Protein AF-A0AAD2Q453-F1 (afdb_monomer)

InterPro domains:
  IPR001382 Glycoside hydrolase family 47 [PF01532] (94-525)
  IPR001382 Glycoside hydrolase family 47 [PR00747] (94-114)
  IPR001382 Glycoside hydrolase family 47 [PR00747] (127-141)
  IPR001382 Glycoside hydrolase family 47 [PR00747] (162-180)
  IPR001382 Glycoside hydrolase family 47 [PR00747] (201-220)
  IPR001382 Glycoside hydrolase family 47 [PR00747] (297-314)
  IPR001382 Glycoside hydrolase family 47 [PR00747] (468-492)
  IPR008521 Magnesium transporter NIPA [PF05653] (539-823)
  IPR012341 Six-hairpin glycosidase-like superfamily [G3DSA:1.50.10.10] (77-528)
  IPR036026 Seven-hairpin glycosidases [SSF48225] (86-526)
  IPR037185 Multidrug transporter EmrE superfamily [SSF103481] (582-655)
  IPR050749 Glycosyl Hydrolase Family 47 [PTHR11742] (67-525)

Foldseek 3Di:
DDDDDDDDDDDDDDDDPVVVVVVVCVVCVVVVVVVVVVVVVVVVPDDDDDDDDDDDDDDDDDDDDDDDDDDDDPDPPDDPPDPVVVLLVVVVVQLVLQVVLCVVQEPPAQHAQFFVSHGDRPQPRQRLVLLQCQLVCLVSVVVVVNVVSLVSNLPTDPADQWGQLLCCQCGLLVSLLSNCVRPVPVSSLVSNVLSLQLLCQQQVAQQSFGARTGRSVVSHDDQLPDDFRKAFQSSRQQNQLRLVSNCVVVVPVSSNVSNCSSVVLCLDPVQQPQQQFHAGMAGRRPRHGPPFKGFCFPSNVVNLVSLLVVCVSVVNPPVSSLVNNLRHLVSQLQQFWKAQDQFLQIAGAMGGRSHGPQKGFLRSLLQLLSLLCCLFVSSVSPDDPVSSVSSPQNSQLHLLNNLLQLQQFQLSAHFGMKGFDDDIGRLVVQQVVCVVVVVPDDRRSNPHGDHHNDQVSSRIGHLRQKHQVDCNSVSSLVSCCVRVVDCVSVVSNSSNVVSQCVQQDGNSHGFMWGPRNDNTDGGRDHRDDPCPVPLLVVLAVLLVVLLLLLLLLLLVLVLLLVVLLVVQLVVVPPDLCSSVPGVSNVVSVVSNVSSVVSLLLSLQRHACLLRLLSNLSSVLNNVVVCCVPVVQDQDPLLVLLSVLLVQLNVLQSVLPFGDDDDSALVVLVVLCPPPLNVVLVVVLVVLLCCLVPPPCVPCVLPDLLSLLLNLQLLLLLLSSLSNSLSNQVVVVVVVNNSVVDPSNVVSVVSNVVSVVSSVVSLVSSQVRDWVLVSVLSNSCSNSVSNVVSSCSSRVHGPDPDVVSVVSSVVSSVSSSSSSNSNSVSVVVSVVVCVVVVVPPPPRDDSDDDPPPPPDDDADDDDDDDDDDDDDDDDDDDDDDDDDDDRDDPDDDGDDDDDDDDDDDHDDDDDDDDDDDDDDDDDDDDDYDDDDDDDDDDDDDDDDDDDDDDD

pLDDT: mean 74.9, std 24.07, range [22.73, 98.62]

Nearest PDB structures (foldseek):
  1x9d-assembly1_A  TM=8.978E-01  e=1.715E-23  Homo sapiens
  5kk7-assembly2_B  TM=9.137E-01  e=7.704E-23  Homo sapiens
  1fo3-assembly1_A  TM=9.080E-01  e=1.346E-22  Homo sapiens
  5kkb-assembly1_A  TM=9.176E-01  e=4.674E-22  Mus musculus
  1hcu-assembly3_C  TM=8.771E-01  e=1.120E-20  Trichoderma reesei

Secondary structure (DSSP, 8-state):
-------------PPPTHHHHHHHHHHHHHHHHHHHHHHHHHTT-------PPPP--S-S--PPPPPPPPPPPPPP---TT-HHHHHHHHHHHHHHHHHHHHHHHTTTSSEEETTTTEEE-SSTTS-HHHHTTHHHHHHTT-HHHHHHHHHHGGG-----S-EEHHHHIIIIIHHHHHHHHHH--HHHHHHHHHHHHHTGGGG-SSS-PPPSEEETTTTEEES--SSS-EEEHHHHHSSHHHHHHHHHHH--HHHHHHHHHHHHHHSSGGGSBGGGBPPSEEETTT--B-TTEE-SSTTTHHHHHHHHHHHHHTTS--HHHHHHHHHHHHHHHHHTEEEETTT--EEE--EETTEE--EEEGGGGGHHHHHHHHHSGGG-----HHHHHHHHHHHHHHHHHHHHHHHHSTTS---SEEEE-S-EEEHHHHHHHHTTTTT-SS-TT-SPPPP--SGGGSSEEEEE-EE----HHHHHHHHHHHHH--HHHHHHHHHHHHHHHHHTEETTEE--EE-TTSSPEE-S------THHHHHHHHHHHHHHHHHHHHHHHHHHHHHHHHHHHHHHTTT--STTGGGG-HHHHHHHHHHHHHHHHHHHHTTTS-HHHHHHHTHHHHHHHHHHHHHHT-----HHHHHHHHHHHHHHHHHHHHPPPPPP--SHHHHHHHHTSHHHHHHHHHHHHHHHHIIIIIHHHHTTT-THHHHHHHHHHHHHHHHHHHHHHHHHHHHHTT--GGGSHHHHHHHHHHHHHHHHHHHHHHHHHTTS-HHHHHHHHHHHHHHHHHHHHHHHTTS-S-S-HHHHHHHHHHHHHHHHHHHHHHHHHHHHHHHHHHHTTT---S------S-TTS---------------------------------SS-------------------------------------------------------------

Solvent-accessible surface area (backbone atoms only — not comparable to full-atom values): 53349 Å² total; per-residue (Å²): 134,87,84,91,79,90,80,89,89,86,82,92,74,86,85,58,73,70,57,58,54,53,56,54,51,71,69,47,49,64,59,56,51,51,54,52,52,50,55,54,52,64,72,64,75,81,78,92,81,90,84,82,88,81,88,80,84,96,76,86,89,79,80,82,81,80,76,85,73,83,74,80,77,78,79,77,82,71,58,94,83,43,72,66,49,57,53,51,49,56,52,47,56,49,50,51,48,32,51,51,26,26,63,76,42,16,66,66,34,14,38,38,16,15,68,79,49,39,57,42,62,88,65,74,53,74,16,49,57,58,31,69,35,37,40,57,28,56,78,65,73,34,56,71,60,34,62,48,51,60,54,76,54,70,79,68,76,85,58,39,82,64,40,50,38,41,65,45,40,60,34,53,36,30,22,24,48,50,27,22,76,74,65,70,45,66,69,34,50,51,51,31,53,52,51,60,57,53,50,50,37,19,36,78,42,84,54,22,31,47,30,64,15,20,17,40,72,82,59,34,61,29,74,60,88,59,96,76,31,64,45,35,34,17,60,54,44,44,48,43,65,52,28,39,48,51,17,66,77,69,65,44,60,66,38,33,52,52,41,50,43,35,52,67,65,54,63,48,69,92,57,30,41,78,86,23,29,56,44,27,35,31,29,37,69,75,71,48,64,40,93,43,40,35,48,58,28,87,49,24,35,56,21,61,50,40,22,47,52,44,18,57,72,56,73,70,69,44,67,62,35,44,51,46,27,55,35,27,54,53,19,42,48,66,72,29,27,28,27,32,64,86,73,38,41,20,44,59,26,32,30,52,75,87,38,75,68,40,39,37,43,42,67,34,28,37,53,20,21,52,29,34,52,54,50,32,78,90,50,71,68,80,66,53,71,76,52,36,53,49,25,46,48,48,15,51,9,34,44,43,36,51,45,38,51,21,62,22,29,71,48,31,46,39,44,46,24,29,34,46,58,94,66,54,48,50,40,55,59,48,45,63,44,38,64,70,56,75,51,68,70,70,61,83,23,46,63,83,73,84,68,38,72,53,64,92,73,52,42,41,46,70,72,40,54,29,36,52,79,76,56,32,50,47,51,16,22,50,42,43,22,74,64,70,66,45,62,69,30,51,52,49,39,53,48,41,51,52,25,43,62,70,66,27,54,46,94,29,20,50,30,26,33,27,48,41,69,57,83,54,50,72,51,62,34,56,69,72,72,87,47,72,77,49,50,63,52,50,38,41,50,52,11,47,51,29,27,53,52,11,14,45,29,39,8,46,14,55,45,36,29,51,53,15,44,55,57,29,58,77,62,70,53,93,49,98,65,43,42,81,75,33,68,49,24,52,51,8,55,50,33,32,54,54,9,55,51,29,40,55,50,13,42,45,38,30,41,63,75,49,48,57,66,41,50,58,46,12,60,49,43,22,55,56,48,31,30,76,76,70,68,46,80,80,46,75,51,26,54,52,10,44,52,28,33,52,53,10,44,51,38,28,68,77,37,52,62,74,68,79,89,70,92,45,65,65,56,50,46,54,34,54,67,32,69,63,29,45,50,47,54,50,49,40,53,54,49,39,51,44,38,62,72,69,41,30,84,75,40,37,89,79,37,59,65,52,31,33,48,40,17,11,49,35,37,18,53,18,53,55,26,43,29,51,30,32,39,30,51,53,39,29,77,72,69,51,64,37,84,79,42,68,63,43,55,50,26,47,52,50,20,52,54,24,44,57,52,20,45,54,30,43,52,58,30,57,77,73,40,55,29,81,57,50,50,56,52,34,54,52,39,26,48,54,34,30,42,54,44,51,30,46,44,64,76,43,76,81,57,96,50,68,62,41,58,51,45,30,53,48,13,51,53,36,26,48,54,7,52,48,34,32,50,51,31,57,49,53,55,54,50,52,54,58,68,74,40,78,86,73,83,83,83,86,79,92,75,84,77,87,76,87,81,81,86,90,84,86,46,83,81,87,82,90,84,88,90,85,85,91,86,88,87,84,83,89,80,92,85,88,91,85,90,87,90,88,79,89,85,84,82,81,69,85,84,87,92,86,88,89,84,90,79,85,74,71,84,84,91,83,86,84,87,81,91,84,90,85,91,87,90,89,87,84,88,84,91,85,91,88,90,87,90,86,92,83,88,83,90,87,88,90,87,83,85,90,81,87,88,132

Structure (mmCIF, N/CA/C/O backbone):
data_AF-A0AAD2Q453-F1
#
_entry.id   AF-A0AAD2Q453-F1
#
loop_
_atom_site.group_PDB
_atom_site.id
_atom_site.type_symbol
_atom_site.label_atom_id
_atom_site.label_alt_id
_atom_site.label_comp_id
_atom_site.label_asym_id
_atom_site.label_entity_id
_atom_site.label_seq_id
_atom_site.pdbx_PDB_ins_code
_atom_site.Cartn_x
_atom_site.Cartn_y
_atom_site.Cartn_z
_atom_site.occupancy
_atom_site.B_iso_or_equiv
_atom_site.auth_seq_id
_atom_site.auth_comp_id
_atom_site.auth_asym_id
_atom_site.auth_atom_id
_atom_site.pdbx_PDB_model_num
ATOM 1 N N . MET A 1 1 ? 21.152 68.827 14.568 1.00 34.28 1 MET A N 1
ATOM 2 C CA . MET A 1 1 ? 22.462 69.357 15.009 1.00 34.28 1 MET A CA 1
ATOM 3 C C . MET A 1 1 ? 23.438 68.195 15.128 1.00 34.28 1 MET A C 1
ATOM 5 O O . MET A 1 1 ? 23.003 67.101 15.461 1.00 34.28 1 MET A O 1
ATOM 9 N N . LEU A 1 2 ? 24.710 68.437 14.809 1.00 32.59 2 LEU A N 1
ATOM 10 C CA . LEU A 1 2 ? 25.875 67.582 15.112 1.00 32.59 2 LEU A CA 1
ATOM 11 C C . LEU A 1 2 ? 26.338 67.844 16.578 1.00 32.59 2 LEU A C 1
ATOM 13 O O . LEU A 1 2 ? 25.799 68.801 17.144 1.00 32.59 2 LEU A O 1
ATOM 17 N N . PRO A 1 3 ? 27.236 67.058 17.234 1.00 44.12 3 PRO A N 1
ATOM 18 C CA . PRO A 1 3 ? 28.446 66.387 16.705 1.00 44.12 3 PRO A CA 1
ATOM 19 C C . PRO A 1 3 ? 28.577 64.876 17.049 1.00 44.12 3 PRO A C 1
ATOM 21 O O . PRO A 1 3 ? 27.714 64.342 17.735 1.00 44.12 3 PRO A O 1
ATOM 24 N N . PHE A 1 4 ? 29.520 64.049 16.558 1.00 31.25 4 PHE A N 1
ATOM 25 C CA . PHE A 1 4 ? 30.877 64.153 15.952 1.00 31.25 4 PHE A CA 1
ATOM 26 C C . PHE A 1 4 ? 32.104 64.265 16.901 1.00 31.25 4 PHE A C 1
ATOM 28 O O . PHE A 1 4 ? 32.408 65.328 17.423 1.00 31.25 4 PHE A O 1
ATOM 35 N N . ASN A 1 5 ? 32.859 63.164 17.022 1.00 27.66 5 ASN A N 1
ATOM 36 C CA . ASN A 1 5 ? 34.310 63.055 17.296 1.00 27.66 5 ASN A CA 1
ATOM 37 C C . ASN A 1 5 ? 34.740 61.663 16.741 1.00 27.66 5 ASN A C 1
ATOM 39 O O . ASN A 1 5 ? 33.952 60.729 16.872 1.00 27.66 5 ASN A O 1
ATOM 43 N N . ILE A 1 6 ? 35.810 61.436 15.955 1.00 31.78 6 ILE A N 1
ATOM 44 C CA . ILE A 1 6 ? 37.245 61.813 16.061 1.00 31.78 6 ILE A CA 1
ATOM 45 C C . ILE A 1 6 ? 37.936 61.004 17.188 1.00 31.78 6 ILE A C 1
ATOM 47 O O . ILE A 1 6 ? 37.509 61.125 18.330 1.00 31.78 6 ILE A O 1
ATOM 51 N N . SER A 1 7 ? 38.979 60.176 16.976 1.00 28.38 7 SER A N 1
ATOM 52 C CA . SER A 1 7 ? 39.647 59.672 15.745 1.00 28.38 7 SER A CA 1
ATOM 53 C C . SER A 1 7 ? 40.528 58.415 16.014 1.00 28.38 7 SER A C 1
ATOM 55 O O . SER A 1 7 ? 40.740 58.047 17.162 1.00 28.38 7 SER A O 1
ATOM 57 N N . GLU A 1 8 ? 41.024 57.797 14.929 1.00 27.14 8 GLU A N 1
ATOM 58 C CA . GLU A 1 8 ? 42.140 56.827 14.718 1.00 27.14 8 GLU A CA 1
ATOM 59 C C . GLU A 1 8 ? 43.350 56.759 15.705 1.00 27.14 8 GLU A C 1
ATOM 61 O O . GLU A 1 8 ? 43.543 57.705 16.469 1.00 27.14 8 GLU A O 1
ATOM 66 N N . PRO A 1 9 ? 44.314 55.792 15.576 1.00 46.84 9 PRO A N 1
ATOM 67 C CA . PRO A 1 9 ? 44.301 54.417 15.000 1.00 46.84 9 PRO A CA 1
ATOM 68 C C . PRO A 1 9 ? 45.085 53.357 15.854 1.00 46.84 9 PRO A C 1
ATOM 70 O O . PRO A 1 9 ? 45.571 53.661 16.939 1.00 46.84 9 PRO A O 1
ATOM 73 N N . THR A 1 10 ? 45.285 52.119 15.343 1.00 28.44 10 THR A N 1
ATOM 74 C CA . THR A 1 10 ? 46.598 51.393 15.189 1.00 28.44 10 THR A CA 1
ATOM 75 C C . THR A 1 10 ? 46.580 49.845 15.339 1.00 28.44 10 THR A C 1
ATOM 77 O O . THR A 1 10 ? 45.714 49.250 15.965 1.00 28.44 10 THR A O 1
ATOM 80 N N . HIS A 1 11 ? 47.608 49.220 14.736 1.00 30.41 11 HIS A N 1
ATOM 81 C CA . HIS A 1 11 ? 48.199 47.880 14.947 1.00 30.41 11 HIS A CA 1
ATOM 82 C C . HIS A 1 11 ? 47.394 46.569 14.780 1.00 30.41 11 HIS A C 1
ATOM 84 O O . HIS A 1 11 ? 46.652 46.110 15.643 1.00 30.41 11 HIS A O 1
ATOM 90 N N . ARG A 1 12 ? 47.771 45.822 13.726 1.00 36.00 12 ARG A N 1
ATOM 91 C CA . ARG A 1 12 ? 47.667 44.350 13.665 1.00 36.00 12 ARG A CA 1
ATOM 92 C C . ARG A 1 12 ? 48.648 43.708 14.662 1.00 36.00 12 ARG A C 1
ATOM 94 O O . ARG A 1 12 ? 49.836 44.019 14.621 1.00 36.00 12 ARG A O 1
ATOM 101 N N . GLY A 1 13 ? 48.182 42.742 15.456 1.00 32.09 13 GLY A N 1
ATOM 102 C CA . GLY A 1 13 ? 49.001 41.894 16.335 1.00 32.09 13 GLY A CA 1
ATOM 103 C C . GLY A 1 13 ? 48.450 40.463 16.395 1.00 32.09 13 GLY A C 1
ATOM 104 O O . GLY A 1 13 ? 47.238 40.268 16.352 1.00 32.09 13 GLY A O 1
ATOM 105 N N . ARG A 1 14 ? 49.328 39.450 16.426 1.00 40.22 14 ARG A N 1
ATOM 106 C CA . ARG A 1 14 ? 48.953 38.022 16.309 1.00 40.22 14 ARG A CA 1
ATOM 107 C C . ARG A 1 14 ? 48.082 37.557 17.499 1.00 40.22 14 ARG A C 1
ATOM 109 O O . ARG A 1 14 ? 48.481 37.806 18.636 1.00 40.22 14 ARG A O 1
ATOM 116 N N . PRO A 1 15 ? 46.965 36.829 17.289 1.00 39.22 15 PRO A N 1
ATOM 117 C CA . PRO A 1 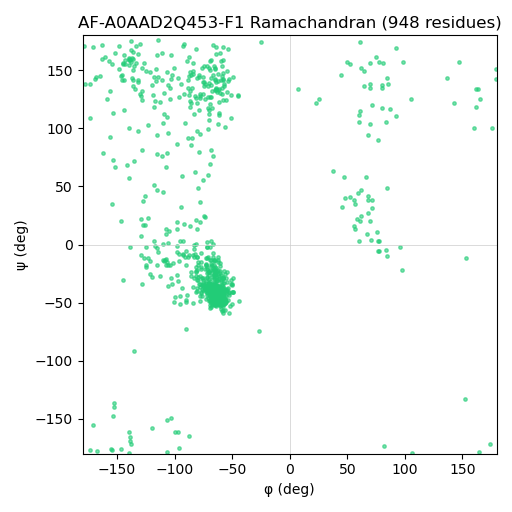15 ? 46.225 36.203 18.386 1.00 39.22 15 PRO A CA 1
ATOM 118 C C . PRO A 1 15 ? 47.038 35.058 19.012 1.00 39.22 15 PRO A C 1
ATOM 120 O O . PRO A 1 15 ? 47.742 34.326 18.315 1.00 39.22 15 PRO A O 1
ATOM 123 N N . SER A 1 16 ? 46.942 34.899 20.332 1.00 46.00 16 SER A N 1
ATOM 124 C CA . SER A 1 16 ? 47.723 33.922 21.100 1.00 46.00 16 SER A CA 1
ATOM 125 C C . SER A 1 16 ? 47.063 32.537 21.178 1.00 46.00 16 SER A C 1
ATOM 127 O O . SER A 1 16 ? 45.850 32.391 21.008 1.00 46.00 16 SER A O 1
ATOM 129 N N . LEU A 1 17 ? 47.864 31.512 21.509 1.00 46.22 17 LEU A N 1
ATOM 130 C CA . LEU A 1 17 ? 47.438 30.111 21.704 1.00 46.22 17 LEU A CA 1
ATOM 131 C C . LEU A 1 17 ? 46.216 29.947 22.633 1.00 46.22 17 LEU A C 1
ATOM 133 O O . LEU A 1 17 ? 45.404 29.040 22.441 1.00 46.22 17 LEU A O 1
ATOM 137 N N . ASN A 1 18 ? 46.030 30.870 23.581 1.00 49.16 18 ASN A N 1
ATOM 138 C CA . ASN A 1 18 ? 44.902 30.887 24.515 1.00 49.16 18 ASN A CA 1
ATOM 139 C C . ASN A 1 18 ? 43.528 31.002 23.820 1.00 49.16 18 ASN A C 1
ATOM 141 O O . ASN A 1 18 ? 42.520 30.589 24.397 1.00 49.16 18 ASN A O 1
ATOM 145 N N . LEU A 1 19 ? 43.460 31.526 22.588 1.00 48.47 19 LEU A N 1
ATOM 146 C CA . LEU A 1 19 ? 42.210 31.583 21.822 1.00 48.47 19 LEU A CA 1
ATOM 147 C C . LEU A 1 19 ? 41.793 30.201 21.291 1.00 48.47 19 LEU A C 1
ATOM 149 O O . LEU A 1 19 ? 40.611 29.857 21.324 1.00 48.47 19 LEU A O 1
ATOM 153 N N . LEU A 1 20 ? 42.762 29.388 20.851 1.00 49.31 20 LEU A N 1
ATOM 154 C CA . LEU A 1 20 ? 42.510 28.039 20.339 1.00 49.31 20 LEU A CA 1
ATOM 155 C C . LEU A 1 20 ? 42.016 27.120 21.467 1.00 49.31 20 LEU A C 1
ATOM 157 O O . LEU A 1 20 ? 40.997 26.447 21.318 1.00 49.31 20 LEU A O 1
ATOM 161 N N . ALA A 1 21 ? 42.676 27.181 22.629 1.00 48.47 21 ALA A N 1
ATOM 162 C CA . ALA A 1 21 ? 42.291 26.427 23.820 1.00 48.47 21 ALA A CA 1
ATOM 163 C C . ALA A 1 21 ? 40.861 26.760 24.293 1.00 48.47 21 ALA A C 1
ATOM 165 O O . ALA A 1 21 ? 40.067 25.847 24.524 1.00 48.47 21 ALA A O 1
ATOM 166 N N . ARG A 1 22 ? 40.481 28.050 24.366 1.00 46.78 22 ARG A N 1
ATOM 167 C CA . ARG A 1 22 ? 39.109 28.453 24.745 1.00 46.78 22 ARG A CA 1
ATOM 168 C C . ARG A 1 22 ? 38.054 27.957 23.752 1.00 46.78 22 ARG A C 1
ATOM 170 O O . ARG A 1 22 ? 36.975 27.557 24.184 1.00 46.78 22 ARG A O 1
ATOM 177 N N . ASN A 1 23 ? 38.356 27.941 22.452 1.00 49.81 23 ASN A N 1
ATOM 178 C CA . ASN A 1 23 ? 37.420 27.460 21.431 1.00 49.81 23 ASN A CA 1
ATOM 179 C C . ASN A 1 23 ? 37.261 25.931 21.436 1.00 49.81 23 ASN A C 1
ATOM 181 O O . ASN A 1 23 ? 36.150 25.447 21.233 1.00 49.81 23 ASN A O 1
ATOM 185 N N . ILE A 1 24 ? 38.324 25.174 21.728 1.00 53.62 24 ILE A N 1
ATOM 186 C CA . ILE A 1 24 ? 38.244 23.719 21.942 1.00 53.62 24 ILE A CA 1
ATOM 187 C C . ILE A 1 24 ? 37.412 23.422 23.197 1.00 53.62 24 ILE A C 1
ATOM 189 O O . ILE A 1 24 ? 36.424 22.692 23.120 1.00 53.62 24 ILE A O 1
ATOM 193 N N . PHE A 1 25 ? 37.740 24.048 24.332 1.00 48.69 25 PHE A N 1
ATOM 194 C CA . PHE A 1 25 ? 37.047 23.809 25.602 1.00 48.69 25 PHE A CA 1
ATOM 195 C C . PHE A 1 25 ? 35.544 24.123 25.499 1.00 48.69 25 PHE A C 1
ATOM 197 O O . PHE A 1 25 ? 34.708 23.299 25.863 1.00 48.69 25 PHE A O 1
ATOM 204 N N . ARG A 1 26 ? 35.180 25.263 24.890 1.00 50.12 26 ARG A N 1
ATOM 205 C CA . ARG A 1 26 ? 33.777 25.669 24.684 1.00 50.12 26 ARG A CA 1
ATOM 206 C C . ARG A 1 26 ? 32.998 24.752 23.727 1.00 50.12 26 ARG A C 1
ATOM 208 O O . ARG A 1 26 ? 31.773 24.736 23.800 1.00 50.12 26 ARG A O 1
ATOM 215 N N . ARG A 1 27 ? 33.673 23.991 22.853 1.00 51.47 27 ARG A N 1
ATOM 216 C CA . ARG A 1 27 ? 33.035 23.070 21.891 1.00 51.47 27 ARG A CA 1
ATOM 217 C C . ARG A 1 27 ? 32.744 21.683 22.476 1.00 51.47 27 ARG A C 1
ATOM 219 O O . ARG A 1 27 ? 31.789 21.054 22.037 1.00 51.47 27 ARG A O 1
ATOM 226 N N . TYR A 1 28 ? 33.513 21.234 23.472 1.00 54.97 28 TYR A N 1
ATOM 227 C CA . TYR A 1 28 ? 33.351 19.907 24.094 1.00 54.97 28 TYR A CA 1
ATOM 228 C C . TYR A 1 28 ? 32.758 19.929 25.514 1.00 54.97 28 TYR A C 1
ATOM 230 O O . TYR A 1 28 ? 32.294 18.896 25.992 1.00 54.97 28 TYR A O 1
ATOM 238 N N . TRP A 1 29 ? 32.681 21.097 26.163 1.00 49.44 29 TRP A N 1
ATOM 239 C CA . TRP A 1 29 ? 32.042 21.275 27.477 1.00 49.44 29 TRP A CA 1
ATOM 240 C C . TRP A 1 29 ? 30.626 20.663 27.605 1.00 49.44 29 TRP A C 1
ATOM 242 O O . TRP A 1 29 ? 30.375 20.014 28.623 1.00 49.44 29 TRP A O 1
ATOM 252 N N . PRO A 1 30 ? 29.716 20.759 26.605 1.00 54.22 30 PRO A N 1
ATOM 253 C CA . PRO A 1 30 ? 28.403 20.116 26.696 1.00 54.22 30 PRO A CA 1
ATOM 254 C C . PRO A 1 30 ? 28.496 18.589 26.790 1.00 54.22 30 PRO A C 1
ATOM 256 O O . PRO A 1 30 ? 27.785 17.988 27.584 1.00 54.22 30 PRO A O 1
ATOM 259 N N . VAL A 1 31 ? 29.414 17.967 26.040 1.00 53.19 31 VAL A N 1
ATOM 260 C CA . VAL A 1 31 ? 29.592 16.504 26.001 1.00 53.19 31 VAL A CA 1
ATOM 261 C C . VAL A 1 31 ? 30.081 15.979 27.353 1.00 53.19 31 VAL A C 1
ATOM 263 O O . VAL A 1 31 ? 29.576 14.972 27.843 1.00 53.19 31 VAL A O 1
ATOM 266 N N . ILE A 1 32 ? 31.011 16.694 27.994 1.00 55.12 32 ILE A N 1
ATOM 267 C CA . ILE A 1 32 ? 31.527 16.350 29.329 1.00 55.12 32 ILE A CA 1
ATOM 268 C C . ILE A 1 32 ? 30.408 16.433 30.379 1.00 55.12 32 ILE A C 1
ATOM 270 O O . ILE A 1 32 ? 30.264 15.526 31.201 1.00 55.12 32 ILE A O 1
ATOM 274 N N . ILE A 1 33 ? 29.566 17.473 30.323 1.00 57.72 33 ILE A N 1
ATOM 275 C CA . ILE A 1 33 ? 28.393 17.598 31.200 1.00 57.72 33 ILE A CA 1
ATOM 276 C C . ILE A 1 33 ? 27.388 16.469 30.938 1.00 57.72 33 ILE A C 1
ATOM 278 O O . ILE A 1 33 ? 26.947 15.835 31.893 1.00 57.72 33 ILE A O 1
ATOM 282 N N . THR A 1 34 ? 27.056 16.162 29.680 1.00 49.00 34 THR A N 1
ATOM 283 C CA . THR A 1 34 ? 26.108 15.087 29.346 1.00 49.00 34 THR A CA 1
ATOM 284 C C . THR A 1 34 ? 26.597 13.725 29.839 1.00 49.00 34 THR A C 1
ATOM 286 O O . THR A 1 34 ? 25.829 13.012 30.478 1.00 49.00 34 THR A O 1
ATOM 289 N N . LEU A 1 35 ? 27.874 13.380 29.638 1.00 43.38 35 LEU A N 1
ATOM 290 C CA . LEU A 1 35 ? 28.454 12.131 30.151 1.00 43.38 35 LEU A CA 1
ATOM 291 C C . LEU A 1 35 ? 28.428 12.066 31.689 1.00 43.38 35 LEU A C 1
ATOM 293 O O . LEU A 1 35 ? 28.108 11.022 32.256 1.00 43.38 35 LEU A O 1
ATOM 297 N N . THR A 1 36 ? 28.688 13.187 32.368 1.00 46.12 36 THR A N 1
ATOM 298 C CA . THR A 1 36 ? 28.642 13.262 33.841 1.00 46.12 36 THR A CA 1
ATOM 299 C C . THR A 1 36 ? 27.211 13.127 34.377 1.00 46.12 36 THR A C 1
ATOM 301 O O . THR A 1 36 ? 26.981 12.433 35.367 1.00 46.12 36 THR A O 1
ATOM 304 N N . LEU A 1 37 ? 26.225 13.735 33.708 1.00 48.03 37 LEU A N 1
ATOM 305 C CA . LEU A 1 37 ? 24.808 13.613 34.068 1.00 48.03 37 LEU A CA 1
ATOM 306 C C . LEU A 1 37 ? 24.253 12.210 33.789 1.00 48.03 37 LEU A C 1
ATOM 308 O O . LEU A 1 37 ? 23.476 11.708 34.594 1.00 48.03 37 LEU A O 1
ATOM 312 N N . VAL A 1 38 ? 24.681 11.546 32.710 1.00 45.97 38 VAL A N 1
ATOM 313 C CA . VAL A 1 38 ? 24.327 10.142 32.438 1.00 45.97 38 VAL A CA 1
ATOM 314 C C . VAL A 1 38 ? 24.907 9.216 33.515 1.00 45.97 38 VAL A C 1
ATOM 316 O O . VAL A 1 38 ? 24.187 8.356 34.021 1.00 45.97 38 VAL A O 1
ATOM 319 N N . ALA A 1 39 ? 26.158 9.423 33.940 1.00 42.75 39 ALA A N 1
ATOM 320 C CA . ALA A 1 39 ? 26.750 8.662 35.044 1.00 42.75 39 ALA A CA 1
ATOM 321 C C . ALA A 1 39 ? 25.976 8.843 36.368 1.00 42.75 39 ALA A C 1
ATOM 323 O O . ALA A 1 39 ? 25.712 7.868 37.072 1.00 42.75 39 ALA A O 1
ATOM 324 N N . LEU A 1 40 ? 25.547 10.073 36.681 1.00 41.12 40 LEU A N 1
ATOM 325 C CA . LEU A 1 40 ? 24.721 10.367 37.860 1.00 41.12 40 LEU A CA 1
ATOM 326 C C . LEU A 1 40 ? 23.291 9.807 37.752 1.00 41.12 40 LEU A C 1
ATOM 328 O O . LEU A 1 40 ? 22.736 9.365 38.756 1.00 41.12 40 LEU A O 1
ATOM 332 N N . TYR A 1 41 ? 22.708 9.771 36.551 1.00 43.59 41 TYR A N 1
ATOM 333 C CA . TYR A 1 41 ? 21.397 9.164 36.307 1.00 43.59 41 TYR A CA 1
ATOM 334 C C . TYR A 1 41 ? 21.416 7.659 36.613 1.00 43.59 41 TYR A C 1
ATOM 336 O O . TYR A 1 41 ? 20.605 7.188 37.412 1.00 43.59 41 TYR A O 1
ATOM 344 N N . TYR A 1 42 ? 22.396 6.916 36.086 1.00 38.62 42 TYR A N 1
ATOM 345 C CA . TYR A 1 42 ? 22.550 5.485 36.385 1.00 38.62 42 TYR A CA 1
ATOM 346 C C . TYR A 1 42 ? 22.850 5.201 37.867 1.00 38.62 42 TYR A C 1
ATOM 348 O O . TYR A 1 42 ? 22.381 4.196 38.399 1.00 38.62 42 TYR A O 1
ATOM 356 N N . ALA A 1 43 ? 23.538 6.108 38.569 1.00 39.31 43 ALA A N 1
ATOM 357 C CA . ALA A 1 43 ? 23.757 6.005 40.014 1.00 39.31 43 ALA A CA 1
ATOM 358 C C . ALA A 1 43 ? 22.480 6.194 40.868 1.00 39.31 43 ALA A C 1
ATOM 360 O O . ALA A 1 43 ? 22.492 5.877 42.056 1.00 39.31 43 ALA A O 1
ATOM 361 N N . SER A 1 44 ? 21.374 6.684 40.290 1.00 38.06 44 SER A N 1
ATOM 362 C CA . SER A 1 44 ? 20.103 6.905 41.005 1.00 38.06 44 SER A CA 1
ATOM 363 C C . SER A 1 44 ? 19.113 5.728 40.936 1.00 38.06 44 SER A C 1
ATOM 365 O O . SER A 1 44 ? 18.104 5.724 41.640 1.00 38.06 44 SER A O 1
ATOM 367 N N . ALA A 1 45 ? 19.393 4.706 40.119 1.00 40.22 45 ALA A N 1
ATOM 368 C CA . ALA A 1 45 ? 18.410 3.708 39.681 1.00 40.22 45 ALA A CA 1
ATOM 369 C C . ALA A 1 45 ? 18.196 2.489 40.616 1.00 40.22 45 ALA A C 1
ATOM 371 O O . ALA A 1 45 ? 17.608 1.495 40.192 1.00 40.22 45 ALA A O 1
ATOM 372 N N . TYR A 1 46 ? 18.641 2.536 41.880 1.00 38.84 46 TYR A N 1
ATOM 373 C CA . TYR A 1 46 ? 18.545 1.409 42.828 1.00 38.84 46 TYR A CA 1
ATOM 374 C C . TYR A 1 46 ? 17.896 1.785 44.175 1.00 38.84 46 TYR A C 1
ATOM 376 O O . TYR A 1 46 ? 18.570 1.978 45.185 1.00 38.84 46 TYR A O 1
ATOM 384 N N . ALA A 1 47 ? 16.558 1.818 44.212 1.00 30.34 47 ALA A N 1
ATOM 385 C CA . ALA A 1 47 ? 15.777 1.821 45.456 1.00 30.34 47 ALA A CA 1
ATOM 386 C C . ALA A 1 47 ? 14.364 1.224 45.239 1.00 30.34 47 ALA A C 1
ATOM 388 O O . ALA A 1 47 ? 13.549 1.836 44.547 1.00 30.34 47 ALA A O 1
ATOM 389 N N . PRO A 1 48 ? 14.018 0.057 45.820 1.00 32.44 48 PRO A N 1
ATOM 390 C CA . PRO A 1 48 ? 12.705 -0.555 45.622 1.00 32.44 48 PRO A CA 1
ATOM 391 C C . PRO A 1 48 ? 11.643 0.005 46.584 1.00 32.44 48 PRO A C 1
ATOM 393 O O . PRO A 1 48 ? 11.854 0.062 47.797 1.00 32.44 48 PRO A O 1
ATOM 396 N N . ARG A 1 49 ? 10.444 0.321 46.074 1.00 31.12 49 ARG A N 1
ATOM 397 C CA . ARG A 1 49 ? 9.230 0.514 46.892 1.00 31.12 49 ARG A CA 1
ATOM 398 C C . ARG A 1 49 ? 8.028 -0.203 46.278 1.00 31.12 49 ARG A C 1
ATOM 400 O O . ARG A 1 49 ? 7.777 -0.105 45.083 1.00 31.12 49 ARG A O 1
ATOM 407 N N . ARG A 1 50 ? 7.288 -0.927 47.122 1.00 35.44 50 ARG A N 1
ATOM 408 C CA . ARG A 1 50 ? 6.026 -1.607 46.784 1.00 35.44 50 ARG A CA 1
ATOM 409 C C . ARG A 1 50 ? 4.848 -0.644 46.942 1.00 35.44 50 ARG A C 1
ATOM 411 O O . ARG A 1 50 ? 4.844 0.126 47.895 1.00 35.44 50 ARG A O 1
ATOM 418 N N . TYR A 1 51 ? 3.809 -0.813 46.126 1.00 30.72 51 TYR A N 1
ATOM 419 C CA . TYR A 1 51 ? 2.438 -0.405 46.455 1.00 30.72 51 TYR A CA 1
ATOM 420 C C . TYR A 1 51 ? 1.446 -1.511 46.068 1.00 30.72 51 TYR A C 1
ATOM 422 O O . TYR A 1 51 ? 1.747 -2.359 45.230 1.00 30.72 51 TYR A O 1
ATOM 430 N N . GLN A 1 52 ? 0.299 -1.552 46.748 1.00 29.12 52 GLN A N 1
ATOM 431 C CA . GLN A 1 52 ? -0.707 -2.612 46.623 1.00 29.12 52 GLN A CA 1
ATOM 432 C C . GLN A 1 52 ? -1.827 -2.200 45.659 1.00 29.12 52 GLN A C 1
ATOM 434 O O . GLN A 1 52 ? -2.270 -1.054 45.690 1.00 29.12 52 GLN A O 1
ATOM 439 N N . LEU A 1 53 ? -2.344 -3.146 44.868 1.00 30.52 53 LEU A N 1
ATOM 440 C CA . LEU A 1 53 ? -3.618 -2.970 44.164 1.00 30.52 53 LEU A CA 1
ATOM 441 C C . LEU A 1 53 ? -4.792 -3.176 45.132 1.00 30.52 53 LEU A C 1
ATOM 443 O O . LEU A 1 53 ? -4.908 -4.230 45.760 1.00 30.52 53 LEU A O 1
ATOM 447 N N . SER A 1 54 ? -5.704 -2.209 45.184 1.00 33.03 54 SER A N 1
ATOM 448 C CA . SER A 1 54 ? -7.059 -2.388 45.709 1.00 33.03 54 SER A CA 1
ATOM 449 C C . SER A 1 54 ? -8.001 -2.871 44.596 1.00 33.03 54 SER A C 1
ATOM 451 O O . SER A 1 54 ? -7.854 -2.512 43.429 1.00 33.03 54 SER A O 1
ATOM 453 N N . ARG A 1 55 ? -8.972 -3.726 44.944 1.00 35.31 55 ARG A N 1
ATOM 454 C CA . ARG A 1 55 ? -9.997 -4.226 44.008 1.00 35.31 55 ARG A CA 1
ATOM 455 C C . ARG A 1 55 ? -11.176 -3.251 43.927 1.00 35.31 55 ARG A C 1
ATOM 457 O O . ARG A 1 55 ? -11.576 -2.705 44.951 1.00 35.31 55 ARG A O 1
ATOM 464 N N . ILE A 1 56 ? -11.788 -3.131 42.748 1.00 35.03 56 ILE A N 1
ATOM 465 C CA . ILE A 1 56 ? -13.087 -2.465 42.540 1.00 35.03 56 ILE A CA 1
ATOM 466 C C . ILE A 1 56 ? -14.140 -3.540 42.169 1.00 35.03 56 ILE A C 1
ATOM 468 O O . ILE A 1 56 ? -13.775 -4.494 41.477 1.00 35.03 56 ILE A O 1
ATOM 472 N N . PRO A 1 57 ? -15.408 -3.471 42.637 1.00 32.69 57 PRO A N 1
ATOM 473 C CA . PRO A 1 57 ? -16.354 -4.589 42.505 1.00 32.69 57 PRO A CA 1
ATOM 474 C C . PRO A 1 57 ? -17.004 -4.743 41.118 1.00 32.69 57 PRO A C 1
ATOM 476 O O . PRO A 1 57 ? -17.401 -3.774 40.473 1.00 32.69 57 PRO A O 1
ATOM 479 N N . SER A 1 58 ? -17.225 -5.992 40.709 1.00 33.62 58 SER A N 1
ATOM 480 C CA . SER A 1 58 ? -17.763 -6.404 39.404 1.00 33.62 58 SER A CA 1
ATOM 481 C C . SER A 1 58 ? -19.300 -6.333 39.310 1.00 33.62 58 SER A C 1
ATOM 483 O O . SER A 1 58 ? -19.960 -7.359 39.154 1.00 33.62 58 SER A O 1
ATOM 485 N N . SER A 1 59 ? -19.887 -5.138 39.442 1.00 34.75 59 SER A N 1
ATOM 486 C CA . SER A 1 59 ? -21.356 -4.956 39.536 1.00 34.75 59 SER A CA 1
ATOM 487 C C . SER A 1 59 ? -22.012 -4.141 38.408 1.00 34.75 59 SER A C 1
ATOM 489 O O . SER A 1 59 ? -23.230 -4.000 38.401 1.00 34.75 59 SER A O 1
ATOM 491 N N . PHE A 1 60 ? -21.242 -3.636 37.436 1.00 38.09 60 PHE A N 1
ATOM 492 C CA . PHE A 1 60 ? -21.733 -2.649 36.456 1.00 38.09 60 PHE A CA 1
ATOM 493 C C . PHE A 1 60 ? -22.178 -3.201 35.086 1.00 38.09 60 PHE A C 1
ATOM 495 O O . PHE A 1 60 ? -22.720 -2.452 34.277 1.00 38.09 60 PHE A O 1
ATOM 502 N N . PHE A 1 61 ? -21.989 -4.496 34.809 1.00 40.25 61 PHE A N 1
ATOM 503 C CA . PHE A 1 61 ? -22.274 -5.097 33.497 1.00 40.25 61 PHE A CA 1
ATOM 504 C C . PHE A 1 61 ? -23.472 -6.054 33.531 1.00 40.25 61 PHE A C 1
ATOM 506 O O . PHE A 1 61 ? -23.311 -7.275 33.506 1.00 40.25 61 PHE A O 1
ATOM 513 N N . ARG A 1 62 ? -24.693 -5.499 33.576 1.00 31.56 62 ARG A N 1
ATOM 514 C CA . ARG A 1 62 ? -25.921 -6.268 33.302 1.00 31.56 62 ARG A CA 1
ATOM 515 C C . ARG A 1 62 ? -27.083 -5.410 32.779 1.00 31.56 62 ARG A C 1
ATOM 517 O O . ARG A 1 62 ? -28.064 -5.181 33.480 1.00 31.56 62 ARG A O 1
ATOM 524 N N . SER A 1 63 ? -26.985 -4.967 31.529 1.00 32.53 63 SER A N 1
ATOM 525 C CA . SER A 1 63 ? -28.127 -4.466 30.750 1.00 32.53 63 SER A CA 1
ATOM 526 C C . SER A 1 63 ? -28.902 -5.626 30.082 1.00 32.53 63 SER A C 1
ATOM 528 O O . SER A 1 63 ? -28.340 -6.713 29.910 1.00 32.53 63 SER A O 1
ATOM 530 N N . PRO A 1 64 ? -30.198 -5.461 29.740 1.00 30.84 64 PRO A N 1
ATOM 531 C CA . PRO A 1 64 ? -30.998 -6.534 29.142 1.00 30.84 64 PRO A CA 1
ATOM 532 C C . PRO A 1 64 ? -30.599 -6.848 27.693 1.00 30.84 64 PRO A C 1
ATOM 534 O O . PRO A 1 64 ? -30.152 -5.968 26.960 1.00 30.84 64 PRO A O 1
ATOM 537 N N . ARG A 1 65 ? -30.844 -8.090 27.252 1.00 27.81 65 ARG A N 1
ATOM 538 C CA . ARG A 1 65 ? -30.794 -8.449 25.824 1.00 27.81 65 ARG A CA 1
ATOM 539 C C . ARG A 1 65 ? -31.859 -7.650 25.054 1.00 27.81 65 ARG A C 1
ATOM 541 O O . ARG A 1 65 ? -33.014 -7.672 25.488 1.00 27.81 65 ARG A O 1
ATOM 548 N N . PRO A 1 66 ? -31.534 -7.028 23.907 1.00 33.12 66 PRO A N 1
ATOM 549 C CA . PRO A 1 66 ? -32.547 -6.602 22.950 1.00 33.12 66 PRO A CA 1
ATOM 550 C C . PRO A 1 66 ? -33.388 -7.804 22.501 1.00 33.12 66 PRO A C 1
ATOM 552 O O . PRO A 1 66 ? -32.862 -8.905 22.322 1.00 33.12 66 PRO A O 1
ATOM 555 N N . GLN A 1 67 ? -34.691 -7.601 22.310 1.00 36.03 67 GLN A N 1
ATOM 556 C CA . GLN A 1 67 ? -35.495 -8.533 21.516 1.00 36.03 67 GLN A CA 1
ATOM 557 C C . GLN A 1 67 ? -35.173 -8.320 20.030 1.00 36.03 67 GLN A C 1
ATOM 559 O O . GLN A 1 67 ? -34.708 -7.245 19.650 1.00 36.03 67 GLN A O 1
ATOM 564 N N . GLY A 1 68 ? -35.352 -9.363 19.214 1.00 38.62 68 GLY A N 1
ATOM 565 C CA . GLY A 1 68 ? -34.830 -9.407 17.846 1.00 38.62 68 GLY A CA 1
ATOM 566 C C . GLY A 1 68 ? -35.257 -8.214 16.988 1.00 38.62 68 GLY A C 1
ATOM 567 O O . GLY A 1 68 ? -36.439 -7.877 16.927 1.00 38.62 68 GLY A O 1
ATOM 568 N N . GLY A 1 69 ? -34.285 -7.601 16.309 1.00 32.38 69 GLY A N 1
ATOM 569 C CA . GLY A 1 69 ? -34.560 -6.629 15.254 1.00 32.38 69 GLY A CA 1
ATOM 570 C C . GLY A 1 69 ? -35.296 -7.276 14.071 1.00 32.38 69 GLY A C 1
ATOM 571 O O . GLY A 1 69 ? -35.325 -8.506 13.956 1.00 32.38 69 GLY A O 1
ATOM 572 N N . PRO A 1 70 ? -35.901 -6.474 13.178 1.00 30.88 70 PRO A N 1
ATOM 573 C CA . PRO A 1 70 ? -36.518 -7.007 11.972 1.00 30.88 70 PRO A CA 1
ATOM 574 C C . PRO A 1 70 ? -35.471 -7.748 11.132 1.00 30.88 70 PRO A C 1
ATOM 576 O O . PRO A 1 70 ? -34.368 -7.242 10.918 1.00 30.88 70 PRO A O 1
ATOM 579 N N . ARG A 1 71 ? -35.833 -8.938 10.637 1.00 34.84 71 ARG A N 1
ATOM 580 C CA . ARG A 1 71 ? -35.039 -9.654 9.628 1.00 34.84 71 ARG A CA 1
ATOM 581 C C . ARG A 1 71 ? -34.794 -8.742 8.415 1.00 34.84 71 ARG A C 1
ATOM 583 O O . ARG A 1 71 ? -35.669 -7.922 8.114 1.00 34.84 71 ARG A O 1
ATOM 590 N N . PRO A 1 72 ? -33.664 -8.892 7.697 1.00 33.34 72 PRO A N 1
ATOM 591 C CA . PRO A 1 72 ? -33.486 -8.207 6.423 1.00 33.34 72 PRO A CA 1
ATOM 592 C C . PRO A 1 72 ? -34.682 -8.514 5.503 1.00 33.34 72 PRO A C 1
ATOM 594 O O . PRO A 1 72 ? -35.181 -9.646 5.514 1.00 33.34 72 PRO A O 1
ATOM 597 N N . PRO A 1 73 ? -35.184 -7.528 4.736 1.00 31.08 73 PRO A N 1
ATOM 598 C CA . PRO A 1 73 ? -36.258 -7.783 3.787 1.00 31.08 73 PRO A CA 1
ATOM 599 C C . PRO A 1 73 ? -35.793 -8.837 2.771 1.00 31.08 73 PRO A C 1
ATOM 601 O O . PRO A 1 73 ? -34.626 -8.801 2.369 1.00 31.08 73 PRO A O 1
ATOM 604 N N . PRO A 1 74 ? -36.667 -9.771 2.350 1.00 30.42 74 PRO A N 1
ATOM 605 C CA . PRO A 1 74 ? -36.300 -10.761 1.347 1.00 30.42 74 PRO A CA 1
ATOM 606 C C . PRO A 1 74 ? -35.824 -10.052 0.077 1.00 30.42 74 PRO A C 1
ATOM 608 O O . PRO A 1 74 ? -36.429 -9.064 -0.350 1.00 30.42 74 PRO A O 1
ATOM 611 N N . ILE A 1 75 ? -34.733 -10.554 -0.506 1.00 40.09 75 ILE A N 1
ATOM 612 C CA . ILE A 1 75 ? -34.163 -10.014 -1.743 1.00 40.09 75 ILE A CA 1
ATOM 613 C C . ILE A 1 75 ? -35.273 -10.013 -2.807 1.00 40.09 75 ILE A C 1
ATOM 615 O O . ILE A 1 75 ? -35.872 -11.067 -3.040 1.00 40.09 75 ILE A O 1
ATOM 619 N N . PRO A 1 76 ? -35.589 -8.866 -3.441 1.00 32.91 76 PRO A N 1
ATOM 620 C CA . PRO A 1 76 ? -36.586 -8.833 -4.501 1.00 32.91 76 PRO A CA 1
ATOM 621 C C . PRO A 1 76 ? -36.177 -9.783 -5.625 1.00 32.91 76 PRO A C 1
ATOM 623 O O . PRO A 1 76 ? -35.083 -9.653 -6.175 1.00 32.91 76 PRO A O 1
ATOM 626 N N . VAL A 1 77 ? -37.055 -10.728 -5.968 1.00 38.03 77 VAL A N 1
ATOM 627 C CA . VAL A 1 77 ? -36.869 -11.584 -7.144 1.00 38.03 77 VAL A CA 1
ATOM 628 C C . VAL A 1 77 ? -36.839 -10.666 -8.363 1.00 38.03 77 VAL A C 1
ATOM 630 O O . VAL A 1 77 ? -37.834 -10.010 -8.669 1.00 38.03 77 VAL A O 1
ATOM 633 N N . VAL A 1 78 ? -35.672 -10.561 -9.000 1.00 42.19 78 VAL A N 1
ATOM 634 C CA . VAL A 1 78 ? -35.452 -9.635 -10.115 1.00 42.19 78 VAL A CA 1
ATOM 635 C C . VAL A 1 78 ? -36.251 -10.115 -11.322 1.00 42.19 78 VAL A C 1
ATOM 637 O O . VAL A 1 78 ? -36.139 -11.271 -11.726 1.00 42.19 78 VAL A O 1
ATOM 640 N N . ASP A 1 79 ? -37.060 -9.219 -11.886 1.00 37.91 79 ASP A N 1
ATOM 641 C CA . ASP A 1 79 ? -37.849 -9.501 -13.081 1.00 37.91 79 ASP A CA 1
ATOM 642 C C . ASP A 1 79 ? -36.922 -9.782 -14.277 1.00 37.91 79 ASP A C 1
ATOM 644 O O . ASP A 1 79 ? -35.952 -9.059 -14.521 1.00 37.91 79 ASP A O 1
ATOM 648 N N . ALA A 1 80 ? -37.227 -10.833 -15.039 1.00 40.19 80 ALA A N 1
ATOM 649 C CA . ALA A 1 80 ? -36.373 -11.360 -16.104 1.00 40.19 80 ALA A CA 1
ATOM 650 C C . ALA A 1 80 ? -36.260 -10.431 -17.334 1.00 40.19 80 ALA A C 1
ATOM 652 O O . ALA A 1 80 ? -35.544 -10.751 -18.282 1.00 40.19 80 ALA A O 1
ATOM 653 N N . GLY A 1 81 ? -36.960 -9.291 -17.324 1.00 47.19 81 GLY A N 1
ATOM 654 C CA . GLY A 1 81 ? -36.836 -8.218 -18.312 1.00 47.19 81 GLY A CA 1
ATOM 655 C C . GLY A 1 81 ? -35.811 -7.123 -17.978 1.00 47.19 81 GLY A C 1
ATOM 656 O O . GLY A 1 81 ? -35.530 -6.301 -18.850 1.00 47.19 81 GLY A O 1
ATOM 657 N N . ASP A 1 82 ? -35.251 -7.067 -16.760 1.00 73.12 82 ASP A N 1
ATOM 658 C CA . ASP A 1 82 ? -34.271 -6.029 -16.404 1.00 73.12 82 ASP A CA 1
ATOM 659 C C . ASP A 1 82 ? -32.854 -6.382 -16.898 1.00 73.12 82 ASP A C 1
ATOM 661 O O . ASP A 1 82 ? -32.277 -7.414 -16.545 1.00 73.12 82 ASP A O 1
ATOM 665 N N . VAL A 1 83 ? -32.245 -5.458 -17.650 1.00 85.31 83 VAL A N 1
ATOM 666 C CA . VAL A 1 83 ? -30.835 -5.489 -18.073 1.00 85.31 83 VAL A CA 1
ATOM 667 C C . VAL A 1 83 ? -29.898 -5.729 -16.882 1.00 85.31 83 VAL A C 1
ATOM 669 O O . VAL A 1 83 ? -28.877 -6.405 -17.022 1.00 85.31 83 VAL A O 1
ATOM 672 N N . TRP A 1 84 ? -30.234 -5.222 -15.693 1.00 87.88 84 TRP A N 1
ATOM 673 C CA . TRP A 1 84 ? -29.428 -5.442 -14.493 1.00 87.88 84 TRP A CA 1
ATOM 674 C C . TRP A 1 84 ? -29.457 -6.880 -13.966 1.00 87.88 84 TRP A C 1
ATOM 676 O O . TRP A 1 84 ? -28.491 -7.279 -13.317 1.00 87.88 84 TRP A O 1
ATOM 686 N N . GLY A 1 85 ? -30.497 -7.667 -14.264 1.00 88.88 85 GLY A N 1
ATOM 687 C CA . GLY A 1 85 ? -30.546 -9.095 -13.935 1.00 88.88 85 GLY A CA 1
ATOM 688 C C . GLY A 1 85 ? -29.512 -9.892 -14.732 1.00 88.88 85 GLY A C 1
ATOM 689 O O . GLY A 1 85 ? -28.720 -10.634 -14.153 1.00 88.88 85 GLY A O 1
ATOM 690 N N . ALA A 1 86 ? -29.436 -9.652 -16.046 1.00 90.25 86 ALA A N 1
ATOM 691 C CA . ALA A 1 86 ? -28.412 -10.247 -16.909 1.00 90.25 86 ALA A CA 1
ATOM 692 C C . ALA A 1 86 ? -26.990 -9.839 -16.477 1.00 90.25 86 ALA A C 1
ATOM 694 O O . ALA A 1 86 ? -26.121 -10.691 -16.313 1.00 90.25 86 ALA A O 1
ATOM 695 N N . ARG A 1 87 ? -26.773 -8.549 -16.184 1.00 93.12 87 ARG A N 1
ATOM 696 C CA . ARG A 1 87 ? -25.480 -8.041 -15.691 1.00 93.12 87 ARG A CA 1
ATOM 697 C C . ARG A 1 87 ? -25.069 -8.661 -14.350 1.00 93.12 87 ARG A C 1
ATOM 699 O O . ARG A 1 87 ? -23.899 -8.975 -14.160 1.00 93.12 87 ARG A O 1
ATOM 706 N N . ALA A 1 88 ? -26.012 -8.867 -13.427 1.00 90.88 88 ALA A N 1
ATOM 707 C CA . ALA A 1 88 ? -25.746 -9.553 -12.161 1.00 90.88 88 ALA A CA 1
ATOM 708 C C . ALA A 1 88 ? -25.374 -11.032 -12.377 1.00 90.88 88 ALA A C 1
ATOM 710 O O . ALA A 1 88 ? -24.461 -11.533 -11.722 1.00 90.88 88 ALA A O 1
ATOM 711 N N . HIS A 1 89 ? -26.014 -11.706 -13.339 1.00 92.06 89 HIS A N 1
ATOM 712 C CA . HIS A 1 89 ? -25.631 -13.056 -13.751 1.00 92.06 89 HIS A CA 1
ATOM 713 C C . HIS A 1 89 ? -24.207 -13.084 -14.334 1.00 92.06 89 HIS A C 1
ATOM 715 O O . HIS A 1 89 ? -23.419 -13.943 -13.955 1.00 92.06 89 HIS A O 1
ATOM 721 N N . GLU A 1 90 ? -23.817 -12.134 -15.191 1.00 94.81 90 GLU A N 1
ATOM 722 C CA . GLU A 1 90 ? -22.441 -12.060 -15.715 1.00 94.81 90 GLU A CA 1
ATOM 723 C C . GLU A 1 90 ? -21.385 -11.880 -14.604 1.00 94.81 90 GLU A C 1
ATOM 725 O O . GLU A 1 90 ? -20.311 -12.479 -14.680 1.00 94.81 90 GLU A O 1
ATOM 730 N N . VAL A 1 91 ? -21.689 -11.106 -13.553 1.00 95.94 91 VAL A N 1
ATOM 731 C CA . VAL A 1 91 ? -20.822 -10.957 -12.364 1.00 95.94 91 VAL A CA 1
ATOM 732 C C . VAL A 1 91 ? -20.737 -12.260 -11.561 1.00 95.94 91 VAL A C 1
ATOM 734 O O . VAL A 1 91 ? -19.649 -12.643 -11.130 1.00 95.94 91 VAL A O 1
ATOM 737 N N . ARG A 1 92 ? -21.848 -12.987 -11.412 1.00 95.69 92 ARG A N 1
ATOM 738 C CA . ARG A 1 92 ? -21.875 -14.302 -10.754 1.00 95.69 92 ARG A CA 1
ATOM 739 C C . ARG A 1 92 ? -21.032 -15.340 -11.503 1.00 95.69 92 ARG A C 1
ATOM 741 O O . ARG A 1 92 ? -20.239 -16.036 -10.881 1.00 95.69 92 ARG A O 1
ATOM 748 N N . GLU A 1 93 ? -21.113 -15.386 -12.831 1.00 96.31 93 GLU A N 1
ATOM 749 C CA . GLU A 1 93 ? -20.298 -16.297 -13.656 1.00 96.31 93 GLU A CA 1
ATOM 750 C C . GLU A 1 93 ? -18.812 -15.886 -13.723 1.00 96.31 93 GLU A C 1
ATOM 752 O O . GLU A 1 93 ? -17.940 -16.712 -14.004 1.00 96.31 93 GLU A O 1
ATOM 757 N N . ALA A 1 94 ? -18.484 -14.618 -13.449 1.00 96.31 94 ALA A N 1
ATOM 758 C CA . ALA A 1 94 ? -17.105 -14.203 -13.189 1.00 96.31 94 ALA A CA 1
ATOM 759 C C . ALA A 1 94 ? -16.596 -14.778 -11.859 1.00 96.31 94 ALA A C 1
ATOM 761 O O . ALA A 1 94 ? -15.530 -15.390 -11.834 1.00 96.31 94 ALA A O 1
ATOM 762 N N . PHE A 1 95 ? -17.373 -14.636 -10.782 1.00 97.38 95 PHE A N 1
ATOM 763 C CA . PHE A 1 95 ? -17.026 -15.182 -9.471 1.00 97.38 95 PHE A CA 1
ATOM 764 C C . PHE A 1 95 ? -16.879 -16.713 -9.499 1.00 97.38 95 PHE A C 1
ATOM 766 O O . PHE A 1 95 ? -15.858 -17.227 -9.049 1.00 97.38 95 PHE A O 1
ATOM 773 N N . VAL A 1 96 ? -17.834 -17.437 -10.098 1.00 97.38 96 VAL A N 1
ATOM 774 C CA . VAL A 1 96 ? -17.775 -18.906 -10.235 1.00 97.38 96 VAL A CA 1
ATOM 775 C C . VAL A 1 96 ? -16.509 -19.336 -10.983 1.00 97.38 96 VAL A C 1
ATOM 777 O O . VAL A 1 96 ? -15.775 -20.179 -10.481 1.00 97.38 96 VAL A O 1
ATOM 780 N N . HIS A 1 97 ? -16.173 -18.700 -12.112 1.00 96.88 97 HIS A N 1
ATOM 781 C CA . HIS A 1 97 ? -14.924 -18.974 -12.845 1.00 96.88 97 HIS A CA 1
ATOM 782 C C . HIS A 1 97 ? -13.663 -18.758 -11.997 1.00 96.88 97 HIS A C 1
ATOM 784 O O . HIS A 1 97 ? -12.731 -19.559 -12.066 1.00 96.88 97 HIS A O 1
ATOM 790 N N . ALA A 1 98 ? -13.617 -17.688 -11.198 1.00 96.44 98 ALA A N 1
ATOM 791 C CA . ALA A 1 98 ? -12.483 -17.420 -10.317 1.00 96.44 98 ALA A CA 1
ATOM 792 C C . ALA A 1 98 ? -12.374 -18.463 -9.196 1.00 96.44 98 ALA A C 1
ATOM 794 O O . ALA A 1 98 ? -11.295 -19.014 -8.971 1.00 96.44 98 ALA A O 1
ATOM 795 N N . TYR A 1 99 ? -13.488 -18.771 -8.526 1.00 96.81 99 TYR A N 1
ATOM 796 C CA . TYR A 1 99 ? -13.490 -19.699 -7.402 1.00 96.81 99 TYR A CA 1
ATOM 797 C C . TYR A 1 99 ? -13.296 -21.158 -7.837 1.00 96.81 99 TYR A C 1
ATOM 799 O O . TYR A 1 99 ? -12.579 -21.895 -7.169 1.00 96.81 99 TYR A O 1
ATOM 807 N N . GLU A 1 100 ? -13.846 -21.589 -8.974 1.00 96.38 100 GLU A N 1
ATOM 808 C CA . GLU A 1 100 ? -13.565 -22.917 -9.537 1.00 96.38 100 GLU A CA 1
ATOM 809 C C . GLU A 1 100 ? -12.111 -23.038 -10.012 1.00 96.38 100 GLU A C 1
ATOM 811 O O . GLU A 1 100 ? -11.479 -24.071 -9.785 1.00 96.38 100 GLU A O 1
ATOM 816 N N . GLY A 1 101 ? -11.539 -21.969 -10.582 1.00 95.56 101 GLY A N 1
ATOM 817 C CA . GLY A 1 101 ? -10.108 -21.879 -10.878 1.00 95.56 101 GLY A CA 1
ATOM 818 C C . GLY A 1 101 ? -9.244 -22.053 -9.624 1.00 95.56 101 GLY A C 1
ATOM 819 O O . GLY A 1 101 ? -8.337 -22.885 -9.604 1.00 95.56 101 GLY A O 1
ATOM 820 N N . TYR A 1 102 ? -9.580 -21.356 -8.538 1.00 96.38 102 TYR A N 1
ATOM 821 C CA . TYR A 1 102 ? -8.944 -21.544 -7.234 1.00 96.38 102 TYR A CA 1
ATOM 822 C C . TYR A 1 102 ? -9.125 -22.974 -6.683 1.00 96.38 102 TYR A C 1
ATOM 824 O O . TYR A 1 102 ? -8.145 -23.629 -6.314 1.00 96.38 102 TYR A O 1
ATOM 832 N N . ARG A 1 103 ? -10.359 -23.498 -6.685 1.00 95.94 103 ARG A N 1
ATOM 833 C CA . ARG A 1 103 ? -10.717 -24.824 -6.154 1.00 95.94 103 ARG A CA 1
ATOM 834 C C . ARG A 1 103 ? -10.000 -25.961 -6.887 1.00 95.94 103 ARG A C 1
ATOM 836 O O . ARG A 1 103 ? -9.639 -26.949 -6.257 1.00 95.94 103 ARG A O 1
ATOM 843 N N . ALA A 1 104 ? -9.786 -25.826 -8.196 1.00 95.75 104 ALA A N 1
ATOM 844 C CA . ALA A 1 104 ? -9.164 -26.853 -9.030 1.00 95.75 104 ALA A CA 1
ATOM 845 C C . ALA A 1 104 ? -7.623 -26.819 -9.051 1.00 95.75 104 ALA A C 1
ATOM 847 O O . ALA A 1 104 ? -7.012 -27.842 -9.363 1.00 95.75 104 ALA A O 1
ATOM 848 N N . TYR A 1 105 ? -6.996 -25.671 -8.760 1.00 95.44 105 TYR A N 1
ATOM 849 C CA . TYR A 1 105 ? -5.550 -25.473 -8.959 1.00 95.44 105 TYR A CA 1
ATOM 850 C C . TYR A 1 105 ? -4.765 -25.026 -7.718 1.00 95.44 105 TYR A C 1
ATOM 852 O O . TYR A 1 105 ? -3.543 -25.169 -7.708 1.00 95.44 105 TYR A O 1
ATOM 860 N N . ALA A 1 106 ? -5.427 -24.509 -6.677 1.00 95.38 106 ALA A N 1
ATOM 861 C CA . ALA A 1 106 ? -4.743 -23.930 -5.520 1.00 95.38 106 ALA A CA 1
ATOM 862 C C . ALA A 1 106 ? -5.189 -24.451 -4.152 1.00 95.38 106 ALA A C 1
ATOM 864 O O . ALA A 1 106 ? -4.333 -24.569 -3.278 1.00 95.38 106 ALA A O 1
ATOM 865 N N . LEU A 1 107 ? -6.468 -24.784 -3.954 1.00 93.00 107 LEU A N 1
ATOM 866 C CA . LEU A 1 107 ? -6.999 -25.287 -2.677 1.00 93.00 107 LEU A CA 1
ATOM 867 C C . LEU A 1 107 ? -6.082 -26.369 -2.044 1.00 93.00 107 LEU A C 1
ATOM 869 O O . LEU A 1 107 ? -5.760 -27.345 -2.727 1.00 93.00 107 LEU A O 1
ATOM 873 N N . PRO A 1 108 ? -5.664 -26.256 -0.762 1.00 92.25 108 PRO A N 1
ATOM 874 C CA . PRO A 1 108 ? -6.049 -25.267 0.255 1.00 92.25 108 PRO A CA 1
ATOM 875 C C . PRO A 1 108 ? -5.062 -24.087 0.421 1.00 92.25 108 PRO A C 1
ATOM 877 O O . PRO A 1 108 ? -5.056 -23.442 1.466 1.00 92.25 108 PRO A O 1
ATOM 880 N N . ALA A 1 109 ? -4.196 -23.816 -0.563 1.00 94.06 109 ALA A N 1
ATOM 881 C CA . ALA A 1 109 ? -3.287 -22.664 -0.545 1.00 94.06 109 ALA A CA 1
ATOM 882 C C . ALA A 1 109 ? -4.046 -21.327 -0.489 1.00 94.06 109 ALA A C 1
ATOM 884 O O . ALA A 1 109 ? -5.242 -21.279 -0.772 1.00 94.06 109 ALA A O 1
ATOM 885 N N . ASP A 1 110 ? -3.362 -20.231 -0.158 1.00 93.12 110 ASP A N 1
ATOM 886 C CA . ASP A 1 110 ? -4.010 -18.920 -0.013 1.00 93.12 110 ASP A CA 1
ATOM 887 C C . ASP A 1 110 ? -4.626 -18.425 -1.324 1.00 93.12 110 ASP A C 1
ATOM 889 O O . ASP A 1 110 ? -5.803 -18.059 -1.348 1.00 93.12 110 ASP A O 1
ATOM 893 N N . GLU A 1 111 ? -3.854 -18.466 -2.412 1.00 93.06 111 GLU A N 1
ATOM 894 C CA . GLU A 1 111 ? -4.231 -17.936 -3.724 1.00 93.06 111 GLU A CA 1
ATOM 895 C C . GLU A 1 111 ? -3.785 -18.849 -4.882 1.00 93.06 111 GLU A C 1
ATOM 897 O O . GLU A 1 111 ? -2.794 -19.586 -4.800 1.00 93.06 111 GLU A O 1
ATOM 902 N N . VAL A 1 112 ? -4.507 -18.759 -6.004 1.00 92.56 112 VAL A N 1
ATOM 903 C CA . VAL A 1 112 ? -4.111 -19.339 -7.295 1.00 92.56 112 VAL A CA 1
ATOM 904 C C . VAL A 1 112 ? -3.166 -18.402 -8.042 1.00 92.56 112 VAL A C 1
ATOM 906 O O . VAL A 1 112 ? -3.294 -17.184 -7.968 1.00 92.56 112 VAL A O 1
ATOM 909 N N . ARG A 1 113 ? -2.224 -18.970 -8.797 1.00 91.38 113 ARG A N 1
ATOM 910 C CA . ARG A 1 113 ? -1.434 -18.243 -9.794 1.00 91.38 113 ARG A CA 1
ATOM 911 C C . ARG A 1 113 ? -2.144 -18.330 -11.150 1.00 91.38 113 ARG A C 1
ATOM 913 O O . ARG A 1 113 ? -2.178 -19.409 -11.751 1.00 91.38 113 ARG A O 1
ATOM 920 N N . PRO A 1 114 ? -2.801 -17.250 -11.603 1.00 87.38 114 PRO A N 1
ATOM 921 C CA . PRO A 1 114 ? -3.896 -17.335 -12.568 1.00 87.38 114 PRO A CA 1
ATOM 922 C C . PRO A 1 114 ? -3.451 -17.569 -14.028 1.00 87.38 114 PRO A C 1
ATOM 924 O O . PRO A 1 114 ? -4.279 -17.967 -14.856 1.00 87.38 114 PRO A O 1
ATOM 927 N N . MET A 1 115 ? -2.164 -17.380 -14.352 1.00 89.00 115 MET A N 1
ATOM 928 C CA . MET A 1 115 ? -1.586 -17.692 -15.668 1.00 89.00 115 MET A CA 1
ATOM 929 C C . MET A 1 115 ? -0.944 -19.080 -15.701 1.00 89.00 115 MET A C 1
ATOM 931 O O . MET A 1 115 ? -1.147 -19.823 -16.662 1.00 89.00 115 MET A O 1
ATOM 935 N N . SER A 1 116 ? -0.179 -19.446 -14.668 1.00 89.25 116 SER A N 1
ATOM 936 C CA . SER A 1 116 ? 0.516 -20.740 -14.608 1.00 89.25 116 SER A CA 1
ATOM 937 C C . SER A 1 116 ? -0.375 -21.901 -14.161 1.00 89.25 116 SER A C 1
ATOM 939 O O . SER A 1 116 ? -0.056 -23.055 -14.452 1.00 89.25 116 SER A O 1
ATOM 941 N N . GLY A 1 117 ? -1.477 -21.622 -13.457 1.00 88.12 117 GLY A N 1
ATOM 942 C CA . GLY A 1 117 ? -2.277 -22.646 -12.783 1.00 88.12 117 GLY A CA 1
ATOM 943 C C . GLY A 1 117 ? -1.563 -23.267 -11.578 1.00 88.12 117 GLY A C 1
ATOM 944 O O . GLY A 1 117 ? -1.889 -24.387 -11.193 1.00 88.12 117 GLY A O 1
ATOM 945 N N . GLY A 1 118 ? -0.560 -22.576 -11.024 1.00 89.25 118 GLY A N 1
ATOM 946 C CA . GLY A 1 118 ? 0.064 -22.919 -9.747 1.00 89.25 118 GLY A CA 1
ATOM 947 C C . GLY A 1 118 ? -0.660 -22.282 -8.557 1.00 89.25 118 GLY A C 1
ATOM 948 O O . GLY A 1 118 ? -1.763 -21.752 -8.687 1.00 89.25 118 GLY A O 1
ATOM 949 N N . SER A 1 119 ? -0.005 -22.270 -7.399 1.00 92.50 119 SER A N 1
ATOM 950 C CA . SER A 1 119 ? -0.528 -21.668 -6.168 1.00 92.50 119 SER A CA 1
ATOM 951 C C . SER A 1 119 ? 0.533 -20.872 -5.407 1.00 92.50 119 SER A C 1
ATOM 953 O O . SER A 1 119 ? 1.729 -20.928 -5.719 1.00 92.50 119 SER A O 1
ATOM 955 N N . ILE A 1 120 ? 0.097 -20.075 -4.432 1.00 90.44 120 ILE A N 1
ATOM 956 C CA . ILE A 1 120 ? 0.966 -19.280 -3.561 1.00 90.44 120 ILE A CA 1
ATOM 957 C C . ILE A 1 120 ? 0.375 -19.174 -2.149 1.00 90.44 120 ILE A C 1
ATOM 959 O O . ILE A 1 120 ? -0.839 -19.133 -1.977 1.00 90.44 120 ILE A O 1
ATOM 963 N N . ASN A 1 121 ? 1.263 -19.138 -1.148 1.00 88.94 121 ASN A N 1
ATOM 964 C CA . ASN A 1 121 ? 0.929 -18.922 0.261 1.00 88.94 121 ASN A CA 1
ATOM 965 C C . ASN A 1 121 ? 1.535 -17.599 0.753 1.00 88.94 121 ASN A C 1
ATOM 967 O O . ASN A 1 121 ? 2.594 -17.575 1.382 1.00 88.94 121 ASN A O 1
ATOM 971 N N . ASN A 1 122 ? 0.893 -16.492 0.393 1.00 82.50 122 ASN A N 1
ATOM 972 C CA . ASN A 1 122 ? 1.226 -15.117 0.780 1.00 82.50 122 ASN A CA 1
ATOM 973 C C . ASN A 1 122 ? 0.469 -14.630 2.034 1.00 82.50 122 ASN A C 1
ATOM 975 O O . ASN A 1 122 ? 0.830 -13.600 2.597 1.00 82.50 122 ASN A O 1
ATOM 979 N N . PHE A 1 123 ? -0.513 -15.395 2.514 1.00 88.56 123 PHE A N 1
ATOM 980 C CA . PHE A 1 123 ? -1.368 -15.112 3.669 1.00 88.56 123 PHE A CA 1
ATOM 981 C C . PHE A 1 123 ? -1.354 -16.264 4.694 1.00 88.56 123 PHE A C 1
ATOM 983 O O . PHE A 1 123 ? -2.374 -16.580 5.311 1.00 88.56 123 PHE A O 1
ATOM 990 N N . HIS A 1 124 ? -0.157 -16.814 4.937 1.00 89.75 124 HIS A N 1
ATOM 991 C CA . HIS A 1 124 ? 0.189 -17.853 5.928 1.00 89.75 124 HIS A CA 1
ATOM 992 C C . HIS A 1 124 ? -0.192 -19.307 5.585 1.00 89.75 124 HIS A C 1
ATOM 994 O O . HIS A 1 124 ? 0.087 -20.196 6.388 1.00 89.75 124 HIS A O 1
ATOM 1000 N N . GLY A 1 125 ? -0.746 -19.585 4.402 1.00 90.19 125 GLY A N 1
ATOM 1001 C CA . GLY A 1 125 ? -1.168 -20.928 3.993 1.00 90.19 125 GLY A CA 1
ATOM 1002 C C . GLY A 1 125 ? -2.415 -21.408 4.730 1.00 90.19 125 GLY A C 1
ATOM 1003 O O . GLY A 1 125 ? -2.496 -22.572 5.122 1.00 90.19 125 GLY A O 1
ATOM 1004 N N . TRP A 1 126 ? -3.356 -20.496 4.966 1.00 94.44 126 TRP A N 1
ATOM 1005 C CA . TRP A 1 126 ? -4.631 -20.756 5.635 1.00 94.44 126 TRP A CA 1
ATOM 1006 C C . TRP A 1 126 ? -5.831 -20.677 4.680 1.00 94.44 126 TRP A C 1
ATOM 1008 O O . TRP A 1 126 ? -6.961 -20.895 5.113 1.00 94.44 126 TRP A O 1
ATOM 1018 N N . GLY A 1 127 ? -5.596 -20.401 3.394 1.00 94.00 127 GLY A N 1
ATOM 1019 C CA . GLY A 1 127 ? -6.622 -20.455 2.360 1.00 94.00 127 GLY A CA 1
ATOM 1020 C C . GLY A 1 127 ? -7.444 -19.175 2.270 1.00 94.00 127 GLY A C 1
ATOM 1021 O O . GLY A 1 127 ? -8.670 -19.249 2.256 1.00 94.00 127 GLY A O 1
ATOM 1022 N N . VAL A 1 128 ? -6.791 -18.005 2.232 1.00 95.06 128 VAL A N 1
ATOM 1023 C CA . VAL A 1 128 ? -7.465 -16.689 2.259 1.00 95.06 128 VAL A CA 1
ATOM 1024 C C . VAL A 1 128 ? -8.610 -16.568 1.250 1.00 95.06 128 VAL A C 1
ATOM 1026 O O . VAL A 1 128 ? -9.684 -16.099 1.616 1.00 95.06 128 VAL A O 1
ATOM 1029 N N . THR A 1 129 ? -8.437 -17.095 0.029 1.00 95.81 129 THR A N 1
ATOM 1030 C CA . THR A 1 129 ? -9.473 -17.069 -1.019 1.00 95.81 129 THR A CA 1
ATOM 1031 C C . THR A 1 129 ? -10.757 -17.788 -0.590 1.00 95.81 129 THR A C 1
ATOM 1033 O O . THR A 1 129 ? -11.830 -17.434 -1.066 1.00 95.81 129 THR A O 1
ATOM 1036 N N . MET A 1 130 ? -10.703 -18.768 0.322 1.00 97.00 130 MET A N 1
ATOM 1037 C CA . MET A 1 130 ? -11.913 -19.357 0.904 1.00 97.00 130 MET A CA 1
ATOM 1038 C C . MET A 1 130 ? -12.654 -18.351 1.786 1.00 97.00 130 MET A C 1
ATOM 1040 O O . MET A 1 130 ? -13.843 -18.136 1.573 1.00 97.00 130 MET A O 1
ATOM 1044 N N . PHE A 1 131 ? -11.964 -17.723 2.743 1.00 97.31 131 PHE A N 1
ATOM 1045 C CA . PHE A 1 131 ? -12.572 -16.800 3.708 1.00 97.31 131 PHE A CA 1
ATOM 1046 C C . PHE A 1 131 ? -13.100 -15.525 3.044 1.00 97.31 131 PHE A C 1
ATOM 1048 O O . PHE A 1 131 ? -14.264 -15.191 3.253 1.00 97.31 131 PHE A O 1
ATOM 1055 N N . ASP A 1 132 ? -12.298 -14.899 2.175 1.00 96.38 132 ASP A N 1
ATOM 1056 C CA . ASP A 1 132 ? -12.661 -13.690 1.413 1.00 96.38 132 ASP A CA 1
ATOM 1057 C C . ASP A 1 132 ? -13.785 -13.949 0.376 1.00 96.38 132 ASP A C 1
ATOM 1059 O O . ASP A 1 132 ? -14.293 -13.013 -0.236 1.00 96.38 132 ASP A O 1
ATOM 1063 N N . SER A 1 133 ? -14.197 -15.211 0.168 1.00 97.62 133 SER A N 1
ATOM 1064 C CA . SER A 1 133 ? -15.272 -15.591 -0.765 1.00 97.62 133 SER A CA 1
ATOM 1065 C C . SER A 1 133 ? -16.599 -15.987 -0.103 1.00 97.62 133 SER A C 1
ATOM 1067 O O . SER A 1 133 ? -17.617 -16.036 -0.796 1.00 97.62 133 SER A O 1
ATOM 1069 N N . LEU A 1 134 ? -16.626 -16.316 1.196 1.00 97.88 134 LEU A N 1
ATOM 1070 C CA . LEU A 1 134 ? -17.791 -16.956 1.832 1.00 97.88 134 LEU A CA 1
ATOM 1071 C C . LEU A 1 134 ? -19.058 -16.084 1.815 1.00 97.88 134 LEU A C 1
ATOM 1073 O O . LEU A 1 134 ? -20.132 -16.555 1.441 1.00 97.88 134 LEU A O 1
ATOM 1077 N N . ASP A 1 135 ? -18.959 -14.816 2.214 1.00 95.75 135 ASP A N 1
ATOM 1078 C CA . ASP A 1 135 ? -20.112 -13.908 2.197 1.00 95.75 135 ASP A CA 1
ATOM 1079 C C . ASP A 1 135 ? -20.589 -13.609 0.768 1.00 95.75 135 ASP A C 1
ATOM 1081 O O . ASP A 1 135 ? -21.791 -13.555 0.507 1.00 95.75 135 ASP A O 1
ATOM 1085 N N . THR A 1 136 ? -19.659 -13.520 -0.180 1.00 96.19 136 THR A N 1
ATOM 1086 C CA . THR A 1 136 ? -19.930 -13.308 -1.601 1.00 96.19 136 THR A CA 1
ATOM 1087 C C . THR A 1 136 ? -20.674 -14.495 -2.218 1.00 96.19 136 THR A C 1
ATOM 1089 O O . THR A 1 136 ? -21.650 -14.279 -2.938 1.00 96.19 136 THR A O 1
ATOM 1092 N N . MET A 1 137 ? -20.321 -15.743 -1.877 1.00 97.12 137 MET A N 1
ATOM 1093 C CA . MET A 1 137 ? -21.109 -16.927 -2.265 1.00 97.12 137 MET A CA 1
ATOM 1094 C C . MET A 1 137 ? -22.556 -16.823 -1.774 1.00 97.12 137 MET A C 1
ATOM 1096 O O . MET A 1 137 ? -23.493 -17.046 -2.543 1.00 97.12 137 MET A O 1
ATOM 1100 N N . TRP A 1 138 ? -22.745 -16.455 -0.504 1.00 96.88 138 TRP A N 1
ATOM 1101 C CA . TRP A 1 138 ? -24.072 -16.328 0.095 1.00 96.88 138 TRP A CA 1
ATOM 1102 C C . TRP A 1 138 ? -24.898 -15.225 -0.586 1.00 96.88 138 TRP A C 1
ATOM 1104 O O . TRP A 1 138 ? -26.036 -15.453 -0.995 1.00 96.88 138 TRP A O 1
ATOM 1114 N N . LEU A 1 139 ? -24.302 -14.049 -0.803 1.00 94.00 139 LEU A N 1
ATOM 1115 C CA . LEU A 1 139 ? -24.930 -12.916 -1.495 1.00 94.00 139 LEU A CA 1
ATOM 1116 C C . LEU A 1 139 ? -25.257 -13.204 -2.974 1.00 94.00 139 LEU A C 1
ATOM 1118 O O . LEU A 1 139 ? -26.156 -12.570 -3.529 1.00 94.00 139 LEU A O 1
ATOM 1122 N N . MET A 1 140 ? -24.565 -14.155 -3.611 1.00 94.75 140 MET A N 1
ATOM 1123 C CA . MET A 1 140 ? -24.798 -14.588 -4.997 1.00 94.75 140 MET A CA 1
ATOM 1124 C C . MET A 1 140 ? -25.713 -15.819 -5.142 1.00 94.75 140 MET A C 1
ATOM 1126 O O . MET A 1 140 ? -25.911 -16.299 -6.266 1.00 94.75 140 MET A O 1
ATOM 1130 N N . GLY A 1 141 ? -26.264 -16.358 -4.048 1.00 94.00 141 GLY A N 1
ATOM 1131 C CA . GLY A 1 141 ? -27.068 -17.585 -4.094 1.00 94.00 141 GLY A CA 1
ATOM 1132 C C . GLY A 1 141 ? -26.256 -18.791 -4.586 1.00 94.00 141 GLY A C 1
ATOM 1133 O O . GLY A 1 141 ? -26.672 -19.510 -5.497 1.00 94.00 141 GLY A O 1
ATOM 1134 N N . LEU A 1 142 ? -25.053 -18.963 -4.036 1.00 97.12 142 LEU A N 1
ATOM 1135 C CA . LEU A 1 142 ? -24.145 -20.092 -4.265 1.00 97.12 142 LEU A CA 1
ATOM 1136 C C . LEU A 1 142 ? -24.051 -20.962 -2.996 1.00 97.12 142 LEU A C 1
ATOM 1138 O O . LEU A 1 142 ? -22.965 -21.341 -2.565 1.00 97.12 142 LEU A O 1
ATOM 1142 N N . GLU A 1 143 ? -25.199 -21.263 -2.379 1.00 97.38 143 GLU A N 1
ATOM 1143 C CA . GLU A 1 143 ? -25.297 -21.955 -1.081 1.00 97.38 143 GLU A CA 1
ATOM 1144 C C . GLU A 1 143 ? -24.599 -23.329 -1.066 1.00 97.38 143 GLU A C 1
ATOM 1146 O O . GLU A 1 143 ? -23.902 -23.646 -0.106 1.00 97.38 143 GLU A O 1
ATOM 1151 N N . ASP A 1 144 ? -24.692 -24.119 -2.143 1.00 97.19 144 ASP A N 1
ATOM 1152 C CA . ASP A 1 144 ? -23.975 -25.403 -2.249 1.00 97.19 144 ASP A CA 1
ATOM 1153 C C . ASP A 1 144 ? -22.448 -25.219 -2.201 1.00 97.19 144 ASP A C 1
ATOM 1155 O O . ASP A 1 144 ? -21.744 -25.950 -1.503 1.00 97.19 144 ASP A O 1
ATOM 1159 N N . MET A 1 145 ? -21.933 -24.208 -2.912 1.00 97.62 145 MET A N 1
ATOM 1160 C CA . MET A 1 145 ? -20.507 -23.864 -2.934 1.00 97.62 145 MET A CA 1
ATOM 1161 C C . MET A 1 145 ? -20.056 -23.372 -1.554 1.00 97.62 145 MET A C 1
ATOM 1163 O O . MET A 1 145 ? -19.034 -23.826 -1.050 1.00 97.62 145 MET A O 1
ATOM 1167 N N . PHE A 1 146 ? -20.872 -22.541 -0.901 1.00 98.31 146 PHE A N 1
ATOM 1168 C CA . PHE A 1 146 ? -20.665 -22.088 0.472 1.00 98.31 146 PHE A CA 1
ATOM 1169 C C . PHE A 1 146 ? -20.575 -23.261 1.460 1.00 98.31 146 PHE A C 1
ATOM 1171 O O . PHE A 1 146 ? -19.595 -23.380 2.194 1.00 98.31 146 PHE A O 1
ATOM 1178 N N . PHE A 1 147 ? -21.552 -24.175 1.471 1.00 97.94 147 PHE A N 1
ATOM 1179 C CA . PHE A 1 147 ? -21.564 -25.307 2.406 1.00 97.94 147 PHE A CA 1
ATOM 1180 C C . PHE A 1 147 ? -20.513 -26.387 2.096 1.00 97.94 147 PHE A C 1
ATOM 1182 O O . PHE A 1 147 ? -20.178 -27.177 2.988 1.00 97.94 147 PHE A O 1
ATOM 1189 N N . ASP A 1 148 ? -19.977 -26.430 0.874 1.00 97.06 148 ASP A N 1
ATOM 1190 C CA . ASP A 1 148 ? -18.722 -27.116 0.552 1.00 97.06 148 ASP A CA 1
ATOM 1191 C C . ASP A 1 148 ? -17.524 -26.384 1.189 1.00 97.06 148 ASP A C 1
ATOM 1193 O O . ASP A 1 148 ? -16.800 -26.988 1.975 1.00 97.06 148 ASP A O 1
ATOM 1197 N N . THR A 1 149 ? -17.339 -25.081 0.955 1.00 97.56 149 THR A N 1
ATOM 1198 C CA . THR A 1 149 ? -16.194 -24.315 1.487 1.00 97.56 149 THR A CA 1
ATOM 1199 C C . THR A 1 149 ? -16.142 -24.301 3.022 1.00 97.56 149 THR A C 1
ATOM 1201 O O . THR A 1 149 ? -15.086 -24.547 3.601 1.00 97.56 149 THR A O 1
ATOM 1204 N N . VAL A 1 150 ? -17.273 -24.128 3.721 1.00 97.62 150 VAL A N 1
ATOM 1205 C CA . VAL A 1 150 ? -17.328 -24.210 5.201 1.00 97.62 150 VAL A CA 1
ATOM 1206 C C . VAL A 1 150 ? -16.990 -25.626 5.719 1.00 97.62 150 VAL A C 1
ATOM 1208 O O . VAL A 1 150 ? -16.628 -25.793 6.885 1.00 97.62 150 VAL A O 1
ATOM 1211 N N . ARG A 1 151 ? -17.086 -26.665 4.877 1.00 95.88 151 ARG A N 1
ATOM 1212 C CA . ARG A 1 151 ? -16.674 -28.042 5.208 1.00 95.88 151 ARG A CA 1
ATOM 1213 C C . ARG A 1 151 ? -15.158 -28.208 5.134 1.00 95.88 151 ARG A C 1
ATOM 1215 O O . ARG A 1 151 ? -14.591 -28.758 6.069 1.00 95.88 151 ARG A O 1
ATOM 1222 N N . GLU A 1 152 ? -14.515 -27.684 4.090 1.00 95.38 152 GLU A N 1
ATOM 1223 C CA . GLU A 1 152 ? -13.045 -27.687 3.967 1.00 95.38 152 GLU A CA 1
ATOM 1224 C C . GLU A 1 152 ? -12.388 -26.925 5.139 1.00 95.38 152 GLU A C 1
ATOM 1226 O O . GLU A 1 152 ? -11.377 -27.353 5.692 1.00 95.38 152 GLU A O 1
ATOM 1231 N N . LEU A 1 153 ? -13.015 -25.830 5.588 1.00 95.38 153 LEU A N 1
ATOM 1232 C CA . LEU A 1 153 ? -12.532 -24.989 6.691 1.00 95.38 153 LEU A CA 1
ATOM 1233 C C . LEU A 1 153 ? -12.757 -25.559 8.106 1.00 95.38 153 LEU A C 1
ATOM 1235 O O . LEU A 1 153 ? -12.283 -24.974 9.081 1.00 95.38 153 LEU A O 1
ATOM 1239 N N . GLN A 1 154 ? -13.482 -26.671 8.271 1.00 88.19 154 GLN A N 1
ATOM 1240 C CA . GLN A 1 154 ? -13.955 -27.118 9.594 1.00 88.19 154 GLN A CA 1
ATOM 1241 C C . GLN A 1 154 ? -12.821 -27.489 10.582 1.00 88.19 154 GLN A C 1
ATOM 1243 O O . GLN A 1 154 ? -13.005 -27.384 11.799 1.00 88.19 154 GLN A O 1
ATOM 1248 N N . ASP A 1 155 ? -11.670 -27.919 10.051 1.00 87.38 155 ASP A N 1
ATOM 1249 C CA . ASP A 1 155 ? -10.508 -28.452 10.781 1.00 87.38 155 ASP A CA 1
ATOM 1250 C C . ASP A 1 155 ? -9.311 -27.469 10.807 1.00 87.38 155 ASP A C 1
ATOM 1252 O O . ASP A 1 155 ? -8.190 -27.843 11.176 1.00 87.38 155 ASP A O 1
ATOM 1256 N N . GLN A 1 156 ? -9.545 -26.204 10.429 1.00 93.88 156 GLN A N 1
ATOM 1257 C CA . GLN A 1 156 ? -8.519 -25.184 10.197 1.00 93.88 156 GLN A CA 1
ATOM 1258 C C . GLN A 1 156 ? -7.516 -25.027 11.356 1.00 93.88 156 GLN A C 1
ATOM 1260 O O . GLN A 1 156 ? -7.877 -24.827 12.517 1.00 93.88 156 GLN A O 1
ATOM 1265 N N . GLN A 1 157 ? -6.221 -25.076 11.026 1.00 90.81 157 GLN A N 1
ATOM 1266 C CA . GLN A 1 157 ? -5.116 -24.975 11.983 1.00 90.81 157 GLN A CA 1
ATOM 1267 C C . GLN A 1 157 ? -4.436 -23.605 11.890 1.00 90.81 157 GLN A C 1
ATOM 1269 O O . GLN A 1 157 ? -3.504 -23.415 11.112 1.00 90.81 157 GLN A O 1
ATOM 1274 N N . TRP A 1 158 ? -4.837 -22.670 12.750 1.00 94.38 158 TRP A N 1
ATOM 1275 C CA . TRP A 1 158 ? -4.170 -21.373 12.913 1.00 94.38 158 TRP A CA 1
ATOM 1276 C C . TRP A 1 158 ? -2.776 -21.537 13.552 1.00 94.38 158 TRP A C 1
ATOM 1278 O O . TRP A 1 158 ? -2.616 -21.412 14.776 1.00 94.38 158 TRP A O 1
ATOM 1288 N N . ARG A 1 159 ? -1.790 -21.890 12.720 1.00 91.50 159 ARG A N 1
ATOM 1289 C CA . ARG A 1 159 ? -0.367 -22.038 13.054 1.00 91.50 159 ARG A CA 1
ATOM 1290 C C . ARG A 1 159 ? 0.476 -21.236 12.068 1.00 91.50 159 ARG A C 1
ATOM 1292 O O . ARG A 1 159 ? 0.339 -21.401 10.859 1.00 91.50 159 ARG A O 1
ATOM 1299 N N . THR A 1 160 ? 1.302 -20.351 12.606 1.00 90.00 160 THR A N 1
ATOM 1300 C CA . THR A 1 160 ? 2.370 -19.622 11.916 1.00 90.00 160 THR A CA 1
ATOM 1301 C C . THR A 1 160 ? 3.257 -18.928 12.959 1.00 90.00 160 THR A C 1
ATOM 1303 O O . THR A 1 160 ? 2.724 -18.394 13.946 1.00 90.00 160 THR A O 1
ATOM 1306 N N . PRO A 1 161 ? 4.583 -18.835 12.736 1.00 85.69 161 PRO A N 1
ATOM 1307 C CA . PRO A 1 161 ? 5.490 -18.045 13.570 1.00 85.69 161 PRO A CA 1
ATOM 1308 C C . PRO A 1 161 ? 5.317 -16.521 13.406 1.00 85.69 161 PRO A C 1
ATOM 1310 O O . PRO A 1 161 ? 5.899 -15.758 14.182 1.00 85.69 161 PRO A O 1
ATOM 1313 N N . ARG A 1 162 ? 4.556 -16.056 12.399 1.00 86.88 162 ARG A N 1
ATOM 1314 C CA . ARG A 1 162 ? 4.235 -14.634 12.177 1.00 86.88 162 ARG A CA 1
ATOM 1315 C C . ARG A 1 162 ? 2.941 -14.471 11.365 1.00 86.88 162 ARG A C 1
ATOM 1317 O O . ARG A 1 162 ? 2.986 -14.420 10.143 1.00 86.88 162 ARG A O 1
ATOM 1324 N N . ALA A 1 163 ? 1.809 -14.340 12.048 1.00 89.56 163 ALA A N 1
ATOM 1325 C CA . ALA A 1 163 ? 0.534 -13.906 11.482 1.00 89.56 163 ALA A CA 1
ATOM 1326 C C . ALA A 1 163 ? 0.534 -12.378 11.358 1.00 89.56 163 ALA A C 1
ATOM 1328 O O . ALA A 1 163 ? 0.717 -11.696 12.366 1.00 89.56 163 ALA A O 1
ATOM 1329 N N . HIS A 1 164 ? 0.347 -11.838 10.156 1.00 90.31 164 HIS A N 1
ATOM 1330 C CA . HIS A 1 164 ? 0.223 -10.398 9.910 1.00 90.31 164 HIS A CA 1
ATOM 1331 C C . HIS A 1 164 ? -1.116 -9.892 10.467 1.00 90.31 164 HIS A C 1
ATOM 1333 O O . HIS A 1 164 ? -2.165 -10.201 9.912 1.00 90.31 164 HIS A O 1
ATOM 1339 N N . PHE A 1 165 ? -1.094 -9.157 11.584 1.00 93.00 165 PHE A N 1
ATOM 1340 C CA . PHE A 1 165 ? -2.292 -8.931 12.405 1.00 93.00 165 PHE A CA 1
ATOM 1341 C C . PHE A 1 165 ? -3.436 -8.243 11.643 1.00 93.00 165 PHE A C 1
ATOM 1343 O O . PHE A 1 165 ? -4.545 -8.765 11.635 1.00 93.00 165 PHE A O 1
ATOM 1350 N N . PHE A 1 166 ? -3.159 -7.121 10.973 1.00 93.25 166 PHE A N 1
ATOM 1351 C CA . PHE A 1 166 ? -4.149 -6.351 10.209 1.00 93.25 166 PHE A CA 1
ATOM 1352 C C . PHE A 1 166 ? -4.808 -7.183 9.095 1.00 93.25 166 PHE A C 1
ATOM 1354 O O . PHE A 1 166 ? -6.019 -7.391 9.134 1.00 93.25 166 PHE A O 1
ATOM 1361 N N . GLU A 1 167 ? -4.014 -7.747 8.176 1.00 92.19 167 GLU A N 1
ATOM 1362 C CA . GLU A 1 167 ? -4.514 -8.602 7.083 1.00 92.19 167 GLU A CA 1
ATOM 1363 C C . GLU A 1 167 ? -5.325 -9.796 7.607 1.00 92.19 167 GLU A C 1
ATOM 1365 O O . GLU A 1 167 ? -6.359 -10.144 7.043 1.00 92.19 167 GLU A O 1
ATOM 1370 N N . VAL A 1 168 ? -4.889 -10.428 8.704 1.00 95.88 168 VAL A N 1
ATOM 1371 C CA . VAL A 1 168 ? -5.603 -11.584 9.261 1.00 95.88 168 VAL A CA 1
ATOM 1372 C C . VAL A 1 168 ? -6.927 -11.185 9.913 1.00 95.88 168 VAL A C 1
ATOM 1374 O O . VAL A 1 168 ? -7.892 -11.948 9.843 1.00 95.88 168 VAL A O 1
ATOM 1377 N N . VAL A 1 169 ? -7.002 -9.998 10.519 1.00 98.00 169 VAL A N 1
ATOM 1378 C CA . 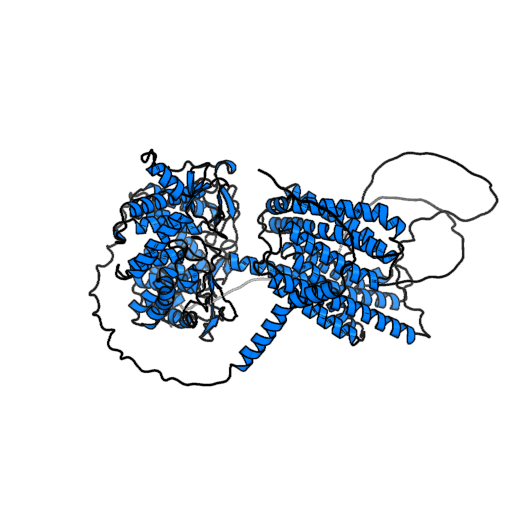VAL A 1 169 ? -8.251 -9.483 11.084 1.00 98.00 169 VAL A CA 1
ATOM 1379 C C . VAL A 1 169 ? -9.252 -9.151 9.978 1.00 98.00 169 VAL A C 1
ATOM 1381 O O . VAL A 1 169 ? -10.352 -9.694 10.006 1.00 98.00 169 VAL A O 1
ATOM 1384 N N . ILE A 1 170 ? -8.888 -8.340 8.982 1.00 96.62 170 ILE A N 1
ATOM 1385 C CA . ILE A 1 170 ? -9.862 -7.885 7.972 1.00 96.62 170 ILE A CA 1
ATOM 1386 C C . ILE A 1 170 ? -10.325 -9.015 7.031 1.00 96.62 170 ILE A C 1
ATOM 1388 O O . ILE A 1 170 ? -11.482 -9.016 6.621 1.00 96.62 170 ILE A O 1
ATOM 1392 N N . ARG A 1 171 ? -9.463 -10.005 6.745 1.00 96.00 171 ARG A N 1
ATOM 1393 C CA . ARG A 1 171 ? -9.757 -11.135 5.840 1.00 96.00 171 ARG A CA 1
ATOM 1394 C C . ARG A 1 171 ? -10.354 -12.338 6.556 1.00 96.00 171 ARG A C 1
ATOM 1396 O O . ARG A 1 171 ? -11.546 -12.608 6.477 1.00 96.00 171 ARG A O 1
ATOM 1403 N N . TYR A 1 172 ? -9.532 -13.056 7.321 1.00 97.81 172 TYR A N 1
ATOM 1404 C CA . TYR A 1 172 ? -9.931 -14.327 7.931 1.00 97.81 172 TYR A CA 1
ATOM 1405 C C . TYR A 1 172 ? -10.972 -14.143 9.039 1.00 97.81 172 TYR A C 1
ATOM 1407 O O . TYR A 1 172 ? -11.956 -14.882 9.086 1.00 97.81 172 TYR A O 1
ATOM 1415 N N . LEU A 1 173 ? -10.773 -13.169 9.936 1.00 98.44 173 LEU A N 1
ATOM 1416 C CA . LEU A 1 173 ? -11.737 -12.898 11.005 1.00 98.44 173 LEU A CA 1
ATOM 1417 C C . LEU A 1 173 ? -12.961 -12.133 10.472 1.00 98.44 173 LEU A C 1
ATOM 1419 O O . LEU A 1 173 ? -14.084 -12.491 10.823 1.00 98.44 173 LEU A O 1
ATOM 1423 N N . GLY A 1 174 ? -12.755 -11.146 9.595 1.00 98.06 174 GLY A N 1
ATOM 1424 C CA . GLY A 1 174 ? -13.810 -10.401 8.905 1.00 98.06 174 GLY A CA 1
ATOM 1425 C C . GLY A 1 174 ? -14.736 -11.309 8.096 1.00 98.06 174 GLY A C 1
ATOM 1426 O O . GLY A 1 174 ? -15.921 -11.388 8.413 1.00 98.06 174 GLY A O 1
ATOM 1427 N N . GLY A 1 175 ? -14.194 -12.065 7.137 1.00 97.56 175 GLY A N 1
ATOM 1428 C CA . GLY A 1 175 ? -14.931 -12.998 6.278 1.00 97.56 175 GLY A CA 1
ATOM 1429 C C . GLY A 1 175 ? -15.648 -14.114 7.044 1.00 97.56 175 GLY A C 1
ATOM 1430 O O . GLY A 1 175 ? -16.790 -14.449 6.734 1.00 97.56 175 GLY A O 1
ATOM 1431 N N . ALA A 1 176 ? -15.049 -14.654 8.115 1.00 98.38 176 ALA A N 1
ATOM 1432 C CA . ALA A 1 176 ? -15.744 -15.612 8.983 1.00 98.38 176 ALA A CA 1
ATOM 1433 C C . ALA A 1 176 ? -16.928 -14.972 9.738 1.00 98.38 176 ALA A C 1
ATOM 1435 O O . ALA A 1 176 ? -17.968 -15.610 9.918 1.00 98.38 176 ALA A O 1
ATOM 1436 N N . LEU A 1 177 ? -16.796 -13.713 10.173 1.00 98.62 177 LEU A N 1
ATOM 1437 C CA . LEU A 1 177 ? -17.847 -12.979 10.882 1.00 98.62 177 LEU A CA 1
ATOM 1438 C C . LEU A 1 177 ? -18.962 -12.472 9.955 1.00 98.62 177 LEU A C 1
ATOM 1440 O O . LEU A 1 177 ? -20.126 -12.521 10.358 1.00 98.62 177 LEU A O 1
ATOM 1444 N N . SER A 1 178 ? -18.648 -12.013 8.740 1.00 97.94 178 SER A N 1
ATOM 1445 C CA . SER A 1 178 ? -19.638 -11.584 7.743 1.00 97.94 178 SER A CA 1
ATOM 1446 C C . SER A 1 178 ? -20.440 -12.778 7.226 1.00 97.94 178 SER A C 1
ATOM 1448 O O . SER A 1 178 ? -21.671 -12.753 7.247 1.00 97.94 178 SER A O 1
ATOM 1450 N N . ALA A 1 179 ? -19.762 -13.876 6.885 1.00 97.94 179 ALA A N 1
ATOM 1451 C CA . ALA A 1 179 ? -20.397 -15.127 6.497 1.00 97.94 179 ALA A CA 1
ATOM 1452 C C . ALA A 1 179 ? -21.281 -15.701 7.618 1.00 97.94 179 ALA A C 1
ATOM 1454 O O . ALA A 1 179 ? -22.398 -16.147 7.349 1.00 97.94 179 ALA A O 1
ATOM 1455 N N . TYR A 1 180 ? -20.849 -15.632 8.885 1.00 98.44 180 TYR A N 1
ATOM 1456 C CA . TYR A 1 180 ? -21.706 -15.985 10.023 1.00 98.44 180 TYR A CA 1
ATOM 1457 C C . TYR A 1 180 ? -22.927 -15.057 10.150 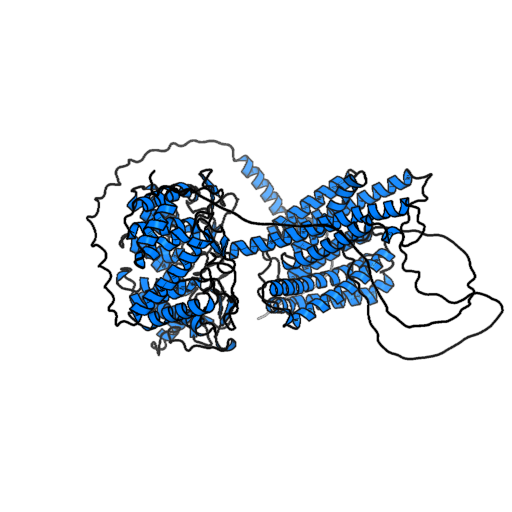1.00 98.44 180 TYR A C 1
ATOM 1459 O O . TYR A 1 180 ? -24.038 -15.537 10.360 1.00 98.44 180 TYR A O 1
ATOM 1467 N N . ALA A 1 181 ? -22.749 -13.741 9.989 1.00 97.31 181 ALA A N 1
ATOM 1468 C CA . ALA A 1 181 ? -23.836 -12.761 10.075 1.00 97.31 181 ALA A CA 1
ATOM 1469 C C . ALA A 1 181 ? -24.920 -12.941 8.994 1.00 97.31 181 ALA A C 1
ATOM 1471 O O . ALA A 1 181 ? -26.048 -12.488 9.182 1.00 97.31 181 ALA A O 1
ATOM 1472 N N . LEU A 1 182 ? -24.575 -13.583 7.874 1.00 97.12 182 LEU A N 1
ATOM 1473 C CA . LEU A 1 182 ? -25.482 -13.882 6.766 1.00 97.12 182 LEU A CA 1
ATOM 1474 C C . LEU A 1 182 ? -26.129 -15.276 6.855 1.00 97.12 182 LEU A C 1
ATOM 1476 O O . LEU A 1 182 ? -27.295 -15.418 6.490 1.00 97.12 182 LEU A O 1
ATOM 1480 N N . SER A 1 183 ? -25.384 -16.285 7.324 1.00 97.06 183 SER A N 1
ATOM 1481 C CA . SER A 1 183 ? -25.787 -17.706 7.294 1.00 97.06 183 SER A CA 1
ATOM 1482 C C . SER A 1 183 ? -26.251 -18.293 8.631 1.00 97.06 183 SER A C 1
ATOM 1484 O O . SER A 1 183 ? -26.851 -19.365 8.648 1.00 97.06 183 SER A O 1
ATOM 1486 N N . GLU A 1 184 ? -25.932 -17.636 9.749 1.00 96.56 184 GLU A N 1
ATOM 1487 C CA . GLU A 1 184 ? -26.065 -18.151 11.122 1.00 96.56 184 GLU A CA 1
ATOM 1488 C C . GLU A 1 184 ? -25.302 -19.482 11.398 1.00 96.56 184 GLU A C 1
ATOM 1490 O O . GLU A 1 184 ? -25.502 -20.090 12.452 1.00 96.56 184 GLU A O 1
ATOM 1495 N N . ASP A 1 185 ? -24.386 -19.941 10.521 1.00 96.62 185 ASP A N 1
ATOM 1496 C CA . ASP A 1 185 ? -23.681 -21.230 10.691 1.00 96.62 185 ASP A CA 1
ATOM 1497 C C . ASP A 1 185 ? -22.674 -21.202 11.868 1.00 96.62 185 ASP A C 1
ATOM 1499 O O . ASP A 1 185 ? -21.619 -20.560 11.781 1.00 96.62 185 ASP A O 1
ATOM 1503 N N . PRO A 1 186 ? -22.912 -21.948 12.966 1.00 96.75 186 PRO A N 1
ATOM 1504 C CA . PRO A 1 186 ? -22.101 -21.859 14.179 1.00 96.75 186 PRO A CA 1
ATOM 1505 C C . PRO A 1 186 ? -20.650 -22.339 14.002 1.00 96.75 186 PRO A C 1
ATOM 1507 O O . PRO A 1 186 ? -19.813 -22.059 14.866 1.00 96.75 186 PRO A O 1
ATOM 1510 N N . ARG A 1 187 ? -20.314 -23.034 12.904 1.00 97.06 187 ARG A N 1
ATOM 1511 C CA . ARG A 1 187 ? -18.926 -23.407 12.577 1.00 97.06 187 ARG A CA 1
ATOM 1512 C C . ARG A 1 187 ? -18.070 -22.169 12.314 1.00 97.06 187 ARG A C 1
ATOM 1514 O O . ARG A 1 187 ? -16.932 -22.112 12.775 1.00 97.06 187 ARG A O 1
ATOM 1521 N N . LEU A 1 188 ? -18.633 -21.160 11.650 1.00 98.12 188 LEU A N 1
ATOM 1522 C CA . LEU A 1 188 ? -17.937 -19.918 11.312 1.00 98.12 188 LEU A CA 1
ATOM 1523 C C . LEU A 1 188 ? -17.671 -19.057 12.549 1.00 98.12 188 LEU A C 1
ATOM 1525 O O . LEU A 1 188 ? -16.542 -18.613 12.753 1.00 98.12 188 LEU A O 1
ATOM 1529 N N . LEU A 1 189 ? -18.655 -18.921 13.447 1.00 98.00 189 LEU A N 1
ATOM 1530 C CA . LEU A 1 189 ? -18.443 -18.244 14.731 1.00 98.00 189 LEU A CA 1
ATOM 1531 C C . LEU A 1 189 ? -17.392 -18.964 15.594 1.00 98.00 189 LEU A C 1
ATOM 1533 O O . LEU A 1 189 ? -16.584 -18.304 16.240 1.00 98.00 189 LEU A O 1
ATOM 1537 N N . LYS A 1 190 ? -17.343 -20.304 15.578 1.00 97.50 190 LYS A N 1
ATOM 1538 C CA . LYS A 1 190 ? -16.293 -21.077 16.268 1.00 97.50 190 LYS A CA 1
ATOM 1539 C C . LYS A 1 190 ? -14.895 -20.797 15.690 1.00 97.50 190 LYS A C 1
ATOM 1541 O O . LYS A 1 190 ? -13.949 -20.648 16.462 1.00 97.50 190 LYS A O 1
ATOM 1546 N N . LEU A 1 191 ? -14.757 -20.721 14.363 1.00 97.62 191 LEU A N 1
ATOM 1547 C CA . LEU A 1 191 ? -13.490 -20.383 13.698 1.00 97.62 191 LEU A CA 1
ATOM 1548 C C . LEU A 1 191 ? -13.034 -18.957 14.043 1.00 97.62 191 LEU A C 1
ATOM 1550 O O . LEU A 1 191 ? -11.879 -18.762 14.427 1.00 97.62 191 LEU A O 1
ATOM 1554 N N . ALA A 1 192 ? -13.956 -17.992 13.986 1.00 98.25 192 ALA A N 1
ATOM 1555 C CA . ALA A 1 192 ? -13.725 -16.603 14.376 1.00 98.25 192 ALA A CA 1
ATOM 1556 C C . ALA A 1 192 ? -13.318 -16.463 15.859 1.00 98.25 192 ALA A C 1
ATOM 1558 O O . ALA A 1 192 ? -12.420 -15.690 16.189 1.00 98.25 192 ALA A O 1
ATOM 1559 N N . ASP A 1 193 ? -13.934 -17.238 16.757 1.00 98.31 193 ASP A N 1
ATOM 1560 C CA . ASP A 1 193 ? -13.646 -17.216 18.194 1.00 98.31 193 ASP A CA 1
ATOM 1561 C C . ASP A 1 193 ? -12.255 -17.786 18.544 1.00 98.31 193 ASP A C 1
ATOM 1563 O O . ASP A 1 193 ? -11.553 -17.219 19.388 1.00 98.31 193 ASP A O 1
ATOM 1567 N N . ASP A 1 194 ? -11.806 -18.859 17.880 1.00 97.44 194 ASP A N 1
ATOM 1568 C CA . ASP A 1 194 ? -10.445 -19.393 18.066 1.00 97.44 194 ASP A CA 1
ATOM 1569 C C . ASP A 1 194 ? -9.385 -18.448 17.475 1.00 97.44 194 ASP A C 1
ATOM 1571 O O . ASP A 1 194 ? -8.441 -18.058 18.169 1.00 97.44 194 ASP A O 1
ATOM 1575 N N . LEU A 1 195 ? -9.575 -17.981 16.234 1.00 97.88 195 LEU A N 1
ATOM 1576 C CA . LEU A 1 195 ? -8.660 -17.033 15.590 1.00 97.88 195 LEU A CA 1
ATOM 1577 C C . LEU A 1 195 ? -8.549 -15.722 16.384 1.00 97.88 195 LEU A C 1
ATOM 1579 O O . LEU A 1 195 ? -7.450 -15.298 16.750 1.00 97.88 195 LEU A O 1
ATOM 1583 N N . GLY A 1 196 ? -9.690 -15.118 16.727 1.00 97.81 196 GLY A N 1
ATOM 1584 C CA . GLY A 1 196 ? -9.756 -13.893 17.520 1.00 97.81 196 GLY A CA 1
ATOM 1585 C C . GLY A 1 196 ? -9.116 -14.045 18.902 1.00 97.81 196 GLY A C 1
ATOM 1586 O O . GLY A 1 196 ? -8.527 -13.085 19.401 1.00 97.81 196 GLY A O 1
ATOM 1587 N N . THR A 1 197 ? -9.154 -15.249 19.498 1.00 97.25 197 THR A N 1
ATOM 1588 C CA . THR A 1 197 ? -8.418 -15.588 20.732 1.00 97.25 197 THR A CA 1
ATOM 1589 C C . THR A 1 197 ? -6.907 -15.647 20.506 1.00 97.25 197 THR A C 1
ATOM 1591 O O . THR A 1 197 ? -6.154 -15.053 21.279 1.00 97.25 197 THR A O 1
ATOM 1594 N N . LYS A 1 198 ? -6.449 -16.337 19.458 1.00 96.75 198 LYS A N 1
ATOM 1595 C CA . LYS A 1 198 ? -5.020 -16.532 19.150 1.00 96.75 198 LYS A CA 1
ATOM 1596 C C . LYS A 1 198 ? -4.288 -15.241 18.798 1.00 96.75 198 LYS A C 1
ATOM 1598 O O . LYS A 1 198 ? -3.095 -15.139 19.064 1.00 96.75 198 LYS A O 1
ATOM 1603 N N . LEU A 1 199 ? -4.995 -14.262 18.238 1.00 97.25 199 LEU A N 1
ATOM 1604 C CA . LEU A 1 199 ? -4.454 -12.951 17.867 1.00 97.25 199 LEU A CA 1
ATOM 1605 C C . LEU A 1 199 ? -4.415 -11.935 19.026 1.00 97.25 199 LEU A C 1
ATOM 1607 O O . LEU A 1 199 ? -3.776 -10.894 18.894 1.00 97.25 199 LEU A O 1
ATOM 1611 N N . LEU A 1 200 ? -5.019 -12.237 20.187 1.00 96.44 200 LEU A N 1
ATOM 1612 C CA . LEU A 1 200 ? -5.000 -11.355 21.368 1.00 96.44 200 LEU A CA 1
ATOM 1613 C C . LEU A 1 200 ? -3.607 -10.837 21.796 1.00 96.44 200 LEU A C 1
ATOM 1615 O O . LEU A 1 200 ? -3.557 -9.687 22.238 1.00 96.44 200 LEU A O 1
ATOM 1619 N N . PRO A 1 201 ? -2.491 -11.591 21.666 1.00 95.06 201 PRO A N 1
ATOM 1620 C CA . PRO A 1 201 ? -1.158 -11.089 22.005 1.00 95.06 201 PRO A CA 1
ATOM 1621 C C . PRO A 1 201 ? -0.692 -9.886 21.173 1.00 95.06 201 PRO A C 1
ATOM 1623 O O . PRO A 1 201 ? 0.274 -9.233 21.557 1.00 95.06 201 PRO A O 1
ATOM 1626 N N . ALA A 1 202 ? -1.367 -9.547 20.065 1.00 93.50 202 ALA A N 1
ATOM 1627 C CA . ALA A 1 202 ? -1.087 -8.320 19.316 1.00 93.50 202 ALA A CA 1
ATOM 1628 C C . ALA A 1 202 ? -1.237 -7.054 20.179 1.00 93.50 202 ALA A C 1
ATOM 1630 O O . ALA A 1 202 ? -0.506 -6.087 19.979 1.00 93.50 202 ALA A O 1
ATOM 1631 N N . PHE A 1 203 ? -2.163 -7.069 21.144 1.00 94.25 203 PHE A N 1
ATOM 1632 C CA . PHE A 1 203 ? -2.521 -5.925 21.990 1.00 94.25 203 PHE A CA 1
ATOM 1633 C C . PHE A 1 203 ? -1.733 -5.856 23.316 1.00 94.25 203 PHE A C 1
ATOM 1635 O O . PHE A 1 203 ? -1.983 -4.966 24.140 1.00 94.25 203 PHE A O 1
ATOM 1642 N N . ASP A 1 204 ? -0.782 -6.771 23.551 1.00 90.94 204 ASP A N 1
ATOM 1643 C CA . ASP A 1 204 ? 0.025 -6.849 24.782 1.00 90.94 204 ASP A CA 1
ATOM 1644 C C . ASP A 1 204 ? 1.185 -5.823 24.788 1.00 90.94 204 ASP A C 1
ATOM 1646 O O . ASP A 1 204 ? 2.341 -6.120 25.088 1.00 90.94 204 ASP A O 1
ATOM 1650 N N . THR A 1 205 ? 0.856 -4.571 24.462 1.00 90.50 205 THR A N 1
ATOM 1651 C CA . THR A 1 205 ? 1.757 -3.407 24.438 1.00 90.50 205 THR A CA 1
ATOM 1652 C C . THR A 1 205 ? 1.408 -2.415 25.564 1.00 90.50 205 THR A C 1
ATOM 1654 O O . THR A 1 205 ? 0.321 -2.505 26.151 1.00 90.50 205 THR A O 1
ATOM 1657 N N . PRO A 1 206 ? 2.279 -1.442 25.913 1.00 90.50 206 PRO A N 1
ATOM 1658 C CA . PRO A 1 206 ? 2.003 -0.470 26.982 1.00 90.50 206 PRO A CA 1
ATOM 1659 C C . PRO A 1 206 ? 0.786 0.425 26.702 1.00 90.50 206 PRO A C 1
ATOM 1661 O O . PRO A 1 206 ? -0.022 0.694 27.594 1.00 90.50 206 PRO A O 1
ATOM 1664 N N . THR A 1 207 ? 0.608 0.836 25.448 1.00 91.19 207 THR A N 1
ATOM 1665 C CA . THR A 1 207 ? -0.539 1.622 24.965 1.00 91.19 207 THR A CA 1
ATOM 1666 C C . 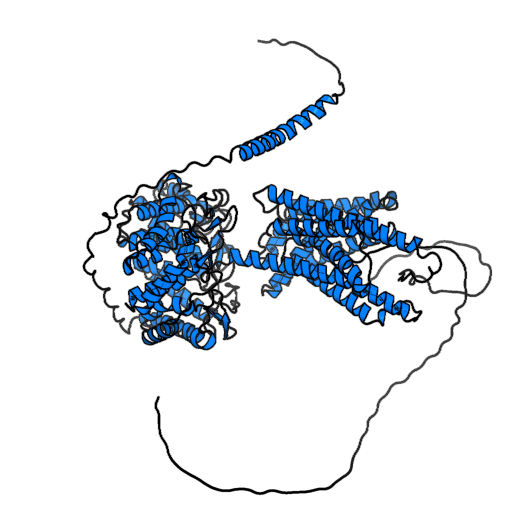THR A 1 207 ? -1.781 0.746 24.770 1.00 91.19 207 THR A C 1
ATOM 1668 O O . THR A 1 207 ? -2.892 1.162 25.095 1.00 91.19 207 THR A O 1
ATOM 1671 N N . GLY A 1 208 ? -1.585 -0.491 24.307 1.00 92.38 208 GLY A N 1
ATOM 1672 C CA . GLY A 1 208 ? -2.620 -1.374 23.775 1.00 92.38 208 GLY A CA 1
ATOM 1673 C C . GLY A 1 208 ? -2.733 -1.328 22.255 1.00 92.38 208 GLY A C 1
ATOM 1674 O O . GLY A 1 208 ? -3.540 -2.069 21.713 1.00 92.38 208 GLY A O 1
ATOM 1675 N N . PHE A 1 209 ? -1.945 -0.487 21.577 1.00 93.38 209 PHE A N 1
ATOM 1676 C CA . PHE A 1 209 ? -1.801 -0.500 20.121 1.00 93.38 209 PHE A CA 1
ATOM 1677 C C . PHE A 1 209 ? -1.334 -1.883 19.652 1.00 93.38 209 PHE A C 1
ATOM 1679 O O . PHE A 1 209 ? -0.468 -2.487 20.292 1.00 93.38 209 PHE A O 1
ATOM 1686 N N . SER A 1 210 ? -1.911 -2.367 18.554 1.00 91.50 210 SER A N 1
ATOM 1687 C CA . SER A 1 210 ? -1.545 -3.630 17.921 1.00 91.50 210 SER A CA 1
ATOM 1688 C C . SER A 1 210 ? -0.091 -3.607 17.441 1.00 91.50 210 SER A C 1
ATOM 1690 O O . SER A 1 210 ? 0.392 -2.611 16.905 1.00 91.50 210 SER A O 1
ATOM 1692 N N . VAL A 1 211 ? 0.613 -4.727 17.602 1.00 88.38 211 VAL A N 1
ATOM 1693 C CA . VAL A 1 211 ? 1.818 -5.006 16.811 1.00 88.38 211 VAL A CA 1
ATOM 1694 C C . VAL A 1 211 ? 1.441 -5.627 15.464 1.00 88.38 211 VAL A C 1
ATOM 1696 O O . VAL A 1 211 ? 0.482 -6.388 15.362 1.00 88.38 211 VAL A O 1
ATOM 1699 N N . HIS A 1 212 ? 2.261 -5.366 14.447 1.00 84.50 212 HIS A N 1
ATOM 1700 C CA . HIS A 1 212 ? 2.134 -5.900 13.085 1.00 84.50 212 HIS A CA 1
ATOM 1701 C C . HIS A 1 212 ? 2.063 -7.447 13.022 1.00 84.50 212 HIS A C 1
ATOM 1703 O O . HIS A 1 212 ? 1.576 -8.004 12.035 1.00 84.50 212 HIS A O 1
ATOM 1709 N N . GLY A 1 213 ? 2.578 -8.185 14.017 1.00 86.81 213 GLY A N 1
ATOM 1710 C CA . GLY A 1 213 ? 2.672 -9.648 13.964 1.00 86.81 213 GLY A CA 1
ATOM 1711 C C . GLY A 1 213 ? 2.258 -10.389 15.238 1.00 86.81 213 GLY A C 1
ATOM 1712 O O . GLY A 1 213 ? 2.496 -9.917 16.348 1.00 86.81 213 GLY A O 1
ATOM 1713 N N . VAL A 1 214 ? 1.751 -11.615 15.085 1.00 89.50 214 VAL A N 1
ATOM 1714 C CA . VAL A 1 214 ? 1.551 -12.575 16.187 1.00 89.50 214 VAL A CA 1
ATOM 1715 C C . VAL A 1 214 ? 2.174 -13.929 15.846 1.00 89.50 214 VAL A C 1
ATOM 1717 O O . VAL A 1 214 ? 1.897 -14.515 14.807 1.00 89.50 214 VAL A O 1
ATOM 1720 N N . ASP A 1 215 ? 3.005 -14.449 16.738 1.00 91.06 215 ASP A N 1
ATOM 1721 C CA . ASP A 1 215 ? 3.489 -15.830 16.730 1.00 91.06 215 ASP A CA 1
ATOM 1722 C C . ASP A 1 215 ? 2.378 -16.699 17.341 1.00 91.06 215 ASP A C 1
ATOM 1724 O O . ASP A 1 215 ? 2.189 -16.725 18.558 1.00 91.06 215 ASP A O 1
ATOM 1728 N N . THR A 1 216 ? 1.561 -17.320 16.483 1.00 92.38 216 THR A N 1
ATOM 1729 C CA . THR A 1 216 ? 0.321 -18.026 16.885 1.00 92.38 216 THR A CA 1
ATOM 1730 C C . THR A 1 216 ? 0.569 -19.429 17.439 1.00 92.38 216 THR A C 1
ATOM 1732 O O . THR A 1 216 ? -0.337 -20.038 18.011 1.00 92.38 216 THR A O 1
ATOM 1735 N N . GLU A 1 217 ? 1.800 -19.926 17.299 1.00 90.88 217 GLU A N 1
ATOM 1736 C CA . GLU A 1 217 ? 2.259 -21.196 17.861 1.00 90.88 217 GLU A CA 1
ATOM 1737 C C . GLU A 1 217 ? 2.819 -21.007 19.275 1.00 90.88 217 GLU A C 1
ATOM 1739 O O . GLU A 1 217 ? 2.473 -21.776 20.171 1.00 90.88 217 GLU A O 1
ATOM 1744 N N . LEU A 1 218 ? 3.622 -19.958 19.507 1.00 89.44 218 LEU A N 1
ATOM 1745 C CA . LEU A 1 218 ? 4.132 -19.616 20.843 1.00 89.44 218 LEU A CA 1
ATOM 1746 C C . LEU A 1 218 ? 3.222 -18.654 21.629 1.00 89.44 218 LEU A C 1
ATOM 1748 O O . LEU A 1 218 ? 3.494 -18.380 22.796 1.00 89.44 218 LEU A O 1
ATOM 1752 N N . GLY A 1 219 ? 2.154 -18.139 21.012 1.00 88.88 219 GLY A N 1
ATOM 1753 C CA . GLY A 1 219 ? 1.146 -17.289 21.654 1.00 88.88 219 GLY A CA 1
ATOM 1754 C C . GLY A 1 219 ? 1.663 -15.911 22.077 1.00 88.88 219 GLY A C 1
ATOM 1755 O O . GLY A 1 219 ? 1.344 -15.457 23.175 1.00 88.88 219 GLY A O 1
ATOM 1756 N N . ARG A 1 220 ? 2.479 -15.247 21.243 1.00 87.69 220 ARG A N 1
ATOM 1757 C CA . ARG A 1 220 ? 3.159 -13.982 21.599 1.00 87.69 220 ARG A CA 1
ATOM 1758 C C . ARG A 1 220 ? 3.169 -12.934 20.482 1.00 87.69 220 ARG A C 1
ATOM 1760 O O . ARG A 1 220 ? 3.093 -13.257 19.300 1.00 87.69 220 ARG A O 1
ATOM 1767 N N . ALA A 1 221 ? 3.350 -11.674 20.868 1.00 85.00 221 ALA A N 1
ATOM 1768 C CA . ALA A 1 221 ? 3.599 -10.555 19.963 1.00 85.00 221 ALA A CA 1
ATOM 1769 C C . ALA A 1 221 ? 4.852 -10.757 19.079 1.00 85.00 221 ALA A C 1
ATOM 1771 O O . ALA A 1 221 ? 5.855 -11.331 19.513 1.00 85.00 221 ALA A O 1
ATOM 1772 N N . LYS A 1 222 ? 4.817 -10.216 17.855 1.00 78.31 222 LYS A N 1
ATOM 1773 C CA . LYS A 1 222 ? 5.939 -10.112 16.908 1.00 78.31 222 LYS A CA 1
ATOM 1774 C C . LYS A 1 222 ? 5.971 -8.736 16.245 1.00 78.31 222 LYS A C 1
ATOM 1776 O O . LYS A 1 222 ? 4.938 -8.152 15.949 1.00 78.31 222 LYS A O 1
ATOM 1781 N N . GLY A 1 223 ? 7.171 -8.208 16.002 1.00 62.56 223 GLY A N 1
ATOM 1782 C CA . GLY A 1 223 ? 7.360 -6.877 15.400 1.00 62.56 223 GLY A CA 1
ATOM 1783 C C . GLY A 1 223 ? 7.310 -5.697 16.383 1.00 62.56 223 GLY A C 1
ATOM 1784 O O . GLY A 1 223 ? 7.721 -4.604 16.019 1.00 62.56 223 GLY A O 1
ATOM 1785 N N . GLY A 1 224 ? 6.908 -5.911 17.642 1.00 55.69 224 GLY A N 1
ATOM 1786 C CA . GLY A 1 224 ? 7.107 -4.940 18.734 1.00 55.69 224 GLY A CA 1
ATOM 1787 C C . GLY A 1 224 ? 8.495 -5.003 19.399 1.00 55.69 224 GLY A C 1
ATOM 1788 O O . GLY A 1 224 ? 8.789 -4.210 20.291 1.00 55.69 224 GLY A O 1
ATOM 1789 N N . GLU A 1 225 ? 9.340 -5.958 18.994 1.00 43.44 225 GLU A N 1
ATOM 1790 C CA . GLU A 1 225 ? 10.667 -6.234 19.564 1.00 43.44 225 GLU A CA 1
ATOM 1791 C C . GLU A 1 225 ? 11.713 -5.217 19.039 1.00 43.44 225 GLU A C 1
ATOM 1793 O O . GLU A 1 225 ? 12.481 -5.508 18.126 1.00 43.44 225 GLU A O 1
ATOM 1798 N N . GLY A 1 226 ? 11.741 -4.002 19.604 1.00 45.34 226 GLY A N 1
ATOM 1799 C CA . GLY A 1 226 ? 12.714 -2.950 19.267 1.00 45.34 226 GLY A CA 1
ATOM 1800 C C . GLY A 1 226 ? 12.540 -1.666 20.098 1.00 45.34 226 GLY A C 1
ATOM 1801 O O . GLY A 1 226 ? 11.547 -1.539 20.816 1.00 45.34 226 GLY A O 1
ATOM 1802 N N . PRO A 1 227 ? 13.476 -0.694 20.031 1.00 40.88 227 PRO A N 1
ATOM 1803 C CA . PRO A 1 227 ? 13.384 0.538 20.822 1.00 40.88 227 PRO A CA 1
ATOM 1804 C C . PRO A 1 227 ? 12.262 1.479 20.351 1.00 40.88 227 PRO A C 1
ATOM 1806 O O . PRO A 1 227 ? 11.648 2.149 21.178 1.00 40.88 227 PRO A O 1
ATOM 1809 N N . PHE A 1 228 ? 11.968 1.511 19.044 1.00 49.97 228 PHE A N 1
ATOM 1810 C CA . PHE A 1 228 ? 10.972 2.406 18.439 1.00 49.97 228 PHE A CA 1
ATOM 1811 C C . PHE A 1 228 ? 10.166 1.712 17.317 1.00 49.97 228 PHE A C 1
ATOM 1813 O O . PHE A 1 228 ? 10.336 2.055 16.149 1.00 49.97 228 PHE A O 1
ATOM 1820 N N . PRO A 1 229 ? 9.306 0.720 17.622 1.00 70.75 229 PRO A N 1
ATOM 1821 C CA . PRO A 1 229 ? 8.367 0.192 16.634 1.00 70.75 229 PRO A CA 1
ATOM 1822 C C . PRO A 1 229 ? 7.318 1.260 16.283 1.00 70.75 229 PRO A C 1
ATOM 1824 O O . PRO A 1 229 ? 6.553 1.687 17.152 1.00 70.75 229 PRO A O 1
ATOM 1827 N N . GLU A 1 230 ? 7.278 1.680 15.020 1.00 81.81 230 GLU A N 1
ATOM 1828 C CA . GLU A 1 230 ? 6.176 2.456 14.435 1.00 81.81 230 GLU A CA 1
ATOM 1829 C C . GLU A 1 230 ? 5.251 1.542 13.618 1.00 81.81 230 GLU A C 1
ATOM 1831 O O . GLU A 1 230 ? 5.687 0.512 13.106 1.00 81.81 230 GLU A O 1
ATOM 1836 N N . SER A 1 231 ? 3.974 1.911 13.513 1.00 87.88 231 SER A N 1
ATOM 1837 C CA . SER A 1 231 ? 2.965 1.214 12.702 1.00 87.88 231 SER A CA 1
ATOM 1838 C C . SER A 1 231 ? 2.000 2.218 12.062 1.00 87.88 231 SER A C 1
ATOM 1840 O O . SER A 1 231 ? 1.900 3.370 12.510 1.00 87.88 231 SER A O 1
ATOM 1842 N N . CYS A 1 232 ? 1.336 1.787 10.989 1.00 90.88 232 CYS A N 1
ATOM 1843 C CA . CYS A 1 232 ? 0.357 2.564 10.240 1.00 90.88 232 CYS A CA 1
ATOM 1844 C C . CYS A 1 232 ? -0.912 2.861 11.045 1.00 90.88 232 CYS A C 1
ATOM 1846 O O . CYS A 1 232 ? -1.408 2.016 11.788 1.00 90.88 232 CYS A O 1
ATOM 1848 N N . LEU A 1 233 ? -1.504 4.037 10.824 1.00 93.31 233 LEU A N 1
ATOM 1849 C CA . LEU A 1 233 ? -2.808 4.393 11.385 1.00 93.31 233 LEU A CA 1
ATOM 1850 C C . LEU A 1 233 ? -3.881 3.341 11.029 1.00 93.31 233 LEU A C 1
ATOM 1852 O O . LEU A 1 233 ? -4.663 2.956 11.898 1.00 93.31 233 LEU A O 1
ATOM 1856 N N . ALA A 1 234 ? -3.862 2.825 9.794 1.00 94.25 234 ALA A N 1
ATOM 1857 C CA . ALA A 1 234 ? -4.727 1.733 9.345 1.00 94.25 234 ALA A CA 1
ATOM 1858 C C . ALA A 1 234 ? -4.585 0.466 10.219 1.00 94.25 234 ALA A C 1
ATOM 1860 O O . ALA A 1 234 ? -5.567 0.042 10.830 1.00 94.25 234 ALA A O 1
ATOM 1861 N N . GLU A 1 235 ? -3.378 -0.095 10.371 1.00 92.38 235 GLU A N 1
ATOM 1862 C CA . GLU A 1 235 ? -3.124 -1.311 11.176 1.00 92.38 235 GLU A CA 1
ATOM 1863 C C . GLU A 1 235 ? -3.579 -1.186 12.645 1.00 92.38 235 GLU A C 1
ATOM 1865 O O . GLU A 1 235 ? -4.003 -2.163 13.274 1.00 92.38 235 GLU A O 1
ATOM 1870 N N . LEU A 1 236 ? -3.483 0.025 13.202 1.00 93.88 236 LEU A N 1
ATOM 1871 C CA . LEU A 1 236 ? -3.814 0.324 14.595 1.00 93.88 236 LEU A CA 1
ATOM 1872 C C . LEU A 1 236 ? -5.324 0.439 14.855 1.00 93.88 236 LEU A C 1
ATOM 1874 O O . LEU A 1 236 ? -5.797 0.052 15.930 1.00 93.88 236 LEU A O 1
ATOM 1878 N N . PHE A 1 237 ? -6.079 0.954 13.880 1.00 96.31 237 PHE A N 1
ATOM 1879 C CA . PHE A 1 237 ? -7.481 1.361 14.051 1.00 96.31 237 PHE A CA 1
ATOM 1880 C C . PHE A 1 237 ? -8.462 0.714 13.056 1.00 96.31 237 PHE A C 1
ATOM 1882 O O . PHE A 1 237 ? -9.602 1.162 12.934 1.00 96.31 237 PHE A O 1
ATOM 1889 N N . SER A 1 238 ? -8.036 -0.372 12.402 1.00 97.06 238 SER A N 1
ATOM 1890 C CA . SER A 1 238 ? -8.859 -1.211 11.512 1.00 97.06 238 SER A CA 1
ATOM 1891 C C . SER A 1 238 ? -8.974 -2.644 12.044 1.00 97.06 238 SER A C 1
ATOM 1893 O O . SER A 1 238 ? -8.636 -3.617 11.379 1.00 97.06 238 SER A O 1
ATOM 1895 N N . ASN A 1 239 ? -9.358 -2.763 13.315 1.00 97.25 239 ASN A N 1
ATOM 1896 C CA . ASN A 1 239 ? -9.638 -4.042 13.989 1.00 97.25 239 ASN A CA 1
ATOM 1897 C C . ASN A 1 239 ? -10.886 -3.978 14.896 1.00 97.25 239 ASN A C 1
ATOM 1899 O O . ASN A 1 239 ? -11.279 -4.952 15.542 1.00 97.25 239 ASN A O 1
ATOM 1903 N N . GLN A 1 240 ? -11.501 -2.798 14.990 1.00 97.38 240 GLN A N 1
ATOM 1904 C CA . GLN A 1 240 ? -12.570 -2.498 15.930 1.00 97.38 240 GLN A CA 1
ATOM 1905 C C . GLN A 1 240 ? -13.921 -3.061 15.490 1.00 97.38 240 GLN A C 1
ATOM 1907 O O . GLN A 1 240 ? -14.752 -3.328 16.355 1.00 97.38 240 GLN A O 1
ATOM 1912 N N . MET A 1 241 ? -14.157 -3.243 14.190 1.00 97.06 241 MET A N 1
ATOM 1913 C CA . MET A 1 241 ? -15.418 -3.791 13.683 1.00 97.06 241 MET A CA 1
ATOM 1914 C C . MET A 1 241 ? -15.535 -5.270 14.066 1.00 97.06 241 MET A C 1
ATOM 1916 O O . MET A 1 241 ? -16.477 -5.684 14.739 1.00 97.06 241 MET A O 1
ATOM 1920 N N . GLU A 1 242 ? -14.501 -6.034 13.738 1.00 98.50 242 GLU A N 1
ATOM 1921 C CA . GLU A 1 242 ? -14.373 -7.471 13.941 1.00 98.50 242 GLU A CA 1
ATOM 1922 C C . GLU A 1 242 ? -14.375 -7.803 15.431 1.00 98.50 242 GLU A C 1
ATOM 1924 O O . GLU A 1 242 ? -15.196 -8.593 15.893 1.00 98.50 242 GLU A O 1
ATOM 1929 N N . TYR A 1 243 ? -13.507 -7.159 16.220 1.00 98.50 243 TYR A N 1
ATOM 1930 C CA . TYR A 1 243 ? -13.397 -7.465 17.645 1.00 98.50 243 TYR A CA 1
ATOM 1931 C C . TYR A 1 243 ? -14.594 -6.969 18.469 1.00 98.50 243 TYR A C 1
ATOM 1933 O O . TYR A 1 243 ? -15.008 -7.679 19.390 1.00 98.50 243 TYR A O 1
ATOM 1941 N N . LYS A 1 244 ? -15.211 -5.812 18.163 1.00 97.75 244 LYS A N 1
ATOM 1942 C CA . LYS A 1 244 ? -16.447 -5.398 18.863 1.00 97.75 244 LYS A CA 1
ATOM 1943 C C . LYS A 1 244 ? -17.636 -6.286 18.468 1.00 97.75 244 LYS A C 1
ATOM 1945 O O . LYS A 1 244 ? -18.443 -6.613 19.340 1.00 97.75 244 LYS A O 1
ATOM 1950 N N . TYR A 1 245 ? -17.732 -6.738 17.214 1.00 97.88 245 TYR A N 1
ATOM 1951 C CA . TYR A 1 245 ? -18.789 -7.663 16.788 1.00 97.88 245 TYR A CA 1
ATOM 1952 C C . TYR A 1 245 ? -18.591 -9.080 17.355 1.00 97.88 245 TYR A C 1
ATOM 1954 O O . TYR A 1 245 ? -19.523 -9.646 17.928 1.00 97.88 245 TYR A O 1
ATOM 1962 N N . LEU A 1 246 ? -17.365 -9.614 17.346 1.00 98.44 246 LEU A N 1
ATOM 1963 C CA . LEU A 1 246 ? -17.028 -10.872 18.020 1.00 98.44 246 LEU A CA 1
ATOM 1964 C C . LEU A 1 246 ? -17.321 -10.793 19.530 1.00 98.44 246 LEU A C 1
ATOM 1966 O O . LEU A 1 246 ? -17.855 -11.744 20.100 1.00 98.44 246 LEU A O 1
ATOM 1970 N N . ALA A 1 247 ? -17.055 -9.655 20.187 1.00 98.25 247 ALA A N 1
ATOM 1971 C CA . ALA A 1 247 ? -17.441 -9.432 21.584 1.00 98.25 247 ALA A CA 1
ATOM 1972 C C . ALA A 1 247 ? -18.963 -9.498 21.797 1.00 98.25 247 ALA A C 1
ATOM 1974 O O . ALA A 1 247 ? -19.415 -10.082 22.784 1.00 98.25 247 ALA A O 1
ATOM 1975 N N . HIS A 1 248 ? -19.746 -8.922 20.879 1.00 96.44 248 HIS A N 1
ATOM 1976 C CA . HIS A 1 248 ? -21.209 -8.948 20.921 1.00 96.44 248 HIS A CA 1
ATOM 1977 C C . HIS A 1 248 ? -21.761 -10.375 20.780 1.00 96.44 248 HIS A C 1
ATOM 1979 O O . HIS A 1 248 ? -22.599 -10.786 21.583 1.00 96.44 248 HIS A O 1
ATOM 1985 N N . LEU A 1 249 ? -21.257 -11.143 19.809 1.00 97.81 249 LEU A N 1
ATOM 1986 C CA . LEU A 1 249 ? -21.708 -12.512 19.537 1.00 97.81 249 LEU A CA 1
ATOM 1987 C C . LEU A 1 249 ? -21.308 -13.511 20.633 1.00 97.81 249 LEU A C 1
ATOM 1989 O O . LEU A 1 249 ? -22.106 -14.358 21.029 1.00 97.81 249 LEU A O 1
ATOM 1993 N N . THR A 1 250 ? -20.076 -13.416 21.136 1.00 98.00 250 THR A N 1
ATOM 1994 C CA . THR A 1 250 ? -19.509 -14.382 22.100 1.00 98.00 250 THR A CA 1
ATOM 1995 C C . THR A 1 250 ? -19.767 -14.008 23.562 1.00 98.00 250 THR A C 1
ATOM 1997 O O . THR A 1 250 ? -19.597 -14.835 24.457 1.00 98.00 250 THR A O 1
ATOM 2000 N N . GLY A 1 251 ? -20.120 -12.747 23.836 1.00 97.50 251 GLY A N 1
ATOM 2001 C CA . GLY A 1 251 ? -20.187 -12.182 25.186 1.00 97.50 251 GLY A CA 1
ATOM 2002 C C . GLY A 1 251 ? -18.822 -11.979 25.864 1.00 97.50 251 GLY A C 1
ATOM 2003 O O . GLY A 1 251 ? -18.774 -11.573 27.029 1.00 97.50 251 GLY A O 1
ATOM 2004 N N . LYS A 1 252 ? -17.699 -12.250 25.181 1.00 98.00 252 LYS A N 1
ATOM 2005 C CA . LYS A 1 252 ? -16.345 -12.109 25.739 1.00 98.00 252 LYS A CA 1
ATOM 2006 C C . LYS A 1 252 ? -15.915 -10.639 25.765 1.00 98.00 252 LYS A C 1
ATOM 2008 O O . LYS A 1 252 ? -15.335 -10.126 24.810 1.00 98.00 252 LYS A O 1
ATOM 2013 N N . ALA A 1 253 ? -16.119 -9.984 26.909 1.00 97.12 253 ALA A N 1
ATOM 2014 C CA . ALA A 1 253 ? -15.752 -8.579 27.133 1.00 97.12 253 ALA A CA 1
ATOM 2015 C C . ALA A 1 253 ? -14.302 -8.226 26.732 1.00 97.12 253 ALA A C 1
ATOM 2017 O O . ALA A 1 253 ? -14.079 -7.137 26.206 1.00 97.12 253 ALA A O 1
ATOM 2018 N N . LYS A 1 254 ? -13.337 -9.155 26.886 1.00 97.25 254 LYS A N 1
ATOM 2019 C CA . LYS A 1 254 ? -11.926 -8.935 26.510 1.00 97.25 254 LYS A CA 1
ATOM 2020 C C . LYS A 1 254 ? -11.761 -8.470 25.055 1.00 97.25 254 LYS A C 1
ATOM 2022 O O . LYS A 1 254 ? -10.909 -7.626 24.806 1.00 97.25 254 LYS A O 1
ATOM 2027 N N . TYR A 1 255 ? -12.562 -8.970 24.110 1.00 98.25 255 TYR A N 1
ATOM 2028 C CA . TYR A 1 255 ? -12.485 -8.553 22.703 1.00 98.25 255 TYR A CA 1
ATOM 2029 C C . TYR A 1 255 ? -12.856 -7.074 22.516 1.00 98.25 255 TYR A C 1
ATOM 2031 O O . TYR A 1 255 ? -12.137 -6.335 21.848 1.00 98.25 255 TYR A O 1
ATOM 2039 N N . PHE A 1 256 ? -13.919 -6.612 23.181 1.00 97.19 256 PHE A N 1
ATOM 2040 C CA . PHE A 1 256 ? -14.288 -5.196 23.180 1.00 97.19 256 PHE A CA 1
ATOM 2041 C C . PHE A 1 256 ? -13.213 -4.348 23.876 1.00 97.19 256 PHE A C 1
ATOM 2043 O O . PHE A 1 256 ? -12.846 -3.285 23.386 1.00 97.19 256 PHE A O 1
ATOM 2050 N N . GLU A 1 257 ? -12.678 -4.823 25.005 1.00 96.81 257 GLU A N 1
ATOM 2051 C CA . GLU A 1 257 ? -11.653 -4.112 25.775 1.00 96.81 257 GLU A CA 1
ATOM 2052 C C . GLU A 1 257 ? -10.344 -3.909 25.001 1.00 96.81 257 GLU A C 1
ATOM 2054 O O . GLU A 1 257 ? -9.786 -2.812 25.071 1.00 96.81 257 GLU A O 1
ATOM 2059 N N . VAL A 1 258 ? -9.862 -4.912 24.252 1.00 96.31 258 VAL A N 1
ATOM 2060 C CA . VAL A 1 258 ? -8.632 -4.762 23.453 1.00 96.31 258 VAL A CA 1
ATOM 2061 C C . VAL A 1 258 ? -8.827 -3.843 22.248 1.00 96.31 258 VAL A C 1
ATOM 2063 O O . VAL A 1 258 ? -7.956 -3.021 21.996 1.00 96.31 258 VAL A O 1
ATOM 2066 N N . ALA A 1 259 ? -9.982 -3.888 21.579 1.00 96.12 259 ALA A N 1
ATOM 2067 C CA . ALA A 1 259 ? -10.297 -3.014 20.447 1.00 96.12 259 ALA A CA 1
ATOM 2068 C C . ALA A 1 259 ? -10.525 -1.544 20.856 1.00 96.12 259 ALA A C 1
ATOM 2070 O O . ALA A 1 259 ? -10.094 -0.612 20.175 1.00 96.12 259 ALA A O 1
ATOM 2071 N N . GLU A 1 260 ? -11.195 -1.321 21.989 1.00 96.00 260 GLU A N 1
ATOM 2072 C CA . GLU A 1 260 ? -11.545 0.010 22.500 1.00 96.00 260 GLU A CA 1
ATOM 2073 C C . GLU A 1 260 ? -10.374 0.692 23.239 1.00 96.00 260 GLU A C 1
ATOM 2075 O O . GLU A 1 260 ? -10.346 1.919 23.361 1.00 96.00 260 GLU A O 1
ATOM 2080 N N . ARG A 1 261 ? -9.383 -0.066 23.734 1.00 95.62 261 ARG A N 1
ATOM 2081 C CA . ARG A 1 261 ? -8.206 0.487 24.432 1.00 95.62 261 ARG A CA 1
ATOM 2082 C C . ARG A 1 261 ? -7.361 1.423 23.542 1.00 95.62 261 ARG A C 1
ATOM 2084 O O . ARG A 1 261 ? -7.116 2.537 24.008 1.00 95.62 261 ARG A O 1
ATOM 2091 N N . PRO A 1 262 ? -6.981 1.071 22.294 1.00 94.12 262 PRO A N 1
ATOM 2092 C CA . PRO A 1 262 ? -6.383 1.998 21.331 1.00 94.12 262 PRO A CA 1
ATOM 2093 C C . PRO A 1 262 ? -7.217 3.257 21.097 1.00 94.12 262 PRO A C 1
ATOM 2095 O O . PRO A 1 262 ? -6.686 4.363 21.160 1.00 94.12 262 PRO A O 1
ATOM 2098 N N . MET A 1 263 ? -8.528 3.116 20.872 1.00 94.81 263 MET A N 1
ATOM 2099 C CA . MET A 1 263 ? -9.409 4.238 20.514 1.00 94.81 263 MET A CA 1
ATOM 2100 C C . MET A 1 263 ? -9.407 5.351 21.576 1.00 94.81 263 MET A C 1
ATOM 2102 O O . MET A 1 263 ? -9.412 6.541 21.252 1.00 94.81 263 MET A O 1
ATOM 2106 N N . ARG A 1 264 ? -9.290 4.979 22.860 1.00 94.06 264 ARG A N 1
ATOM 2107 C CA . ARG A 1 264 ? -9.171 5.920 23.993 1.00 94.06 264 ARG A CA 1
ATOM 2108 C C . ARG A 1 264 ? -7.945 6.834 23.926 1.00 94.06 264 ARG A C 1
ATOM 2110 O O . ARG A 1 264 ? -7.944 7.860 24.600 1.00 94.06 264 ARG A O 1
ATOM 2117 N N . VAL A 1 265 ? -6.937 6.490 23.127 1.00 91.94 265 VAL A N 1
ATOM 2118 C CA . VAL A 1 265 ? -5.738 7.308 22.900 1.00 91.94 265 VAL A CA 1
ATOM 2119 C C . VAL A 1 265 ? -5.991 8.432 21.888 1.00 91.94 265 VAL A C 1
ATOM 2121 O O . VAL A 1 265 ? -5.346 9.471 21.994 1.00 91.94 265 VAL A O 1
ATOM 2124 N N . ILE A 1 266 ? -6.931 8.262 20.946 1.00 92.00 266 ILE A N 1
ATOM 2125 C CA . ILE A 1 266 ? -7.179 9.212 19.839 1.00 92.00 266 ILE A CA 1
ATOM 2126 C C . ILE A 1 266 ? -8.506 9.984 19.930 1.00 92.00 266 ILE A C 1
ATOM 2128 O O . ILE A 1 266 ? -8.658 11.001 19.257 1.00 92.00 266 ILE A O 1
ATOM 2132 N N . TYR A 1 267 ? -9.452 9.582 20.791 1.00 92.00 267 TYR A N 1
ATOM 2133 C CA . TYR A 1 267 ? -10.622 10.423 21.097 1.00 92.00 267 TYR A CA 1
ATOM 2134 C C . TYR A 1 267 ? -10.276 11.846 21.612 1.00 92.00 267 TYR A C 1
ATOM 2136 O O . TYR A 1 267 ? -10.969 12.787 21.194 1.00 92.00 267 TYR A O 1
ATOM 2144 N N . PRO A 1 268 ? -9.266 12.048 22.497 1.00 88.56 268 PRO A N 1
ATOM 2145 C CA . PRO A 1 268 ? -8.935 13.371 23.036 1.00 88.56 268 PRO A CA 1
ATOM 2146 C C . PRO A 1 268 ? -8.566 14.373 21.924 1.00 88.56 268 PRO A C 1
ATOM 2148 O O . PRO A 1 268 ? -7.734 14.041 21.074 1.00 88.56 268 PRO A O 1
ATOM 2151 N N . PRO A 1 269 ? -9.155 15.587 21.884 1.00 78.62 269 PRO A N 1
ATOM 2152 C CA . PRO A 1 269 ? -8.888 16.572 20.830 1.00 78.62 269 PRO A CA 1
ATOM 2153 C C . PRO A 1 269 ? -7.412 16.937 20.654 1.00 78.62 269 PRO A C 1
ATOM 2155 O O . PRO A 1 269 ? -6.983 17.221 19.543 1.00 78.62 269 PRO A O 1
ATOM 2158 N N . GLU A 1 270 ? -6.624 16.861 21.724 1.00 73.69 270 GLU A N 1
ATOM 2159 C CA . GLU A 1 270 ? -5.195 17.183 21.766 1.00 73.69 270 GLU A CA 1
ATOM 2160 C C . GLU A 1 270 ? -4.320 16.140 21.044 1.00 73.69 270 GLU A C 1
ATOM 2162 O O . GLU A 1 270 ? -3.126 16.361 20.839 1.00 73.69 270 GLU A O 1
ATOM 2167 N N . LYS A 1 271 ? -4.899 14.986 20.685 1.00 72.69 271 LYS A N 1
ATOM 2168 C CA . LYS A 1 271 ? -4.246 13.900 19.938 1.00 72.69 271 LYS A CA 1
ATOM 2169 C C . LYS A 1 271 ? -4.614 13.882 18.451 1.00 72.69 271 LYS A C 1
ATOM 2171 O O . LYS A 1 271 ? -3.884 13.277 17.670 1.00 72.69 271 LYS A O 1
ATOM 2176 N N . THR A 1 272 ? -5.674 14.583 18.050 1.00 67.62 272 THR A N 1
ATOM 2177 C CA . THR A 1 272 ? -5.925 14.935 16.643 1.00 67.62 272 THR A CA 1
ATOM 2178 C C . THR A 1 272 ? -5.176 16.220 16.294 1.00 67.62 272 THR A C 1
ATOM 2180 O O . THR A 1 272 ? -5.369 17.250 16.932 1.00 67.62 272 THR A O 1
ATOM 2183 N N . LEU A 1 273 ? -4.301 16.151 15.296 1.00 67.81 273 LEU A N 1
ATOM 2184 C CA . LEU A 1 273 ? -3.435 17.241 14.838 1.00 67.81 273 LEU A CA 1
ATOM 2185 C C . LEU A 1 273 ? -4.139 18.012 13.707 1.00 67.81 273 LEU A C 1
ATOM 2187 O O . LEU A 1 273 ? -5.186 17.566 13.257 1.00 67.81 273 LEU A O 1
ATOM 2191 N N . PHE A 1 274 ? -3.591 19.144 13.239 1.00 67.56 274 PHE A N 1
ATOM 2192 C CA . PHE A 1 274 ? -4.096 19.889 12.061 1.00 67.56 274 PHE A CA 1
ATOM 2193 C C . PHE A 1 274 ? -5.638 19.901 11.960 1.00 67.56 274 PHE A C 1
ATOM 2195 O O . PHE A 1 274 ? -6.226 19.267 11.086 1.00 67.56 274 PHE A O 1
ATOM 2202 N N . ASP A 1 275 ? -6.275 20.515 12.963 1.00 74.12 275 ASP A N 1
ATOM 2203 C CA . ASP A 1 275 ? -7.728 20.700 13.107 1.00 74.12 275 ASP A CA 1
ATOM 2204 C C . ASP A 1 275 ? -8.604 19.420 13.161 1.00 74.12 275 ASP A C 1
ATOM 2206 O O . ASP A 1 275 ? -9.826 19.504 13.297 1.00 74.12 275 ASP A O 1
ATOM 2210 N N . GLY A 1 276 ? -8.006 18.222 13.146 1.00 80.06 276 GLY A N 1
ATOM 2211 C CA . GLY A 1 276 ? -8.718 16.939 13.221 1.00 80.06 276 GLY A CA 1
ATOM 2212 C C . GLY A 1 276 ? -8.014 15.740 12.579 1.00 80.06 276 GLY A C 1
ATOM 2213 O O . GLY A 1 276 ? -8.449 14.605 12.778 1.00 80.06 276 GLY A O 1
ATOM 2214 N N . LEU A 1 277 ? -6.949 15.977 11.816 1.00 88.69 277 LEU A N 1
ATOM 2215 C CA . LEU A 1 277 ? -6.202 14.980 11.059 1.00 88.69 277 LEU A CA 1
ATOM 2216 C C . LEU A 1 277 ? -5.298 14.124 11.966 1.00 88.69 277 LEU A C 1
ATOM 2218 O O . LEU A 1 277 ? -4.703 14.609 12.931 1.00 88.69 277 LEU A O 1
ATOM 2222 N N . LEU A 1 278 ? -5.157 12.838 11.651 1.00 91.94 278 LEU A N 1
ATOM 2223 C CA . LEU A 1 278 ? -4.268 11.928 12.375 1.00 91.94 278 LEU A CA 1
ATOM 2224 C C . LEU A 1 278 ? -2.987 11.694 11.566 1.00 91.94 278 LEU A C 1
ATOM 2226 O O . LEU A 1 278 ? -3.020 11.619 10.339 1.00 91.94 278 LEU A O 1
ATOM 2230 N N . ALA A 1 279 ? -1.854 11.593 12.263 1.00 91.75 279 ALA A N 1
ATOM 2231 C CA . ALA A 1 279 ? -0.571 11.260 11.647 1.00 91.75 279 ALA A CA 1
ATOM 2232 C C . ALA A 1 279 ? -0.602 9.863 11.013 1.00 91.75 279 ALA A C 1
ATOM 2234 O O . ALA A 1 279 ? -1.246 8.959 11.551 1.00 91.75 279 ALA A O 1
ATOM 2235 N N . THR A 1 280 ? 0.134 9.684 9.914 1.00 90.75 280 THR A N 1
ATOM 2236 C CA . THR A 1 280 ? 0.169 8.420 9.162 1.00 90.75 280 THR A CA 1
ATOM 2237 C C . THR A 1 280 ? 0.825 7.279 9.949 1.00 90.75 280 THR A C 1
ATOM 2239 O O . THR A 1 280 ? 0.334 6.154 9.900 1.00 90.75 280 THR A O 1
ATOM 2242 N N . THR A 1 281 ? 1.897 7.553 10.706 1.00 90.62 281 THR A N 1
ATOM 2243 C CA . THR A 1 281 ? 2.573 6.557 11.562 1.00 90.62 281 THR A CA 1
ATOM 2244 C C . THR A 1 281 ? 2.607 6.978 13.029 1.00 90.62 281 THR A C 1
ATOM 2246 O O . THR A 1 281 ? 2.661 8.167 13.362 1.00 90.62 281 THR A O 1
ATOM 2249 N N . TRP A 1 282 ? 2.560 5.986 13.922 1.00 89.94 282 TRP A N 1
ATOM 2250 C CA . TRP A 1 282 ? 2.596 6.171 15.375 1.00 89.94 282 TRP A CA 1
ATOM 2251 C C . TRP A 1 282 ? 3.527 5.153 16.032 1.00 89.94 282 TRP A C 1
ATOM 2253 O O . TRP A 1 282 ? 3.518 3.975 15.674 1.00 89.94 282 TRP A O 1
ATOM 2263 N N . LYS A 1 283 ? 4.272 5.574 17.060 1.00 88.25 283 LYS A N 1
ATOM 2264 C CA . LYS A 1 283 ? 5.077 4.661 17.887 1.00 88.25 283 LYS A CA 1
ATOM 2265 C C . LYS A 1 283 ? 4.171 3.784 18.745 1.00 88.25 283 LYS A C 1
ATOM 2267 O O . LYS A 1 283 ? 3.521 4.281 19.667 1.00 88.25 283 LYS A O 1
ATOM 2272 N N . VAL A 1 284 ? 4.193 2.474 18.506 1.00 88.56 284 VAL A N 1
ATOM 2273 C CA . VAL A 1 284 ? 3.340 1.477 19.176 1.00 88.56 284 VAL A CA 1
ATOM 2274 C C . VAL A 1 284 ? 3.489 1.549 20.700 1.00 88.56 284 VAL A C 1
ATOM 2276 O O . VAL A 1 284 ? 2.496 1.577 21.423 1.00 88.56 284 VAL A O 1
ATOM 2279 N N . ASN A 1 285 ? 4.721 1.663 21.206 1.00 87.75 285 ASN A N 1
ATOM 2280 C CA . ASN A 1 285 ? 4.999 1.605 22.646 1.00 87.75 285 ASN A CA 1
ATOM 2281 C C . ASN A 1 285 ? 4.727 2.908 23.426 1.00 87.75 285 ASN A C 1
ATOM 2283 O O . ASN A 1 285 ? 4.605 2.839 24.649 1.00 87.75 285 ASN A O 1
ATOM 2287 N N . THR A 1 286 ? 4.618 4.074 22.770 1.00 88.94 286 THR A N 1
ATOM 2288 C CA . THR A 1 286 ? 4.439 5.379 23.455 1.00 88.94 286 THR A CA 1
ATOM 2289 C C . THR A 1 286 ? 3.244 6.210 22.976 1.00 88.94 286 THR A C 1
ATOM 2291 O O . THR A 1 286 ? 2.880 7.180 23.640 1.00 88.94 286 THR A O 1
ATOM 2294 N N . ALA A 1 287 ? 2.604 5.841 21.860 1.00 90.38 287 ALA A N 1
ATOM 2295 C CA . ALA A 1 287 ? 1.567 6.630 21.188 1.00 90.38 287 ALA A CA 1
ATOM 2296 C C . ALA A 1 287 ? 1.992 8.085 20.894 1.00 90.38 287 ALA A C 1
ATOM 2298 O O . ALA A 1 287 ? 1.219 9.044 21.048 1.00 90.38 287 ALA A O 1
ATOM 2299 N N . GLU A 1 288 ? 3.244 8.232 20.462 1.00 89.31 288 GLU A N 1
ATOM 2300 C CA . GLU A 1 288 ? 3.773 9.430 19.813 1.00 89.31 288 GLU A CA 1
ATOM 2301 C C . GLU A 1 288 ? 3.496 9.365 18.297 1.00 89.31 288 GLU A C 1
ATOM 2303 O O . GLU A 1 288 ? 3.914 8.393 17.662 1.00 89.31 288 GLU A O 1
ATOM 2308 N N . PRO A 1 289 ? 2.814 10.365 17.711 1.00 89.88 289 PRO A N 1
ATOM 2309 C CA . PRO A 1 289 ? 2.601 10.461 16.267 1.00 89.88 289 PRO A CA 1
ATOM 2310 C C . PRO A 1 289 ? 3.828 11.002 15.515 1.00 89.88 289 PRO A C 1
ATOM 2312 O O . PRO A 1 289 ? 4.501 11.923 15.987 1.00 89.88 289 PRO A O 1
ATOM 2315 N N . ASN A 1 290 ? 4.053 10.523 14.289 1.00 86.50 290 ASN A N 1
ATOM 2316 C CA . ASN A 1 290 ? 4.940 11.169 13.320 1.00 86.50 290 ASN A CA 1
ATOM 2317 C C . ASN A 1 290 ? 4.289 12.465 12.803 1.00 86.50 290 ASN A C 1
ATOM 2319 O O . ASN A 1 290 ? 3.460 12.455 11.899 1.00 86.50 290 ASN A O 1
ATOM 2323 N N . LEU A 1 291 ? 4.701 13.610 13.353 1.00 85.81 291 LEU A N 1
ATOM 2324 C CA . LEU A 1 291 ? 4.171 14.934 12.992 1.00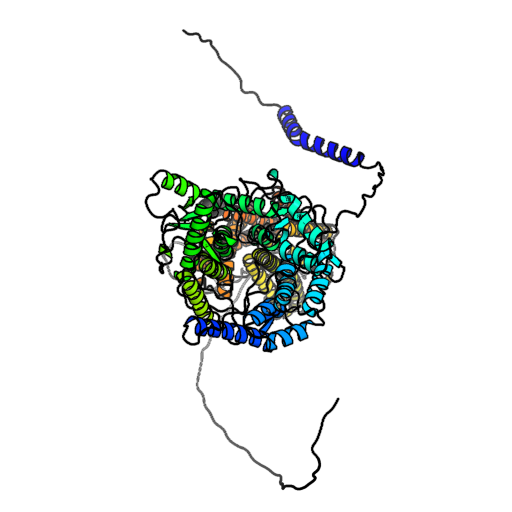 85.81 291 LEU A CA 1
ATOM 2325 C C . LEU A 1 291 ? 4.526 15.408 11.566 1.00 85.81 291 LEU A C 1
ATOM 2327 O O . LEU A 1 291 ? 4.229 16.555 11.228 1.00 85.81 291 LEU A O 1
ATOM 2331 N N . SER A 1 292 ? 5.212 14.597 10.753 1.00 84.25 292 SER A N 1
ATOM 2332 C CA . SER A 1 292 ? 5.714 15.014 9.441 1.00 84.25 292 SER A CA 1
ATOM 2333 C C . SER A 1 292 ? 4.974 14.431 8.237 1.00 84.25 292 SER A C 1
ATOM 2335 O O . SER A 1 292 ? 5.070 15.038 7.173 1.00 84.25 292 SER A O 1
ATOM 2337 N N . ASP A 1 293 ? 4.192 13.359 8.382 1.00 88.06 293 ASP A N 1
ATOM 2338 C CA . ASP A 1 293 ? 3.476 12.720 7.269 1.00 88.06 293 ASP A CA 1
ATOM 2339 C C . ASP A 1 293 ? 1.988 12.502 7.610 1.00 88.06 293 ASP A C 1
ATOM 2341 O O . ASP A 1 293 ? 1.653 11.942 8.657 1.00 88.06 293 ASP A O 1
ATOM 2345 N N . PHE A 1 294 ? 1.100 12.935 6.708 1.00 92.56 294 PHE A N 1
ATOM 2346 C CA . PHE A 1 294 ? -0.358 12.782 6.810 1.00 92.56 294 PHE A CA 1
ATOM 2347 C C . PHE A 1 294 ? -0.930 12.342 5.461 1.00 92.56 294 PHE A C 1
ATOM 2349 O O . PHE A 1 294 ? -0.561 12.904 4.431 1.00 92.56 294 PHE A O 1
ATOM 2356 N N . THR A 1 295 ? -1.850 11.380 5.444 1.00 93.12 295 THR A N 1
ATOM 2357 C CA . THR A 1 295 ? -2.552 10.943 4.226 1.00 93.12 295 THR A CA 1
ATOM 2358 C C . THR A 1 295 ? -3.978 10.480 4.539 1.00 93.12 295 THR A C 1
ATOM 2360 O O . THR A 1 295 ? -4.353 10.343 5.703 1.00 93.12 295 THR A O 1
ATOM 2363 N N . ALA A 1 296 ? -4.757 10.254 3.483 1.00 92.31 296 ALA A N 1
ATOM 2364 C CA . ALA A 1 296 ? -6.019 9.514 3.484 1.00 92.31 296 ALA A CA 1
ATOM 2365 C C . ALA A 1 296 ? -6.032 8.432 2.375 1.00 92.31 296 ALA A C 1
ATOM 2367 O O . ALA A 1 296 ? -7.091 8.040 1.895 1.00 92.31 296 ALA A O 1
ATOM 2368 N N . GLY A 1 297 ? -4.853 7.998 1.916 1.00 90.12 297 GLY A N 1
ATOM 2369 C CA . GLY A 1 297 ? -4.656 6.753 1.168 1.00 90.12 297 GLY A CA 1
ATOM 2370 C C . GLY A 1 297 ? -4.061 5.662 2.059 1.00 90.12 297 GLY A C 1
ATOM 2371 O O . GLY A 1 297 ? -4.271 5.674 3.278 1.00 90.12 297 GLY A O 1
ATOM 2372 N N . GLY A 1 298 ? -3.272 4.776 1.446 1.00 85.94 298 GLY A N 1
ATOM 2373 C CA . GLY A 1 298 ? -2.640 3.635 2.113 1.00 85.94 298 GLY A CA 1
ATOM 2374 C C . GLY A 1 298 ? -1.917 4.034 3.398 1.00 85.94 298 GLY A C 1
ATOM 2375 O O . GLY A 1 298 ? -1.313 5.107 3.466 1.00 85.94 298 GLY A O 1
ATOM 2376 N N . CYS A 1 299 ? -1.961 3.157 4.407 1.00 88.88 299 CYS A N 1
ATOM 2377 C CA . CYS A 1 299 ? -1.468 3.380 5.777 1.00 88.88 299 CYS A CA 1
ATOM 2378 C C . CYS A 1 299 ? -2.392 4.243 6.673 1.00 88.88 299 CYS A C 1
ATOM 2380 O O . CYS A 1 299 ? -2.130 4.327 7.876 1.00 88.88 299 CYS A O 1
ATOM 2382 N N . ALA A 1 300 ? -3.489 4.831 6.164 1.00 93.31 300 ALA A N 1
ATOM 2383 C CA . ALA A 1 300 ? -4.423 5.637 6.974 1.00 93.31 300 ALA A CA 1
ATOM 2384 C C . ALA A 1 300 ? -5.920 5.545 6.604 1.00 93.31 300 ALA A C 1
ATOM 2386 O O . ALA A 1 300 ? -6.762 5.688 7.490 1.00 93.31 300 ALA A O 1
ATOM 2387 N N . ASP A 1 301 ? -6.241 5.321 5.331 1.00 94.19 301 ASP A N 1
ATOM 2388 C CA . ASP A 1 301 ? -7.564 5.007 4.767 1.00 94.19 301 ASP A CA 1
ATOM 2389 C C . ASP A 1 301 ? -8.575 4.315 5.708 1.00 94.19 301 ASP A C 1
ATOM 2391 O O . ASP A 1 301 ? -9.516 4.961 6.189 1.00 94.19 301 ASP A O 1
ATOM 2395 N N . SER A 1 302 ? -8.395 3.023 5.997 1.00 96.38 302 SER A N 1
ATOM 2396 C CA . SER A 1 302 ? -9.410 2.197 6.668 1.00 96.38 302 SER A CA 1
ATOM 2397 C C . SER A 1 302 ? -9.642 2.586 8.136 1.00 96.38 302 SER A C 1
ATOM 2399 O O . SER A 1 302 ? -10.705 2.319 8.694 1.00 96.38 302 SER A O 1
ATOM 2401 N N . ALA A 1 303 ? -8.714 3.320 8.761 1.00 96.12 303 ALA A N 1
ATOM 2402 C CA . ALA A 1 303 ? -8.942 3.901 10.084 1.00 96.12 303 ALA A CA 1
ATOM 2403 C C . ALA A 1 303 ? -10.036 4.983 10.044 1.00 96.12 303 ALA A C 1
ATOM 2405 O O . ALA A 1 303 ? -10.964 4.966 10.856 1.00 96.12 303 ALA A O 1
ATOM 2406 N N . TYR A 1 304 ? -9.972 5.899 9.068 1.00 96.44 304 TYR A N 1
ATOM 2407 C CA . TYR A 1 304 ? -10.995 6.935 8.886 1.00 96.44 304 TYR A CA 1
ATOM 2408 C C . TYR A 1 304 ? -12.357 6.334 8.517 1.00 96.44 304 TYR A C 1
ATOM 2410 O O . TYR A 1 304 ? -13.398 6.807 8.982 1.00 96.44 304 TYR A O 1
ATOM 2418 N N . GLU A 1 305 ? -12.344 5.248 7.745 1.00 98.12 305 GLU A N 1
ATOM 2419 C CA . GLU A 1 305 ? -13.517 4.430 7.444 1.00 98.12 305 GLU A CA 1
ATOM 2420 C C . GLU A 1 305 ? -14.155 3.839 8.715 1.00 98.12 305 GLU A C 1
ATOM 2422 O O . GLU A 1 305 ? -15.359 3.993 8.957 1.00 98.12 305 GLU A O 1
ATOM 2427 N N . TYR A 1 306 ? -13.340 3.212 9.570 1.00 98.12 306 TYR A N 1
ATOM 2428 C CA . TYR A 1 306 ? -13.786 2.524 10.782 1.00 98.12 306 TYR A CA 1
ATOM 2429 C C . TYR A 1 306 ? -14.306 3.493 11.846 1.00 98.12 306 TYR A C 1
ATOM 2431 O O . TYR A 1 306 ? -15.115 3.087 12.683 1.00 98.12 306 TYR A O 1
ATOM 2439 N N . PHE A 1 307 ? -13.933 4.777 11.818 1.00 96.12 307 PHE A N 1
ATOM 2440 C CA . PHE A 1 307 ? -14.552 5.784 12.689 1.00 96.12 307 PHE A CA 1
ATOM 2441 C C . PHE A 1 307 ? -16.042 5.984 12.359 1.00 96.12 307 PHE A C 1
ATOM 2443 O O . PHE A 1 307 ? -16.856 6.095 13.279 1.00 96.12 307 PHE A O 1
ATOM 2450 N N . LEU A 1 308 ? -16.428 5.953 11.074 1.00 97.56 308 LEU A N 1
ATOM 2451 C CA . LEU A 1 308 ? -17.841 5.973 10.680 1.00 97.56 308 LEU A CA 1
ATOM 2452 C C . LEU A 1 308 ? -18.500 4.602 10.851 1.00 97.56 308 LEU A C 1
ATOM 2454 O O . LEU A 1 308 ? -19.587 4.515 11.428 1.00 97.56 308 LEU A O 1
ATOM 2458 N N . LYS A 1 309 ? -17.868 3.526 10.362 1.00 97.81 309 LYS A N 1
ATOM 2459 C CA . LYS A 1 309 ? -18.483 2.190 10.382 1.00 97.81 309 LYS A CA 1
ATOM 2460 C C . LYS A 1 309 ? -18.735 1.702 11.827 1.00 97.81 309 LYS A C 1
ATOM 2462 O O . LYS A 1 309 ? -19.785 1.107 12.062 1.00 97.81 309 LYS A O 1
ATOM 2467 N N . GLN A 1 310 ? -17.927 2.092 12.828 1.00 97.06 310 GLN A N 1
ATOM 2468 C CA . GLN A 1 310 ? -18.225 1.857 14.259 1.00 97.06 310 GLN A CA 1
ATOM 2469 C C . GLN A 1 310 ? -19.474 2.602 14.768 1.00 97.06 310 GLN A C 1
ATOM 2471 O O . GLN A 1 310 ? -20.287 2.026 15.498 1.00 97.06 310 GLN A O 1
ATOM 2476 N N . TRP A 1 311 ? -19.670 3.868 14.380 1.00 96.81 311 TRP A N 1
ATOM 2477 C CA . TRP A 1 311 ? -20.885 4.617 14.730 1.00 96.81 311 TRP A CA 1
ATOM 2478 C C . TRP A 1 311 ? -22.141 3.925 14.179 1.00 96.81 311 TRP A C 1
ATOM 2480 O O . TRP A 1 311 ? -23.137 3.791 14.891 1.00 96.81 311 TRP A O 1
ATOM 2490 N N . LEU A 1 312 ? -22.076 3.409 12.948 1.00 96.56 312 LEU A N 1
ATOM 2491 C CA . LEU A 1 312 ? -23.174 2.657 12.335 1.00 96.56 312 LEU A CA 1
ATOM 2492 C C . LEU A 1 312 ? -23.390 1.292 13.017 1.00 96.56 312 LEU A C 1
ATOM 2494 O O . LEU A 1 312 ? -24.514 0.983 13.411 1.00 96.56 312 LEU A O 1
ATOM 2498 N N . MET A 1 313 ? -22.322 0.512 13.221 1.00 95.44 313 MET A N 1
ATOM 2499 C CA . MET A 1 313 ? -22.355 -0.820 13.847 1.00 95.44 313 MET A CA 1
ATOM 2500 C C . MET A 1 313 ? -22.860 -0.792 15.294 1.00 95.44 313 MET A C 1
ATOM 2502 O O . MET A 1 313 ? -23.602 -1.682 15.700 1.00 95.44 313 MET A O 1
ATOM 2506 N N . SER A 1 314 ? -22.519 0.243 16.069 1.00 93.19 314 SER A N 1
ATOM 2507 C CA . SER A 1 314 ? -23.037 0.423 17.436 1.00 93.19 314 SER A CA 1
ATOM 2508 C C . SER A 1 314 ? -24.544 0.716 17.496 1.00 93.19 314 SER A C 1
ATOM 2510 O O . SER A 1 314 ? -25.082 0.926 18.577 1.00 93.19 314 SER A O 1
ATOM 2512 N N . GLY A 1 315 ? -25.245 0.781 16.358 1.00 94.19 315 GLY A N 1
ATOM 2513 C CA . GLY A 1 315 ? -26.635 1.223 16.314 1.00 94.19 315 GLY A CA 1
ATOM 2514 C C . GLY A 1 315 ? -26.779 2.710 16.642 1.00 94.19 315 GLY A C 1
ATOM 2515 O O . GLY A 1 315 ? -27.833 3.121 17.124 1.00 94.19 315 GLY A O 1
ATOM 2516 N N . LYS A 1 316 ? -25.735 3.512 16.370 1.00 95.06 316 LYS A N 1
ATOM 2517 C CA . LYS A 1 316 ? -25.661 4.961 16.628 1.00 95.06 316 LYS A CA 1
ATOM 2518 C C . LYS A 1 316 ? -25.624 5.324 18.119 1.00 95.06 316 LYS A C 1
ATOM 2520 O O . LYS A 1 316 ? -26.222 6.315 18.536 1.00 95.06 316 LYS A O 1
ATOM 2525 N N . THR A 1 317 ? -24.917 4.530 18.931 1.00 92.44 317 THR A N 1
ATOM 2526 C CA . THR A 1 317 ? -24.809 4.753 20.389 1.00 92.44 317 THR A CA 1
ATOM 2527 C C . THR A 1 317 ? -23.407 5.113 20.890 1.00 92.44 317 THR A C 1
ATOM 2529 O O . THR A 1 317 ? -23.268 5.435 22.067 1.00 92.44 317 THR A O 1
ATOM 2532 N N . GLU A 1 318 ? -22.366 5.083 20.050 1.00 91.94 318 GLU A N 1
ATOM 2533 C CA . GLU A 1 318 ? -21.005 5.520 20.416 1.00 91.94 318 GLU A CA 1
ATOM 2534 C C . GLU A 1 318 ? -20.725 6.968 19.938 1.00 91.94 318 GLU A C 1
ATOM 2536 O O . GLU A 1 318 ? -20.156 7.164 18.865 1.00 91.94 318 GLU A O 1
ATOM 2541 N N . PRO A 1 319 ? -21.071 8.030 20.698 1.00 92.69 319 PRO A N 1
ATOM 2542 C CA . PRO A 1 319 ? -20.897 9.412 20.229 1.00 92.69 319 PRO A CA 1
ATOM 2543 C C . PRO A 1 319 ? -19.435 9.782 19.939 1.00 92.69 319 PRO A C 1
ATOM 2545 O O . PRO A 1 319 ? -19.179 10.609 19.070 1.00 92.69 319 PRO A O 1
ATOM 2548 N N . ARG A 1 320 ? -18.469 9.134 20.606 1.00 93.56 320 ARG A N 1
ATOM 2549 C CA . ARG A 1 320 ? -17.032 9.402 20.430 1.00 93.56 320 ARG A CA 1
ATOM 2550 C C . ARG A 1 320 ? -16.497 9.002 19.055 1.00 93.56 320 ARG A C 1
ATOM 2552 O O . ARG A 1 320 ? -15.648 9.711 18.525 1.00 93.56 320 ARG A O 1
ATOM 2559 N N . THR A 1 321 ? -16.978 7.902 18.470 1.00 93.56 321 THR A N 1
ATOM 2560 C CA . THR A 1 321 ? -16.567 7.479 17.118 1.00 93.56 321 THR A CA 1
ATOM 2561 C C . THR A 1 321 ? -17.198 8.383 16.058 1.00 93.56 321 THR A C 1
ATOM 2563 O O . THR A 1 321 ? -16.495 8.837 15.158 1.00 93.56 321 THR A O 1
ATOM 2566 N N . ARG A 1 322 ? -18.458 8.804 16.255 1.00 94.69 322 ARG A N 1
ATOM 2567 C CA . ARG A 1 322 ? -19.097 9.892 15.485 1.00 94.69 322 ARG A CA 1
ATOM 2568 C C . ARG A 1 322 ? -18.312 11.207 15.545 1.00 94.69 322 ARG A C 1
ATOM 2570 O O . ARG A 1 322 ? -18.060 11.807 14.506 1.00 94.69 322 ARG A O 1
ATOM 2577 N N . GLU A 1 323 ? -17.939 11.673 16.734 1.00 93.38 323 GLU A N 1
ATOM 2578 C CA . GLU A 1 323 ? -17.180 12.920 16.912 1.00 93.38 323 GLU A CA 1
ATOM 2579 C C . GLU A 1 323 ? -15.792 12.843 16.264 1.00 93.38 323 GLU A C 1
ATOM 2581 O O . GLU A 1 323 ? -15.371 13.796 15.607 1.00 93.38 323 GLU A O 1
ATOM 2586 N N . LEU A 1 324 ? -15.104 11.705 16.400 1.00 94.50 324 LEU A N 1
ATOM 2587 C CA . LEU A 1 324 ? -13.810 11.441 15.770 1.00 94.50 324 LEU A CA 1
ATOM 2588 C C . LEU A 1 324 ? -13.913 11.427 14.236 1.00 94.50 324 LEU A C 1
ATOM 2590 O O . LEU A 1 324 ? -13.114 12.090 13.570 1.00 94.50 324 LEU A O 1
ATOM 2594 N N . TYR A 1 325 ? -14.919 10.746 13.674 1.00 96.06 325 TYR A N 1
ATOM 2595 C CA . TYR A 1 325 ? -15.191 10.765 12.234 1.00 96.06 325 TYR A CA 1
ATOM 2596 C C . TYR A 1 325 ? -15.463 12.190 11.733 1.00 96.06 325 TYR A C 1
ATOM 2598 O O . TYR A 1 325 ? -14.807 12.648 10.804 1.00 96.06 325 TYR A O 1
ATOM 2606 N N . ILE A 1 326 ? -16.379 12.930 12.371 1.00 95.31 326 ILE A N 1
ATOM 2607 C CA . ILE A 1 326 ? -16.724 14.293 11.938 1.00 95.31 326 ILE A CA 1
ATOM 2608 C C . ILE A 1 326 ? -15.486 15.203 11.989 1.00 95.31 326 ILE A C 1
ATOM 2610 O O . ILE A 1 326 ? -15.269 15.989 11.069 1.00 95.31 326 ILE A O 1
ATOM 2614 N N . ARG A 1 327 ? -14.644 15.095 13.026 1.00 94.25 327 ARG A N 1
ATOM 2615 C CA . ARG A 1 327 ? -13.414 15.897 13.144 1.00 94.25 327 ARG A CA 1
ATOM 2616 C C . ARG A 1 327 ? -12.407 15.562 12.035 1.00 94.25 327 ARG A C 1
ATOM 2618 O O . ARG A 1 327 ? -11.927 16.466 11.357 1.00 94.25 327 ARG A O 1
ATOM 2625 N N . SER A 1 328 ? -12.141 14.275 11.811 1.00 95.44 328 SER A N 1
ATOM 2626 C CA . SER A 1 328 ? -11.188 13.822 10.789 1.00 95.44 328 SER A CA 1
ATOM 2627 C C . SER A 1 328 ? -11.664 14.092 9.358 1.00 95.44 328 SER A C 1
ATOM 2629 O O . SER A 1 328 ? -10.887 14.611 8.563 1.00 95.44 328 SER A O 1
ATOM 2631 N N . ALA A 1 329 ? -12.940 13.860 9.038 1.00 96.75 329 ALA A N 1
ATOM 2632 C CA . ALA A 1 329 ? -13.512 14.158 7.724 1.00 96.75 329 ALA A CA 1
ATOM 2633 C C . ALA A 1 329 ? -13.396 15.651 7.363 1.00 96.75 329 ALA A C 1
ATOM 2635 O O . ALA A 1 329 ? -12.948 15.989 6.267 1.00 96.75 329 ALA A O 1
ATOM 2636 N N . ASN A 1 330 ? -13.716 16.554 8.301 1.00 95.25 330 ASN A N 1
ATOM 2637 C CA . ASN A 1 330 ? -13.539 17.996 8.094 1.00 95.25 330 ASN A CA 1
ATOM 2638 C C . ASN A 1 330 ? -12.059 18.377 7.885 1.00 95.25 330 ASN A C 1
ATOM 2640 O O . ASN A 1 330 ? -11.764 19.212 7.032 1.00 95.25 330 ASN A O 1
ATOM 2644 N N . ALA A 1 331 ? -11.126 17.757 8.614 1.00 95.12 331 ALA A N 1
ATOM 2645 C CA . ALA A 1 331 ? -9.695 18.032 8.472 1.00 95.12 331 ALA A CA 1
ATOM 2646 C C . ALA A 1 331 ? -9.095 17.482 7.163 1.00 95.12 331 ALA A C 1
ATOM 2648 O O . ALA A 1 331 ? -8.267 18.147 6.540 1.00 95.12 331 ALA A O 1
ATOM 2649 N N . ILE A 1 332 ? -9.557 16.318 6.687 1.00 96.94 332 ILE A N 1
ATOM 2650 C CA . ILE A 1 332 ? -9.230 15.799 5.347 1.00 96.94 332 ILE A CA 1
ATOM 2651 C C . ILE A 1 332 ? -9.706 16.799 4.281 1.00 96.94 332 ILE A C 1
ATOM 2653 O O . ILE A 1 332 ? -8.924 17.179 3.409 1.00 96.94 332 ILE A O 1
ATOM 2657 N N . MET A 1 333 ? -10.943 17.302 4.393 1.00 96.62 333 MET A N 1
ATOM 2658 C CA . MET A 1 333 ? -11.482 18.320 3.480 1.00 96.62 333 MET A CA 1
ATOM 2659 C C . MET A 1 333 ? -10.703 19.645 3.506 1.00 96.62 333 MET A C 1
ATOM 2661 O O . MET A 1 333 ? -10.511 20.247 2.453 1.00 96.62 333 MET A O 1
ATOM 2665 N N . GLU A 1 334 ? -10.238 20.102 4.674 1.00 94.50 334 GLU A N 1
ATOM 2666 C CA . GLU A 1 334 ? -9.523 21.380 4.830 1.00 94.50 334 GLU A CA 1
ATOM 2667 C C . GLU A 1 334 ? -8.030 21.320 4.465 1.00 94.50 334 GLU A C 1
ATOM 2669 O O . GLU A 1 334 ? -7.456 22.343 4.080 1.00 94.50 334 GLU A O 1
ATOM 2674 N N . HIS A 1 335 ? -7.381 20.158 4.580 1.00 93.81 335 HIS A N 1
ATOM 2675 C CA . HIS A 1 335 ? -5.923 20.051 4.435 1.00 93.81 335 HIS A CA 1
ATOM 2676 C C . HIS A 1 335 ? -5.444 19.142 3.302 1.00 93.81 335 HIS A C 1
ATOM 2678 O O . HIS A 1 335 ? -4.357 19.399 2.774 1.00 93.81 335 HIS A O 1
ATOM 2684 N N . LEU A 1 336 ? -6.220 18.119 2.923 1.00 96.31 336 LEU A N 1
ATOM 2685 C CA . LEU A 1 336 ? -5.818 17.102 1.942 1.00 96.31 336 LEU A CA 1
ATOM 2686 C C . LEU A 1 336 ? -6.553 17.199 0.595 1.00 96.31 336 LEU A C 1
ATOM 2688 O O . LEU A 1 336 ? -6.094 16.574 -0.358 1.00 96.31 336 LEU A O 1
ATOM 2692 N N . LEU A 1 337 ? -7.652 17.957 0.479 1.00 97.81 337 LEU A N 1
ATOM 2693 C CA . LEU A 1 337 ? -8.377 18.124 -0.790 1.00 97.81 337 LEU A CA 1
ATOM 2694 C C . LEU A 1 337 ? -7.892 19.333 -1.603 1.00 97.81 337 LEU A C 1
ATOM 2696 O O . LEU A 1 337 ? -7.821 20.461 -1.106 1.00 97.81 337 LEU A O 1
ATOM 2700 N N . TYR A 1 338 ? -7.603 19.092 -2.881 1.00 97.56 338 TYR A N 1
ATOM 2701 C CA . TYR A 1 338 ? -7.094 20.063 -3.853 1.00 97.56 338 TYR A CA 1
ATOM 2702 C C . TYR A 1 338 ? -7.822 19.905 -5.194 1.00 97.56 338 TYR A C 1
ATOM 2704 O O . TYR A 1 338 ? -8.408 18.861 -5.479 1.00 97.56 338 TYR A O 1
ATOM 2712 N N . VAL A 1 339 ? -7.785 20.943 -6.030 1.00 96.81 339 VAL A N 1
ATOM 2713 C CA . VAL A 1 339 ? -8.360 20.932 -7.382 1.00 96.81 339 VAL A CA 1
ATOM 2714 C C . VAL A 1 339 ? -7.259 21.181 -8.410 1.00 96.81 339 VAL A C 1
ATOM 2716 O O . VAL A 1 339 ? -6.495 22.141 -8.293 1.00 96.81 339 VAL A O 1
ATOM 2719 N N . GLY A 1 340 ? -7.169 20.309 -9.417 1.00 92.69 340 GLY A N 1
ATOM 2720 C CA . GLY A 1 340 ? -6.157 20.406 -10.472 1.00 92.69 340 GLY A CA 1
ATOM 2721 C C . GLY A 1 340 ? -6.495 21.457 -11.531 1.00 92.69 340 GLY A C 1
ATOM 2722 O O . GLY A 1 340 ? -7.567 21.384 -12.133 1.00 92.69 340 GLY A O 1
ATOM 2723 N N . SER A 1 341 ? -5.589 22.402 -11.810 1.00 86.19 341 SER A N 1
ATOM 2724 C CA . SER A 1 341 ? -5.855 23.566 -12.684 1.00 86.19 341 SER A CA 1
ATOM 2725 C C . SER A 1 341 ? -6.448 23.219 -14.054 1.00 86.19 341 SER A C 1
ATOM 2727 O O . SER A 1 341 ? -7.496 23.759 -14.411 1.00 86.19 341 SER A O 1
ATOM 2729 N N . LYS A 1 342 ? -5.817 22.309 -14.812 1.00 85.81 342 LYS A N 1
ATOM 2730 C CA . LYS A 1 342 ? -6.164 22.040 -16.225 1.00 85.81 342 LYS A CA 1
ATOM 2731 C C . LYS A 1 342 ? -7.593 21.527 -16.452 1.00 85.81 342 LYS A C 1
ATOM 2733 O O . LYS A 1 342 ? -8.249 21.969 -17.389 1.00 85.81 342 LYS A O 1
ATOM 2738 N N . ARG A 1 343 ? -8.063 20.574 -15.635 1.00 89.38 343 ARG A N 1
ATOM 2739 C CA . ARG A 1 343 ? -9.379 19.901 -15.790 1.00 89.38 343 ARG A CA 1
ATOM 2740 C C . ARG A 1 343 ? -10.360 20.161 -14.646 1.00 89.38 343 ARG A C 1
ATOM 2742 O O . ARG A 1 343 ? -11.487 19.691 -14.719 1.00 89.38 343 ARG A O 1
ATOM 2749 N N . GLN A 1 344 ? -9.953 20.895 -13.609 1.00 92.00 344 GLN A N 1
ATOM 2750 C CA . GLN A 1 344 ? -10.748 21.140 -12.399 1.00 92.00 344 GLN A CA 1
ATOM 2751 C C . GLN A 1 344 ? -11.188 19.847 -11.681 1.00 92.00 344 GLN A C 1
ATOM 2753 O O . GLN A 1 344 ? -12.265 19.791 -11.097 1.00 92.00 344 GLN A O 1
ATOM 2758 N N . LEU A 1 345 ? -10.338 18.813 -11.704 1.00 95.31 345 LEU A N 1
ATOM 2759 C CA . LEU A 1 345 ? -10.558 17.551 -10.987 1.00 95.31 345 LEU A CA 1
ATOM 2760 C C . LEU A 1 345 ? -10.333 17.749 -9.483 1.00 95.31 345 LEU A C 1
ATOM 2762 O O . LEU A 1 345 ? -9.251 18.196 -9.093 1.00 95.31 345 LEU A O 1
ATOM 2766 N N . LEU A 1 346 ? -11.318 17.395 -8.650 1.00 97.44 346 LEU A N 1
ATOM 2767 C CA . LEU A 1 346 ? -11.153 17.314 -7.194 1.00 97.44 346 LEU A CA 1
ATOM 2768 C C . LEU A 1 346 ? -10.372 16.050 -6.838 1.00 97.44 346 LEU A C 1
ATOM 2770 O O . LEU A 1 346 ? -10.732 14.964 -7.288 1.00 97.44 346 LEU A O 1
ATOM 2774 N N . TYR A 1 347 ? -9.326 16.167 -6.027 1.00 97.12 347 TYR A N 1
ATOM 2775 C CA . TYR A 1 347 ? -8.472 15.040 -5.660 1.00 97.12 347 TYR A CA 1
ATOM 2776 C C . TYR A 1 347 ? -7.975 15.160 -4.208 1.00 97.12 347 TYR A C 1
ATOM 2778 O O . TYR A 1 347 ? -7.913 16.258 -3.652 1.00 97.12 347 TYR A O 1
ATOM 2786 N N . VAL A 1 348 ? -7.632 14.025 -3.589 1.00 97.19 348 VAL A N 1
ATOM 2787 C CA . VAL A 1 348 ? -6.993 13.953 -2.263 1.00 97.19 348 VAL A CA 1
ATOM 2788 C C . VAL A 1 348 ? -5.494 13.663 -2.406 1.00 97.19 348 VAL A C 1
ATOM 2790 O O . VAL A 1 348 ? -5.087 12.967 -3.334 1.00 97.19 348 VAL A O 1
ATOM 2793 N N . THR A 1 349 ? -4.664 14.210 -1.518 1.00 95.12 349 THR A N 1
ATOM 2794 C CA . THR A 1 349 ? -3.197 14.052 -1.547 1.00 95.12 349 THR A CA 1
ATOM 2795 C C . THR A 1 349 ? -2.614 13.823 -0.160 1.00 95.12 349 THR A C 1
ATOM 2797 O O . THR A 1 349 ? -3.184 14.272 0.833 1.00 95.12 349 THR A O 1
ATOM 2800 N N . ASP A 1 350 ? -1.427 13.215 -0.082 1.00 93.44 350 ASP A N 1
ATOM 2801 C CA . ASP A 1 350 ? -0.630 13.249 1.150 1.00 93.44 350 ASP A CA 1
ATOM 2802 C C . ASP A 1 350 ? -0.074 14.659 1.411 1.00 93.44 350 ASP A C 1
ATOM 2804 O O . ASP A 1 350 ? 0.259 15.392 0.474 1.00 93.44 350 ASP A O 1
ATOM 2808 N N . LEU A 1 351 ? 0.144 14.989 2.686 1.00 90.50 351 LEU A N 1
ATOM 2809 C CA . LEU A 1 351 ? 1.044 16.052 3.125 1.00 90.50 351 LEU A CA 1
ATOM 2810 C C . LEU A 1 351 ? 2.334 15.440 3.680 1.00 90.50 351 LEU A C 1
ATOM 2812 O O . LEU A 1 351 ? 2.296 14.675 4.642 1.00 90.50 351 LEU A O 1
ATOM 2816 N N . ARG A 1 352 ? 3.487 15.860 3.149 1.00 88.81 352 ARG A N 1
ATOM 2817 C CA . ARG A 1 352 ? 4.812 15.572 3.721 1.00 88.81 352 ARG A CA 1
ATOM 2818 C C . ARG A 1 352 ? 5.492 16.870 4.139 1.00 88.81 352 ARG A C 1
ATOM 2820 O O . ARG A 1 352 ? 5.638 17.800 3.347 1.00 88.81 352 ARG A O 1
ATOM 2827 N N . ARG A 1 353 ? 5.878 16.958 5.413 1.00 85.00 353 ARG A N 1
ATOM 2828 C CA . ARG A 1 353 ? 6.401 18.159 6.097 1.00 85.00 353 ARG A CA 1
ATOM 2829 C C . ARG A 1 353 ? 5.538 19.406 5.838 1.00 85.00 353 ARG A C 1
ATOM 2831 O O . ARG A 1 353 ? 6.057 20.497 5.608 1.00 85.00 353 ARG A O 1
ATOM 2838 N N . GLY A 1 354 ? 4.214 19.221 5.839 1.00 83.75 354 GLY A N 1
ATOM 2839 C CA . GLY A 1 354 ? 3.222 20.276 5.604 1.00 83.75 354 GLY A CA 1
ATOM 2840 C C . GLY A 1 354 ? 3.050 20.723 4.144 1.00 83.75 354 GLY A C 1
ATOM 2841 O O . GLY A 1 354 ? 2.398 21.738 3.913 1.00 83.75 354 GLY A O 1
ATOM 2842 N N . LYS A 1 355 ? 3.616 20.008 3.160 1.00 90.06 355 LYS A N 1
ATOM 2843 C CA . LYS A 1 355 ? 3.448 20.290 1.722 1.00 90.06 355 LYS A CA 1
ATOM 2844 C C . LYS A 1 355 ? 2.727 19.142 1.007 1.00 90.06 355 LYS A C 1
ATOM 2846 O O . LYS A 1 355 ? 3.041 17.993 1.317 1.00 90.06 355 LYS A O 1
ATOM 2851 N N . PRO A 1 356 ? 1.822 19.415 0.049 1.00 92.50 356 PRO A N 1
ATOM 2852 C CA . PRO A 1 356 ? 1.165 18.366 -0.725 1.00 92.50 356 PRO A CA 1
ATOM 2853 C C . PRO A 1 356 ? 2.164 17.600 -1.603 1.00 92.50 356 PRO A C 1
ATOM 2855 O O . PRO A 1 356 ? 3.091 18.188 -2.163 1.00 92.50 356 PRO A O 1
ATOM 2858 N N . THR A 1 357 ? 1.978 16.284 -1.721 1.00 92.00 357 THR A N 1
ATOM 2859 C CA . THR A 1 357 ? 2.743 15.413 -2.636 1.00 92.00 357 THR A CA 1
ATOM 2860 C C . THR A 1 357 ? 2.217 15.442 -4.071 1.00 92.00 357 THR A C 1
ATOM 2862 O O . THR A 1 357 ? 2.931 15.051 -4.995 1.00 92.00 357 THR A O 1
ATOM 2865 N N . ASN A 1 358 ? 0.967 15.879 -4.249 1.00 93.81 358 ASN A N 1
ATOM 2866 C CA . ASN A 1 358 ? 0.143 15.727 -5.448 1.00 93.81 358 ASN A CA 1
ATOM 2867 C C . ASN A 1 358 ? -0.034 14.268 -5.914 1.00 93.81 358 ASN A C 1
ATOM 2869 O O . ASN A 1 358 ? -0.469 14.052 -7.044 1.00 93.81 358 ASN A O 1
ATOM 2873 N N . ARG A 1 359 ? 0.265 13.272 -5.064 1.00 93.88 359 ARG A N 1
ATOM 2874 C CA . ARG A 1 359 ? -0.000 11.848 -5.323 1.00 93.88 359 ARG A CA 1
ATOM 2875 C C . ARG A 1 359 ? -1.419 11.505 -4.879 1.00 93.88 359 ARG A C 1
ATOM 2877 O O . ARG A 1 359 ? -1.797 11.813 -3.755 1.00 93.88 359 ARG A O 1
ATOM 2884 N N . PHE A 1 360 ? -2.150 10.817 -5.744 1.00 93.62 360 PHE A N 1
ATOM 2885 C CA . PHE A 1 360 ? -3.422 10.162 -5.460 1.00 93.62 360 PHE A CA 1
ATOM 2886 C C . PHE A 1 360 ? -3.235 8.652 -5.682 1.00 93.62 360 PHE A C 1
ATOM 2888 O O . PHE A 1 360 ? -2.487 8.242 -6.575 1.00 93.62 360 PHE A O 1
ATOM 2895 N N . GLN A 1 361 ? -3.885 7.818 -4.872 1.00 92.69 361 GLN A N 1
ATOM 2896 C CA . GLN A 1 361 ? -3.848 6.355 -4.996 1.00 92.69 361 GLN A CA 1
ATOM 2897 C C . GLN A 1 361 ? -5.238 5.806 -5.314 1.00 92.69 361 GLN A C 1
ATOM 2899 O O . GLN A 1 361 ? -6.232 6.367 -4.862 1.00 92.69 361 GLN A O 1
ATOM 2904 N N . HIS A 1 362 ? -5.319 4.673 -6.011 1.00 95.31 362 HIS A N 1
ATOM 2905 C CA . HIS A 1 362 ? -6.583 3.973 -6.244 1.00 95.31 362 HIS A CA 1
ATOM 2906 C C . HIS A 1 362 ? -7.294 3.626 -4.925 1.00 95.31 362 HIS A C 1
ATOM 2908 O O . HIS A 1 362 ? -8.499 3.829 -4.814 1.00 95.31 362 HIS A O 1
ATOM 2914 N N . LEU A 1 363 ? -6.526 3.237 -3.899 1.00 93.25 363 LEU A N 1
ATOM 2915 C CA . LEU A 1 363 ? -6.968 3.078 -2.506 1.00 93.25 363 LEU A CA 1
ATOM 2916 C C . LEU A 1 363 ? -7.854 4.239 -2.033 1.00 93.25 363 LEU A C 1
ATOM 2918 O O . LEU A 1 363 ? -8.953 4.027 -1.533 1.00 93.25 363 LEU A O 1
ATOM 2922 N N . SER A 1 364 ? -7.428 5.486 -2.272 1.00 96.31 364 SER A N 1
ATOM 2923 C CA . SER A 1 364 ? -8.148 6.698 -1.862 1.00 96.31 364 SER A CA 1
ATOM 2924 C C . SER A 1 364 ? -9.534 6.854 -2.505 1.00 96.31 364 SER A C 1
ATOM 2926 O O . SER A 1 364 ? -10.319 7.683 -2.046 1.00 96.31 364 SER A O 1
ATOM 2928 N N . CYS A 1 365 ? -9.883 6.050 -3.516 1.00 97.81 365 CYS A N 1
ATOM 2929 C CA . CYS A 1 365 ? -11.230 6.006 -4.080 1.00 97.81 365 CYS A CA 1
ATOM 2930 C C . CYS A 1 365 ? -12.284 5.343 -3.174 1.00 97.81 365 CYS A C 1
ATOM 2932 O O . CYS A 1 365 ? -13.440 5.318 -3.580 1.00 97.81 365 CYS A O 1
ATOM 2934 N N . PHE A 1 366 ? -11.965 4.890 -1.953 1.00 98.00 366 PHE A N 1
ATOM 2935 C CA . PHE A 1 366 ? -12.975 4.550 -0.925 1.00 98.00 366 PHE A CA 1
ATOM 2936 C C . PHE A 1 366 ? -13.643 5.809 -0.317 1.00 98.00 366 PHE A C 1
ATOM 2938 O O . PHE A 1 366 ? -14.830 5.827 0.021 1.00 98.00 366 PHE A O 1
ATOM 2945 N N . LEU A 1 367 ? -12.875 6.901 -0.215 1.00 98.12 367 LEU A N 1
ATOM 2946 C CA . LEU A 1 367 ? -13.225 8.138 0.485 1.00 98.12 367 LEU A CA 1
ATOM 2947 C C . LEU A 1 367 ? -14.494 8.858 -0.036 1.00 98.12 367 LEU A C 1
ATOM 2949 O O . LEU A 1 367 ? -15.245 9.379 0.793 1.00 98.12 367 LEU A O 1
ATOM 2953 N N . PRO A 1 368 ? -14.798 8.893 -1.353 1.00 98.38 368 PRO A N 1
ATOM 2954 C CA . PRO A 1 368 ? -16.032 9.495 -1.855 1.00 98.38 368 PRO A CA 1
ATOM 2955 C C . PRO A 1 368 ? -17.275 8.745 -1.358 1.00 98.38 368 PRO A C 1
ATOM 2957 O O . PRO A 1 368 ? -18.220 9.367 -0.872 1.00 98.38 368 PRO A O 1
ATOM 2960 N N . GLY A 1 369 ? -17.251 7.408 -1.408 1.00 98.31 369 GLY A N 1
ATOM 2961 C CA . GLY A 1 369 ? -18.285 6.545 -0.845 1.00 98.31 369 GLY A CA 1
ATOM 2962 C C . GLY A 1 369 ? -18.447 6.751 0.661 1.00 98.31 369 GLY A C 1
ATOM 2963 O O . GLY A 1 369 ? -19.576 6.863 1.142 1.00 98.31 369 GLY A O 1
ATOM 2964 N N . LEU A 1 370 ? -17.345 6.906 1.403 1.00 98.44 370 LEU A N 1
ATOM 2965 C CA . LEU A 1 370 ? -17.387 7.224 2.834 1.00 98.44 370 LEU A CA 1
ATOM 2966 C C . LEU A 1 370 ? -18.094 8.564 3.112 1.00 98.44 370 LEU A C 1
ATOM 2968 O O . LEU A 1 370 ? -18.984 8.627 3.966 1.00 98.44 370 LEU A O 1
ATOM 2972 N N . PHE A 1 371 ? -17.759 9.622 2.365 1.00 98.62 371 PHE A N 1
ATOM 2973 C CA . PHE A 1 371 ? -18.418 10.925 2.493 1.00 98.62 371 PHE A CA 1
ATOM 2974 C C . PHE A 1 371 ? -19.903 10.873 2.095 1.00 98.62 371 PHE A C 1
ATOM 2976 O O . PHE A 1 371 ? -20.736 11.461 2.789 1.00 98.62 371 PHE A O 1
ATOM 2983 N N . ALA A 1 372 ? -20.260 10.123 1.049 1.00 98.31 372 ALA A N 1
ATOM 2984 C CA . ALA A 1 372 ? -21.649 9.920 0.637 1.00 98.31 372 ALA A CA 1
ATOM 2985 C C . ALA A 1 372 ? -22.467 9.157 1.693 1.00 98.31 372 ALA A C 1
ATOM 2987 O O . ALA A 1 372 ? -23.598 9.537 2.004 1.00 98.31 372 ALA A O 1
ATOM 2988 N N . LEU A 1 373 ? -21.889 8.107 2.285 1.00 97.88 373 LEU A N 1
ATOM 2989 C CA . LEU A 1 373 ? -22.499 7.326 3.363 1.00 97.88 373 LEU A CA 1
ATOM 2990 C C . LEU A 1 373 ? -22.709 8.169 4.629 1.00 97.88 373 LEU A C 1
ATOM 2992 O O . LEU A 1 373 ? -23.727 8.017 5.302 1.00 97.88 373 LEU A O 1
ATOM 2996 N N . ALA A 1 374 ? -21.777 9.072 4.940 1.00 97.56 374 ALA A N 1
ATOM 2997 C CA . ALA A 1 374 ? -21.899 10.027 6.038 1.00 97.56 374 ALA A CA 1
ATOM 2998 C C . ALA A 1 374 ? -22.992 11.084 5.791 1.00 97.56 374 ALA A C 1
ATOM 3000 O O . ALA A 1 374 ? -23.787 11.362 6.694 1.00 97.56 374 ALA A O 1
ATOM 3001 N N . ALA A 1 375 ? -23.051 11.646 4.580 1.00 97.38 375 ALA A N 1
ATOM 3002 C CA . ALA A 1 375 ? -24.055 12.632 4.177 1.00 97.38 375 ALA A CA 1
ATOM 3003 C C . ALA A 1 375 ? -25.482 12.060 4.138 1.00 97.38 375 ALA A C 1
ATOM 3005 O O . ALA A 1 375 ? -26.444 12.768 4.435 1.00 97.38 375 ALA A O 1
ATOM 3006 N N . HIS A 1 376 ? -25.635 10.784 3.775 1.00 96.06 376 HIS A N 1
ATOM 3007 C CA . HIS A 1 376 ? -26.946 10.161 3.636 1.00 96.06 376 HIS A CA 1
ATOM 3008 C C . HIS A 1 376 ? -27.720 10.148 4.977 1.00 96.06 376 HIS A C 1
ATOM 3010 O O . HIS A 1 376 ? -27.161 9.724 5.992 1.00 96.06 376 HIS A O 1
ATOM 3016 N N . PRO A 1 377 ? -29.019 10.524 5.023 1.00 93.06 377 PRO A N 1
ATOM 3017 C CA . PRO A 1 377 ? -29.772 10.655 6.279 1.00 93.06 377 PRO A CA 1
ATOM 3018 C C . PRO A 1 377 ? -29.799 9.399 7.164 1.00 93.06 377 PRO A C 1
ATOM 3020 O O . PRO A 1 377 ? -29.919 9.497 8.388 1.00 93.06 377 PRO A O 1
ATOM 3023 N N . SER A 1 378 ? -29.634 8.203 6.582 1.00 91.81 378 SER A N 1
ATOM 3024 C CA . SER A 1 378 ? -29.536 6.961 7.359 1.00 91.81 378 SER A CA 1
ATOM 3025 C C . SER A 1 378 ? -28.275 6.866 8.224 1.00 91.81 378 SER A C 1
ATOM 3027 O O . SER A 1 378 ? -28.235 5.986 9.083 1.00 91.81 378 SER A O 1
ATOM 3029 N N . SER A 1 379 ? -27.280 7.747 8.069 1.00 93.12 379 SER A N 1
ATOM 3030 C CA . SER A 1 379 ? -26.102 7.815 8.944 1.00 93.12 379 SER A CA 1
ATOM 3031 C C . SER A 1 379 ? -26.462 8.273 10.361 1.00 93.12 379 SER A C 1
ATOM 3033 O O . SER A 1 379 ? -25.883 7.804 11.341 1.00 93.12 379 SER A O 1
ATOM 3035 N N . GLY A 1 380 ? -27.456 9.159 10.497 1.00 93.25 380 GLY A N 1
ATOM 3036 C CA . GLY A 1 380 ? -27.787 9.820 11.763 1.00 93.25 380 GLY A CA 1
ATOM 3037 C C . GLY A 1 380 ? -26.650 10.674 12.341 1.00 93.25 380 GLY A C 1
ATOM 3038 O O . GLY A 1 380 ? -26.647 10.930 13.542 1.00 93.25 380 GLY A O 1
ATOM 3039 N N . LEU A 1 381 ? -25.668 11.094 11.530 1.00 91.25 381 LEU A N 1
ATOM 3040 C CA . LEU A 1 381 ? -24.553 11.922 12.006 1.00 91.25 381 LEU A CA 1
ATOM 3041 C C . LEU A 1 381 ? -24.980 13.327 12.448 1.00 91.25 381 LEU A C 1
ATOM 3043 O O . LEU A 1 381 ? -24.241 13.944 13.213 1.00 91.25 381 LEU A O 1
ATOM 3047 N N . ASN A 1 382 ? -26.140 13.829 12.008 1.00 87.62 382 ASN A N 1
ATOM 3048 C CA . ASN A 1 382 ? -26.632 15.185 12.285 1.00 87.62 382 ASN A CA 1
ATOM 3049 C C . ASN A 1 382 ? -25.537 16.243 12.040 1.00 87.62 382 ASN A C 1
ATOM 3051 O O . ASN A 1 382 ? -25.116 16.946 12.961 1.00 87.62 382 ASN A O 1
ATOM 3055 N N . LEU A 1 383 ? -25.033 16.269 10.803 1.00 94.25 383 LEU A N 1
ATOM 3056 C CA . LEU A 1 383 ? -24.110 17.286 10.292 1.00 94.25 383 LEU A CA 1
ATOM 3057 C C . LEU A 1 383 ? -24.813 18.655 10.233 1.00 94.25 383 LEU A C 1
ATOM 3059 O O . LEU A 1 383 ? -26.032 18.705 10.069 1.00 94.25 383 LEU A O 1
ATOM 3063 N N . SER A 1 384 ? -24.066 19.760 10.322 1.00 95.69 384 SER A N 1
ATOM 3064 C CA . SER A 1 384 ? -24.611 21.076 9.946 1.00 95.69 384 SER A CA 1
ATOM 3065 C C . SER A 1 384 ? -24.840 21.154 8.434 1.00 95.69 384 SER A C 1
ATOM 3067 O O . SER A 1 384 ? -24.166 20.452 7.681 1.00 95.69 384 SER A O 1
ATOM 3069 N N . ASP A 1 385 ? -25.711 22.051 7.968 1.00 94.50 385 ASP A N 1
ATOM 3070 C CA . ASP A 1 385 ? -25.997 22.219 6.531 1.00 94.50 385 ASP A CA 1
ATOM 3071 C C . ASP A 1 385 ? -24.706 22.428 5.716 1.00 94.50 385 ASP A C 1
ATOM 3073 O O . ASP A 1 385 ? -24.459 21.754 4.722 1.00 94.50 385 ASP A O 1
ATOM 3077 N N . THR A 1 386 ? -23.801 23.266 6.228 1.00 93.06 386 THR A N 1
ATOM 3078 C CA . THR A 1 386 ? -22.470 23.534 5.655 1.00 93.06 386 THR A CA 1
ATOM 3079 C C . THR A 1 386 ? -21.509 22.340 5.672 1.00 93.06 386 THR A C 1
ATOM 3081 O O . THR A 1 386 ? -20.594 22.280 4.852 1.00 93.06 386 THR A O 1
ATOM 3084 N N . GLN A 1 387 ? -21.674 21.390 6.597 1.00 95.31 387 GLN A N 1
ATOM 3085 C CA . GLN A 1 387 ? -20.926 20.130 6.599 1.00 95.31 387 GLN A CA 1
ATOM 3086 C C . GLN A 1 387 ? -21.547 19.134 5.619 1.00 95.31 387 GLN A C 1
ATOM 3088 O O . GLN A 1 387 ? -20.807 18.443 4.923 1.00 95.31 387 GLN A O 1
ATOM 3093 N N . LEU A 1 388 ? -22.879 19.074 5.547 1.00 97.00 388 LEU A N 1
ATOM 3094 C CA . LEU A 1 388 ? -23.630 18.219 4.632 1.00 97.00 388 LEU A CA 1
ATOM 3095 C C . LEU A 1 388 ? -23.352 18.593 3.169 1.00 97.00 388 LEU A C 1
ATOM 3097 O O . LEU A 1 388 ? -22.973 17.719 2.393 1.00 97.00 388 LEU A O 1
ATOM 3101 N N . GLU A 1 389 ? -23.435 19.883 2.823 1.00 95.38 389 GLU A N 1
ATOM 3102 C CA . GLU A 1 389 ? -23.031 20.424 1.516 1.00 95.38 389 GLU A CA 1
ATOM 3103 C C . GLU A 1 389 ? -21.621 19.954 1.129 1.00 95.38 389 GLU A C 1
ATOM 3105 O O . GLU A 1 389 ? -21.422 19.376 0.062 1.00 95.38 389 GLU A O 1
ATOM 3110 N N . ARG A 1 390 ? -20.643 20.125 2.030 1.00 96.50 390 ARG A N 1
ATOM 3111 C CA . ARG A 1 390 ? -19.248 19.732 1.778 1.00 96.50 390 ARG A CA 1
ATOM 3112 C C . ARG A 1 390 ? -19.061 18.225 1.636 1.00 96.50 390 ARG A C 1
ATOM 3114 O O . ARG A 1 390 ? -18.295 17.817 0.773 1.00 96.50 390 ARG A O 1
ATOM 3121 N N . HIS A 1 391 ? -19.750 17.397 2.422 1.00 98.00 391 HIS A N 1
ATOM 3122 C CA . HIS A 1 391 ? -19.680 15.942 2.248 1.00 98.00 391 HIS A CA 1
ATOM 3123 C C . HIS A 1 391 ? -20.247 15.514 0.889 1.00 98.00 391 HIS A C 1
ATOM 3125 O O . HIS A 1 391 ? -19.636 14.686 0.220 1.00 98.00 391 HIS A O 1
ATOM 3131 N N . LEU A 1 392 ? -21.360 16.110 0.448 1.00 97.69 392 LEU A N 1
ATOM 3132 C CA . LEU A 1 392 ? -21.959 15.824 -0.859 1.00 97.69 392 LEU A CA 1
ATOM 3133 C C . LEU A 1 392 ? -21.062 16.288 -2.018 1.00 97.69 392 LEU A C 1
ATOM 3135 O O . LEU A 1 392 ? -20.822 15.518 -2.943 1.00 97.69 392 LEU A O 1
ATOM 3139 N N . TRP A 1 393 ? -20.509 17.503 -1.958 1.00 97.88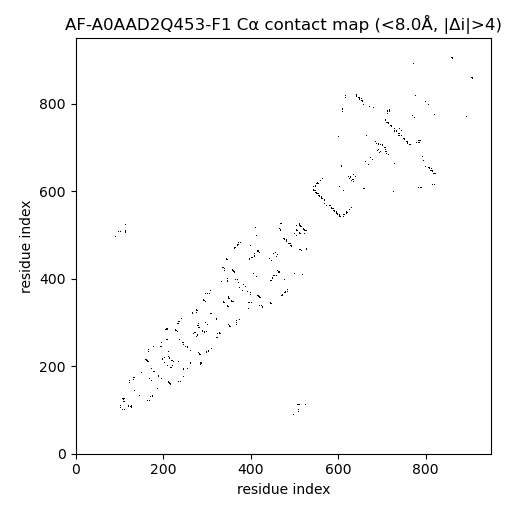 393 TRP A N 1
ATOM 3140 C CA . TRP A 1 393 ? -19.597 18.008 -2.993 1.00 97.88 393 TRP A CA 1
ATOM 3141 C C . TRP A 1 393 ? -18.264 17.252 -3.036 1.00 97.88 393 TRP A C 1
ATOM 3143 O O . TRP A 1 393 ? -17.760 16.974 -4.122 1.00 97.88 393 TRP A O 1
ATOM 3153 N N . ALA A 1 394 ? -17.703 16.884 -1.879 1.00 98.31 394 ALA A N 1
ATOM 3154 C CA . ALA A 1 394 ? -16.490 16.075 -1.820 1.00 98.31 394 ALA A CA 1
ATOM 3155 C C . ALA A 1 394 ? -16.731 14.664 -2.375 1.00 98.31 394 ALA A C 1
ATOM 3157 O O . ALA A 1 394 ? -15.908 14.170 -3.143 1.00 98.31 394 ALA A O 1
ATOM 3158 N N . ALA A 1 395 ? -17.865 14.040 -2.038 1.00 98.44 395 ALA A N 1
ATOM 3159 C CA . ALA A 1 395 ? -18.258 12.745 -2.583 1.00 98.44 395 ALA A CA 1
ATOM 3160 C C . ALA A 1 395 ? -18.427 12.789 -4.110 1.00 98.44 395 ALA A C 1
ATOM 3162 O O . ALA A 1 395 ? -17.799 12.004 -4.813 1.00 98.44 395 ALA A O 1
ATOM 3163 N N . GLU A 1 396 ? -19.212 13.736 -4.629 1.00 97.69 396 GLU A N 1
ATOM 3164 C CA . GLU A 1 396 ? -19.456 13.879 -6.069 1.00 97.69 396 GLU A CA 1
ATOM 3165 C C . GLU A 1 396 ? -18.152 14.148 -6.837 1.00 97.69 396 GLU A C 1
ATOM 3167 O O . GLU A 1 396 ? -17.810 13.404 -7.754 1.00 97.69 396 GLU A O 1
ATOM 3172 N N . GLY A 1 397 ? -17.379 15.162 -6.430 1.00 97.62 397 GLY A N 1
ATOM 3173 C CA . GLY A 1 397 ? -16.163 15.565 -7.139 1.00 97.62 397 GLY A CA 1
ATOM 3174 C C . GLY A 1 397 ? -15.050 14.514 -7.105 1.00 97.62 397 GLY A C 1
ATOM 3175 O O . GLY A 1 397 ? -14.413 14.260 -8.128 1.00 97.62 397 GLY A O 1
ATOM 3176 N N . LEU A 1 398 ? -14.824 13.854 -5.961 1.00 98.06 398 LEU A N 1
ATOM 3177 C CA . LEU A 1 398 ? -13.820 12.788 -5.878 1.00 98.06 398 LEU A CA 1
ATOM 3178 C C . LEU A 1 398 ? -14.274 11.524 -6.628 1.00 98.06 398 LEU A C 1
ATOM 3180 O O . LEU A 1 398 ? -13.445 10.873 -7.262 1.00 98.06 398 LEU A O 1
ATOM 3184 N N . ALA A 1 399 ? -15.569 11.183 -6.614 1.00 98.06 399 ALA A N 1
ATOM 3185 C CA . ALA A 1 399 ? -16.092 10.045 -7.371 1.00 98.06 399 ALA A CA 1
ATOM 3186 C C . ALA A 1 399 ? -16.063 10.293 -8.893 1.00 98.06 399 ALA A C 1
ATOM 3188 O O . ALA A 1 399 ? -15.765 9.371 -9.654 1.00 98.06 399 ALA A O 1
ATOM 3189 N N . GLU A 1 400 ? -16.311 11.528 -9.347 1.00 96.75 400 GLU A N 1
ATOM 3190 C CA . GLU A 1 400 ? -16.116 11.943 -10.743 1.00 96.75 400 GLU A CA 1
ATOM 3191 C C . GLU A 1 400 ? -14.638 11.830 -11.158 1.00 96.75 400 GLU A C 1
ATOM 3193 O O . GLU A 1 400 ? -14.357 11.289 -12.226 1.00 96.75 400 GLU A O 1
ATOM 3198 N N . THR A 1 401 ? -13.684 12.238 -10.309 1.00 96.81 401 THR A N 1
ATOM 3199 C CA . THR A 1 401 ? -12.242 12.048 -10.569 1.00 96.81 401 THR A CA 1
ATOM 3200 C C . THR A 1 401 ? -11.850 10.569 -10.607 1.00 96.81 401 THR A C 1
ATOM 3202 O O . THR A 1 401 ? -11.188 10.146 -11.554 1.00 96.81 401 THR A O 1
ATOM 3205 N N . CYS A 1 402 ? -12.295 9.752 -9.646 1.00 97.19 402 CYS A N 1
ATOM 3206 C CA . CYS A 1 402 ? -12.062 8.303 -9.663 1.00 97.19 402 CYS A CA 1
ATOM 3207 C C . CYS A 1 402 ? -12.631 7.652 -10.935 1.00 97.19 402 CYS A C 1
ATOM 3209 O O . CYS A 1 402 ? -11.981 6.801 -11.537 1.00 97.19 402 CYS A O 1
ATOM 3211 N N . TRP A 1 403 ? -13.805 8.086 -11.406 1.00 96.56 403 TRP A N 1
ATOM 3212 C CA . TRP A 1 403 ? -14.331 7.658 -12.703 1.00 96.56 403 TRP A CA 1
ATOM 3213 C C . TRP A 1 403 ? -13.484 8.143 -13.885 1.00 96.56 403 TRP A C 1
ATOM 3215 O O . TRP A 1 403 ? -13.226 7.364 -14.802 1.00 96.56 403 TRP A O 1
ATOM 3225 N N . ALA A 1 404 ? -13.047 9.403 -13.881 1.00 94.75 404 ALA A N 1
ATOM 3226 C CA . ALA A 1 404 ? -12.258 9.979 -14.963 1.00 94.75 404 ALA A CA 1
ATOM 3227 C C . ALA A 1 404 ? -10.984 9.169 -15.222 1.00 94.75 404 ALA A C 1
ATOM 3229 O O . ALA A 1 404 ? -10.694 8.847 -16.369 1.00 94.75 404 ALA A O 1
ATOM 3230 N N . VAL A 1 405 ? -10.283 8.752 -14.166 1.00 93.81 405 VAL A N 1
ATOM 3231 C CA . VAL A 1 405 ? -9.044 7.972 -14.292 1.00 93.81 405 VAL A CA 1
ATOM 3232 C C . VAL A 1 405 ? -9.276 6.587 -14.916 1.00 93.81 405 VAL A C 1
ATOM 3234 O O . VAL A 1 405 ? -8.466 6.146 -15.728 1.00 93.81 405 VAL A O 1
ATOM 3237 N N . TYR A 1 406 ? -10.416 5.939 -14.651 1.00 95.06 406 TYR A N 1
ATOM 3238 C CA . TYR A 1 406 ? -10.841 4.740 -15.393 1.00 95.06 406 TYR A CA 1
ATOM 3239 C C . TYR A 1 406 ? -11.257 5.042 -16.839 1.00 95.06 406 TYR A C 1
ATOM 3241 O O . TYR A 1 406 ? -10.987 4.256 -17.742 1.00 95.06 406 TYR A O 1
ATOM 3249 N N . GLY A 1 407 ? -11.971 6.144 -17.070 1.00 92.19 407 GLY A N 1
ATOM 3250 C CA . GLY A 1 407 ? -12.517 6.493 -18.382 1.00 92.19 407 GLY A CA 1
ATOM 3251 C C . GLY A 1 407 ? -11.488 7.064 -19.364 1.00 92.19 407 GLY A C 1
ATOM 3252 O O . GLY A 1 407 ? -11.709 7.010 -20.574 1.00 92.19 407 GLY A O 1
ATOM 3253 N N . ASP A 1 408 ? -10.371 7.591 -18.865 1.00 93.31 408 ASP A N 1
ATOM 3254 C CA . ASP A 1 408 ? -9.282 8.162 -19.655 1.00 93.31 408 ASP A CA 1
ATOM 3255 C C . ASP A 1 408 ? -8.390 7.077 -20.296 1.00 93.31 408 ASP A C 1
ATOM 3257 O O . ASP A 1 408 ? -8.036 7.203 -21.474 1.00 93.31 408 ASP A O 1
ATOM 3261 N N . THR A 1 409 ? -8.060 5.991 -19.579 1.00 91.31 409 THR A N 1
ATOM 3262 C CA . THR A 1 409 ? -7.097 4.959 -20.030 1.00 91.31 409 THR A CA 1
ATOM 3263 C C . THR A 1 409 ? -7.655 4.034 -21.113 1.00 91.31 409 THR A C 1
ATOM 3265 O O . THR A 1 409 ? -8.817 3.620 -21.051 1.00 91.31 409 THR A O 1
ATOM 3268 N N . THR A 1 410 ? -6.855 3.676 -22.125 1.00 88.75 410 THR A N 1
ATOM 3269 C CA . THR A 1 410 ? -7.318 2.869 -23.282 1.00 88.75 410 THR A CA 1
ATOM 3270 C C . THR A 1 410 ? -7.982 1.547 -22.876 1.00 88.75 410 THR A C 1
ATOM 3272 O O . THR A 1 410 ? -8.983 1.146 -23.475 1.00 88.75 410 THR A O 1
ATOM 3275 N N . SER A 1 411 ? -7.460 0.881 -21.843 1.00 90.69 411 SER A N 1
ATOM 3276 C CA . SER A 1 411 ? -8.018 -0.362 -21.290 1.00 90.69 411 SER A CA 1
ATOM 3277 C C . SER A 1 411 ? -9.320 -0.180 -20.502 1.00 90.69 411 SER A C 1
ATOM 3279 O O . SER A 1 411 ? -10.044 -1.152 -20.295 1.00 90.69 411 SER A O 1
ATOM 3281 N N . GLY A 1 412 ? -9.649 1.041 -20.072 1.00 92.12 412 GLY A N 1
ATOM 3282 C CA . GLY A 1 412 ? -10.788 1.296 -19.195 1.00 92.12 412 GLY A CA 1
ATOM 3283 C C . GLY A 1 412 ? -10.567 0.799 -17.762 1.00 92.12 412 GLY A C 1
ATOM 3284 O O . GLY A 1 412 ? -11.529 0.349 -17.138 1.00 92.12 412 GLY A O 1
ATOM 3285 N N . LEU A 1 413 ? -9.314 0.812 -17.288 1.00 93.19 413 LEU A N 1
ATOM 3286 C CA . LEU A 1 413 ? -8.848 0.394 -15.957 1.00 93.19 413 LEU A CA 1
ATOM 3287 C C . LEU A 1 413 ? -7.925 1.474 -15.366 1.00 93.19 413 LEU A C 1
ATOM 3289 O O . LEU A 1 413 ? -7.124 2.060 -16.094 1.00 93.19 413 LEU A O 1
ATOM 3293 N N . SER A 1 414 ? -8.012 1.743 -14.062 1.00 93.75 414 SER A N 1
ATOM 3294 C CA . SER A 1 414 ? -7.180 2.769 -13.411 1.00 93.75 414 SER A CA 1
ATOM 3295 C C . SER A 1 414 ? -5.766 2.266 -13.078 1.00 93.75 414 SER A C 1
ATOM 3297 O O . SER A 1 414 ? -5.642 1.127 -12.624 1.00 93.75 414 SER A O 1
ATOM 3299 N N . PRO A 1 415 ? -4.717 3.110 -13.193 1.00 92.38 415 PRO A N 1
ATOM 3300 C CA . PRO A 1 415 ? -3.452 2.912 -12.484 1.00 92.38 415 PRO A CA 1
ATOM 3301 C C . PRO A 1 415 ? -3.643 2.891 -10.957 1.00 92.38 415 PRO A C 1
ATOM 3303 O O . PRO A 1 415 ? -4.609 3.456 -10.434 1.00 92.38 415 PRO A O 1
ATOM 3306 N N . ASP A 1 416 ? -2.687 2.290 -10.249 1.00 92.44 416 ASP A N 1
ATOM 3307 C CA . ASP A 1 416 ? -2.684 2.126 -8.791 1.00 92.44 416 ASP A CA 1
ATOM 3308 C C . ASP A 1 416 ? -2.335 3.430 -8.062 1.00 92.44 416 ASP A C 1
ATOM 3310 O O . ASP A 1 416 ? -2.865 3.732 -6.991 1.00 92.44 416 ASP A O 1
ATOM 3314 N N . SER A 1 417 ? -1.478 4.251 -8.674 1.00 91.88 417 SER A N 1
ATOM 3315 C CA . SER A 1 417 ? -1.234 5.625 -8.243 1.00 91.88 417 SER A CA 1
ATOM 3316 C C . SER A 1 417 ? -0.895 6.547 -9.411 1.00 91.88 417 SER A C 1
ATOM 3318 O O . SER A 1 417 ? -0.334 6.140 -10.435 1.00 91.88 417 SER A O 1
ATOM 3320 N N . PHE A 1 418 ? -1.242 7.817 -9.244 1.00 91.31 418 PHE A N 1
ATOM 3321 C CA . PHE A 1 418 ? -0.979 8.877 -10.205 1.00 91.31 418 PHE A CA 1
ATOM 3322 C C . PHE A 1 418 ? -0.634 10.181 -9.488 1.00 91.31 418 PHE A C 1
ATOM 3324 O O . PHE A 1 418 ? -1.012 10.412 -8.338 1.00 91.31 418 PHE A O 1
ATOM 3331 N N . ARG A 1 419 ? 0.102 11.052 -10.179 1.00 93.06 419 ARG A N 1
ATOM 3332 C CA . ARG A 1 419 ? 0.487 12.375 -9.694 1.00 93.06 419 ARG A CA 1
ATOM 3333 C C . ARG A 1 419 ? -0.202 13.453 -10.520 1.00 93.06 419 ARG A C 1
ATOM 3335 O O . ARG A 1 419 ? -0.028 13.506 -11.738 1.00 93.06 419 ARG A O 1
ATOM 3342 N N . MET A 1 420 ? -0.952 14.321 -9.852 1.00 93.50 420 MET A N 1
ATOM 3343 C CA . MET A 1 420 ? -1.574 15.502 -10.454 1.00 93.50 420 MET A CA 1
ATOM 3344 C C . MET A 1 420 ? -0.507 16.532 -10.859 1.00 93.50 420 MET A C 1
ATOM 3346 O O . MET A 1 420 ? 0.600 16.535 -10.314 1.00 93.50 420 MET A O 1
ATOM 3350 N N . ASP A 1 421 ? -0.840 17.431 -11.789 1.00 88.88 421 ASP A N 1
ATOM 3351 C CA . ASP A 1 421 ? 0.055 18.519 -12.217 1.00 88.88 421 ASP A CA 1
ATOM 3352 C C . ASP A 1 421 ? 0.501 19.445 -11.056 1.00 88.88 421 ASP A C 1
ATOM 3354 O O . ASP A 1 421 ? 0.023 19.351 -9.927 1.00 88.88 421 ASP A O 1
ATOM 3358 N N . ALA A 1 422 ? 1.474 20.329 -11.301 1.00 72.12 422 ALA A N 1
ATOM 3359 C CA . ALA A 1 422 ? 2.120 21.123 -10.244 1.00 72.12 422 ALA A CA 1
ATOM 3360 C C . ALA A 1 422 ? 1.328 22.363 -9.768 1.00 72.12 422 ALA A C 1
ATOM 3362 O O . ALA A 1 422 ? 1.650 22.924 -8.722 1.00 72.12 422 ALA A O 1
ATOM 3363 N N . GLU A 1 423 ? 0.316 22.802 -10.519 1.00 78.00 423 GLU A N 1
ATOM 3364 C CA . GLU A 1 423 ? -0.398 24.073 -10.319 1.00 78.00 423 GLU A CA 1
ATOM 3365 C C . GLU A 1 423 ? -1.808 23.833 -9.759 1.00 78.00 423 GLU A C 1
ATOM 3367 O O . GLU A 1 423 ? -2.803 24.051 -10.449 1.00 78.00 423 GLU A O 1
ATOM 3372 N N . ASN A 1 424 ? -1.901 23.329 -8.526 1.00 88.81 424 ASN A N 1
ATOM 3373 C CA . ASN A 1 424 ? -3.174 22.918 -7.924 1.00 88.81 424 ASN A CA 1
ATOM 3374 C C . ASN A 1 424 ? -3.458 23.720 -6.651 1.00 88.81 424 ASN A C 1
ATOM 3376 O O . ASN A 1 424 ? -2.568 23.909 -5.822 1.00 88.81 424 ASN A O 1
ATOM 3380 N N . GLU A 1 425 ? -4.705 24.160 -6.483 1.00 94.81 425 GLU A N 1
ATOM 3381 C CA . GLU A 1 425 ? -5.133 24.990 -5.350 1.00 94.81 425 GLU A CA 1
ATOM 3382 C C . GLU A 1 425 ? -5.969 24.170 -4.359 1.00 94.81 425 GLU A C 1
ATOM 3384 O O . GLU A 1 425 ? -6.675 23.229 -4.733 1.00 94.81 425 GLU A O 1
ATOM 3389 N N . ARG A 1 426 ? -5.879 24.510 -3.072 1.00 95.69 426 ARG A N 1
ATOM 3390 C CA . ARG A 1 426 ? -6.607 23.843 -1.992 1.00 95.69 426 ARG A CA 1
ATOM 3391 C C . ARG A 1 426 ? -8.109 24.056 -2.155 1.00 95.69 426 ARG A C 1
ATOM 3393 O O . ARG A 1 426 ? -8.584 25.184 -2.292 1.00 95.69 426 ARG A O 1
ATOM 3400 N N . TRP A 1 427 ? -8.880 22.980 -2.030 1.00 97.00 427 TRP A N 1
ATOM 3401 C CA . TRP A 1 427 ? -10.322 23.002 -2.271 1.00 97.00 427 TRP A CA 1
ATOM 3402 C C . TRP A 1 427 ? -11.067 24.023 -1.398 1.00 97.00 427 TRP A C 1
ATOM 3404 O O . TRP A 1 427 ? -11.904 24.771 -1.896 1.00 97.00 427 TRP A O 1
ATOM 3414 N N . THR A 1 428 ? -10.707 24.156 -0.117 1.00 94.81 428 THR A N 1
ATOM 3415 C CA . THR A 1 428 ? -11.326 25.142 0.787 1.00 94.81 428 THR A CA 1
ATOM 3416 C C . THR A 1 428 ? -10.924 26.591 0.520 1.00 94.81 428 THR A C 1
ATOM 3418 O O . THR A 1 428 ? -11.624 27.494 0.974 1.00 94.81 428 THR A O 1
ATOM 3421 N N . VAL A 1 429 ? -9.842 26.859 -0.219 1.00 95.56 429 VAL A N 1
ATOM 3422 C CA . VAL A 1 429 ? -9.541 28.212 -0.721 1.00 95.56 429 VAL A CA 1
ATOM 3423 C C . VAL A 1 429 ? -10.507 28.548 -1.854 1.00 95.56 429 VAL A C 1
ATOM 3425 O O . VAL A 1 429 ? -11.157 29.590 -1.803 1.00 95.56 429 VAL A O 1
ATOM 3428 N N . LEU A 1 430 ? -10.688 27.623 -2.802 1.00 95.94 430 LEU A N 1
ATOM 3429 C CA . LEU A 1 430 ? -11.617 27.788 -3.922 1.00 95.94 430 LEU A CA 1
ATOM 3430 C C . LEU A 1 430 ? -13.080 27.875 -3.464 1.00 95.94 430 LEU A C 1
ATOM 3432 O O . LEU A 1 430 ? -13.796 28.751 -3.936 1.00 95.94 430 LEU A O 1
ATOM 3436 N N . LEU A 1 431 ? -13.522 27.052 -2.503 1.00 95.50 431 LEU A N 1
ATOM 3437 C CA . LEU A 1 431 ? -14.864 27.169 -1.908 1.00 95.50 431 LEU A CA 1
ATOM 3438 C C . LEU A 1 431 ? -15.085 28.555 -1.281 1.00 95.50 431 LEU A C 1
ATOM 3440 O O . LEU A 1 431 ? -16.098 29.190 -1.545 1.00 95.50 431 LEU A O 1
ATOM 3444 N N . ARG A 1 432 ? -14.115 29.067 -0.506 1.00 95.31 432 ARG A N 1
ATOM 3445 C CA . ARG A 1 432 ? -14.183 30.408 0.112 1.00 95.31 432 ARG A CA 1
ATOM 3446 C C . ARG A 1 432 ? -14.125 31.556 -0.896 1.00 95.31 432 ARG A C 1
ATOM 3448 O O . ARG A 1 432 ? -14.427 32.685 -0.510 1.00 95.31 432 ARG A O 1
ATOM 3455 N N . GLN A 1 433 ? -13.673 31.307 -2.124 1.00 94.94 433 GLN A N 1
ATOM 3456 C CA . GLN A 1 433 ? -13.770 32.258 -3.226 1.00 94.94 433 GLN A CA 1
ATOM 3457 C C . GLN A 1 433 ? -15.147 32.152 -3.893 1.00 94.94 433 GLN A C 1
ATOM 3459 O O . GLN A 1 433 ? -15.844 33.153 -3.981 1.00 94.94 433 GLN A O 1
ATOM 3464 N N . TRP A 1 434 ? -15.587 30.946 -4.251 1.00 95.06 434 TRP A N 1
ATOM 3465 C CA . TRP A 1 434 ? -16.900 30.681 -4.846 1.00 95.06 434 TRP A CA 1
ATOM 3466 C C . TRP A 1 434 ? -18.071 31.157 -3.962 1.00 95.06 434 TRP A C 1
ATOM 3468 O O . TRP A 1 434 ? -19.009 31.753 -4.475 1.00 95.06 434 TRP A O 1
ATOM 3478 N N . ASP A 1 435 ? -17.985 31.016 -2.632 1.00 94.00 435 ASP A N 1
ATOM 3479 C CA . ASP A 1 435 ? -18.953 31.592 -1.679 1.00 94.00 435 ASP A CA 1
ATOM 3480 C C . ASP A 1 435 ? -18.976 33.144 -1.692 1.00 94.00 435 ASP A C 1
ATOM 3482 O O . ASP A 1 435 ? -19.991 33.736 -1.329 1.00 94.00 435 ASP A O 1
ATOM 3486 N N . ARG A 1 436 ? -17.884 33.825 -2.091 1.00 94.69 436 ARG A N 1
ATOM 3487 C CA . ARG A 1 436 ? -17.851 35.296 -2.283 1.00 94.69 436 ARG A CA 1
ATOM 3488 C C . ARG A 1 436 ? -18.359 35.699 -3.659 1.00 94.69 436 ARG A C 1
ATOM 3490 O O . ARG A 1 436 ? -19.032 36.716 -3.775 1.00 94.69 436 ARG A O 1
ATOM 3497 N N . ASP A 1 437 ? -18.060 34.888 -4.668 1.00 93.69 437 ASP A N 1
ATOM 3498 C CA . ASP A 1 437 ? -18.513 35.038 -6.052 1.00 93.69 437 ASP A CA 1
ATOM 3499 C C . ASP A 1 437 ? -19.982 34.553 -6.199 1.00 93.69 437 ASP A C 1
ATOM 3501 O O . ASP A 1 437 ? -20.353 33.915 -7.183 1.00 93.69 437 ASP A O 1
ATOM 3505 N N . GLU A 1 438 ? -20.802 34.809 -5.168 1.00 93.62 438 GLU A N 1
ATOM 3506 C CA . GLU A 1 438 ? -22.233 34.484 -5.009 1.00 93.62 438 GLU A CA 1
ATOM 3507 C C . GLU A 1 438 ? -22.639 33.047 -5.407 1.00 93.62 438 GLU A C 1
ATOM 3509 O O . GLU A 1 438 ? -23.756 32.800 -5.863 1.00 93.62 438 GLU A O 1
ATOM 3514 N N . ARG A 1 439 ? -21.734 32.076 -5.208 1.00 91.94 439 ARG A N 1
ATOM 3515 C CA . ARG A 1 439 ? -21.872 30.666 -5.621 1.00 91.94 439 ARG A CA 1
ATOM 3516 C C . ARG A 1 439 ? -22.153 30.497 -7.121 1.00 91.94 439 ARG A C 1
ATOM 3518 O O . ARG A 1 439 ? -22.921 29.628 -7.535 1.00 91.94 439 ARG A O 1
ATOM 3525 N N . ALA A 1 440 ? -21.517 31.316 -7.959 1.00 87.88 440 ALA A N 1
ATOM 3526 C CA . ALA A 1 440 ? -21.662 31.253 -9.409 1.00 87.88 440 ALA A CA 1
ATOM 3527 C C . ALA A 1 440 ? -21.205 29.897 -9.992 1.00 87.88 440 ALA A C 1
ATOM 3529 O O . ALA A 1 440 ? -20.020 29.564 -10.006 1.00 87.88 440 ALA A O 1
ATOM 3530 N N . GLY A 1 441 ? -22.153 29.125 -10.534 1.00 89.81 441 GLY A N 1
ATOM 3531 C CA . GLY A 1 441 ? -21.895 27.823 -11.162 1.00 89.81 441 GLY A CA 1
ATOM 3532 C C . GLY A 1 441 ? -21.774 26.654 -10.167 1.00 89.81 441 GLY A C 1
ATOM 3533 O O . GLY A 1 441 ? -22.050 26.823 -8.982 1.00 89.81 441 GLY A O 1
ATOM 3534 N N . PRO A 1 442 ? -21.401 25.444 -10.629 1.00 92.88 442 PRO A N 1
ATOM 3535 C CA . PRO A 1 442 ? -21.190 24.297 -9.745 1.00 92.88 442 PRO A CA 1
ATOM 3536 C C . PRO A 1 442 ? -20.011 24.542 -8.794 1.00 92.88 442 PRO A C 1
ATOM 3538 O O . PRO A 1 442 ? -19.063 25.246 -9.146 1.00 92.88 442 PRO A O 1
ATOM 3541 N N . ALA A 1 443 ? -20.039 23.917 -7.614 1.00 94.62 443 ALA A N 1
ATOM 3542 C CA . ALA A 1 443 ? -18.962 24.044 -6.637 1.00 94.62 443 ALA A CA 1
ATOM 3543 C C . ALA A 1 443 ? -17.608 23.598 -7.241 1.00 94.62 443 ALA A C 1
ATOM 3545 O O . ALA A 1 443 ? -17.574 22.606 -7.984 1.00 94.62 443 ALA A O 1
ATOM 3546 N N . PRO A 1 444 ? -16.486 24.277 -6.929 1.00 94.88 444 PRO A N 1
ATOM 3547 C CA . PRO A 1 444 ? -15.150 23.894 -7.382 1.00 94.88 444 PRO A CA 1
ATOM 3548 C C . PRO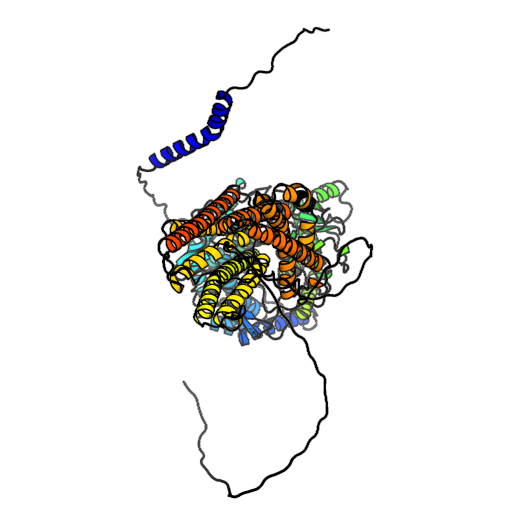 A 1 444 ? -14.887 22.392 -7.237 1.00 94.88 444 PRO A C 1
ATOM 3550 O O . PRO A 1 444 ? -15.111 21.818 -6.172 1.00 94.88 444 PRO A O 1
ATOM 3553 N N . GLY A 1 445 ? -14.437 21.746 -8.314 1.00 92.94 445 GLY A N 1
ATOM 3554 C CA . GLY A 1 445 ? -14.182 20.304 -8.322 1.00 92.94 445 GLY A CA 1
ATOM 3555 C C . GLY A 1 445 ? -15.393 19.388 -8.572 1.00 92.94 445 GLY A C 1
ATOM 3556 O O . GLY A 1 445 ? -15.197 18.185 -8.692 1.00 92.94 445 GLY A O 1
ATOM 3557 N N . THR A 1 446 ? -16.623 19.917 -8.671 1.00 93.69 446 THR A N 1
ATOM 3558 C CA . THR A 1 446 ? -17.862 19.116 -8.861 1.00 93.69 446 THR A CA 1
ATOM 3559 C C . THR A 1 446 ? -18.463 19.185 -10.269 1.00 93.69 446 THR A C 1
ATOM 3561 O O . THR A 1 446 ? -19.502 18.586 -10.540 1.00 93.69 446 THR A O 1
ATOM 3564 N N . LYS A 1 447 ? -17.832 19.914 -11.198 1.00 87.00 447 LYS A N 1
ATOM 3565 C CA . LYS A 1 447 ? -18.260 19.928 -12.602 1.00 87.00 447 LYS A CA 1
ATOM 3566 C C . LYS A 1 447 ? -17.961 18.555 -13.223 1.00 87.00 447 LYS A C 1
ATOM 3568 O O . LYS A 1 447 ? -16.802 18.157 -13.265 1.00 87.00 447 LYS A O 1
ATOM 3573 N N . GLY A 1 448 ? -18.996 17.869 -13.718 1.00 78.06 448 GLY A N 1
ATOM 3574 C CA . GLY A 1 448 ? -18.881 16.528 -14.309 1.00 78.06 448 GLY A CA 1
ATOM 3575 C C . GLY A 1 448 ? -17.818 16.435 -15.411 1.00 78.06 448 GLY A C 1
ATOM 3576 O O . GLY A 1 448 ? -17.626 17.381 -16.182 1.00 78.06 448 GLY A O 1
ATOM 3577 N N . VAL A 1 449 ? -17.110 15.304 -15.460 1.00 84.31 449 VAL A N 1
ATOM 3578 C CA . VAL A 1 449 ? -15.817 15.217 -16.156 1.00 84.31 449 VAL A CA 1
ATOM 3579 C C . VAL A 1 449 ? -15.929 14.678 -17.584 1.00 84.31 449 VAL A C 1
ATOM 3581 O O . VAL A 1 449 ? -16.415 13.573 -17.829 1.00 84.31 449 VAL A O 1
ATOM 3584 N N . GLU A 1 450 ? -15.373 15.434 -18.532 1.00 87.06 450 GLU A N 1
ATOM 3585 C CA . GLU A 1 450 ? -15.106 14.982 -19.900 1.00 87.06 450 GLU A CA 1
ATOM 3586 C C . GLU A 1 450 ? -13.846 14.097 -19.940 1.00 87.06 450 GLU A C 1
ATOM 3588 O O . GLU A 1 450 ? -12.791 14.474 -19.416 1.00 87.06 450 GLU A O 1
ATOM 3593 N N . LEU A 1 451 ? -13.947 12.919 -20.563 1.00 89.19 451 LEU A N 1
ATOM 3594 C CA . LEU A 1 451 ? -12.863 11.930 -20.644 1.00 89.19 451 LEU A CA 1
ATOM 3595 C C . LEU A 1 451 ? -11.775 12.356 -21.642 1.00 89.19 451 LEU A C 1
ATOM 3597 O O . LEU A 1 451 ? -12.079 12.795 -22.749 1.00 89.19 451 LEU A O 1
ATOM 3601 N N . GLN A 1 452 ? -10.507 12.186 -21.266 1.00 89.88 452 GLN A N 1
ATOM 3602 C CA . GLN A 1 452 ? -9.336 12.648 -22.013 1.00 89.88 452 GLN A CA 1
ATOM 3603 C C . GLN A 1 452 ? -8.392 11.485 -22.334 1.00 89.88 452 GLN A C 1
ATOM 3605 O O . GLN A 1 452 ? -7.627 11.004 -21.498 1.00 89.88 452 GLN A O 1
ATOM 3610 N N . ARG A 1 453 ? -8.434 11.029 -23.590 1.00 83.75 453 ARG A N 1
ATOM 3611 C CA . ARG A 1 453 ? -7.615 9.899 -24.058 1.00 83.75 453 ARG A CA 1
ATOM 3612 C C . ARG A 1 453 ? -6.137 10.247 -24.203 1.00 83.75 453 ARG A C 1
ATOM 3614 O O . ARG A 1 453 ? -5.291 9.395 -23.958 1.00 83.75 453 ARG A O 1
ATOM 3621 N N . GLU A 1 454 ? -5.815 11.490 -24.540 1.00 83.44 454 GLU A N 1
ATOM 3622 C CA . GLU A 1 454 ? -4.437 11.951 -24.719 1.00 83.44 454 GLU A CA 1
ATOM 3623 C C . GLU A 1 454 ? -3.762 12.217 -23.366 1.00 83.44 454 GLU A C 1
ATOM 3625 O O . GLU A 1 454 ? -4.151 13.134 -22.643 1.00 83.44 454 GLU A O 1
ATOM 3630 N N . ALA A 1 455 ? -2.718 11.450 -23.032 1.00 79.56 455 ALA A N 1
ATOM 3631 C CA . ALA A 1 455 ? -2.077 11.488 -21.713 1.00 79.56 455 ALA A CA 1
ATOM 3632 C C . ALA A 1 455 ? -1.649 12.900 -21.254 1.00 79.56 455 ALA A C 1
ATOM 3634 O O . ALA A 1 455 ? -1.880 13.267 -20.105 1.00 79.56 455 ALA A O 1
ATOM 3635 N N . GLY A 1 456 ? -1.103 13.732 -22.152 1.00 82.31 456 GLY A N 1
ATOM 3636 C CA . GLY A 1 456 ? -0.689 15.108 -21.827 1.00 82.31 456 GLY A CA 1
ATOM 3637 C C . GLY A 1 456 ? -1.836 16.053 -21.428 1.00 82.31 456 GLY A C 1
ATOM 3638 O O . GLY A 1 456 ? -1.603 17.037 -20.723 1.00 82.31 456 GLY A O 1
ATOM 3639 N N . ASN A 1 457 ? -3.069 15.728 -21.828 1.00 88.94 457 ASN A N 1
ATOM 3640 C CA . ASN A 1 457 ? -4.277 16.516 -21.578 1.00 88.94 457 ASN A CA 1
ATOM 3641 C C . ASN A 1 457 ? -5.090 16.010 -20.368 1.00 88.94 457 ASN A C 1
ATOM 3643 O O . ASN A 1 457 ? -6.078 16.637 -19.989 1.00 88.94 457 ASN A O 1
ATOM 3647 N N . ARG A 1 458 ? -4.663 14.925 -19.700 1.00 90.25 458 ARG A N 1
ATOM 3648 C CA . ARG A 1 458 ? -5.375 14.331 -18.550 1.00 90.25 458 ARG A CA 1
ATOM 3649 C C . ARG A 1 458 ? -5.302 15.134 -17.249 1.00 90.25 458 ARG A C 1
ATOM 3651 O O . ARG A 1 458 ? -6.131 14.908 -16.371 1.00 90.25 458 ARG A O 1
ATOM 3658 N N . GLY A 1 459 ? -4.363 16.069 -17.100 1.00 90.19 459 GLY A N 1
ATOM 3659 C CA . GLY A 1 459 ? -4.173 16.837 -15.853 1.00 90.19 459 GLY A CA 1
ATOM 3660 C C . GLY A 1 459 ? -3.443 16.080 -14.728 1.00 90.19 459 GLY A C 1
ATOM 3661 O O . GLY A 1 459 ? -3.293 16.595 -13.618 1.00 90.19 459 GLY A O 1
ATOM 3662 N N . TYR A 1 460 ? -3.011 14.851 -15.013 1.00 92.75 460 TYR A N 1
ATOM 3663 C CA . TYR A 1 460 ? -2.237 13.975 -14.142 1.00 92.75 460 TYR A CA 1
ATOM 3664 C C . TYR A 1 460 ? -1.375 13.033 -14.990 1.00 92.75 460 TYR A C 1
ATOM 3666 O O . TYR A 1 460 ? -1.611 12.866 -16.188 1.00 92.75 460 TYR A O 1
ATOM 3674 N N . VAL A 1 461 ? -0.394 12.392 -14.357 1.00 91.38 461 VAL A N 1
ATOM 3675 C CA . VAL A 1 461 ? 0.462 11.361 -14.957 1.00 91.38 461 VAL A CA 1
ATOM 3676 C C . VAL A 1 461 ? 0.448 10.131 -14.052 1.00 91.38 461 VAL A C 1
ATOM 3678 O O . VAL A 1 461 ? 0.625 10.262 -12.842 1.00 91.38 461 VAL A O 1
ATOM 3681 N N . ALA A 1 462 ? 0.239 8.940 -14.618 1.00 89.75 462 ALA A N 1
ATOM 3682 C CA . ALA A 1 462 ? 0.351 7.689 -13.870 1.00 89.75 462 ALA A CA 1
ATOM 3683 C C . ALA A 1 462 ? 1.791 7.493 -13.366 1.00 89.75 462 ALA A C 1
ATOM 3685 O O . ALA A 1 462 ? 2.742 7.630 -14.135 1.00 89.75 462 ALA A O 1
ATOM 3686 N N . THR A 1 463 ? 1.943 7.174 -12.083 1.00 87.81 463 THR A N 1
ATOM 3687 C CA . THR A 1 463 ? 3.219 6.757 -11.481 1.00 87.81 463 THR A CA 1
ATOM 3688 C C . THR A 1 463 ? 3.281 5.234 -11.455 1.00 87.81 463 THR A C 1
ATOM 3690 O O . THR A 1 463 ? 4.166 4.619 -12.050 1.00 87.81 463 THR A O 1
ATOM 3693 N N . GLU A 1 464 ? 2.237 4.603 -10.918 1.00 87.19 464 GLU A N 1
ATOM 3694 C CA . GLU A 1 464 ? 2.107 3.149 -10.859 1.00 87.19 464 GLU A CA 1
ATOM 3695 C C . GLU A 1 464 ? 1.066 2.682 -11.886 1.00 87.19 464 GLU A C 1
ATOM 3697 O O . GLU A 1 464 ? -0.090 2.418 -11.563 1.00 87.19 464 GLU A O 1
ATOM 3702 N N . ASP A 1 465 ? 1.491 2.613 -13.155 1.00 89.00 465 ASP A N 1
ATOM 3703 C CA . ASP A 1 465 ? 0.721 2.110 -14.312 1.00 89.00 465 ASP A CA 1
ATOM 3704 C C . ASP A 1 465 ? 0.488 0.585 -14.234 1.00 89.00 465 ASP A C 1
ATOM 3706 O O . ASP A 1 465 ? 1.075 -0.226 -14.959 1.00 89.00 465 ASP A O 1
ATOM 3710 N N . ALA A 1 466 ? -0.341 0.205 -13.266 1.00 88.94 466 ALA A N 1
ATOM 3711 C CA . ALA A 1 466 ? -0.783 -1.144 -12.963 1.00 88.94 466 ALA A CA 1
ATOM 3712 C C . ALA A 1 466 ? -2.229 -1.110 -12.457 1.00 88.94 466 ALA A C 1
ATOM 3714 O O . ALA A 1 466 ? -2.571 -0.230 -11.676 1.00 88.94 466 ALA A O 1
ATOM 3715 N N . TYR A 1 467 ? -3.053 -2.085 -12.840 1.00 90.69 467 TYR A N 1
ATOM 3716 C CA . TYR A 1 467 ? -4.334 -2.345 -12.186 1.00 90.69 467 TYR A CA 1
ATOM 3717 C C . TYR A 1 467 ? -4.238 -3.651 -11.396 1.00 90.69 467 TYR A C 1
ATOM 3719 O O . TYR A 1 467 ? -4.111 -4.738 -11.970 1.00 90.69 467 TYR A O 1
ATOM 3727 N N . LEU A 1 468 ? -4.291 -3.533 -10.068 1.00 90.88 468 LEU A N 1
ATOM 3728 C CA . LEU A 1 468 ? -4.080 -4.634 -9.123 1.00 90.88 468 LEU A CA 1
ATOM 3729 C C . LEU A 1 468 ? -5.395 -5.299 -8.673 1.00 90.88 468 LEU A C 1
ATOM 3731 O O . LEU A 1 468 ? -5.491 -5.756 -7.541 1.00 90.88 468 LEU A O 1
ATOM 3735 N N . LEU A 1 469 ? -6.413 -5.339 -9.548 1.00 92.25 469 LEU A N 1
ATOM 3736 C CA . LEU A 1 469 ? -7.739 -5.934 -9.281 1.00 92.25 469 LEU A CA 1
ATOM 3737 C C . LEU A 1 469 ? -8.499 -5.322 -8.079 1.00 92.25 469 LEU A C 1
ATOM 3739 O O . LEU A 1 469 ? -9.390 -5.958 -7.517 1.00 92.25 469 LEU A O 1
ATOM 3743 N N . ARG A 1 470 ? -8.164 -4.089 -7.677 1.00 91.50 470 ARG A N 1
ATOM 3744 C CA . ARG A 1 470 ? -8.699 -3.469 -6.455 1.00 91.50 470 ARG A CA 1
ATOM 3745 C C . ARG A 1 470 ? -10.154 -2.968 -6.578 1.00 91.50 470 ARG A C 1
ATOM 3747 O O . ARG A 1 470 ? -10.560 -2.567 -7.678 1.00 91.50 470 ARG A O 1
ATOM 3754 N N . PRO A 1 471 ? -10.927 -2.927 -5.468 1.00 95.19 471 PRO A N 1
ATOM 3755 C CA . PRO A 1 471 ? -12.364 -2.643 -5.490 1.00 95.19 471 PRO A CA 1
ATOM 3756 C C . PRO A 1 471 ? -12.780 -1.185 -5.222 1.00 95.19 471 PRO A C 1
ATOM 3758 O O . PRO A 1 471 ? -13.940 -0.861 -5.464 1.00 95.19 471 PRO A O 1
ATOM 3761 N N . GLU A 1 472 ? -11.920 -0.300 -4.709 1.00 96.81 472 GLU A N 1
ATOM 3762 C CA . GLU A 1 472 ? -12.361 0.881 -3.933 1.00 96.81 472 GLU A CA 1
ATOM 3763 C C . GLU A 1 472 ? -13.188 1.884 -4.760 1.00 96.81 472 GLU A C 1
ATOM 3765 O O . GLU A 1 472 ? -14.212 2.396 -4.305 1.00 96.81 472 GLU A O 1
ATOM 3770 N N . ALA A 1 473 ? -12.821 2.105 -6.027 1.00 96.00 473 ALA A N 1
ATOM 3771 C CA . ALA A 1 473 ? -13.625 2.909 -6.949 1.00 96.00 473 ALA A CA 1
ATOM 3772 C C . ALA A 1 473 ? -15.010 2.291 -7.228 1.00 96.00 473 ALA A C 1
ATOM 3774 O O . ALA A 1 473 ? -15.998 3.015 -7.346 1.00 96.00 473 ALA A O 1
ATOM 3775 N N . VAL A 1 474 ? -15.108 0.958 -7.291 1.00 97.06 474 VAL A N 1
ATOM 3776 C CA . VAL A 1 474 ? -16.372 0.233 -7.497 1.00 97.06 474 VAL A CA 1
ATOM 3777 C C . VAL A 1 474 ? -17.221 0.221 -6.219 1.00 97.06 474 VAL A C 1
ATOM 3779 O O . VAL A 1 474 ? -18.438 0.373 -6.328 1.00 97.06 474 VAL A O 1
ATOM 3782 N N . GLU A 1 475 ? -16.614 0.147 -5.023 1.00 97.62 475 GLU A N 1
ATOM 3783 C CA . GLU A 1 475 ? -17.313 0.405 -3.749 1.00 97.62 475 GLU A CA 1
ATOM 3784 C C . GLU A 1 475 ? -17.920 1.812 -3.766 1.00 97.62 475 GLU A C 1
ATOM 3786 O O . GLU A 1 475 ? -19.124 1.959 -3.560 1.00 97.62 475 GLU A O 1
ATOM 3791 N N . THR A 1 476 ? -17.134 2.839 -4.107 1.00 98.19 476 THR A N 1
ATOM 3792 C CA . THR A 1 476 ? -17.637 4.213 -4.245 1.00 98.19 476 THR A CA 1
ATOM 3793 C C . THR A 1 476 ? -18.780 4.312 -5.249 1.00 98.19 476 THR A C 1
ATOM 3795 O O . THR A 1 476 ? -19.808 4.904 -4.927 1.00 98.19 476 THR A O 1
ATOM 3798 N N . PHE A 1 477 ? -18.672 3.719 -6.441 1.00 98.12 477 PHE A N 1
ATOM 3799 C CA . PHE A 1 477 ? -19.757 3.769 -7.428 1.00 98.12 477 PHE A CA 1
ATOM 3800 C C . PHE A 1 477 ? -21.018 3.036 -6.939 1.00 98.12 477 PHE A C 1
ATOM 3802 O O . PHE A 1 477 ? -22.135 3.498 -7.181 1.00 98.12 477 PHE A O 1
ATOM 3809 N N . TYR A 1 478 ? -20.869 1.935 -6.200 1.00 97.69 478 TYR A N 1
ATOM 3810 C CA . TYR A 1 478 ? -21.991 1.275 -5.540 1.00 97.69 478 TYR A CA 1
ATOM 3811 C C . TYR A 1 478 ? -22.619 2.170 -4.462 1.00 97.69 478 TYR A C 1
ATOM 3813 O O . TYR A 1 478 ? -23.828 2.399 -4.499 1.00 97.69 478 TYR A O 1
ATOM 3821 N N . VAL A 1 479 ? -21.831 2.727 -3.538 1.00 97.94 479 VAL A N 1
ATOM 3822 C CA . VAL A 1 479 ? -22.342 3.574 -2.449 1.00 97.94 479 VAL A CA 1
ATOM 3823 C C . VAL A 1 479 ? -22.992 4.845 -2.998 1.00 97.94 479 VAL A C 1
ATOM 3825 O O . VAL A 1 479 ? -24.116 5.146 -2.607 1.00 97.94 479 VAL A O 1
ATOM 3828 N N . MET A 1 480 ? -22.365 5.529 -3.960 1.00 97.81 480 MET A N 1
ATOM 3829 C CA . MET A 1 480 ? -22.936 6.696 -4.645 1.00 97.81 480 MET A CA 1
ATOM 3830 C C . MET A 1 480 ? -24.270 6.359 -5.319 1.00 97.81 480 MET A C 1
ATOM 3832 O O . MET A 1 480 ? -25.234 7.107 -5.162 1.00 97.81 480 MET A O 1
ATOM 3836 N N . TRP A 1 481 ? -24.390 5.214 -6.004 1.00 97.00 481 TRP A N 1
ATOM 3837 C CA . TRP A 1 481 ? -25.683 4.758 -6.530 1.00 97.00 481 TRP A CA 1
ATOM 3838 C C . TRP A 1 481 ? -26.712 4.518 -5.410 1.00 97.00 481 TRP A C 1
ATOM 3840 O O . TRP A 1 481 ? -27.866 4.925 -5.541 1.00 97.00 481 TRP A O 1
ATOM 3850 N N . ARG A 1 482 ? -26.314 3.891 -4.294 1.00 95.88 482 ARG A N 1
ATOM 3851 C CA . ARG A 1 482 ? -27.216 3.582 -3.169 1.00 95.88 482 ARG A CA 1
ATOM 3852 C C . ARG A 1 482 ? -27.667 4.808 -2.368 1.00 95.88 482 ARG A C 1
ATOM 3854 O O . ARG A 1 482 ? -28.735 4.725 -1.766 1.00 95.88 482 ARG A O 1
ATOM 3861 N N . THR A 1 483 ? -26.899 5.899 -2.343 1.00 95.19 483 THR A N 1
ATOM 3862 C CA . THR A 1 483 ? -27.224 7.129 -1.592 1.00 95.19 483 THR A CA 1
ATOM 3863 C C . THR A 1 483 ? -27.879 8.218 -2.444 1.00 95.19 483 THR A C 1
ATOM 3865 O O . THR A 1 483 ? -28.700 8.965 -1.917 1.00 95.19 483 THR A O 1
ATOM 3868 N N . THR A 1 484 ? -27.558 8.306 -3.742 1.00 93.50 484 THR A N 1
ATOM 3869 C CA . THR A 1 484 ? -28.138 9.303 -4.671 1.00 93.50 484 THR A CA 1
ATOM 3870 C C . THR A 1 484 ? -29.296 8.756 -5.509 1.00 93.50 484 THR A C 1
ATOM 3872 O O . THR A 1 484 ? -30.145 9.517 -5.966 1.00 93.50 484 THR A O 1
ATOM 3875 N N . GLY A 1 485 ? -29.330 7.442 -5.753 1.00 91.81 485 GLY A N 1
ATOM 3876 C CA . GLY A 1 485 ? -30.212 6.811 -6.739 1.00 91.81 485 GLY A CA 1
ATOM 3877 C C . GLY A 1 485 ? -29.758 6.977 -8.197 1.00 91.81 485 GLY A C 1
ATOM 3878 O O . GLY A 1 485 ? -30.361 6.378 -9.089 1.00 91.81 485 GLY A O 1
ATOM 3879 N N . GLU A 1 486 ? -28.697 7.743 -8.479 1.00 92.00 486 GLU A N 1
ATOM 3880 C CA . GLU A 1 486 ? -28.291 8.052 -9.850 1.00 92.00 486 GLU A CA 1
ATOM 3881 C C . GLU A 1 486 ? -27.690 6.839 -10.573 1.00 92.00 486 GLU A C 1
ATOM 3883 O O . GLU A 1 486 ? -26.622 6.324 -10.231 1.00 92.00 486 GLU A O 1
ATOM 3888 N N . VAL A 1 487 ? -28.359 6.414 -11.648 1.00 93.31 487 VAL A N 1
ATOM 3889 C CA . VAL A 1 487 ? -27.980 5.240 -12.455 1.00 93.31 487 VAL A CA 1
ATOM 3890 C C . VAL A 1 487 ? -26.597 5.397 -13.109 1.00 93.31 487 VAL A C 1
ATOM 3892 O O . VAL A 1 487 ? -25.945 4.387 -13.380 1.00 93.31 487 VAL A O 1
ATOM 3895 N N . LYS A 1 488 ? -26.095 6.635 -13.284 1.00 93.19 488 LYS A N 1
ATOM 3896 C CA . LYS A 1 488 ? -24.754 6.911 -13.839 1.00 93.19 488 LYS A CA 1
ATOM 3897 C C . LYS A 1 488 ? -23.662 6.140 -13.092 1.00 93.19 488 LYS A C 1
ATOM 3899 O O . LYS A 1 488 ? -22.795 5.543 -13.719 1.00 93.19 488 LYS A O 1
ATOM 3904 N N . TRP A 1 489 ? -23.749 6.067 -11.764 1.00 94.31 489 TRP A N 1
ATOM 3905 C CA . TRP A 1 489 ? -22.780 5.358 -10.931 1.00 94.31 489 TRP A CA 1
ATOM 3906 C C . TRP A 1 489 ? -22.834 3.839 -11.139 1.00 94.31 489 TRP A C 1
ATOM 3908 O O . TRP A 1 489 ? -21.798 3.186 -11.262 1.00 94.31 489 TRP A O 1
ATOM 3918 N N . ARG A 1 490 ? -24.036 3.276 -11.300 1.00 92.75 490 ARG A N 1
ATOM 3919 C CA . ARG A 1 490 ? -24.222 1.846 -11.583 1.00 92.75 490 ARG A CA 1
ATOM 3920 C C . ARG A 1 490 ? -23.676 1.454 -12.966 1.00 92.75 490 ARG A C 1
ATOM 3922 O O . ARG A 1 490 ? -23.057 0.401 -13.102 1.00 92.75 490 ARG A O 1
ATOM 3929 N N . GLU A 1 491 ? -23.846 2.311 -13.979 1.00 92.31 491 GLU A N 1
ATOM 3930 C CA . GLU A 1 491 ? -23.243 2.125 -15.314 1.00 92.31 491 GLU A CA 1
ATOM 3931 C C . GLU A 1 491 ? -21.711 2.259 -15.293 1.00 92.31 491 GLU A C 1
ATOM 3933 O O . GLU A 1 491 ? -21.023 1.519 -15.995 1.00 92.31 491 GLU A O 1
ATOM 3938 N N . ARG A 1 492 ? -21.155 3.144 -14.453 1.00 94.50 492 ARG A N 1
ATOM 3939 C CA . ARG A 1 492 ? -19.699 3.275 -14.255 1.00 94.50 492 ARG A CA 1
ATOM 3940 C C . ARG A 1 492 ? -19.090 1.992 -13.691 1.00 94.50 492 ARG A C 1
ATOM 3942 O O . ARG A 1 492 ? -18.167 1.452 -14.299 1.00 94.50 492 ARG A O 1
ATOM 3949 N N . GLY A 1 493 ? -19.666 1.445 -12.616 1.00 94.44 493 GLY A N 1
ATOM 3950 C CA . GLY A 1 493 ? -19.261 0.144 -12.062 1.00 94.44 493 GLY A CA 1
ATOM 3951 C C . GLY A 1 493 ? -19.377 -1.001 -13.078 1.00 94.44 493 GLY A C 1
ATOM 3952 O O . GLY A 1 493 ? -18.450 -1.796 -13.229 1.00 94.44 493 GLY A O 1
ATOM 3953 N N . TRP A 1 494 ? -20.461 -1.035 -13.862 1.00 94.69 494 TRP A N 1
ATOM 3954 C CA . TRP A 1 494 ? -20.609 -1.991 -14.966 1.00 94.69 494 TRP A CA 1
ATOM 3955 C C . TRP A 1 494 ? -19.543 -1.821 -16.062 1.00 94.69 494 TRP A C 1
ATOM 3957 O O . TRP A 1 494 ? -19.072 -2.800 -16.646 1.00 94.69 494 TRP A O 1
ATOM 3967 N N . SER A 1 495 ? -19.124 -0.588 -16.352 1.00 93.06 495 SER A N 1
ATOM 3968 C CA . SER A 1 495 ? -18.052 -0.344 -17.314 1.00 93.06 495 SER A CA 1
ATOM 3969 C C . SER A 1 495 ? -16.703 -0.863 -16.815 1.00 93.06 495 SER A C 1
ATOM 3971 O O . SER A 1 495 ? -16.011 -1.511 -17.595 1.00 93.06 495 SER A O 1
ATOM 3973 N N . VAL A 1 496 ? -16.372 -0.664 -15.532 1.00 94.94 496 VAL A N 1
ATOM 3974 C CA . VAL A 1 496 ? -15.161 -1.234 -14.909 1.00 94.94 496 VAL A CA 1
ATOM 3975 C C . VAL A 1 496 ? -15.171 -2.762 -14.981 1.00 94.94 496 VAL A C 1
ATOM 3977 O O . VAL A 1 496 ? -14.194 -3.362 -15.427 1.00 94.94 496 VAL A O 1
ATOM 3980 N N . PHE A 1 497 ? -16.292 -3.400 -14.631 1.00 95.31 497 PHE A N 1
ATOM 3981 C CA . PHE A 1 497 ? -16.426 -4.858 -14.696 1.00 95.31 497 PHE A CA 1
ATOM 3982 C C . PHE A 1 497 ? -16.193 -5.420 -16.110 1.00 95.31 497 PHE A C 1
ATOM 3984 O O . PHE A 1 497 ? -15.508 -6.430 -16.266 1.00 95.31 497 PHE A O 1
ATOM 3991 N N . ARG A 1 498 ? -16.698 -4.754 -17.158 1.00 95.19 498 ARG A N 1
ATOM 3992 C CA . ARG A 1 498 ? -16.438 -5.165 -18.550 1.00 95.19 498 ARG A CA 1
ATOM 3993 C C . ARG A 1 498 ? -14.971 -5.007 -18.952 1.00 95.19 498 ARG A C 1
ATOM 3995 O O . ARG A 1 498 ? -14.459 -5.863 -19.671 1.00 95.19 498 ARG A O 1
ATOM 4002 N N . SER A 1 499 ? -14.292 -3.951 -18.501 1.00 92.88 499 SER A N 1
ATOM 4003 C CA . SER A 1 499 ? -12.848 -3.784 -18.719 1.00 92.88 499 SER A CA 1
ATOM 4004 C C . SER A 1 499 ? -12.052 -4.902 -18.040 1.00 92.88 499 SER A C 1
ATOM 4006 O O . SER A 1 499 ? -11.197 -5.520 -18.671 1.00 92.88 499 SER A O 1
ATOM 4008 N N . LEU A 1 500 ? -12.392 -5.220 -16.787 1.00 93.25 500 LEU A N 1
ATOM 4009 C CA . LEU A 1 500 ? -11.809 -6.314 -16.008 1.00 93.25 500 LEU A CA 1
ATOM 4010 C C . LEU A 1 500 ? -11.999 -7.653 -16.748 1.00 93.25 500 LEU A C 1
ATOM 4012 O O . LEU A 1 500 ? -11.024 -8.281 -17.152 1.00 93.25 500 LEU A O 1
ATOM 4016 N N . GLN A 1 501 ? -13.239 -8.028 -17.073 1.00 92.50 501 GLN A N 1
ATOM 4017 C CA . GLN A 1 501 ? -13.554 -9.242 -17.847 1.00 92.50 501 GLN A CA 1
ATOM 4018 C C . GLN A 1 501 ? -12.817 -9.340 -19.194 1.00 92.50 501 GLN A C 1
ATOM 4020 O O . GLN A 1 501 ? -12.505 -10.444 -19.637 1.00 92.50 501 GLN A O 1
ATOM 4025 N N . LYS A 1 502 ? -12.536 -8.209 -19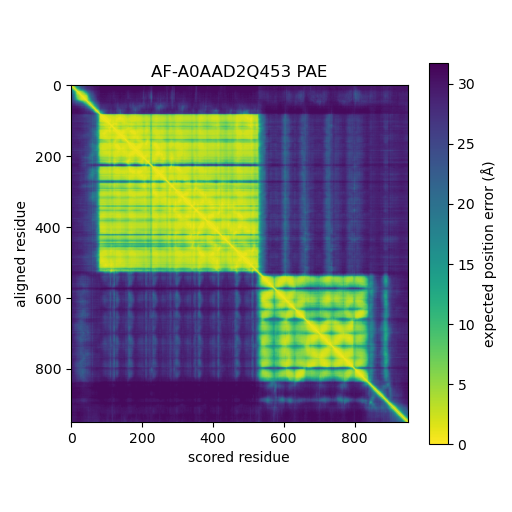.852 1.00 93.00 502 LYS A N 1
ATOM 4026 C CA . LYS A 1 502 ? -11.840 -8.165 -21.146 1.00 93.00 502 LYS A CA 1
ATOM 4027 C C . LYS A 1 502 ? -10.318 -8.300 -21.030 1.00 93.00 502 LYS A C 1
ATOM 4029 O O . LYS A 1 502 ? -9.710 -8.892 -21.918 1.00 93.00 502 LYS A O 1
ATOM 4034 N N . TYR A 1 503 ? -9.707 -7.714 -20.000 1.00 92.88 503 TYR A N 1
ATOM 4035 C CA . TYR A 1 503 ? -8.250 -7.547 -19.920 1.00 92.88 503 TYR A CA 1
ATOM 4036 C C . TYR A 1 503 ? -7.576 -8.371 -18.819 1.00 92.88 503 TYR A C 1
ATOM 4038 O O . TYR A 1 503 ? -6.412 -8.732 -18.978 1.00 92.88 503 TYR A O 1
ATOM 4046 N N . THR A 1 504 ? -8.277 -8.707 -17.735 1.00 93.94 504 THR A N 1
ATOM 4047 C CA . THR A 1 504 ? -7.707 -9.464 -16.607 1.00 93.94 504 THR A CA 1
ATOM 4048 C C . THR A 1 504 ? -8.173 -10.916 -16.541 1.00 93.94 504 THR A C 1
ATOM 4050 O O . THR A 1 504 ? -7.542 -11.705 -15.840 1.00 93.94 504 THR A O 1
ATOM 4053 N N . ARG A 1 505 ? -9.245 -11.304 -17.255 1.00 94.00 505 ARG A N 1
ATOM 4054 C CA . ARG A 1 505 ? -9.733 -12.695 -17.270 1.00 94.00 505 ARG A CA 1
ATOM 4055 C C . ARG A 1 505 ? -8.743 -13.614 -17.978 1.00 94.00 505 ARG A C 1
ATOM 4057 O O . ARG A 1 505 ? -8.382 -13.389 -19.132 1.00 94.00 505 ARG A O 1
ATOM 4064 N N . VAL A 1 506 ? -8.365 -14.689 -17.297 1.00 94.75 506 VAL A N 1
ATOM 4065 C CA . VAL A 1 506 ? -7.413 -15.699 -17.774 1.00 94.75 506 VAL A CA 1
ATOM 4066 C C . VAL A 1 506 ? -7.911 -17.103 -17.418 1.00 94.75 506 VAL A C 1
ATOM 4068 O O . VAL A 1 506 ? -8.950 -17.264 -16.777 1.00 94.75 506 VAL A O 1
ATOM 4071 N N . LYS A 1 507 ? -7.212 -18.150 -17.870 1.00 92.38 507 LYS A N 1
ATOM 4072 C CA . LYS A 1 507 ? -7.704 -19.538 -17.792 1.00 92.38 507 LYS A CA 1
ATOM 4073 C C . LYS A 1 507 ? -8.034 -20.005 -16.367 1.00 92.38 507 LYS A C 1
ATOM 4075 O O . LYS A 1 507 ? -8.990 -20.754 -16.209 1.00 92.38 507 LYS A O 1
ATOM 4080 N N . HIS A 1 508 ? -7.257 -19.590 -15.365 1.00 92.44 508 HIS A N 1
ATOM 4081 C CA . HIS A 1 508 ? -7.382 -20.077 -13.984 1.00 92.44 508 HIS A CA 1
ATOM 4082 C C . HIS A 1 508 ? -7.997 -19.045 -13.017 1.00 92.44 508 HIS A C 1
ATOM 4084 O O . HIS A 1 508 ? -7.981 -19.267 -11.811 1.00 92.44 508 HIS A O 1
ATOM 4090 N N . GLY A 1 509 ? -8.521 -17.922 -13.525 1.00 94.00 509 GLY A N 1
ATOM 4091 C CA . GLY A 1 509 ? -9.135 -16.866 -12.712 1.00 94.00 509 GLY A CA 1
ATOM 4092 C C . GLY A 1 509 ? -9.032 -15.486 -13.364 1.00 94.00 509 GLY A C 1
ATOM 4093 O O . GLY A 1 509 ? -9.295 -15.339 -14.562 1.00 94.00 509 GLY A O 1
ATOM 4094 N N . PHE A 1 510 ? -8.624 -14.489 -12.578 1.00 93.06 510 PHE A N 1
ATOM 4095 C CA . PHE A 1 510 ? -8.285 -13.134 -13.028 1.00 93.06 510 PHE A CA 1
ATOM 4096 C C . PHE A 1 510 ? -6.880 -12.758 -12.543 1.00 93.06 510 PHE A C 1
ATOM 4098 O O . PHE A 1 510 ? -6.413 -13.318 -11.555 1.00 93.06 510 PHE A O 1
ATOM 4105 N N . THR A 1 511 ? -6.208 -11.820 -13.216 1.00 91.06 511 THR A N 1
ATOM 4106 C CA . THR A 1 511 ? -4.833 -11.417 -12.868 1.00 91.06 511 THR A CA 1
ATOM 4107 C C . THR A 1 511 ? -4.575 -9.910 -12.903 1.00 91.06 511 THR A C 1
ATOM 4109 O O . THR A 1 511 ? -5.321 -9.162 -13.535 1.00 91.06 511 THR A O 1
ATOM 4112 N N . THR A 1 512 ? -3.517 -9.449 -12.231 1.00 91.31 512 THR A N 1
ATOM 4113 C CA . THR A 1 512 ? -3.082 -8.049 -12.316 1.00 91.31 512 THR A CA 1
ATOM 4114 C C . THR A 1 512 ? -2.514 -7.721 -13.702 1.00 91.31 512 THR A C 1
ATOM 4116 O O . THR A 1 512 ? -1.966 -8.580 -14.403 1.00 91.31 512 THR A O 1
ATOM 4119 N N . VAL A 1 513 ? -2.663 -6.462 -14.127 1.00 87.38 513 VAL A N 1
ATOM 4120 C CA . VAL A 1 513 ? -2.213 -5.991 -15.450 1.00 87.38 513 VAL A CA 1
ATOM 4121 C C . VAL A 1 513 ? -1.444 -4.675 -15.370 1.00 87.38 513 VAL A C 1
ATOM 4123 O O . VAL A 1 513 ? -1.624 -3.904 -14.431 1.00 87.38 513 VAL A O 1
ATOM 4126 N N . ARG A 1 514 ? -0.590 -4.397 -16.362 1.00 89.12 514 ARG A N 1
ATOM 4127 C CA . ARG A 1 514 ? 0.157 -3.126 -16.530 1.00 89.12 514 ARG A CA 1
ATOM 4128 C C . ARG A 1 514 ? 0.079 -2.626 -17.969 1.00 89.12 514 ARG A C 1
ATOM 4130 O O . ARG A 1 514 ? -0.347 -3.389 -18.830 1.00 89.12 514 ARG A O 1
ATOM 4137 N N . HIS A 1 515 ? 0.544 -1.404 -18.239 1.00 84.94 515 HIS A N 1
ATOM 4138 C CA . HIS A 1 515 ? 0.476 -0.765 -19.563 1.00 84.94 515 HIS A CA 1
ATOM 4139 C C . HIS A 1 515 ? -0.972 -0.485 -19.984 1.00 84.94 515 HIS A C 1
ATOM 4141 O O . HIS A 1 515 ? -1.468 -0.969 -21.002 1.00 84.94 515 HIS A O 1
ATOM 4147 N N . LEU A 1 516 ? -1.677 0.290 -19.153 1.00 86.00 516 LEU A N 1
ATOM 4148 C CA . LEU A 1 516 ? -3.134 0.455 -19.214 1.00 86.00 516 LEU A CA 1
ATOM 4149 C C . LEU A 1 516 ? -3.626 1.302 -20.401 1.00 86.00 516 LEU A C 1
ATOM 4151 O O . LEU A 1 516 ? -4.825 1.306 -20.692 1.00 86.00 516 LEU A O 1
ATOM 4155 N N . ASP A 1 517 ? -2.718 1.984 -21.099 1.00 84.44 517 ASP A N 1
ATOM 4156 C CA . ASP A 1 517 ? -2.985 2.701 -22.352 1.00 84.44 517 ASP A CA 1
ATOM 4157 C C . ASP A 1 517 ? -2.645 1.907 -23.626 1.00 84.44 517 ASP A C 1
ATOM 4159 O O . ASP A 1 517 ? -3.014 2.333 -24.723 1.00 84.44 517 ASP A O 1
ATOM 4163 N N . GLU A 1 518 ? -1.998 0.748 -23.491 1.00 82.69 518 GLU A N 1
ATOM 4164 C CA . GLU A 1 518 ? -1.628 -0.145 -24.594 1.00 82.69 518 GLU A CA 1
ATOM 4165 C C . GLU A 1 518 ? -2.528 -1.403 -24.598 1.00 82.69 518 GLU A C 1
ATOM 4167 O O . GLU A 1 518 ? -3.691 -1.357 -24.188 1.00 82.69 518 GLU A O 1
ATOM 4172 N N . ILE A 1 519 ? -2.021 -2.541 -25.087 1.00 77.75 519 ILE A N 1
ATOM 4173 C CA . ILE A 1 519 ? -2.602 -3.857 -24.791 1.00 77.75 519 ILE A CA 1
ATOM 4174 C C . ILE A 1 519 ? -2.031 -4.281 -23.428 1.00 77.75 519 ILE A C 1
ATOM 4176 O O . ILE A 1 519 ? -0.824 -4.519 -23.362 1.00 77.75 519 ILE A O 1
ATOM 4180 N N . PRO A 1 520 ? -2.838 -4.376 -22.352 1.00 80.38 520 PRO A N 1
ATOM 4181 C CA . PRO A 1 520 ? -2.294 -4.577 -21.016 1.00 80.38 520 PRO A CA 1
ATOM 4182 C C . PRO A 1 520 ? -1.561 -5.913 -20.870 1.00 80.38 520 PRO A C 1
ATOM 4184 O O . PRO A 1 520 ? -2.074 -6.965 -21.256 1.00 80.38 520 PRO A O 1
ATOM 4187 N N . PHE A 1 521 ? -0.366 -5.873 -20.283 1.00 79.00 521 PHE A N 1
ATOM 4188 C CA . PHE A 1 521 ? 0.433 -7.065 -20.010 1.00 79.00 521 PHE A CA 1
ATOM 4189 C C . PHE A 1 521 ? -0.042 -7.737 -18.717 1.00 79.00 521 PHE A C 1
ATOM 4191 O O . PHE A 1 521 ? -0.123 -7.080 -17.678 1.00 79.00 521 PHE A O 1
ATOM 4198 N N . GLN A 1 522 ? -0.333 -9.037 -18.792 1.00 84.00 522 GLN A N 1
ATOM 4199 C CA . GLN A 1 522 ? -0.841 -9.876 -17.700 1.00 84.00 522 GLN A CA 1
ATOM 4200 C C . GLN A 1 522 ? 0.297 -10.495 -16.877 1.00 84.00 522 GLN A C 1
ATOM 4202 O O . GLN A 1 522 ? 1.249 -11.036 -17.442 1.00 84.00 522 GLN A O 1
ATOM 4207 N N . PHE A 1 523 ? 0.186 -10.443 -15.549 1.00 78.06 523 PHE A N 1
ATOM 4208 C CA . PHE A 1 523 ? 1.130 -11.073 -14.616 1.00 78.06 523 PHE A CA 1
ATOM 4209 C C . PHE A 1 523 ? 0.623 -12.452 -14.152 1.00 78.06 523 PHE A C 1
ATOM 4211 O O . PHE A 1 523 ? -0.351 -12.965 -14.687 1.00 78.06 523 PHE A O 1
ATOM 4218 N N . ASP A 1 524 ? 1.321 -13.109 -13.220 1.00 82.75 524 ASP A N 1
ATOM 4219 C CA . ASP A 1 524 ? 0.928 -14.418 -12.660 1.00 82.75 524 ASP A CA 1
ATOM 4220 C C . ASP A 1 524 ? 0.607 -14.298 -11.160 1.00 82.75 524 ASP A C 1
ATOM 4222 O O . ASP A 1 524 ? 1.103 -15.056 -10.325 1.00 82.75 524 ASP A O 1
ATOM 4226 N N . ASP A 1 525 ? -0.190 -13.282 -10.817 1.00 75.50 525 ASP A N 1
ATOM 4227 C CA . ASP A 1 525 ? -0.625 -12.971 -9.454 1.00 75.50 525 ASP A CA 1
ATOM 4228 C C . ASP A 1 525 ? -2.072 -12.442 -9.362 1.00 75.50 525 ASP A C 1
ATOM 4230 O O . ASP A 1 525 ? -2.688 -12.040 -10.357 1.00 75.50 525 ASP A O 1
ATOM 4234 N N . MET A 1 526 ? -2.600 -12.499 -8.137 1.00 70.62 526 MET A N 1
ATOM 4235 C CA . MET A 1 526 ? -3.900 -11.994 -7.675 1.00 70.62 526 MET A CA 1
ATOM 4236 C C . MET A 1 526 ? -3.692 -10.716 -6.805 1.00 70.62 526 MET A C 1
ATOM 4238 O O . MET A 1 526 ? -2.550 -10.240 -6.738 1.00 70.62 526 MET A O 1
ATOM 4242 N N . PRO A 1 527 ? -4.733 -10.062 -6.228 1.00 60.50 527 PRO A N 1
ATOM 4243 C CA . PRO A 1 527 ? -4.594 -8.748 -5.589 1.00 60.50 527 PRO A CA 1
ATOM 4244 C C . PRO A 1 527 ? -3.633 -8.771 -4.389 1.00 60.50 527 PRO A C 1
ATOM 4246 O O . PRO A 1 527 ? -3.976 -9.194 -3.285 1.00 60.50 527 PRO A O 1
ATOM 4249 N N . ARG A 1 528 ? -2.416 -8.253 -4.581 1.00 51.56 528 ARG A N 1
ATOM 4250 C CA . ARG A 1 528 ? -1.456 -8.100 -3.483 1.00 51.56 528 ARG A CA 1
ATOM 4251 C C . ARG A 1 528 ? -1.933 -7.000 -2.518 1.00 51.56 528 ARG A C 1
ATOM 4253 O O . ARG A 1 528 ? -2.345 -5.942 -2.996 1.00 51.56 528 ARG A O 1
ATOM 4260 N N . PRO A 1 529 ? -1.806 -7.186 -1.191 1.00 41.41 529 PRO A N 1
ATOM 4261 C CA . PRO A 1 529 ? -1.897 -6.079 -0.242 1.00 41.41 529 PRO A CA 1
ATOM 4262 C C . PRO A 1 529 ? -0.697 -5.135 -0.435 1.00 41.41 529 PRO A C 1
ATOM 4264 O O . PRO A 1 529 ? 0.236 -5.462 -1.175 1.00 41.41 529 PRO A O 1
ATOM 4267 N N . ASP A 1 530 ? -0.703 -3.972 0.224 1.00 40.16 530 ASP A N 1
ATOM 4268 C CA . ASP A 1 530 ? 0.204 -2.845 -0.058 1.00 40.16 530 ASP A CA 1
ATOM 4269 C C . ASP A 1 530 ? 1.689 -3.109 0.254 1.00 40.16 530 ASP A C 1
ATOM 4271 O O . ASP A 1 530 ? 2.292 -2.591 1.195 1.00 40.16 530 ASP A O 1
ATOM 4275 N N . ALA A 1 531 ? 2.333 -3.869 -0.626 1.00 34.91 531 ALA A N 1
ATOM 4276 C CA . ALA A 1 531 ? 3.723 -4.289 -0.540 1.00 34.91 531 ALA A CA 1
ATOM 4277 C C . ALA A 1 531 ? 4.744 -3.169 -0.838 1.00 34.91 531 ALA A C 1
ATOM 4279 O O . ALA A 1 531 ? 5.891 -3.467 -1.176 1.00 34.91 531 ALA A O 1
ATOM 4280 N N . HIS A 1 532 ? 4.392 -1.887 -0.671 1.00 34.47 532 HIS A N 1
ATOM 4281 C CA . HIS A 1 532 ? 5.371 -0.784 -0.671 1.00 34.47 532 HIS A CA 1
ATOM 4282 C C . HIS A 1 532 ? 6.402 -0.968 0.453 1.00 34.47 532 HIS A C 1
ATOM 4284 O O . HIS A 1 532 ? 7.597 -0.779 0.240 1.00 34.47 532 HIS A O 1
ATOM 4290 N N . THR A 1 533 ? 5.973 -1.456 1.621 1.00 32.78 533 THR A N 1
ATOM 4291 C CA . THR A 1 533 ? 6.858 -1.815 2.745 1.00 32.78 533 THR A CA 1
ATOM 4292 C C . THR A 1 533 ? 7.586 -3.151 2.570 1.00 32.78 533 THR A C 1
ATOM 4294 O O . THR A 1 533 ? 8.592 -3.371 3.239 1.00 32.78 533 THR A O 1
ATOM 4297 N N . LEU A 1 534 ? 7.116 -4.047 1.691 1.00 34.66 534 LEU A N 1
ATOM 4298 C CA . LEU A 1 534 ? 7.756 -5.350 1.449 1.00 34.66 534 LEU A CA 1
ATOM 4299 C C . LEU A 1 534 ? 8.802 -5.275 0.326 1.00 34.66 534 LEU A C 1
ATOM 4301 O O . LEU A 1 534 ? 9.938 -5.707 0.500 1.00 34.66 534 LEU A O 1
ATOM 4305 N N . SER A 1 535 ? 8.443 -4.669 -0.807 1.00 36.75 535 SER A N 1
ATOM 4306 C CA . SER A 1 535 ? 9.271 -4.621 -2.020 1.00 36.75 535 SER A CA 1
ATOM 4307 C C . SER A 1 535 ? 10.588 -3.865 -1.830 1.00 36.75 535 SER A C 1
ATOM 4309 O O . SER A 1 535 ? 11.628 -4.337 -2.285 1.00 36.75 535 SER A O 1
ATOM 4311 N N . MET A 1 536 ? 10.588 -2.745 -1.094 1.00 38.75 536 MET A N 1
ATOM 4312 C CA . MET A 1 536 ? 11.825 -2.016 -0.773 1.00 38.75 536 MET A CA 1
ATOM 4313 C C . MET A 1 536 ? 12.775 -2.816 0.134 1.00 38.75 536 MET A C 1
ATOM 4315 O O . MET A 1 536 ? 13.993 -2.643 0.056 1.00 38.75 536 MET A O 1
ATOM 4319 N N . VAL A 1 537 ? 12.238 -3.717 0.965 1.00 43.84 537 VAL A N 1
ATOM 4320 C CA . VAL A 1 537 ? 13.040 -4.636 1.783 1.00 43.84 537 VAL A CA 1
ATOM 4321 C C . VAL A 1 537 ? 13.586 -5.772 0.916 1.00 43.84 537 VAL A C 1
ATOM 4323 O O . VAL A 1 537 ? 14.775 -6.068 0.996 1.00 43.84 537 VAL A O 1
ATOM 4326 N N . GLU A 1 538 ? 12.776 -6.366 0.038 1.00 56.91 538 GLU A N 1
ATOM 4327 C CA . GLU A 1 538 ? 13.239 -7.429 -0.865 1.00 56.91 538 GLU A CA 1
ATOM 4328 C C . GLU A 1 538 ? 14.351 -6.944 -1.810 1.00 56.91 538 GLU A C 1
ATOM 4330 O O . GLU A 1 538 ? 15.419 -7.555 -1.845 1.00 56.91 538 GLU A O 1
ATOM 4335 N N . ASP A 1 539 ? 14.174 -5.813 -2.503 1.00 61.03 539 ASP A N 1
ATOM 4336 C CA . ASP A 1 539 ? 15.165 -5.291 -3.460 1.00 61.03 539 ASP A CA 1
ATOM 4337 C C . ASP A 1 539 ? 16.525 -4.998 -2.798 1.00 61.03 539 ASP A C 1
ATOM 4339 O O . ASP A 1 539 ? 17.570 -5.442 -3.287 1.00 61.03 539 ASP A O 1
ATOM 4343 N N . LYS A 1 540 ? 16.522 -4.325 -1.637 1.00 63.00 540 LYS A N 1
ATOM 4344 C CA . LYS A 1 540 ? 17.744 -4.012 -0.876 1.00 63.00 540 LYS A CA 1
ATOM 4345 C C . LYS A 1 540 ? 18.489 -5.277 -0.450 1.00 63.00 540 LYS A C 1
ATOM 4347 O O . LYS A 1 540 ? 19.720 -5.308 -0.494 1.00 63.00 540 LYS A O 1
ATOM 4352 N N . TYR A 1 541 ? 17.763 -6.320 -0.048 1.00 76.81 541 TYR A N 1
ATOM 4353 C CA . TYR A 1 541 ? 18.353 -7.575 0.419 1.00 76.81 541 TYR A CA 1
ATOM 4354 C C . TYR A 1 541 ? 18.800 -8.469 -0.751 1.00 76.81 541 TYR A C 1
ATOM 4356 O O . TYR A 1 541 ? 19.824 -9.140 -0.626 1.00 76.81 541 TYR A O 1
ATOM 4364 N N . ILE A 1 542 ? 18.136 -8.407 -1.913 1.00 79.38 542 ILE A N 1
ATOM 4365 C CA . ILE A 1 542 ? 18.621 -8.996 -3.174 1.00 79.38 542 ILE A CA 1
ATOM 4366 C C . ILE A 1 542 ? 19.946 -8.338 -3.584 1.00 79.38 542 ILE A C 1
ATOM 4368 O O . ILE A 1 542 ? 20.929 -9.036 -3.833 1.00 79.38 542 ILE A O 1
ATOM 4372 N N . GLY A 1 543 ? 20.017 -7.003 -3.590 1.00 79.25 543 GLY A N 1
ATOM 4373 C CA . GLY A 1 543 ? 21.248 -6.274 -3.907 1.00 79.25 543 GLY A CA 1
ATOM 4374 C C . GLY A 1 543 ? 22.383 -6.536 -2.910 1.00 79.25 543 GLY A C 1
ATOM 4375 O O . GLY A 1 543 ? 23.532 -6.699 -3.318 1.00 79.25 543 GLY A O 1
ATOM 4376 N N . LEU A 1 544 ? 22.068 -6.664 -1.616 1.00 82.44 544 LEU A N 1
ATOM 4377 C CA . LEU A 1 544 ? 23.021 -7.076 -0.580 1.00 82.44 544 LEU A CA 1
ATOM 4378 C C . LEU A 1 544 ? 23.528 -8.513 -0.794 1.00 82.44 544 LEU A C 1
ATOM 4380 O O . LEU A 1 544 ? 24.731 -8.753 -0.711 1.00 82.44 544 LEU A O 1
ATOM 4384 N N . ALA A 1 545 ? 22.642 -9.464 -1.102 1.00 84.81 545 ALA A N 1
ATOM 4385 C CA . ALA A 1 545 ? 23.017 -10.851 -1.377 1.00 84.81 545 ALA A CA 1
ATOM 4386 C C . ALA A 1 545 ? 23.895 -10.966 -2.636 1.00 84.81 545 ALA A C 1
ATOM 4388 O O . ALA A 1 545 ? 24.890 -11.696 -2.629 1.00 84.81 545 ALA A O 1
ATOM 4389 N N . LEU A 1 546 ? 23.586 -10.199 -3.688 1.00 85.75 546 LEU A N 1
ATOM 4390 C CA . LEU A 1 546 ? 24.419 -10.083 -4.889 1.00 85.75 546 LEU A CA 1
ATOM 4391 C C . LEU A 1 546 ? 25.793 -9.470 -4.575 1.00 85.75 546 LEU A C 1
ATOM 4393 O O . LEU A 1 546 ? 26.801 -10.007 -5.021 1.00 85.75 546 LEU A O 1
ATOM 4397 N N . ALA A 1 547 ? 25.867 -8.416 -3.755 1.00 84.19 547 ALA A N 1
ATOM 4398 C CA . ALA A 1 547 ? 27.137 -7.802 -3.354 1.00 84.19 547 ALA A CA 1
ATOM 4399 C C . ALA A 1 547 ? 28.016 -8.743 -2.505 1.00 84.19 547 ALA A C 1
ATOM 4401 O O . ALA A 1 547 ? 29.221 -8.842 -2.730 1.00 84.19 547 ALA A O 1
ATOM 4402 N N . VAL A 1 548 ? 27.429 -9.473 -1.551 1.00 87.38 548 VAL A N 1
ATOM 4403 C CA . VAL A 1 548 ? 28.174 -10.412 -0.693 1.00 87.38 548 VAL A CA 1
ATOM 4404 C C . VAL A 1 548 ? 28.619 -11.657 -1.470 1.00 87.38 548 VAL A C 1
ATOM 4406 O O . VAL A 1 548 ? 29.758 -12.094 -1.307 1.00 87.38 548 VAL A O 1
ATOM 4409 N N . SER A 1 549 ? 27.775 -12.208 -2.351 1.00 87.50 549 SER A N 1
ATOM 4410 C CA . SER A 1 549 ? 28.157 -13.346 -3.206 1.00 87.50 549 SER A CA 1
ATOM 4411 C C . SER A 1 549 ? 29.161 -12.962 -4.298 1.00 87.50 549 SER A C 1
ATOM 4413 O O . SER A 1 549 ? 30.084 -13.733 -4.552 1.00 87.50 549 SER A O 1
ATOM 4415 N N . SER A 1 550 ? 29.061 -11.749 -4.855 1.00 88.06 550 SER A N 1
ATOM 4416 C CA . SER A 1 550 ? 30.101 -11.108 -5.674 1.00 88.06 550 SER A CA 1
ATOM 4417 C C . SER A 1 550 ? 31.446 -11.092 -4.944 1.00 88.06 550 SER A C 1
ATOM 4419 O O . SER A 1 550 ? 32.399 -11.721 -5.404 1.00 88.06 550 SER A O 1
ATOM 4421 N N . SER A 1 551 ? 31.515 -10.465 -3.764 1.00 86.31 551 SER A N 1
ATOM 4422 C CA . SER A 1 551 ? 32.755 -10.386 -2.985 1.00 86.31 551 SER A CA 1
ATOM 4423 C C . SER A 1 551 ? 33.309 -11.770 -2.633 1.00 86.31 551 SER A C 1
ATOM 4425 O O . SER A 1 551 ? 34.520 -11.980 -2.714 1.00 86.31 551 SER A O 1
ATOM 4427 N N . ALA A 1 552 ? 32.450 -12.743 -2.314 1.00 87.31 552 ALA A N 1
ATOM 4428 C CA . ALA A 1 552 ? 32.876 -14.119 -2.075 1.00 87.31 552 ALA A CA 1
ATOM 4429 C C . ALA A 1 552 ? 33.468 -14.784 -3.329 1.00 87.31 552 ALA A C 1
ATOM 4431 O O . ALA A 1 552 ? 34.527 -15.411 -3.240 1.00 87.31 552 ALA A O 1
ATOM 4432 N N . ALA A 1 553 ? 32.838 -14.624 -4.496 1.00 85.75 553 ALA A N 1
ATOM 4433 C CA . ALA A 1 553 ? 33.337 -15.152 -5.763 1.00 85.75 553 ALA A CA 1
ATOM 4434 C C . ALA A 1 553 ? 34.672 -14.502 -6.163 1.00 85.75 553 ALA A C 1
ATOM 4436 O O . ALA A 1 553 ? 35.631 -15.215 -6.458 1.00 85.75 553 ALA A O 1
ATOM 4437 N N . ILE A 1 554 ? 34.777 -13.170 -6.086 1.00 81.44 554 ILE A N 1
ATOM 4438 C CA . ILE A 1 554 ? 36.007 -12.423 -6.387 1.00 81.44 554 ILE A CA 1
ATOM 4439 C C . ILE A 1 554 ? 37.143 -12.868 -5.451 1.00 81.44 554 ILE A C 1
ATOM 4441 O O . ILE A 1 554 ? 38.192 -13.293 -5.935 1.00 81.44 554 ILE A O 1
ATOM 4445 N N . GLY A 1 555 ? 36.923 -12.892 -4.130 1.00 79.31 555 GLY A N 1
ATOM 4446 C CA . GLY A 1 555 ? 37.931 -13.339 -3.159 1.00 79.31 555 GLY A CA 1
ATOM 4447 C C . GLY A 1 555 ? 38.379 -14.791 -3.369 1.00 79.31 555 GLY A C 1
ATOM 4448 O O . GLY A 1 555 ? 39.572 -15.094 -3.340 1.00 79.31 555 GLY A O 1
ATOM 4449 N N . THR A 1 556 ? 37.436 -15.688 -3.669 1.00 83.00 556 THR A N 1
ATOM 4450 C CA . THR A 1 556 ? 37.728 -17.098 -3.985 1.00 83.00 556 THR A CA 1
ATOM 4451 C C . THR A 1 556 ? 38.511 -17.240 -5.296 1.00 83.00 556 THR A C 1
ATOM 4453 O O . THR A 1 556 ? 39.421 -18.068 -5.390 1.00 83.00 556 THR A O 1
ATOM 4456 N N . SER A 1 557 ? 38.199 -16.420 -6.307 1.00 82.19 557 SER A N 1
ATOM 4457 C CA . SER A 1 557 ? 38.832 -16.482 -7.628 1.00 82.19 557 SER A CA 1
ATOM 4458 C C . SER A 1 557 ? 40.341 -16.236 -7.572 1.00 82.19 557 SER A C 1
ATOM 4460 O O . SER A 1 557 ? 41.090 -16.923 -8.267 1.00 82.19 557 SER A O 1
ATOM 4462 N N . ILE A 1 558 ? 40.801 -15.339 -6.692 1.00 73.75 558 ILE A N 1
ATOM 4463 C CA . ILE A 1 558 ? 42.222 -15.027 -6.480 1.00 73.75 558 ILE A CA 1
ATOM 4464 C C . ILE A 1 558 ? 42.968 -16.274 -5.981 1.00 73.75 558 ILE A C 1
ATOM 4466 O O . ILE A 1 558 ? 43.989 -16.661 -6.551 1.00 73.75 558 ILE A O 1
ATOM 4470 N N . VAL A 1 559 ? 42.420 -16.963 -4.973 1.00 76.56 559 VAL A N 1
ATOM 4471 C CA . VAL A 1 559 ? 43.025 -18.167 -4.373 1.00 76.56 559 VAL A CA 1
ATOM 4472 C C . VAL A 1 559 ? 43.060 -19.335 -5.365 1.00 76.56 559 VAL A C 1
ATOM 4474 O O . VAL A 1 559 ? 44.085 -20.010 -5.491 1.00 76.56 559 VAL A O 1
ATOM 4477 N N . ILE A 1 560 ? 41.977 -19.553 -6.122 1.00 77.88 560 ILE A N 1
ATOM 4478 C CA . ILE A 1 560 ? 41.930 -20.592 -7.165 1.00 77.88 560 ILE A CA 1
ATOM 4479 C C . ILE A 1 560 ? 42.922 -20.274 -8.296 1.00 77.88 560 ILE A C 1
ATOM 4481 O O . ILE A 1 560 ? 43.654 -21.162 -8.735 1.00 77.88 560 ILE A O 1
ATOM 4485 N N . THR A 1 561 ? 43.006 -19.013 -8.733 1.00 78.19 561 THR A N 1
ATOM 4486 C CA . THR A 1 561 ? 43.929 -18.585 -9.798 1.00 78.19 561 THR A CA 1
ATOM 4487 C C . THR A 1 561 ? 45.387 -18.753 -9.366 1.00 78.19 561 THR A C 1
ATOM 4489 O O . THR A 1 561 ? 46.163 -19.351 -10.112 1.00 78.19 561 THR A O 1
ATOM 4492 N N . LYS A 1 562 ? 45.749 -18.339 -8.139 1.00 71.88 562 LYS A N 1
ATOM 4493 C CA . LYS A 1 562 ? 47.079 -18.564 -7.538 1.00 71.88 562 LYS A CA 1
ATOM 4494 C C . LYS A 1 562 ? 47.435 -20.056 -7.541 1.00 71.88 562 LYS A C 1
ATOM 4496 O O . LYS A 1 562 ? 48.482 -20.435 -8.059 1.00 71.88 562 LYS A O 1
ATOM 4501 N N . LYS A 1 563 ? 46.517 -20.920 -7.090 1.00 74.88 563 LYS A N 1
ATOM 4502 C CA . LYS A 1 563 ? 46.693 -22.385 -7.095 1.00 74.88 563 LYS A CA 1
ATOM 4503 C C . LYS A 1 563 ? 46.846 -22.970 -8.508 1.00 74.88 563 LYS A C 1
ATOM 4505 O O . LYS A 1 563 ? 47.640 -23.888 -8.704 1.00 74.88 563 LYS A O 1
ATOM 4510 N N . GLY A 1 564 ? 46.136 -22.421 -9.497 1.00 76.56 564 GLY A N 1
ATOM 4511 C CA . GLY A 1 564 ? 46.286 -22.769 -10.913 1.00 76.56 564 GLY A CA 1
ATOM 4512 C C . GLY A 1 564 ? 47.645 -22.368 -11.501 1.00 76.56 564 GLY A C 1
ATOM 4513 O O . GLY A 1 564 ? 48.240 -23.150 -12.242 1.00 76.56 564 GLY A O 1
ATOM 4514 N N . LEU A 1 565 ? 48.171 -21.196 -11.133 1.00 73.69 565 LEU A N 1
ATOM 4515 C CA . LEU A 1 565 ? 49.508 -20.744 -11.537 1.00 73.69 565 LEU A CA 1
ATOM 4516 C C . LEU A 1 565 ? 50.605 -21.620 -10.915 1.00 73.69 565 LEU A C 1
ATOM 4518 O O . LEU A 1 565 ? 51.432 -22.155 -11.651 1.00 73.69 565 LEU A O 1
ATOM 4522 N N . THR A 1 566 ? 50.572 -21.867 -9.600 1.00 73.44 566 THR A N 1
ATOM 4523 C CA . THR A 1 566 ? 51.550 -22.744 -8.924 1.00 73.44 566 THR A CA 1
ATOM 4524 C C . THR A 1 566 ? 51.534 -24.165 -9.495 1.00 73.44 566 THR A C 1
ATOM 4526 O O . THR A 1 566 ? 52.586 -24.740 -9.760 1.00 73.44 566 THR A O 1
ATOM 4529 N N . ALA A 1 567 ? 50.352 -24.728 -9.768 1.00 73.88 567 ALA A N 1
ATOM 4530 C CA . ALA A 1 567 ? 50.241 -26.044 -10.398 1.00 73.88 567 ALA A CA 1
ATOM 4531 C C . ALA A 1 567 ? 50.747 -26.071 -11.857 1.00 73.88 567 ALA A C 1
ATOM 4533 O O . ALA A 1 567 ? 51.211 -27.113 -12.311 1.00 73.88 567 ALA A O 1
ATOM 4534 N N . ALA A 1 568 ? 50.688 -24.950 -12.587 1.00 71.88 568 ALA A N 1
ATOM 4535 C CA . ALA A 1 568 ? 51.246 -24.844 -13.938 1.00 71.88 568 ALA A CA 1
ATOM 4536 C C . ALA A 1 568 ? 52.776 -24.653 -13.942 1.00 71.88 568 ALA A C 1
ATOM 4538 O O . ALA A 1 568 ? 53.447 -25.193 -14.821 1.00 71.88 568 ALA A O 1
ATOM 4539 N N . ALA A 1 569 ? 53.328 -23.943 -12.952 1.00 67.69 569 ALA A N 1
ATOM 4540 C CA . ALA A 1 569 ? 54.772 -23.817 -12.747 1.00 67.69 569 ALA A CA 1
ATOM 4541 C C . ALA A 1 569 ? 55.399 -25.172 -12.371 1.00 67.69 569 ALA A C 1
ATOM 4543 O O . ALA A 1 569 ? 56.322 -25.643 -13.036 1.00 67.69 569 ALA A O 1
ATOM 4544 N N . ASN A 1 570 ? 54.812 -25.867 -11.391 1.00 68.31 570 ASN A N 1
ATOM 4545 C CA . ASN A 1 570 ? 55.269 -27.187 -10.938 1.00 68.31 570 ASN A CA 1
ATOM 4546 C C . ASN A 1 570 ? 55.141 -28.287 -12.014 1.00 68.31 570 ASN A C 1
ATOM 4548 O O . ASN A 1 570 ? 55.711 -29.363 -11.857 1.00 68.31 570 ASN A O 1
ATOM 4552 N N . ALA A 1 571 ? 54.412 -28.036 -13.108 1.00 66.19 571 ALA A N 1
ATOM 4553 C CA . ALA A 1 571 ? 54.295 -28.948 -14.246 1.00 66.19 571 ALA A CA 1
ATOM 4554 C C . ALA A 1 571 ? 55.473 -28.866 -15.245 1.00 66.19 571 ALA A C 1
ATOM 4556 O O . ALA A 1 571 ? 55.457 -29.572 -16.252 1.00 66.19 571 ALA A O 1
ATOM 4557 N N . GLY A 1 572 ? 56.480 -28.010 -15.010 1.00 54.34 572 GLY A N 1
ATOM 4558 C CA . GLY A 1 572 ? 57.758 -28.012 -15.747 1.00 54.34 572 GLY A CA 1
ATOM 4559 C C . GLY A 1 572 ? 57.690 -27.610 -17.230 1.00 54.34 572 GLY A C 1
ATOM 4560 O O . GLY A 1 572 ? 58.671 -27.740 -17.958 1.00 54.34 572 GLY A O 1
ATOM 4561 N N . SER A 1 573 ? 56.541 -27.124 -17.700 1.00 48.50 573 SER A N 1
ATOM 4562 C CA . SER A 1 573 ? 56.317 -26.720 -19.092 1.00 48.50 573 SER A CA 1
ATOM 4563 C C . SER A 1 573 ? 56.787 -25.274 -19.304 1.00 48.50 573 SER A C 1
ATOM 4565 O O . SER A 1 573 ? 56.029 -24.326 -19.094 1.00 48.50 573 SER A O 1
ATOM 4567 N N . GLY A 1 574 ? 58.052 -25.119 -19.712 1.00 50.78 574 GLY A N 1
ATOM 4568 C CA . GLY A 1 574 ? 58.746 -23.841 -19.937 1.00 50.78 574 GLY A CA 1
ATOM 4569 C C . GLY A 1 574 ? 58.269 -23.058 -21.166 1.00 50.78 574 GLY A C 1
ATOM 4570 O O . GLY A 1 574 ? 59.042 -22.801 -22.081 1.00 50.78 574 GLY A O 1
ATOM 4571 N N . SER A 1 575 ? 56.990 -22.688 -21.196 1.00 51.12 575 SER A N 1
ATOM 4572 C CA . SER A 1 575 ? 56.420 -21.755 -22.173 1.00 51.12 575 SER A CA 1
ATOM 4573 C C . SER A 1 575 ? 55.573 -20.706 -21.456 1.00 51.12 575 SER A C 1
ATOM 4575 O O . SER A 1 575 ? 54.824 -21.036 -20.536 1.00 51.12 575 SER A O 1
ATOM 4577 N N . GLU A 1 576 ? 55.664 -19.449 -21.892 1.00 54.75 576 GLU A N 1
ATOM 4578 C CA . GLU A 1 576 ? 55.050 -18.284 -21.229 1.00 54.75 576 GLU A CA 1
ATOM 4579 C C . GLU A 1 576 ? 53.521 -18.409 -21.058 1.00 54.75 576 GLU A C 1
ATOM 4581 O O . GLU A 1 576 ? 52.938 -17.851 -20.136 1.00 54.75 576 GLU A O 1
ATOM 4586 N N . PHE A 1 577 ? 52.872 -19.240 -21.881 1.00 62.94 577 PHE A N 1
ATOM 4587 C CA . PHE A 1 577 ? 51.427 -19.497 -21.869 1.00 62.94 577 PHE A CA 1
ATOM 4588 C C . PHE A 1 577 ? 51.020 -20.849 -21.253 1.00 62.94 577 PHE A C 1
ATOM 4590 O O . PHE A 1 577 ? 49.865 -21.261 -21.374 1.00 62.94 577 PHE A O 1
ATOM 4597 N N . SER A 1 578 ? 51.940 -21.554 -20.582 1.00 63.62 578 SER A N 1
ATOM 4598 C CA . SER A 1 578 ? 51.722 -22.887 -19.985 1.00 63.62 578 SER A CA 1
ATOM 4599 C C . SER A 1 578 ? 50.460 -22.962 -19.106 1.00 63.62 578 SER A C 1
ATOM 4601 O O . SER A 1 578 ? 49.668 -23.903 -19.205 1.00 63.62 578 SER A O 1
ATOM 4603 N N . TYR A 1 579 ? 50.209 -21.917 -18.310 1.00 65.75 579 TYR A N 1
ATOM 4604 C CA . TYR A 1 579 ? 49.061 -21.821 -17.404 1.00 65.75 579 TYR A CA 1
ATOM 4605 C C . TYR A 1 579 ? 47.694 -21.833 -18.115 1.00 65.75 579 TYR A C 1
ATOM 4607 O O . TYR A 1 579 ? 46.721 -22.301 -17.524 1.00 65.75 579 TYR A O 1
ATOM 4615 N N . LEU A 1 580 ? 47.603 -21.418 -19.389 1.00 75.62 580 LEU A N 1
ATOM 4616 C CA . LEU A 1 580 ? 46.352 -21.457 -20.166 1.00 75.62 580 LEU A CA 1
ATOM 4617 C C . LEU A 1 580 ? 45.857 -22.886 -20.436 1.00 75.62 580 LEU A C 1
ATOM 4619 O O . LEU A 1 580 ? 44.701 -23.068 -20.817 1.00 75.62 580 LEU A O 1
ATOM 4623 N N . ARG A 1 581 ? 46.704 -23.905 -20.232 1.00 74.06 581 ARG A N 1
ATOM 4624 C CA . ARG A 1 581 ? 46.319 -25.324 -20.305 1.00 74.06 581 ARG A CA 1
ATOM 4625 C C . ARG A 1 581 ? 45.788 -25.873 -18.975 1.00 74.06 581 ARG A C 1
ATOM 4627 O O . ARG A 1 581 ? 45.283 -26.992 -18.954 1.00 74.06 581 ARG A O 1
ATOM 4634 N N . ASN A 1 582 ? 45.889 -25.127 -17.871 1.00 78.25 582 ASN A N 1
ATOM 4635 C CA . ASN A 1 582 ? 45.465 -25.600 -16.555 1.00 78.25 582 ASN A CA 1
ATOM 4636 C C . ASN A 1 582 ? 43.958 -25.332 -16.320 1.00 78.25 582 ASN A C 1
ATOM 4638 O O . ASN A 1 582 ? 43.551 -24.168 -16.257 1.00 78.25 582 ASN A O 1
ATOM 4642 N N . PRO A 1 583 ? 43.113 -26.365 -16.119 1.00 82.69 583 PRO A N 1
ATOM 4643 C CA . PRO A 1 583 ? 41.684 -26.171 -15.861 1.00 82.69 583 PRO A CA 1
ATOM 4644 C C . PRO A 1 583 ? 41.40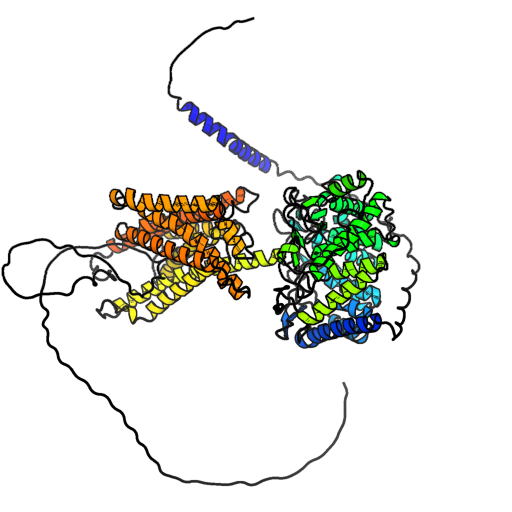0 -25.446 -14.535 1.00 82.69 583 PRO A C 1
ATOM 4646 O O . PRO A 1 583 ? 40.382 -24.768 -14.424 1.00 82.69 583 PRO A O 1
ATOM 4649 N N . ILE A 1 584 ? 42.300 -25.525 -13.546 1.00 82.25 584 ILE A N 1
ATOM 4650 C CA . ILE A 1 584 ? 42.165 -24.811 -12.265 1.00 82.25 584 ILE A CA 1
ATOM 4651 C C . ILE A 1 584 ? 42.305 -23.298 -12.483 1.00 82.25 584 ILE A C 1
ATOM 4653 O O . ILE A 1 584 ? 41.549 -22.522 -11.905 1.00 82.25 584 ILE A O 1
ATOM 4657 N N . TRP A 1 585 ? 43.213 -22.869 -13.368 1.00 83.81 585 TRP A N 1
ATOM 4658 C CA . TRP A 1 585 ? 43.365 -21.453 -13.715 1.00 83.81 585 TRP A CA 1
ATOM 4659 C C . TRP A 1 585 ? 42.099 -20.904 -14.391 1.00 83.81 585 TRP A C 1
ATOM 4661 O O . TRP A 1 585 ? 41.576 -19.867 -13.984 1.00 83.81 585 TRP A O 1
ATOM 4671 N N . TRP A 1 586 ? 41.535 -21.650 -15.349 1.00 82.44 586 TRP A N 1
ATOM 4672 C CA . TRP A 1 586 ? 40.267 -21.288 -15.992 1.00 82.44 586 TRP A CA 1
ATOM 4673 C C . TRP A 1 586 ? 39.072 -21.293 -15.033 1.00 82.44 586 TRP A C 1
ATOM 4675 O O . TRP A 1 586 ? 38.192 -20.442 -15.171 1.00 82.44 586 TRP A O 1
ATOM 4685 N N . ALA A 1 587 ? 39.037 -22.185 -14.038 1.00 84.38 587 ALA A N 1
ATOM 4686 C CA . ALA A 1 587 ? 38.024 -22.151 -12.982 1.00 84.38 587 ALA A CA 1
ATOM 4687 C C . ALA A 1 587 ? 38.129 -20.867 -12.136 1.00 84.38 587 ALA A C 1
ATOM 4689 O O . ALA A 1 587 ? 37.109 -20.236 -11.852 1.00 84.38 587 ALA A O 1
ATOM 4690 N N . GLY A 1 588 ? 39.350 -20.429 -11.806 1.00 78.38 588 GLY A N 1
ATOM 4691 C CA . GLY A 1 588 ? 39.605 -19.144 -11.148 1.00 78.38 588 GLY A CA 1
ATOM 4692 C C . GLY A 1 588 ? 39.096 -17.967 -11.981 1.00 78.38 588 GLY A C 1
ATOM 4693 O O . GLY A 1 588 ? 38.225 -17.223 -11.529 1.00 78.38 588 GLY A O 1
ATOM 4694 N N . MET A 1 589 ? 39.540 -17.864 -13.236 1.00 80.00 589 MET A N 1
ATOM 4695 C CA . MET A 1 589 ? 39.142 -16.786 -14.152 1.00 80.00 589 MET A CA 1
ATOM 4696 C C . MET A 1 589 ? 37.625 -16.755 -14.424 1.00 80.00 589 MET A C 1
ATOM 4698 O O . MET A 1 589 ? 37.024 -15.684 -14.489 1.00 80.00 589 MET A O 1
ATOM 4702 N N . SER A 1 590 ? 36.973 -17.919 -14.516 1.00 82.50 590 SER A N 1
ATOM 4703 C CA . SER A 1 590 ? 35.511 -18.012 -14.667 1.00 82.50 590 SER A CA 1
ATOM 4704 C C . SER A 1 590 ? 34.773 -17.529 -13.415 1.00 82.50 590 SER A C 1
ATOM 4706 O O . SER A 1 590 ? 33.769 -16.828 -13.519 1.00 82.50 590 SER A O 1
ATOM 4708 N N . THR A 1 591 ? 35.294 -17.854 -12.226 1.00 82.56 591 THR A N 1
ATOM 4709 C CA . THR A 1 591 ? 34.729 -17.405 -10.942 1.00 82.56 591 THR A CA 1
ATOM 4710 C C . THR A 1 591 ? 34.849 -15.885 -10.784 1.00 82.56 591 THR A C 1
ATOM 4712 O O . THR A 1 591 ? 33.904 -15.249 -10.321 1.00 82.56 591 THR A O 1
ATOM 4715 N N . LEU A 1 592 ? 35.960 -15.287 -11.237 1.00 80.69 592 LEU A N 1
ATOM 4716 C CA . LEU A 1 592 ? 36.145 -13.831 -11.271 1.00 80.69 592 LEU A CA 1
ATOM 4717 C C . LEU A 1 592 ? 35.085 -13.148 -12.150 1.00 80.69 592 LEU A C 1
ATOM 4719 O O . LEU A 1 592 ? 34.441 -12.200 -11.709 1.00 80.69 592 LEU A O 1
ATOM 4723 N N . ILE A 1 593 ? 34.864 -13.656 -13.369 1.00 79.19 593 ILE A N 1
ATOM 4724 C CA . ILE A 1 593 ? 33.872 -13.104 -14.309 1.00 79.19 593 ILE A CA 1
ATOM 4725 C C . ILE A 1 593 ? 32.453 -13.183 -13.724 1.00 79.19 593 ILE A C 1
ATOM 4727 O O . ILE A 1 593 ? 31.702 -12.212 -13.806 1.00 79.19 593 ILE A O 1
ATOM 4731 N N . ILE A 1 594 ? 32.088 -14.306 -13.094 1.00 82.81 594 ILE A N 1
ATOM 4732 C CA . ILE A 1 594 ? 30.790 -14.462 -12.414 1.00 82.81 594 ILE A CA 1
ATOM 4733 C C . ILE A 1 594 ? 30.657 -13.462 -11.254 1.00 82.81 594 ILE A C 1
ATOM 4735 O O . ILE A 1 594 ? 29.606 -12.836 -11.108 1.00 82.81 594 ILE A O 1
ATOM 4739 N N . GLY A 1 595 ? 31.724 -13.270 -10.471 1.00 79.88 595 GLY A N 1
ATOM 4740 C CA . GLY A 1 595 ? 31.776 -12.290 -9.388 1.00 79.88 595 GLY A CA 1
ATOM 4741 C C . GLY A 1 595 ? 31.535 -10.860 -9.872 1.00 79.88 595 GLY A C 1
ATOM 4742 O O . GLY A 1 595 ? 30.629 -10.199 -9.379 1.00 79.88 595 GLY A O 1
ATOM 4743 N N . GLU A 1 596 ? 32.264 -10.402 -10.892 1.00 80.44 596 GLU A N 1
ATOM 4744 C CA . GLU A 1 596 ? 32.121 -9.042 -11.438 1.00 80.44 596 GLU A CA 1
ATOM 4745 C C . GLU A 1 596 ? 30.748 -8.808 -12.105 1.00 80.44 596 GLU A C 1
ATOM 4747 O O . GLU A 1 596 ? 30.188 -7.713 -12.015 1.00 80.44 596 GLU A O 1
ATOM 4752 N N . VAL A 1 597 ? 30.139 -9.836 -12.712 1.00 81.38 597 VAL A N 1
ATOM 4753 C CA . VAL A 1 597 ? 28.755 -9.756 -13.220 1.00 81.38 597 VAL A CA 1
ATOM 4754 C C . VAL A 1 597 ? 27.744 -9.637 -12.072 1.00 81.38 597 VAL A C 1
ATOM 4756 O O . VAL A 1 597 ? 26.824 -8.822 -12.157 1.00 81.38 597 VAL A O 1
ATOM 4759 N N . ALA A 1 598 ? 27.925 -10.378 -10.973 1.00 82.75 598 ALA A N 1
ATOM 4760 C CA . ALA A 1 598 ? 27.108 -10.223 -9.765 1.00 82.75 598 ALA A CA 1
ATOM 4761 C C . ALA A 1 598 ? 27.324 -8.852 -9.088 1.00 82.75 598 ALA A C 1
ATOM 4763 O O . ALA A 1 598 ? 26.371 -8.258 -8.583 1.00 82.75 598 ALA A O 1
ATOM 4764 N N . ASN A 1 599 ? 28.545 -8.312 -9.145 1.00 84.56 599 ASN A N 1
ATOM 4765 C CA . ASN A 1 599 ? 28.910 -6.979 -8.664 1.00 84.56 599 ASN A CA 1
ATOM 4766 C C . ASN A 1 599 ? 28.145 -5.883 -9.424 1.00 84.56 599 ASN A C 1
ATOM 4768 O O . ASN A 1 599 ? 27.460 -5.049 -8.831 1.00 84.56 599 ASN A O 1
ATOM 4772 N N . PHE A 1 600 ? 28.190 -5.938 -10.759 1.00 83.44 600 PHE A N 1
ATOM 4773 C CA . PHE A 1 600 ? 27.425 -5.057 -11.641 1.00 83.44 600 PHE A CA 1
ATOM 4774 C C . PHE A 1 600 ? 25.910 -5.189 -11.404 1.00 83.44 600 PHE A C 1
ATOM 4776 O O . PHE A 1 600 ? 25.202 -4.183 -11.314 1.00 83.44 600 PHE A O 1
ATOM 4783 N N . ALA A 1 601 ? 25.410 -6.419 -11.237 1.00 83.50 601 ALA A N 1
ATOM 4784 C CA . ALA A 1 601 ? 24.010 -6.657 -10.908 1.00 83.50 601 ALA A CA 1
ATOM 4785 C C . ALA A 1 601 ? 23.624 -6.003 -9.570 1.00 83.50 601 ALA A C 1
ATOM 4787 O O . ALA A 1 601 ? 22.604 -5.321 -9.518 1.00 83.50 601 ALA A O 1
ATOM 4788 N N . ALA A 1 602 ? 24.446 -6.109 -8.519 1.00 85.44 602 ALA A N 1
ATOM 4789 C CA . ALA A 1 602 ? 24.163 -5.529 -7.202 1.00 85.44 602 ALA A CA 1
ATOM 4790 C C . ALA A 1 602 ? 23.882 -4.012 -7.248 1.00 85.44 602 ALA A C 1
ATOM 4792 O O . ALA A 1 602 ? 22.936 -3.547 -6.610 1.00 85.44 602 ALA A O 1
ATOM 4793 N N . TYR A 1 603 ? 24.610 -3.242 -8.069 1.00 84.12 603 TYR A N 1
ATOM 4794 C CA . TYR A 1 603 ? 24.354 -1.803 -8.276 1.00 84.12 603 TYR A CA 1
ATOM 4795 C C . TYR A 1 603 ? 22.974 -1.481 -8.894 1.00 84.12 603 TYR A C 1
ATOM 4797 O O . TYR A 1 603 ? 22.527 -0.334 -8.823 1.00 84.12 603 TYR A O 1
ATOM 4805 N N . SER A 1 604 ? 22.285 -2.475 -9.465 1.00 82.31 604 SER A N 1
ATOM 4806 C CA . SER A 1 604 ? 20.921 -2.366 -10.019 1.00 82.31 604 SER A CA 1
ATOM 4807 C C . SER A 1 604 ? 19.814 -2.627 -8.982 1.00 82.31 604 SER A C 1
ATOM 4809 O O . SER A 1 604 ? 18.638 -2.396 -9.266 1.00 82.31 604 SER A O 1
ATOM 4811 N N . PHE A 1 605 ? 20.178 -3.122 -7.792 1.00 78.56 605 PHE A N 1
ATOM 4812 C CA . PHE A 1 605 ? 19.257 -3.500 -6.709 1.00 78.56 605 PHE A CA 1
ATOM 4813 C C . PHE A 1 605 ? 19.559 -2.793 -5.373 1.00 78.56 605 PHE A C 1
ATOM 4815 O O . PHE A 1 605 ? 18.680 -2.718 -4.522 1.00 78.56 605 PHE A O 1
ATOM 4822 N N . ALA A 1 606 ? 20.769 -2.253 -5.180 1.00 79.31 606 ALA A N 1
ATOM 4823 C CA . ALA A 1 606 ? 21.195 -1.614 -3.932 1.00 79.31 606 ALA A CA 1
ATOM 4824 C C . ALA A 1 606 ? 21.864 -0.229 -4.126 1.00 79.31 606 ALA A C 1
ATOM 4826 O O . ALA A 1 606 ? 22.310 0.122 -5.230 1.00 79.31 606 ALA A O 1
ATOM 4827 N N . PRO A 1 607 ? 21.991 0.577 -3.049 1.00 77.62 607 PRO A N 1
ATOM 4828 C CA . PRO A 1 607 ? 22.686 1.860 -3.094 1.00 77.62 607 PRO A CA 1
ATOM 4829 C C . PRO A 1 607 ? 24.180 1.688 -3.414 1.00 77.62 607 PRO A C 1
ATOM 4831 O O . PRO A 1 607 ? 24.829 0.831 -2.808 1.00 77.62 607 PRO A O 1
ATOM 4834 N N . PRO A 1 608 ? 24.802 2.547 -4.247 1.00 81.94 608 PRO A N 1
ATOM 4835 C CA . PRO A 1 608 ? 26.251 2.509 -4.467 1.00 81.94 608 PRO A CA 1
ATOM 4836 C C . PRO A 1 608 ? 27.063 2.694 -3.176 1.00 81.94 608 PRO A C 1
ATOM 4838 O O . PRO A 1 608 ? 28.157 2.148 -3.047 1.00 81.94 608 PRO A O 1
ATOM 4841 N N . VAL A 1 609 ? 26.495 3.418 -2.205 1.00 77.81 609 VAL A N 1
ATOM 4842 C CA . VAL A 1 609 ? 27.035 3.634 -0.851 1.00 77.81 609 VAL A CA 1
ATOM 4843 C C . VAL A 1 609 ? 27.103 2.333 -0.034 1.00 77.81 609 VAL A C 1
ATOM 4845 O O . VAL A 1 609 ? 27.946 2.223 0.850 1.00 77.81 609 VAL A O 1
ATOM 4848 N N . LEU A 1 610 ? 26.258 1.342 -0.343 1.00 81.00 610 LEU A N 1
ATOM 4849 C CA . LEU A 1 610 ? 26.273 0.009 0.265 1.00 81.00 610 LEU A CA 1
ATOM 4850 C C . LEU A 1 610 ? 27.178 -0.954 -0.516 1.00 81.00 610 LEU A C 1
ATOM 4852 O O . LEU A 1 610 ? 28.034 -1.601 0.077 1.00 81.00 610 LEU A O 1
ATOM 4856 N N . VAL A 1 611 ? 27.018 -1.034 -1.842 1.00 83.06 611 VAL A N 1
ATOM 4857 C CA . VAL A 1 611 ? 27.732 -2.019 -2.679 1.00 83.06 611 VAL A CA 1
ATOM 4858 C C . VAL A 1 611 ? 29.242 -1.758 -2.710 1.00 83.06 611 VAL A C 1
ATOM 4860 O O . VAL A 1 611 ? 30.027 -2.681 -2.514 1.00 83.06 611 VAL A O 1
ATOM 4863 N N . THR A 1 612 ? 29.669 -0.503 -2.896 1.00 80.94 612 THR A N 1
ATOM 4864 C CA . THR A 1 612 ? 31.094 -0.189 -3.125 1.00 80.94 612 THR A CA 1
ATOM 4865 C C . THR A 1 612 ? 31.983 -0.534 -1.917 1.00 80.94 612 THR A C 1
ATOM 4867 O O . THR A 1 612 ? 33.006 -1.189 -2.118 1.00 80.94 612 THR A O 1
ATOM 4870 N N . PRO A 1 613 ? 31.611 -0.204 -0.659 1.00 75.06 613 PRO A N 1
ATOM 4871 C CA . PRO A 1 613 ? 32.407 -0.605 0.504 1.00 75.06 613 PRO A CA 1
ATOM 4872 C C . PRO A 1 613 ? 32.355 -2.110 0.823 1.00 75.06 613 PRO A C 1
ATOM 4874 O O . PRO A 1 613 ? 33.286 -2.639 1.427 1.00 75.06 613 PRO A O 1
ATOM 4877 N N . LEU A 1 614 ? 31.306 -2.830 0.401 1.00 78.81 614 LEU A N 1
ATOM 4878 C CA . LEU A 1 614 ? 31.241 -4.292 0.551 1.00 78.81 614 LEU A CA 1
ATOM 4879 C C . LEU A 1 614 ? 32.250 -5.028 -0.347 1.00 78.81 614 LEU A C 1
ATOM 4881 O O . LEU A 1 614 ? 32.545 -6.197 -0.091 1.00 78.81 614 LEU A O 1
ATOM 4885 N N . GLY A 1 615 ? 32.853 -4.347 -1.330 1.00 75.88 615 GLY A N 1
ATOM 4886 C CA . GLY A 1 615 ? 33.972 -4.869 -2.118 1.00 75.88 615 GLY A CA 1
ATOM 4887 C C . GLY A 1 615 ? 35.194 -5.271 -1.276 1.00 75.88 615 GLY A C 1
ATOM 4888 O O . GLY A 1 615 ? 35.896 -6.213 -1.643 1.00 75.88 615 GLY A O 1
ATOM 4889 N N . ALA A 1 616 ? 35.414 -4.655 -0.104 1.00 73.38 616 ALA A N 1
ATOM 4890 C CA . ALA A 1 616 ? 36.483 -5.051 0.825 1.00 73.38 616 ALA A CA 1
ATOM 4891 C C . ALA A 1 616 ? 36.311 -6.470 1.400 1.00 73.38 616 ALA A C 1
ATOM 4893 O O . ALA A 1 616 ? 37.291 -7.086 1.827 1.00 73.38 616 ALA A O 1
ATOM 4894 N N . LEU A 1 617 ? 35.093 -7.029 1.374 1.00 77.25 617 LEU A N 1
ATOM 4895 C CA . LEU A 1 617 ? 34.864 -8.420 1.769 1.00 77.25 617 LEU A CA 1
ATOM 4896 C C . LEU A 1 617 ? 35.546 -9.416 0.816 1.00 77.25 617 LEU A C 1
ATOM 4898 O O . LEU A 1 617 ? 35.824 -10.534 1.237 1.00 77.25 617 LEU A O 1
ATOM 4902 N N . SER A 1 618 ? 35.874 -9.031 -0.426 1.00 80.12 618 SER A N 1
ATOM 4903 C CA . SER A 1 618 ? 36.624 -9.907 -1.338 1.00 80.12 618 SER A CA 1
ATOM 4904 C C . SER A 1 618 ? 38.059 -10.140 -0.856 1.00 80.12 618 SER A C 1
ATOM 4906 O O . SER A 1 618 ? 38.515 -11.281 -0.822 1.00 80.12 618 SER A O 1
ATOM 4908 N N . VAL A 1 619 ? 38.728 -9.090 -0.368 1.00 73.25 619 VAL A N 1
ATOM 4909 C CA . VAL A 1 619 ? 40.067 -9.164 0.244 1.00 73.25 619 VAL A CA 1
ATOM 4910 C C . VAL A 1 619 ? 40.028 -10.006 1.523 1.00 73.25 619 VAL A C 1
ATOM 4912 O O . VAL A 1 619 ? 40.866 -10.885 1.709 1.00 73.25 619 VAL A O 1
ATOM 4915 N N . LEU A 1 620 ? 39.012 -9.797 2.371 1.00 77.25 620 LEU A N 1
ATOM 4916 C CA . LEU A 1 620 ? 38.783 -10.587 3.588 1.00 77.25 620 LEU A CA 1
ATOM 4917 C C . LEU A 1 620 ? 38.620 -12.086 3.282 1.00 77.25 620 LEU A C 1
ATOM 4919 O O . LEU A 1 620 ? 39.281 -12.924 3.892 1.00 77.25 620 LEU A O 1
ATOM 4923 N N . ILE A 1 621 ? 37.738 -12.424 2.339 1.00 79.75 621 ILE A N 1
ATOM 4924 C CA . ILE A 1 621 ? 37.431 -13.813 1.980 1.00 79.75 621 ILE A CA 1
ATOM 4925 C C . ILE A 1 621 ? 38.626 -14.463 1.275 1.00 79.75 621 ILE A C 1
ATOM 4927 O O . ILE A 1 621 ? 38.946 -15.611 1.575 1.00 79.75 621 ILE A O 1
ATOM 4931 N N . GLY A 1 622 ? 39.334 -13.727 0.413 1.00 75.75 622 GLY A N 1
ATOM 4932 C CA . GLY A 1 622 ? 40.574 -14.182 -0.215 1.00 75.75 622 GLY A CA 1
ATOM 4933 C C . GLY A 1 622 ? 41.660 -14.523 0.807 1.00 75.75 622 GLY A C 1
ATOM 4934 O O . GLY A 1 622 ? 42.213 -15.618 0.752 1.00 75.75 622 GLY A O 1
ATOM 4935 N N . ALA A 1 623 ? 41.913 -13.649 1.787 1.00 71.69 623 ALA A N 1
ATOM 4936 C CA . ALA A 1 623 ? 42.906 -13.881 2.840 1.00 71.69 623 ALA A CA 1
ATOM 4937 C C . ALA A 1 623 ? 42.556 -15.091 3.732 1.00 71.69 623 ALA A C 1
ATOM 4939 O O . ALA A 1 623 ? 43.407 -15.940 4.004 1.00 71.69 623 ALA A O 1
ATOM 4940 N N . ILE A 1 624 ? 41.286 -15.226 4.137 1.00 77.06 624 ILE A N 1
ATOM 4941 C CA . ILE A 1 624 ? 40.815 -16.375 4.928 1.00 77.06 624 ILE A CA 1
ATOM 4942 C C . ILE A 1 624 ? 40.932 -17.681 4.123 1.00 77.06 624 ILE A C 1
ATOM 4944 O O . ILE A 1 624 ? 41.431 -18.682 4.639 1.00 77.06 624 ILE A O 1
ATOM 4948 N N . LEU A 1 625 ? 40.512 -17.689 2.854 1.00 76.75 625 LEU A N 1
ATOM 4949 C CA . LEU A 1 625 ? 40.592 -18.879 2.002 1.00 76.75 625 LEU A CA 1
ATOM 4950 C C . LEU A 1 625 ? 42.029 -19.240 1.616 1.00 76.75 625 LEU A C 1
ATOM 4952 O O . LEU A 1 625 ? 42.326 -20.427 1.513 1.00 76.75 625 LEU A O 1
ATOM 4956 N N . ALA A 1 626 ? 42.929 -18.270 1.447 1.00 72.31 626 ALA A N 1
ATOM 4957 C CA . ALA A 1 626 ? 44.353 -18.534 1.252 1.00 72.31 626 ALA A CA 1
ATOM 4958 C C . ALA A 1 626 ? 44.934 -19.288 2.458 1.00 72.31 626 ALA A C 1
ATOM 4960 O O . ALA A 1 626 ? 45.568 -20.331 2.288 1.00 72.31 626 ALA A O 1
ATOM 4961 N N . SER A 1 627 ? 44.602 -18.851 3.677 1.00 74.25 627 SER A N 1
ATOM 4962 C CA . SER A 1 627 ? 45.037 -19.521 4.904 1.00 74.25 627 SER A CA 1
ATOM 4963 C C . SER A 1 627 ? 44.582 -20.986 4.985 1.00 74.25 627 SER A C 1
ATOM 4965 O O . SER A 1 627 ? 45.374 -21.856 5.338 1.00 74.25 627 SER A O 1
ATOM 4967 N N . PHE A 1 628 ? 43.350 -21.299 4.561 1.00 76.44 628 PHE A N 1
ATOM 4968 C CA . PHE A 1 628 ? 42.832 -22.676 4.554 1.00 76.44 628 PHE A CA 1
ATOM 4969 C C . PHE A 1 628 ? 43.223 -23.533 3.332 1.00 76.44 628 PHE A C 1
ATOM 4971 O O . PHE A 1 628 ? 43.258 -24.756 3.445 1.00 76.44 628 PHE A O 1
ATOM 4978 N N . LEU A 1 629 ? 43.461 -22.944 2.152 1.00 71.12 629 LEU A N 1
ATOM 4979 C CA . LEU A 1 629 ? 43.643 -23.685 0.885 1.00 71.12 629 LEU A CA 1
ATOM 4980 C C . LEU A 1 629 ? 45.085 -23.700 0.354 1.00 71.12 629 LEU A C 1
ATOM 4982 O O . LEU A 1 629 ? 45.376 -24.479 -0.569 1.00 71.12 629 LEU A O 1
ATOM 4986 N N . LEU A 1 630 ? 45.946 -22.847 0.916 1.00 68.06 630 LEU A N 1
ATOM 4987 C CA . LEU A 1 630 ? 47.380 -22.714 0.629 1.00 68.06 630 LEU A CA 1
ATOM 4988 C C . LEU A 1 630 ? 48.252 -22.857 1.900 1.00 68.06 630 LEU A C 1
ATOM 4990 O O . LEU A 1 630 ? 49.471 -22.863 1.784 1.00 68.06 630 LEU A O 1
ATOM 4994 N N . ASN A 1 631 ? 47.645 -23.033 3.085 1.00 65.75 631 ASN A N 1
ATOM 4995 C CA . ASN A 1 631 ? 48.299 -23.116 4.406 1.00 65.75 631 ASN A CA 1
ATOM 4996 C C . ASN A 1 631 ? 49.073 -21.847 4.833 1.00 65.75 631 ASN A C 1
ATOM 4998 O O . ASN A 1 631 ? 49.987 -21.917 5.654 1.00 65.75 631 ASN A O 1
ATOM 5002 N N . GLU A 1 632 ? 48.701 -20.680 4.302 1.00 70.62 632 GLU A N 1
ATOM 5003 C CA . GLU A 1 632 ? 49.326 -19.388 4.624 1.00 70.62 632 GLU A CA 1
ATOM 5004 C C . GLU A 1 632 ? 48.952 -18.944 6.059 1.00 70.62 632 GLU A C 1
ATOM 5006 O O . GLU A 1 632 ? 47.778 -18.939 6.440 1.00 70.62 632 GLU A O 1
ATOM 5011 N N . GLN A 1 633 ? 49.932 -18.619 6.910 1.00 62.50 633 GLN A N 1
ATOM 5012 C CA . GLN A 1 633 ? 49.686 -18.363 8.338 1.00 62.50 633 GLN A CA 1
ATOM 5013 C C . GLN A 1 633 ? 49.338 -16.899 8.630 1.00 62.50 633 GLN A C 1
ATOM 5015 O O . GLN A 1 633 ? 50.217 -16.113 8.963 1.00 62.50 633 GLN A O 1
ATOM 5020 N N . LEU A 1 634 ? 48.038 -16.572 8.627 1.00 66.25 634 LEU A N 1
ATOM 5021 C CA . LEU A 1 634 ? 47.535 -15.239 8.989 1.00 66.25 634 LEU A CA 1
ATOM 5022 C C . LEU A 1 634 ? 48.084 -14.754 10.342 1.00 66.25 634 LEU A C 1
ATOM 5024 O O . LEU A 1 634 ? 47.669 -15.235 11.413 1.00 66.25 634 LEU A O 1
ATOM 5028 N N . GLY A 1 635 ? 48.970 -13.759 10.282 1.00 70.38 635 GLY A N 1
ATOM 5029 C CA . GLY A 1 635 ? 49.596 -13.119 11.433 1.00 70.38 635 GLY A CA 1
ATOM 5030 C C . GLY A 1 635 ? 48.606 -12.386 12.347 1.00 70.38 635 GLY A C 1
ATOM 5031 O O . GLY A 1 635 ? 47.428 -12.190 12.027 1.00 70.38 635 GLY A O 1
ATOM 5032 N N . HIS A 1 636 ? 49.072 -11.950 13.522 1.00 75.88 636 HIS A N 1
ATOM 5033 C CA . HIS A 1 636 ? 48.209 -11.274 14.502 1.00 75.88 636 HIS A CA 1
ATOM 5034 C C . HIS A 1 636 ? 47.590 -9.981 13.939 1.00 75.88 636 HIS A C 1
ATOM 5036 O O . HIS A 1 636 ? 46.403 -9.725 14.147 1.00 75.88 636 HIS A O 1
ATOM 5042 N N . LEU A 1 637 ? 48.360 -9.200 13.171 1.00 75.81 637 LEU A N 1
ATOM 5043 C CA . LEU A 1 637 ? 47.852 -8.018 12.468 1.00 75.81 637 LEU A CA 1
ATOM 5044 C C . LEU A 1 637 ? 46.785 -8.387 11.428 1.00 75.81 637 LEU A C 1
ATOM 5046 O O . LEU A 1 637 ? 45.724 -7.766 11.423 1.00 75.81 637 LEU A O 1
ATOM 5050 N N . GLY A 1 638 ? 46.982 -9.453 10.646 1.00 73.19 638 GLY A N 1
ATOM 5051 C CA . GLY A 1 638 ? 45.996 -9.919 9.665 1.00 73.19 638 GLY A CA 1
ATOM 5052 C C . GLY A 1 638 ? 44.648 -10.267 10.299 1.00 73.19 638 GLY A C 1
ATOM 5053 O O . GLY A 1 638 ? 43.597 -9.875 9.792 1.00 73.19 638 GLY A O 1
ATOM 5054 N N . ARG A 1 639 ? 44.655 -10.903 11.478 1.00 79.38 639 ARG A N 1
ATOM 5055 C CA . ARG A 1 639 ? 43.430 -11.215 12.244 1.00 79.38 639 ARG A CA 1
ATOM 5056 C C . ARG A 1 639 ? 42.714 -9.957 12.748 1.00 79.38 639 ARG A C 1
ATOM 5058 O O . ARG A 1 639 ? 41.485 -9.898 12.701 1.00 79.38 639 ARG A O 1
ATOM 5065 N N . VAL A 1 640 ? 43.460 -8.937 13.183 1.00 83.50 640 VAL A N 1
ATOM 5066 C CA . VAL A 1 640 ? 42.901 -7.627 13.571 1.00 83.50 640 VAL A CA 1
ATOM 5067 C C . VAL A 1 640 ? 42.310 -6.903 12.355 1.00 83.50 640 VAL A C 1
ATOM 5069 O O . VAL A 1 640 ? 41.188 -6.400 12.431 1.00 83.50 640 VAL A O 1
ATOM 5072 N N . GLY A 1 641 ? 43.009 -6.912 11.217 1.00 81.19 641 GLY A N 1
ATOM 5073 C CA . GLY A 1 641 ? 42.511 -6.368 9.952 1.00 81.19 641 GLY A CA 1
ATOM 5074 C C . GLY A 1 641 ? 41.222 -7.054 9.487 1.00 81.19 641 GLY A C 1
ATOM 5075 O O . GLY A 1 641 ? 40.250 -6.376 9.153 1.00 81.19 641 GLY A O 1
ATOM 5076 N N . CYS A 1 642 ? 41.161 -8.389 9.580 1.00 78.12 642 CYS A N 1
ATOM 5077 C CA . CYS A 1 642 ? 39.958 -9.173 9.289 1.00 78.12 642 CYS A CA 1
ATOM 5078 C C . CYS A 1 642 ? 38.756 -8.735 10.142 1.00 78.12 642 CYS A C 1
ATOM 5080 O O . CYS A 1 642 ? 37.669 -8.487 9.613 1.00 78.12 642 CYS A O 1
ATOM 5082 N N . ALA A 1 643 ? 38.951 -8.620 11.461 1.00 82.62 643 ALA A N 1
ATOM 5083 C CA . ALA A 1 643 ? 37.897 -8.234 12.396 1.00 82.62 643 ALA A CA 1
ATOM 5084 C C . ALA A 1 643 ? 37.365 -6.816 12.126 1.00 82.62 643 ALA A C 1
ATOM 5086 O O . ALA A 1 643 ? 36.155 -6.590 12.188 1.00 82.62 643 ALA A O 1
ATOM 5087 N N . LEU A 1 644 ? 38.246 -5.874 11.772 1.00 85.69 644 LEU A N 1
ATOM 5088 C CA . LEU A 1 644 ? 37.870 -4.503 11.416 1.00 85.69 644 LEU A CA 1
ATOM 5089 C C . LEU A 1 644 ? 37.114 -4.434 10.079 1.00 85.69 644 LEU A C 1
ATOM 5091 O O . LEU A 1 644 ? 36.090 -3.758 10.009 1.00 85.69 644 LEU A O 1
ATOM 5095 N N . CYS A 1 645 ? 37.534 -5.177 9.047 1.00 80.69 645 CYS A N 1
ATOM 5096 C CA . CYS A 1 645 ? 36.790 -5.268 7.782 1.00 80.69 645 CYS A CA 1
ATOM 5097 C C . CYS A 1 645 ? 35.361 -5.792 7.985 1.00 80.69 645 CYS A C 1
ATOM 5099 O O . CYS A 1 645 ? 34.411 -5.233 7.432 1.00 80.69 645 CYS A O 1
ATOM 5101 N N . LEU A 1 646 ? 35.198 -6.840 8.800 1.00 82.81 646 LEU A N 1
ATOM 5102 C CA . LEU A 1 646 ? 33.890 -7.421 9.107 1.00 82.81 646 LEU A CA 1
ATOM 5103 C C . LEU A 1 646 ? 33.021 -6.444 9.915 1.00 82.81 646 LEU A C 1
ATOM 5105 O O . LEU A 1 646 ? 31.875 -6.197 9.542 1.00 82.81 646 LEU A O 1
ATOM 5109 N N . LEU A 1 647 ? 33.571 -5.836 10.972 1.00 85.69 647 LEU A N 1
ATOM 5110 C CA . LEU A 1 647 ? 32.862 -4.858 11.804 1.00 85.69 647 LEU A CA 1
ATOM 5111 C C . LEU A 1 647 ? 32.407 -3.635 10.993 1.00 85.69 647 LEU A C 1
ATOM 5113 O O . LEU A 1 647 ? 31.247 -3.234 11.083 1.00 85.69 647 LEU A O 1
ATOM 5117 N N . GLY A 1 648 ? 33.296 -3.066 10.176 1.00 84.38 648 GLY A N 1
ATOM 5118 C CA . GLY A 1 648 ? 32.983 -1.927 9.316 1.00 84.38 648 GLY A CA 1
ATOM 5119 C C . GLY A 1 648 ? 31.892 -2.254 8.294 1.00 84.38 648 GLY A C 1
ATOM 5120 O O . GLY A 1 648 ? 30.937 -1.489 8.157 1.00 84.38 648 GLY A O 1
ATOM 5121 N N . SER A 1 649 ? 31.963 -3.435 7.670 1.00 82.19 649 SER A N 1
ATOM 5122 C CA . SER A 1 649 ? 30.935 -3.921 6.739 1.00 82.19 649 SER A CA 1
ATOM 5123 C C . SER A 1 649 ? 29.567 -4.067 7.414 1.00 82.19 649 SER A C 1
ATOM 5125 O O . SER A 1 649 ? 28.567 -3.602 6.870 1.00 82.19 649 SER A O 1
ATOM 5127 N N . VAL A 1 650 ? 29.506 -4.637 8.625 1.00 82.81 650 VAL A N 1
ATOM 5128 C CA . VAL A 1 650 ? 28.257 -4.758 9.401 1.00 82.81 650 VAL A CA 1
ATOM 5129 C C . VAL A 1 650 ? 27.679 -3.383 9.754 1.00 82.81 650 VAL A C 1
ATOM 5131 O O . VAL A 1 650 ? 26.477 -3.171 9.596 1.00 82.81 650 VAL A O 1
ATOM 5134 N N . ILE A 1 651 ? 28.513 -2.422 10.170 1.00 85.25 651 ILE A N 1
ATOM 5135 C CA . ILE A 1 651 ? 28.063 -1.050 10.461 1.00 85.25 651 ILE A CA 1
ATOM 5136 C C . ILE A 1 651 ? 27.465 -0.395 9.206 1.00 85.25 651 ILE A C 1
ATOM 5138 O O . ILE A 1 651 ? 26.397 0.211 9.298 1.00 85.25 651 ILE A O 1
ATOM 5142 N N . ILE A 1 652 ? 28.104 -0.547 8.040 1.00 82.38 652 ILE A N 1
ATOM 5143 C CA . ILE A 1 652 ? 27.605 0.002 6.769 1.00 82.38 652 ILE A CA 1
ATOM 5144 C C . ILE A 1 652 ? 26.272 -0.648 6.378 1.00 82.38 652 ILE A C 1
ATOM 5146 O O . ILE A 1 652 ? 25.333 0.076 6.067 1.00 82.38 652 ILE A O 1
ATOM 5150 N N . VAL A 1 653 ? 26.144 -1.978 6.455 1.00 79.69 653 VAL A N 1
ATOM 5151 C CA . VAL A 1 653 ? 24.887 -2.691 6.142 1.00 79.69 653 VAL A CA 1
ATOM 5152 C C . VAL A 1 653 ? 23.728 -2.214 7.025 1.00 79.69 653 VAL A C 1
ATOM 5154 O O . VAL A 1 653 ? 22.638 -1.964 6.515 1.00 79.69 653 VAL A O 1
ATOM 5157 N N . LEU A 1 654 ? 23.965 -2.042 8.330 1.00 77.69 654 LEU A N 1
ATOM 5158 C CA . LEU A 1 654 ? 22.932 -1.642 9.295 1.00 77.69 654 LEU A CA 1
ATOM 5159 C C . LEU A 1 654 ? 22.476 -0.178 9.164 1.00 77.69 654 LEU A C 1
ATOM 5161 O O . LEU A 1 654 ? 21.359 0.134 9.566 1.00 77.69 654 LEU A O 1
ATOM 5165 N N . HIS A 1 655 ? 23.312 0.714 8.618 1.00 78.69 655 HIS A N 1
ATOM 5166 C CA . HIS A 1 655 ? 23.024 2.158 8.540 1.00 78.69 655 HIS A CA 1
ATOM 5167 C C . HIS A 1 655 ? 22.948 2.700 7.103 1.00 78.69 655 HIS A C 1
ATOM 5169 O O . HIS A 1 655 ? 22.770 3.905 6.912 1.00 78.69 655 HIS A O 1
ATOM 5175 N N . ALA A 1 656 ? 23.075 1.840 6.086 1.00 71.19 656 ALA A N 1
ATOM 5176 C CA . ALA A 1 656 ? 22.920 2.219 4.686 1.00 71.19 656 ALA A CA 1
ATOM 5177 C C . ALA A 1 656 ? 21.496 2.743 4.420 1.00 71.19 656 ALA A C 1
ATOM 5179 O O . ALA A 1 656 ? 20.532 2.000 4.651 1.00 71.19 656 ALA A O 1
ATOM 5180 N N . PRO A 1 657 ? 21.344 3.985 3.918 1.00 67.12 657 PRO A N 1
ATOM 5181 C CA . PRO A 1 657 ? 20.037 4.550 3.604 1.00 67.12 657 PRO A CA 1
ATOM 5182 C C . PRO A 1 657 ? 19.376 3.775 2.466 1.00 67.12 657 PRO A C 1
ATOM 5184 O O . PRO A 1 657 ? 20.055 3.242 1.588 1.00 67.12 657 PRO A O 1
ATOM 5187 N N . ASP A 1 658 ? 18.050 3.758 2.460 1.00 61.41 658 ASP A N 1
ATOM 5188 C CA . ASP A 1 658 ? 17.278 3.181 1.366 1.00 61.41 658 ASP A CA 1
ATOM 5189 C C . ASP A 1 658 ? 17.317 4.100 0.136 1.00 61.41 658 ASP A C 1
ATOM 5191 O O . ASP A 1 658 ? 17.224 5.331 0.254 1.00 61.41 658 ASP A O 1
ATOM 5195 N N . ASP A 1 659 ? 17.482 3.495 -1.044 1.00 60.53 659 ASP A N 1
ATOM 5196 C CA . ASP A 1 659 ? 17.426 4.198 -2.326 1.00 60.53 659 ASP A CA 1
ATOM 5197 C C . ASP A 1 659 ? 16.066 4.885 -2.515 1.00 60.53 659 ASP A C 1
ATOM 5199 O O . ASP A 1 659 ? 15.034 4.429 -2.023 1.00 60.53 659 ASP A O 1
ATOM 5203 N N . ARG A 1 660 ? 16.041 5.958 -3.311 1.00 61.31 660 ARG A N 1
ATOM 5204 C CA . ARG A 1 660 ? 14.775 6.459 -3.857 1.00 61.31 660 ARG A CA 1
ATOM 5205 C C . ARG A 1 660 ? 14.273 5.470 -4.922 1.00 61.31 660 ARG A C 1
ATOM 5207 O O . ARG A 1 660 ? 15.095 5.049 -5.740 1.00 61.31 660 ARG A O 1
ATOM 5214 N N . PRO A 1 661 ? 12.974 5.122 -4.964 1.00 55.12 661 PRO A N 1
ATOM 5215 C CA . PRO A 1 661 ? 12.430 4.320 -6.055 1.00 55.12 661 PRO A CA 1
ATOM 5216 C C . PRO A 1 661 ? 12.621 5.056 -7.390 1.00 55.12 661 PRO A C 1
ATOM 5218 O O . PRO A 1 661 ? 12.327 6.245 -7.509 1.00 55.12 661 PRO A O 1
ATOM 5221 N N . ILE A 1 662 ? 13.162 4.348 -8.383 1.00 58.03 662 ILE A N 1
ATOM 5222 C CA . ILE A 1 662 ? 13.401 4.846 -9.744 1.00 58.03 662 ILE A CA 1
ATOM 5223 C C . ILE A 1 662 ? 12.499 4.032 -10.673 1.00 58.03 662 ILE A C 1
ATOM 5225 O O . ILE A 1 662 ? 12.841 2.921 -11.076 1.00 58.03 662 ILE A O 1
ATOM 5229 N N . GLU A 1 663 ? 11.317 4.569 -10.965 1.00 55.69 663 GLU A N 1
ATOM 5230 C CA . GLU A 1 663 ? 10.252 3.865 -11.697 1.00 55.69 663 GLU A CA 1
ATOM 5231 C C . GLU A 1 663 ? 10.464 3.879 -13.223 1.00 55.69 663 GLU A C 1
ATOM 5233 O O . GLU A 1 663 ? 9.980 2.983 -13.928 1.00 55.69 663 GLU A O 1
ATOM 5238 N N . THR A 1 664 ? 11.222 4.861 -13.733 1.00 63.75 664 THR A N 1
ATOM 5239 C CA . THR A 1 664 ? 11.643 4.972 -15.138 1.00 63.75 664 THR A CA 1
ATOM 5240 C C . THR A 1 664 ? 13.095 5.447 -15.273 1.00 63.75 664 THR A C 1
ATOM 5242 O O . THR A 1 664 ? 13.639 6.124 -14.396 1.00 63.75 664 THR A O 1
ATOM 5245 N N . ILE A 1 665 ? 13.728 5.178 -16.423 1.00 74.19 665 ILE A N 1
ATOM 5246 C CA . ILE A 1 665 ? 15.046 5.760 -16.729 1.00 74.19 665 ILE A CA 1
ATOM 5247 C C . ILE A 1 665 ? 15.012 7.286 -16.912 1.00 74.19 665 ILE A C 1
ATOM 5249 O O . ILE A 1 665 ? 16.030 7.960 -16.739 1.00 74.19 665 ILE A O 1
ATOM 5253 N N . THR A 1 666 ? 13.844 7.846 -17.226 1.00 69.81 666 THR A N 1
ATOM 5254 C CA . THR A 1 666 ? 13.632 9.292 -17.347 1.00 69.81 666 THR A CA 1
ATOM 5255 C C . THR A 1 666 ? 13.765 9.980 -15.990 1.00 69.81 666 THR A C 1
ATOM 5257 O O . THR A 1 666 ? 14.337 11.062 -15.919 1.00 69.81 666 THR A O 1
ATOM 5260 N N . ASP A 1 667 ? 13.348 9.339 -14.895 1.00 72.75 667 ASP A N 1
ATOM 5261 C CA . ASP A 1 667 ? 13.540 9.872 -13.541 1.00 72.75 667 ASP A CA 1
ATOM 5262 C C . ASP A 1 667 ? 15.019 9.882 -13.143 1.00 72.75 667 ASP A C 1
ATOM 5264 O O . ASP A 1 667 ? 15.515 10.877 -12.610 1.00 72.75 667 ASP A O 1
ATOM 5268 N N . PHE A 1 668 ? 15.767 8.828 -13.488 1.00 78.50 668 PHE A N 1
ATOM 5269 C CA . PHE A 1 668 ? 17.221 8.815 -13.299 1.00 78.50 668 PHE A CA 1
ATOM 5270 C C . PHE A 1 668 ? 17.919 9.900 -14.134 1.00 78.50 668 PHE A C 1
ATOM 5272 O O . PHE A 1 668 ? 18.797 10.603 -13.632 1.00 78.50 668 PHE A O 1
ATOM 5279 N N . LEU A 1 669 ? 17.496 10.090 -15.390 1.00 81.38 669 LEU A N 1
ATOM 5280 C CA . LEU A 1 669 ? 17.971 11.184 -16.238 1.00 81.38 669 LEU A CA 1
ATOM 5281 C C . LEU A 1 669 ? 17.637 12.553 -15.630 1.00 81.38 669 LEU A C 1
ATOM 5283 O O . LEU A 1 669 ? 18.497 13.429 -15.624 1.00 81.38 669 LEU A O 1
ATOM 5287 N N . ASN A 1 670 ? 16.442 12.729 -15.064 1.00 81.56 670 ASN A N 1
ATOM 5288 C CA . ASN A 1 670 ? 16.045 13.960 -14.385 1.00 81.56 670 ASN A CA 1
ATOM 5289 C C . ASN A 1 670 ? 16.941 14.259 -13.174 1.00 81.56 670 ASN A C 1
ATOM 5291 O O . ASN A 1 670 ? 17.289 15.420 -12.976 1.00 81.56 670 ASN A O 1
ATOM 5295 N N . TYR A 1 671 ? 17.370 13.249 -12.402 1.00 80.25 671 TYR A N 1
ATOM 5296 C CA . TYR A 1 671 ? 18.380 13.419 -11.345 1.00 80.25 671 TYR A CA 1
ATOM 5297 C C . TYR A 1 671 ? 19.769 13.760 -11.908 1.00 80.25 671 TYR A C 1
ATOM 5299 O O . TYR A 1 671 ? 20.394 14.716 -11.448 1.00 80.25 671 TYR A O 1
ATOM 5307 N N . ALA A 1 672 ? 20.233 13.048 -12.939 1.00 82.69 672 ALA A N 1
ATOM 5308 C CA . ALA A 1 672 ? 21.532 13.299 -13.570 1.00 82.69 672 ALA A CA 1
ATOM 5309 C C . ALA A 1 672 ? 21.622 14.688 -14.241 1.00 82.69 672 ALA A C 1
ATOM 5311 O O . ALA A 1 672 ? 22.687 15.304 -14.258 1.00 82.69 672 ALA A O 1
ATOM 5312 N N . MET A 1 673 ? 20.502 15.210 -14.747 1.00 83.62 673 MET A N 1
ATOM 5313 C CA . MET A 1 673 ? 20.392 16.540 -15.357 1.00 83.62 673 MET A CA 1
ATOM 5314 C C . MET A 1 673 ? 20.197 17.677 -14.339 1.00 83.62 673 MET A C 1
ATOM 5316 O O . MET A 1 673 ? 20.136 18.843 -14.737 1.00 83.62 673 MET A O 1
ATOM 5320 N N . LYS A 1 674 ? 20.126 17.399 -13.025 1.00 83.69 674 LYS A N 1
ATOM 5321 C CA . LYS A 1 674 ? 20.076 18.466 -12.011 1.00 83.69 674 LYS A CA 1
ATOM 5322 C C . LYS A 1 674 ? 21.383 19.267 -12.009 1.00 83.69 674 LYS A C 1
ATOM 5324 O O . LYS A 1 674 ? 22.464 18.677 -12.099 1.00 83.69 674 LYS A O 1
ATOM 5329 N N . PRO A 1 675 ? 21.329 20.598 -11.802 1.00 83.88 675 PRO A N 1
ATOM 5330 C CA . PRO A 1 675 ? 22.520 21.447 -11.838 1.00 83.88 675 PRO A CA 1
ATOM 5331 C C . PRO A 1 675 ? 23.592 21.024 -10.824 1.00 83.88 675 PRO A C 1
ATOM 5333 O O . PRO A 1 675 ? 24.773 21.177 -11.109 1.00 83.88 675 PRO A O 1
ATOM 5336 N N . GLY A 1 676 ? 23.216 20.430 -9.683 1.00 85.19 676 GLY A N 1
ATOM 5337 C CA . GLY A 1 676 ? 24.172 19.878 -8.717 1.00 85.19 676 GLY A CA 1
ATOM 5338 C C . GLY A 1 676 ? 25.039 18.751 -9.293 1.00 85.19 676 GLY A C 1
ATOM 5339 O O . GLY A 1 676 ? 26.264 18.811 -9.196 1.00 85.19 676 GLY A O 1
ATOM 5340 N N . PHE A 1 677 ? 24.429 17.752 -9.942 1.00 87.44 677 PHE A N 1
ATOM 5341 C CA . PHE A 1 677 ? 25.167 16.620 -10.510 1.00 87.44 677 PHE A CA 1
ATOM 5342 C C . PHE A 1 677 ? 25.904 16.989 -11.804 1.00 87.44 677 PHE A C 1
ATOM 5344 O O . PHE A 1 677 ? 27.040 16.557 -12.002 1.00 87.44 677 PHE A O 1
ATOM 5351 N N . LEU A 1 678 ? 25.332 17.870 -12.633 1.00 88.12 678 LEU A N 1
ATOM 5352 C CA . LEU A 1 678 ? 26.034 18.429 -13.792 1.00 88.12 678 LEU A CA 1
ATOM 5353 C C . LEU A 1 678 ? 27.270 19.246 -13.374 1.00 88.12 678 LEU A C 1
ATOM 5355 O O . LEU A 1 678 ? 28.335 19.080 -13.968 1.00 88.12 678 LEU A O 1
ATOM 5359 N N . MET A 1 679 ? 27.179 20.058 -12.312 1.00 88.25 679 MET A N 1
ATOM 5360 C CA . MET A 1 679 ? 28.335 20.772 -11.750 1.00 88.25 679 MET A CA 1
ATOM 5361 C C . MET A 1 679 ? 29.376 19.818 -11.154 1.00 88.25 679 MET A C 1
ATOM 5363 O O . MET A 1 679 ? 30.573 20.074 -11.301 1.00 88.25 679 MET A O 1
ATOM 5367 N N . TYR A 1 680 ? 28.961 18.705 -10.537 1.00 91.00 680 TYR A N 1
ATOM 5368 C CA . TYR A 1 680 ? 29.886 17.660 -10.087 1.00 91.00 680 TYR A CA 1
ATOM 5369 C C . TYR A 1 680 ? 30.621 17.026 -11.272 1.00 91.00 680 TYR A C 1
ATOM 5371 O O . TYR A 1 680 ? 31.848 17.027 -11.284 1.00 91.00 680 TYR A O 1
ATOM 5379 N N . CYS A 1 681 ? 29.903 16.581 -12.308 1.00 90.81 681 CYS A N 1
ATOM 5380 C CA . CYS A 1 681 ? 30.505 16.002 -13.512 1.00 90.81 681 CYS A CA 1
ATOM 5381 C C . CYS A 1 681 ? 31.448 16.988 -14.220 1.00 90.81 681 CYS A C 1
ATOM 5383 O O . CYS A 1 681 ? 32.558 16.616 -14.594 1.00 90.81 681 CYS A O 1
ATOM 5385 N N . PHE A 1 682 ? 31.062 18.262 -14.343 1.00 91.81 682 PHE A N 1
ATOM 5386 C CA . PHE A 1 682 ? 31.931 19.312 -14.881 1.00 91.81 682 PHE A CA 1
ATOM 5387 C C . PHE A 1 682 ? 33.198 19.501 -14.033 1.00 91.81 682 PHE A C 1
ATOM 5389 O O . PHE A 1 682 ? 34.300 19.558 -14.576 1.00 91.81 682 PHE A O 1
ATOM 5396 N N . THR A 1 683 ? 33.057 19.537 -12.705 1.00 91.62 683 THR A N 1
ATOM 5397 C CA . THR A 1 683 ? 34.187 19.654 -11.768 1.00 91.62 683 THR A CA 1
ATOM 5398 C C . THR A 1 683 ? 35.123 18.454 -11.863 1.00 91.62 683 THR A C 1
ATOM 5400 O O . THR A 1 683 ? 36.336 18.638 -11.920 1.00 91.62 683 THR A O 1
ATOM 5403 N N . VAL A 1 684 ? 34.578 17.237 -11.942 1.00 93.19 684 VAL A N 1
ATOM 5404 C CA . VAL A 1 684 ? 35.338 15.998 -12.146 1.00 93.19 684 VAL A CA 1
ATOM 5405 C C . VAL A 1 684 ? 36.106 16.047 -13.463 1.00 93.19 684 VAL A C 1
ATOM 5407 O O . VAL A 1 684 ? 37.311 15.817 -13.457 1.00 93.19 684 VAL A O 1
ATOM 5410 N N . CYS A 1 685 ? 35.460 16.403 -14.577 1.00 92.06 685 CYS A N 1
ATOM 5411 C CA . CYS A 1 685 ? 36.120 16.504 -15.880 1.00 92.06 685 CYS A CA 1
ATOM 5412 C C . CYS A 1 685 ? 37.230 17.566 -15.882 1.00 92.06 685 CYS A C 1
ATOM 5414 O O . CYS A 1 685 ? 38.348 17.285 -16.313 1.00 92.06 685 CYS A O 1
ATOM 5416 N N . ALA A 1 686 ? 36.962 18.765 -15.357 1.00 92.12 686 ALA A N 1
ATOM 5417 C CA . ALA A 1 686 ? 37.948 19.839 -15.272 1.00 92.12 686 ALA A CA 1
ATOM 5418 C C . ALA A 1 686 ? 39.141 19.462 -14.373 1.00 92.12 686 ALA A C 1
ATOM 5420 O O . ALA A 1 686 ? 40.293 19.696 -14.745 1.00 92.12 686 ALA A O 1
ATOM 5421 N N . LEU A 1 687 ? 38.883 18.830 -13.223 1.00 91.44 687 LEU A N 1
ATOM 5422 C CA . LEU A 1 687 ? 39.918 18.368 -12.299 1.00 91.44 687 LEU A CA 1
ATOM 5423 C C . LEU A 1 687 ? 40.725 17.201 -12.882 1.00 91.44 687 LEU A C 1
ATOM 5425 O O . LEU A 1 687 ? 41.948 17.214 -12.780 1.00 91.44 687 LEU A O 1
ATOM 5429 N N . ALA A 1 688 ? 40.082 16.233 -13.537 1.00 91.25 688 ALA A N 1
ATOM 5430 C CA . ALA A 1 688 ? 40.756 15.120 -14.202 1.00 91.25 688 ALA A CA 1
ATOM 5431 C C . ALA A 1 688 ? 41.673 15.615 -15.332 1.00 91.25 688 ALA A C 1
ATOM 5433 O O . ALA A 1 688 ? 42.828 15.205 -15.393 1.00 91.25 688 ALA A O 1
ATOM 5434 N N . ILE A 1 689 ? 41.210 16.556 -16.166 1.00 92.19 689 ILE A N 1
ATOM 5435 C CA . ILE A 1 689 ? 42.019 17.196 -17.218 1.00 92.19 689 ILE A CA 1
ATOM 5436 C C . ILE A 1 689 ? 43.192 17.977 -16.602 1.00 92.19 689 ILE A C 1
ATOM 5438 O O . ILE A 1 689 ? 44.334 17.825 -17.039 1.00 92.19 689 ILE A O 1
ATOM 5442 N N . PHE A 1 690 ? 42.955 18.773 -15.555 1.00 91.75 690 PHE A N 1
ATOM 5443 C CA . PHE A 1 690 ? 44.018 19.509 -14.863 1.00 91.75 690 PHE A CA 1
ATOM 5444 C C . PHE A 1 690 ? 45.076 18.571 -14.258 1.00 91.75 690 PHE A C 1
ATOM 5446 O O . PHE A 1 690 ? 46.277 18.765 -14.467 1.00 91.75 690 PHE A O 1
ATOM 5453 N N . LEU A 1 691 ? 44.650 17.517 -13.557 1.00 89.50 691 LEU A N 1
ATOM 5454 C CA . LEU A 1 691 ? 45.554 16.519 -12.991 1.00 89.50 691 LEU A CA 1
ATOM 5455 C C . LEU A 1 691 ? 46.321 15.772 -14.093 1.00 89.50 691 LEU A C 1
ATOM 5457 O O . LEU A 1 691 ? 47.536 15.631 -13.979 1.00 89.50 691 LEU A O 1
ATOM 5461 N N . ALA A 1 692 ? 45.656 15.367 -15.178 1.00 87.75 692 ALA A N 1
ATOM 5462 C CA . ALA A 1 692 ? 46.256 14.632 -16.292 1.00 87.75 692 ALA A CA 1
ATOM 5463 C C . ALA A 1 692 ? 47.314 15.434 -17.070 1.00 87.75 692 ALA A C 1
ATOM 5465 O O . ALA A 1 692 ? 48.365 14.884 -17.398 1.00 87.75 692 ALA A O 1
ATOM 5466 N N . TYR A 1 693 ? 47.056 16.714 -17.363 1.00 90.50 693 TYR A N 1
ATOM 5467 C CA . TYR A 1 693 ? 47.909 17.516 -18.252 1.00 90.50 693 TYR A CA 1
ATOM 5468 C C . TYR A 1 693 ? 48.830 18.511 -17.530 1.00 90.50 693 TYR A C 1
ATOM 5470 O O . TYR A 1 693 ? 49.910 18.801 -18.040 1.00 90.50 693 TYR A O 1
ATOM 5478 N N . ALA A 1 694 ? 48.461 19.027 -16.350 1.00 84.50 694 ALA A N 1
ATOM 5479 C CA . ALA A 1 694 ? 49.273 20.016 -15.629 1.00 84.50 694 ALA A CA 1
ATOM 5480 C C . ALA A 1 694 ? 50.067 19.426 -14.450 1.00 84.50 694 ALA A C 1
ATOM 5482 O O . ALA A 1 694 ? 51.182 19.886 -14.178 1.00 84.50 694 ALA A O 1
ATOM 5483 N N . VAL A 1 695 ? 49.518 18.422 -13.751 1.00 85.94 695 VAL A N 1
ATOM 5484 C CA . VAL A 1 695 ? 50.115 17.873 -12.515 1.00 85.94 695 VAL A CA 1
ATOM 5485 C C . VAL A 1 695 ? 50.874 16.571 -12.763 1.00 85.94 695 VAL A C 1
ATOM 5487 O O . VAL A 1 695 ? 52.031 16.465 -12.355 1.00 85.94 695 VAL A O 1
ATOM 5490 N N . ALA A 1 696 ? 50.280 15.599 -13.457 1.00 84.56 696 ALA A N 1
ATOM 5491 C CA . ALA A 1 696 ? 50.876 14.285 -13.698 1.00 84.56 696 ALA A CA 1
ATOM 5492 C C . ALA A 1 696 ? 52.239 14.329 -14.420 1.00 84.56 696 ALA A C 1
ATOM 5494 O O . ALA A 1 696 ? 53.140 13.621 -13.966 1.00 84.56 696 ALA A O 1
ATOM 5495 N N . PRO A 1 697 ? 52.486 15.197 -15.427 1.00 84.75 697 PRO A N 1
ATOM 5496 C CA . PRO A 1 697 ? 53.810 15.303 -16.048 1.00 84.75 697 PRO A CA 1
ATOM 5497 C C . PRO A 1 697 ? 54.910 15.828 -15.111 1.00 84.75 697 PRO A C 1
ATOM 5499 O O . PRO A 1 697 ? 56.087 15.666 -15.414 1.00 84.75 697 PRO A O 1
ATOM 5502 N N . LYS A 1 698 ? 54.543 16.471 -13.991 1.00 78.94 698 LYS A N 1
ATOM 5503 C CA . LYS A 1 698 ? 55.476 17.090 -13.030 1.00 78.94 698 LYS A CA 1
ATOM 5504 C C . LYS A 1 698 ? 55.626 16.300 -11.726 1.00 78.94 698 LYS A C 1
ATOM 5506 O O . LYS A 1 698 ? 56.716 16.262 -11.171 1.00 78.94 698 LYS A O 1
ATOM 5511 N N . HIS A 1 699 ? 54.546 15.682 -11.247 1.00 78.00 699 HIS A N 1
ATOM 5512 C CA . HIS A 1 699 ? 54.481 15.023 -9.933 1.00 78.00 699 HIS A CA 1
ATOM 5513 C C . HIS A 1 699 ? 53.941 13.584 -9.983 1.00 78.00 699 HIS A C 1
ATOM 5515 O O . HIS A 1 699 ? 54.020 12.867 -8.991 1.00 78.00 699 HIS A O 1
ATOM 5521 N N . GLY A 1 700 ? 53.412 13.120 -11.122 1.00 76.44 700 GLY A N 1
ATOM 5522 C CA . GLY A 1 700 ? 52.850 11.767 -11.240 1.00 76.44 700 GLY A CA 1
ATOM 5523 C C . GLY A 1 700 ? 53.892 10.654 -11.091 1.00 76.44 700 GLY A C 1
ATOM 5524 O O . GLY A 1 700 ? 53.550 9.563 -10.665 1.00 76.44 700 GLY A O 1
ATOM 5525 N N . ARG A 1 701 ? 55.171 10.932 -11.382 1.00 76.00 701 ARG A N 1
ATOM 5526 C CA . ARG A 1 701 ? 56.296 10.003 -11.147 1.00 76.00 701 ARG A CA 1
ATOM 5527 C C . ARG A 1 701 ? 56.830 10.000 -9.708 1.00 76.00 701 ARG A C 1
ATOM 5529 O O . ARG A 1 701 ? 57.691 9.191 -9.400 1.00 76.00 701 ARG A O 1
ATOM 5536 N N . THR A 1 702 ? 56.375 10.910 -8.844 1.00 73.88 702 THR A N 1
ATOM 5537 C CA . THR A 1 702 ? 56.883 11.051 -7.465 1.00 73.88 702 THR A CA 1
ATOM 5538 C C . THR A 1 702 ? 55.803 10.936 -6.394 1.00 73.88 702 THR A C 1
ATOM 5540 O O . THR A 1 702 ? 56.134 10.812 -5.219 1.00 73.88 702 THR A O 1
ATOM 5543 N N . ASN A 1 703 ? 54.518 10.966 -6.763 1.00 77.25 703 ASN A N 1
ATOM 5544 C CA . ASN A 1 703 ? 53.412 10.818 -5.824 1.00 77.25 703 ASN A CA 1
ATOM 5545 C C . ASN A 1 703 ? 52.235 10.033 -6.456 1.00 77.25 703 ASN A C 1
ATOM 5547 O O . ASN A 1 703 ? 51.597 10.559 -7.377 1.00 77.25 703 ASN A O 1
ATOM 5551 N N . PRO A 1 704 ? 51.880 8.832 -5.942 1.00 78.44 704 PRO A N 1
ATOM 5552 C CA . PRO A 1 704 ? 50.799 8.010 -6.499 1.00 78.44 704 PRO A CA 1
ATOM 5553 C C . PRO A 1 704 ? 49.439 8.713 -6.447 1.00 78.44 704 PRO A C 1
ATOM 5555 O O . PRO A 1 704 ? 48.601 8.513 -7.327 1.00 78.44 704 PRO A O 1
ATOM 5558 N N . THR A 1 705 ? 49.235 9.603 -5.465 1.00 80.94 705 THR A N 1
ATOM 5559 C CA . THR A 1 705 ? 47.977 10.338 -5.249 1.00 80.94 705 THR A CA 1
ATOM 5560 C C . THR A 1 705 ? 47.476 11.030 -6.515 1.00 80.94 705 THR A C 1
ATOM 5562 O O . THR A 1 705 ? 46.268 11.148 -6.689 1.00 80.94 705 THR A O 1
ATOM 5565 N N . VAL A 1 706 ? 48.360 11.468 -7.421 1.00 84.19 706 VAL A N 1
ATOM 5566 C CA . VAL A 1 706 ? 47.960 12.164 -8.656 1.00 84.19 706 VAL A CA 1
ATOM 5567 C C . VAL A 1 706 ? 47.160 11.245 -9.585 1.00 84.19 706 VAL A C 1
ATOM 5569 O O . VAL A 1 706 ? 46.055 11.606 -9.986 1.00 84.19 706 VAL A O 1
ATOM 5572 N N . TYR A 1 707 ? 47.675 10.053 -9.898 1.00 85.25 707 TYR A N 1
ATOM 5573 C CA . TYR A 1 707 ? 46.988 9.100 -10.777 1.00 85.25 707 TYR A CA 1
ATOM 5574 C C . TYR A 1 707 ? 45.796 8.439 -10.085 1.00 85.25 707 TYR A C 1
ATOM 5576 O O . TYR A 1 707 ? 44.720 8.336 -10.675 1.00 85.25 707 TYR A O 1
ATOM 5584 N N . ILE A 1 708 ? 45.951 8.093 -8.804 1.00 85.44 708 ILE A N 1
ATOM 5585 C CA . ILE A 1 708 ? 44.875 7.509 -8.000 1.00 85.44 708 ILE A CA 1
ATOM 5586 C C . ILE A 1 708 ? 43.697 8.476 -7.842 1.00 85.44 708 ILE A C 1
ATOM 5588 O O . ILE A 1 708 ? 42.548 8.042 -7.921 1.00 85.44 708 ILE A O 1
ATOM 5592 N N . SER A 1 709 ? 43.944 9.785 -7.711 1.00 87.81 709 SER A N 1
ATOM 5593 C CA . SER A 1 709 ? 42.868 10.788 -7.699 1.00 87.81 709 SER A CA 1
ATOM 5594 C C . SER A 1 709 ? 42.096 10.807 -9.016 1.00 87.81 709 SER A C 1
ATOM 5596 O O . SER A 1 709 ? 40.870 10.809 -8.973 1.00 87.81 709 SER A O 1
ATOM 5598 N N . ILE A 1 710 ? 42.778 10.768 -10.172 1.00 88.69 710 ILE A N 1
ATOM 5599 C CA . ILE A 1 710 ? 42.118 10.740 -11.492 1.00 88.69 710 ILE A CA 1
ATOM 5600 C C . ILE A 1 710 ? 41.242 9.487 -11.624 1.00 88.69 710 ILE A C 1
ATOM 5602 O O . ILE A 1 710 ? 40.058 9.604 -11.937 1.00 88.69 710 ILE A O 1
ATOM 5606 N N . ALA A 1 711 ? 41.794 8.304 -11.333 1.00 86.19 711 ALA A N 1
ATOM 5607 C CA . ALA A 1 711 ? 41.048 7.048 -11.401 1.00 86.19 711 ALA A CA 1
ATOM 5608 C C . ALA A 1 711 ? 39.838 7.040 -10.445 1.00 86.19 711 ALA A C 1
ATOM 5610 O O . ALA A 1 711 ? 38.752 6.609 -10.825 1.00 86.19 711 ALA A O 1
ATOM 5611 N N . SER A 1 712 ? 39.995 7.594 -9.238 1.00 87.38 712 SER A N 1
ATOM 5612 C CA . SER A 1 712 ? 38.932 7.678 -8.228 1.00 87.38 712 SER A CA 1
ATOM 5613 C C . SER A 1 712 ? 37.770 8.585 -8.642 1.00 87.38 712 SER A C 1
ATOM 5615 O O . SER A 1 712 ? 36.615 8.178 -8.536 1.00 87.38 712 SER A O 1
ATOM 5617 N N . ILE A 1 713 ? 38.051 9.808 -9.117 1.00 91.56 713 ILE A N 1
ATOM 5618 C CA . ILE A 1 713 ? 36.999 10.784 -9.461 1.00 91.56 713 ILE A CA 1
ATOM 5619 C C . ILE A 1 713 ? 36.305 10.465 -10.786 1.00 91.56 713 ILE A C 1
ATOM 5621 O O . ILE A 1 713 ? 35.132 10.779 -10.950 1.00 91.56 713 ILE A O 1
ATOM 5625 N N . VAL A 1 714 ? 36.998 9.824 -11.731 1.00 90.31 714 VAL A N 1
ATOM 5626 C CA . VAL A 1 714 ? 36.362 9.325 -12.960 1.00 90.31 714 VAL A CA 1
ATOM 5627 C C . VAL A 1 714 ? 35.567 8.046 -12.670 1.00 90.31 714 VAL A C 1
ATOM 5629 O O . VAL A 1 714 ? 34.485 7.854 -13.226 1.00 90.31 714 VAL A O 1
ATOM 5632 N N . GLY A 1 715 ? 36.047 7.207 -11.747 1.00 86.38 715 GLY A N 1
ATOM 5633 C CA . GLY A 1 715 ? 35.349 6.002 -11.307 1.00 86.38 715 GLY A CA 1
ATOM 5634 C C . GLY A 1 715 ? 34.058 6.274 -10.534 1.00 86.38 715 GLY A C 1
ATOM 5635 O O . GLY A 1 715 ? 33.063 5.593 -10.761 1.00 86.38 715 GLY A O 1
ATOM 5636 N N . SER A 1 716 ? 34.001 7.299 -9.682 1.00 89.50 716 SER A N 1
ATOM 5637 C CA . SER A 1 716 ? 32.741 7.650 -9.008 1.00 89.50 716 SER A CA 1
ATOM 5638 C C . SER A 1 716 ? 31.633 8.025 -9.996 1.00 89.50 716 SER A C 1
ATOM 5640 O O . SER A 1 716 ? 30.473 7.673 -9.791 1.00 89.50 716 SER A O 1
ATOM 5642 N N . VAL A 1 717 ? 31.993 8.684 -11.103 1.00 90.62 717 VAL A N 1
ATOM 5643 C CA . VAL A 1 717 ? 31.080 8.983 -12.213 1.00 90.62 717 VAL A CA 1
ATOM 5644 C C . VAL A 1 717 ? 30.703 7.713 -12.986 1.00 90.62 717 VAL A C 1
ATOM 5646 O O . VAL A 1 717 ? 29.527 7.550 -13.320 1.00 90.62 717 VAL A O 1
ATOM 5649 N N . SER A 1 718 ? 31.640 6.779 -13.214 1.00 89.62 718 SER A N 1
ATOM 5650 C CA . SER A 1 718 ? 31.336 5.505 -13.889 1.00 89.62 718 SER A CA 1
ATOM 5651 C C . SER A 1 718 ? 30.291 4.690 -13.117 1.00 89.62 718 SER A C 1
ATOM 5653 O O . SER A 1 718 ? 29.318 4.246 -13.729 1.00 89.62 718 SER A O 1
ATOM 5655 N N . VAL A 1 719 ? 30.410 4.597 -11.784 1.00 87.00 719 VAL A N 1
ATOM 5656 C CA . VAL A 1 719 ? 29.455 3.898 -10.899 1.00 87.00 719 VAL A CA 1
ATOM 5657 C C . VAL A 1 719 ? 28.058 4.532 -10.927 1.00 87.00 719 VAL A C 1
ATOM 5659 O O . VAL A 1 719 ? 27.061 3.809 -10.959 1.00 87.00 719 VAL A O 1
ATOM 5662 N N . MET A 1 720 ? 27.949 5.866 -10.963 1.00 88.00 720 MET A N 1
ATOM 5663 C CA . MET A 1 720 ? 26.638 6.527 -11.062 1.00 88.00 720 MET A CA 1
ATOM 5664 C C . MET A 1 720 ? 25.929 6.175 -12.376 1.00 88.00 720 MET A C 1
ATOM 5666 O O . MET A 1 720 ? 24.766 5.773 -12.360 1.00 88.00 720 MET A O 1
ATOM 5670 N N . PHE A 1 721 ? 26.622 6.259 -13.515 1.00 88.81 721 PHE A N 1
ATOM 5671 C CA . PHE A 1 721 ? 26.023 5.900 -14.805 1.00 88.81 721 PHE A CA 1
ATOM 5672 C C . PHE A 1 721 ? 25.807 4.383 -14.967 1.00 88.81 721 PHE A C 1
ATOM 5674 O O . PHE A 1 721 ? 24.815 3.986 -15.581 1.00 88.81 721 PHE A O 1
ATOM 5681 N N . ILE A 1 722 ? 26.630 3.542 -14.320 1.00 86.81 722 ILE A N 1
ATOM 5682 C CA . ILE A 1 722 ? 26.404 2.090 -14.204 1.00 86.81 722 ILE A CA 1
ATOM 5683 C C . ILE A 1 722 ? 25.068 1.822 -13.514 1.00 86.81 722 ILE A C 1
ATOM 5685 O O . ILE A 1 722 ? 24.297 1.016 -14.022 1.00 86.81 722 ILE A O 1
ATOM 5689 N N . LYS A 1 723 ? 24.745 2.519 -12.414 1.00 85.50 723 LYS A N 1
ATOM 5690 C CA . LYS A 1 723 ? 23.443 2.365 -11.747 1.00 85.50 723 LYS A CA 1
ATOM 5691 C C . LYS A 1 723 ? 22.279 2.743 -12.668 1.00 85.50 723 LYS A C 1
ATOM 5693 O O . LYS A 1 723 ? 21.320 1.983 -12.767 1.00 85.50 723 LYS A O 1
ATOM 5698 N N . GLY A 1 724 ? 22.378 3.864 -13.387 1.00 85.56 724 GLY A N 1
ATOM 5699 C CA . GLY A 1 724 ? 21.360 4.271 -14.363 1.00 85.56 724 GLY A CA 1
ATOM 5700 C C . GLY A 1 724 ? 21.136 3.232 -15.469 1.00 85.56 724 GLY A C 1
ATOM 5701 O O . GLY A 1 724 ? 19.998 2.899 -15.791 1.00 85.56 724 GLY A O 1
ATOM 5702 N N . PHE A 1 725 ? 22.218 2.671 -16.014 1.00 87.25 725 PHE A N 1
ATOM 5703 C CA . PHE A 1 725 ? 22.162 1.625 -17.038 1.00 87.25 725 PHE A CA 1
ATOM 5704 C C . PHE A 1 725 ? 21.689 0.263 -16.488 1.00 87.25 725 PHE A C 1
ATOM 5706 O O . PHE A 1 725 ? 20.886 -0.415 -17.124 1.00 87.25 725 PHE A O 1
ATOM 5713 N N . GLY A 1 726 ? 22.111 -0.120 -15.283 1.00 83.75 726 GLY A N 1
ATOM 5714 C CA . GLY A 1 726 ? 21.690 -1.348 -14.606 1.00 83.75 726 GLY A CA 1
ATOM 5715 C C . GLY A 1 726 ? 20.200 -1.355 -14.255 1.00 83.75 726 GLY A C 1
ATOM 5716 O O . GLY A 1 726 ? 19.501 -2.335 -14.518 1.00 83.75 726 GLY A O 1
ATOM 5717 N N . VAL A 1 727 ? 19.667 -0.221 -13.782 1.00 79.81 727 VAL A N 1
ATOM 5718 C CA . VAL A 1 727 ? 18.216 -0.017 -13.622 1.00 79.81 727 VAL A CA 1
ATOM 5719 C C . VAL A 1 727 ? 17.494 -0.110 -14.975 1.00 79.81 727 VAL A C 1
ATOM 5721 O O . VAL A 1 727 ? 16.428 -0.718 -15.043 1.00 79.81 727 VAL A O 1
ATOM 5724 N N . ALA A 1 728 ? 18.088 0.382 -16.072 1.00 81.75 728 ALA A N 1
ATOM 5725 C CA . ALA A 1 728 ? 17.535 0.209 -17.421 1.00 81.75 728 ALA A CA 1
ATOM 5726 C C . ALA A 1 728 ? 17.356 -1.272 -17.799 1.00 81.75 728 ALA A C 1
ATOM 5728 O O . ALA A 1 728 ? 16.311 -1.681 -18.314 1.00 81.75 728 ALA A O 1
ATOM 5729 N N . VAL A 1 729 ? 18.384 -2.078 -17.523 1.00 82.81 729 VAL A N 1
ATOM 5730 C CA . VAL A 1 729 ? 18.412 -3.520 -17.788 1.00 82.81 729 VAL A CA 1
ATOM 5731 C C . VAL A 1 729 ? 17.413 -4.258 -16.890 1.00 82.81 729 VAL A C 1
ATOM 5733 O O . VAL A 1 729 ? 16.629 -5.061 -17.395 1.00 82.81 729 VAL A O 1
ATOM 5736 N N . LYS A 1 730 ? 17.355 -3.930 -15.591 1.00 79.25 730 LYS A N 1
ATOM 5737 C CA . LYS A 1 730 ? 16.368 -4.475 -14.642 1.00 79.25 730 LYS A CA 1
ATOM 5738 C C . LYS A 1 730 ? 14.930 -4.196 -15.091 1.00 79.25 730 LYS A C 1
ATOM 5740 O O . LYS A 1 730 ? 14.131 -5.125 -15.177 1.00 79.25 730 LYS A O 1
ATOM 5745 N N . LEU A 1 731 ? 14.608 -2.945 -15.428 1.00 72.94 731 LEU A N 1
ATOM 5746 C CA . LEU A 1 731 ? 13.279 -2.555 -15.916 1.00 72.94 731 LEU A CA 1
ATOM 5747 C C . LEU A 1 731 ? 12.930 -3.239 -17.249 1.00 72.94 731 LEU A C 1
ATOM 5749 O O . LEU A 1 731 ? 11.785 -3.643 -17.438 1.00 72.94 731 LEU A O 1
ATOM 5753 N N . THR A 1 732 ? 13.917 -3.444 -18.129 1.00 79.50 732 THR A N 1
ATOM 5754 C CA . THR A 1 732 ? 13.744 -4.180 -19.393 1.00 79.50 732 THR A CA 1
ATOM 5755 C C . THR A 1 732 ? 13.393 -5.649 -19.156 1.00 79.50 732 THR A C 1
ATOM 5757 O O . THR A 1 732 ? 12.431 -6.138 -19.744 1.00 79.50 732 THR A O 1
ATOM 5760 N N . PHE A 1 733 ? 14.108 -6.350 -18.269 1.00 74.25 733 PHE A N 1
ATOM 5761 C CA . PHE A 1 733 ? 13.764 -7.732 -17.905 1.00 74.25 733 PHE A CA 1
ATOM 5762 C C . PHE A 1 733 ? 12.442 -7.837 -17.126 1.00 74.25 733 PHE A C 1
ATOM 5764 O O . PHE A 1 733 ? 11.771 -8.860 -17.210 1.00 74.25 733 PHE A O 1
ATOM 5771 N N . ALA A 1 734 ? 12.018 -6.769 -16.443 1.00 67.69 734 ALA A N 1
ATOM 5772 C CA . ALA A 1 734 ? 10.689 -6.638 -15.839 1.00 67.69 734 ALA A CA 1
ATOM 5773 C C . ALA A 1 734 ? 9.576 -6.227 -16.839 1.00 67.69 734 ALA A C 1
ATOM 5775 O O . ALA A 1 734 ? 8.488 -5.833 -16.416 1.00 67.69 734 ALA A O 1
ATOM 5776 N N . GLY A 1 735 ? 9.840 -6.291 -18.152 1.00 64.31 735 GLY A N 1
ATOM 5777 C CA . GLY A 1 735 ? 8.877 -6.055 -19.238 1.00 64.31 735 GLY A CA 1
ATOM 5778 C C . GLY A 1 735 ? 8.894 -4.643 -19.841 1.00 64.31 735 GLY A C 1
ATOM 5779 O O . GLY A 1 735 ? 8.513 -4.468 -20.997 1.00 64.31 735 GLY A O 1
ATOM 5780 N N . LYS A 1 736 ? 9.397 -3.630 -19.123 1.00 66.50 736 LYS A N 1
ATOM 5781 C CA . LYS A 1 736 ? 9.451 -2.236 -19.598 1.00 66.50 736 LYS A CA 1
ATOM 5782 C C . LYS A 1 736 ? 10.721 -1.986 -20.422 1.00 66.50 736 LYS A C 1
ATOM 5784 O O . LYS A 1 736 ? 11.708 -1.498 -19.876 1.00 66.50 736 LYS A O 1
ATOM 5789 N N . ASN A 1 737 ? 10.729 -2.275 -21.725 1.00 76.56 737 ASN A N 1
ATOM 5790 C CA . ASN A 1 737 ? 11.931 -2.131 -22.571 1.00 76.56 737 ASN A CA 1
ATOM 5791 C C . ASN A 1 737 ? 12.539 -0.706 -22.564 1.00 76.56 737 ASN A C 1
ATOM 5793 O O . ASN A 1 737 ? 12.080 0.186 -23.276 1.00 76.56 737 ASN A O 1
ATOM 5797 N N . GLN A 1 738 ? 13.620 -0.497 -21.802 1.00 77.31 738 GLN A N 1
ATOM 5798 C CA . GLN A 1 738 ? 14.279 0.811 -21.681 1.00 77.31 738 GLN A CA 1
ATOM 5799 C C . GLN A 1 738 ? 15.268 1.100 -22.825 1.00 77.31 738 GLN A C 1
ATOM 5801 O O . GLN A 1 738 ? 15.700 2.243 -22.977 1.00 77.31 738 GLN A O 1
ATOM 5806 N N . PHE A 1 739 ? 15.605 0.121 -23.675 1.00 81.38 739 PHE A N 1
ATOM 5807 C CA . PHE A 1 739 ? 16.481 0.333 -24.840 1.00 81.38 739 PHE A CA 1
ATOM 5808 C C . PHE A 1 739 ? 15.815 1.137 -25.971 1.00 81.38 739 PHE A C 1
ATOM 5810 O O . PHE A 1 739 ? 16.464 1.451 -26.963 1.00 81.38 739 PHE A O 1
ATOM 5817 N N . VAL A 1 740 ? 14.542 1.518 -25.820 1.00 79.44 740 VAL A N 1
ATOM 5818 C CA . VAL A 1 740 ? 13.878 2.506 -26.687 1.00 79.44 740 VAL A CA 1
ATOM 5819 C C . VAL A 1 740 ? 14.396 3.930 -26.415 1.00 79.44 740 VAL A C 1
ATOM 5821 O O . VAL A 1 740 ? 14.419 4.763 -27.320 1.00 79.44 740 VAL A O 1
ATOM 5824 N N . TYR A 1 741 ? 14.855 4.225 -25.192 1.00 78.50 741 TYR A N 1
ATOM 5825 C CA . TYR A 1 741 ? 15.303 5.566 -24.811 1.00 78.50 741 TYR A CA 1
ATOM 5826 C C . TYR A 1 741 ? 16.790 5.804 -25.143 1.00 78.50 741 TYR A C 1
ATOM 5828 O O . TYR A 1 741 ? 17.649 5.044 -24.687 1.00 78.50 741 TYR A O 1
ATOM 5836 N N . PRO A 1 742 ? 17.147 6.905 -25.841 1.00 84.12 742 PRO A N 1
ATOM 5837 C CA . PRO A 1 742 ? 18.546 7.250 -26.118 1.00 84.12 742 PRO A CA 1
ATOM 5838 C C . PRO A 1 742 ? 19.419 7.413 -24.864 1.00 84.12 742 PRO A C 1
ATOM 5840 O O . PRO A 1 742 ? 20.619 7.142 -24.912 1.00 84.12 742 PRO A O 1
ATOM 5843 N N . SER A 1 743 ? 18.829 7.812 -23.731 1.00 81.06 743 SER A N 1
ATOM 5844 C CA . SER A 1 743 ? 19.512 7.943 -22.435 1.00 81.06 743 SER A CA 1
ATOM 5845 C C . SER A 1 743 ? 20.165 6.640 -21.969 1.00 81.06 743 SER A C 1
ATOM 5847 O O . SER A 1 743 ? 21.278 6.681 -21.452 1.00 81.06 743 SER A O 1
ATOM 5849 N N . THR A 1 744 ? 19.541 5.488 -22.227 1.00 85.50 744 THR A N 1
ATOM 5850 C CA . THR A 1 744 ? 20.075 4.156 -21.904 1.00 85.50 744 THR A CA 1
ATOM 5851 C C . THR A 1 744 ? 21.432 3.917 -22.568 1.00 85.50 744 THR A C 1
ATOM 5853 O O . THR A 1 744 ? 22.387 3.495 -21.913 1.00 85.50 744 THR A O 1
ATOM 5856 N N . PHE A 1 745 ? 21.557 4.258 -23.855 1.00 87.56 745 PHE A N 1
ATOM 5857 C CA . PHE A 1 745 ? 22.821 4.151 -24.588 1.00 87.56 745 PHE A CA 1
ATOM 5858 C C . PHE A 1 745 ? 23.833 5.218 -24.162 1.00 87.56 745 PHE A C 1
ATOM 5860 O O . PHE A 1 745 ? 25.021 4.922 -24.076 1.00 87.56 745 PHE A O 1
ATOM 5867 N N . VAL A 1 746 ? 23.382 6.440 -23.854 1.00 87.69 746 VAL A N 1
ATOM 5868 C CA . VAL A 1 746 ? 24.252 7.511 -23.339 1.00 87.69 746 VAL A CA 1
ATOM 5869 C C . VAL A 1 746 ? 24.886 7.110 -22.004 1.00 87.69 746 VAL A C 1
ATOM 5871 O O . VAL A 1 746 ? 26.095 7.263 -21.850 1.00 87.69 746 VAL A O 1
ATOM 5874 N N . PHE A 1 747 ? 24.121 6.539 -21.069 1.00 87.75 747 PHE A N 1
ATOM 5875 C CA . PHE A 1 747 ? 24.660 6.057 -19.794 1.00 87.75 747 PHE A CA 1
ATOM 5876 C C . PHE A 1 747 ? 25.669 4.923 -20.003 1.00 87.75 747 PHE A C 1
ATOM 5878 O O . PHE A 1 747 ? 26.780 5.010 -19.486 1.00 87.75 747 PHE A O 1
ATOM 5885 N N . GLY A 1 748 ? 25.347 3.923 -20.834 1.00 85.75 748 GLY A N 1
ATOM 5886 C CA . GLY A 1 748 ? 26.283 2.843 -21.169 1.00 85.75 748 GLY A CA 1
ATOM 5887 C C . GLY A 1 748 ? 27.588 3.343 -21.808 1.00 85.75 748 GLY A C 1
ATOM 5888 O O . GLY A 1 748 ? 28.674 2.939 -21.393 1.00 85.75 748 GLY A O 1
ATOM 5889 N N . LEU A 1 749 ? 27.507 4.269 -22.771 1.00 89.56 749 LEU A N 1
ATOM 5890 C CA . LEU A 1 749 ? 28.678 4.856 -23.436 1.00 89.56 749 LEU A CA 1
ATOM 5891 C C . LEU A 1 749 ? 29.540 5.698 -22.484 1.00 89.56 749 LEU A C 1
ATOM 5893 O O . LEU A 1 749 ? 30.767 5.594 -22.531 1.00 89.56 749 LEU A O 1
ATOM 5897 N N . ILE A 1 750 ? 28.923 6.500 -21.608 1.00 89.06 750 ILE A N 1
ATOM 5898 C CA . ILE A 1 750 ? 29.653 7.282 -20.599 1.00 89.06 750 ILE A CA 1
ATOM 5899 C C . ILE A 1 750 ? 30.320 6.345 -19.588 1.00 89.06 750 ILE A C 1
ATOM 5901 O O . ILE A 1 750 ? 31.508 6.511 -19.322 1.00 89.06 750 ILE A O 1
ATOM 5905 N N . SER A 1 751 ? 29.619 5.322 -19.085 1.00 87.44 751 SER A N 1
ATOM 5906 C CA . SER A 1 751 ? 30.209 4.318 -18.192 1.00 87.44 751 SER A CA 1
ATOM 5907 C C . SER A 1 751 ? 31.423 3.637 -18.819 1.00 87.44 751 SER A C 1
ATOM 5909 O O . SER A 1 751 ? 32.477 3.619 -18.191 1.00 87.44 751 SER A O 1
ATOM 5911 N N . VAL A 1 752 ? 31.332 3.149 -20.064 1.00 87.44 752 VAL A N 1
ATOM 5912 C CA . VAL A 1 752 ? 32.474 2.529 -20.765 1.00 87.44 752 VAL A CA 1
ATOM 5913 C C . VAL A 1 752 ? 33.633 3.517 -20.941 1.00 87.44 752 VAL A C 1
ATOM 5915 O O . VAL A 1 752 ? 34.780 3.165 -20.666 1.00 87.44 752 VAL A O 1
ATOM 5918 N N . GLY A 1 753 ? 33.357 4.764 -21.335 1.00 88.25 753 GLY A N 1
ATOM 5919 C CA . GLY A 1 753 ? 34.384 5.803 -21.464 1.00 88.25 753 GLY A CA 1
ATOM 5920 C C . GLY A 1 753 ? 35.094 6.110 -20.141 1.00 88.25 753 GLY A C 1
ATOM 5921 O O . GLY A 1 753 ? 36.324 6.158 -20.091 1.00 88.25 753 GLY A O 1
ATOM 5922 N N . CYS A 1 754 ? 34.335 6.256 -19.052 1.00 88.25 754 CYS A N 1
ATOM 5923 C CA . CYS A 1 754 ? 34.883 6.475 -17.717 1.00 88.25 754 CYS A CA 1
ATOM 5924 C C . CYS A 1 754 ? 35.675 5.258 -17.214 1.00 88.25 754 CYS A C 1
ATOM 5926 O O . CYS A 1 754 ? 36.770 5.456 -16.695 1.00 88.25 754 CYS A O 1
ATOM 5928 N N . ILE A 1 755 ? 35.199 4.023 -17.430 1.00 83.94 755 ILE A N 1
ATOM 5929 C CA . ILE A 1 755 ? 35.931 2.789 -17.089 1.00 83.94 755 ILE A CA 1
ATOM 5930 C C . ILE A 1 755 ? 37.288 2.753 -17.806 1.00 83.94 755 ILE A C 1
ATOM 5932 O O . ILE A 1 755 ? 38.310 2.564 -17.158 1.00 83.94 755 ILE A O 1
ATOM 5936 N N . VAL A 1 756 ? 37.345 2.997 -19.120 1.00 85.69 756 VAL A N 1
ATOM 5937 C CA . VAL A 1 756 ? 38.617 2.965 -19.875 1.00 85.69 756 VAL A CA 1
ATOM 5938 C C . VAL A 1 756 ? 39.626 4.001 -19.355 1.00 85.69 756 VAL A C 1
ATOM 5940 O O . VAL A 1 756 ? 40.822 3.716 -19.276 1.00 85.69 756 VAL A O 1
ATOM 5943 N N . ILE A 1 757 ? 39.164 5.188 -18.949 1.00 86.31 757 ILE A N 1
ATOM 5944 C CA . ILE A 1 757 ? 40.017 6.228 -18.351 1.00 86.31 757 ILE A CA 1
ATOM 5945 C C . ILE A 1 757 ? 40.473 5.826 -16.935 1.00 86.31 757 ILE A C 1
ATOM 5947 O O . ILE A 1 757 ? 41.658 5.936 -16.619 1.00 86.31 757 ILE A O 1
ATOM 5951 N N . GLN A 1 758 ? 39.550 5.334 -16.106 1.00 85.19 758 GLN A N 1
ATOM 5952 C CA . GLN A 1 758 ? 39.784 4.826 -14.750 1.00 85.19 758 GLN A CA 1
ATOM 5953 C C . GLN A 1 758 ? 40.851 3.718 -14.747 1.00 85.19 758 GLN A C 1
ATOM 5955 O O . GLN A 1 758 ? 41.835 3.822 -14.016 1.00 85.19 758 GLN A O 1
ATOM 5960 N N . LEU A 1 759 ? 40.707 2.730 -15.635 1.00 77.12 759 LEU A N 1
ATOM 5961 C CA . LEU A 1 759 ? 41.655 1.636 -15.863 1.00 77.12 759 LEU A CA 1
ATOM 5962 C C . LEU A 1 759 ? 43.053 2.131 -16.240 1.00 77.12 759 LEU A C 1
ATOM 5964 O O . LEU A 1 759 ? 44.038 1.732 -15.627 1.00 77.12 759 LEU A O 1
ATOM 5968 N N . ASN A 1 760 ? 43.145 3.016 -17.236 1.00 84.62 760 ASN A N 1
ATOM 5969 C CA . ASN A 1 760 ? 44.421 3.528 -17.738 1.00 84.62 760 ASN A CA 1
ATOM 5970 C C . ASN A 1 760 ? 45.225 4.221 -16.622 1.00 84.62 760 ASN A C 1
ATOM 5972 O O . ASN A 1 760 ? 46.400 3.919 -16.415 1.00 84.62 760 ASN A O 1
ATOM 5976 N N . TYR A 1 761 ? 44.581 5.095 -15.841 1.00 85.81 761 TYR A N 1
ATOM 5977 C CA . TYR A 1 761 ? 45.257 5.795 -14.747 1.00 85.81 761 TYR A CA 1
ATOM 5978 C C . TYR A 1 761 ? 45.524 4.925 -13.512 1.00 85.81 761 TYR A C 1
ATOM 5980 O O . TYR A 1 761 ? 46.519 5.167 -12.832 1.00 85.81 761 TYR A O 1
ATOM 5988 N N . TYR A 1 762 ? 44.705 3.906 -13.238 1.00 79.94 762 TYR A N 1
ATOM 5989 C CA . TYR A 1 762 ? 44.980 2.928 -12.182 1.00 79.94 762 TYR A CA 1
ATOM 5990 C C . TYR A 1 762 ? 46.183 2.039 -12.539 1.00 79.94 762 TYR A C 1
ATOM 5992 O O . TYR A 1 762 ? 47.152 1.990 -11.782 1.00 79.94 762 TYR A O 1
ATOM 6000 N N . ASN A 1 763 ? 46.203 1.453 -13.741 1.00 78.31 763 ASN A N 1
ATOM 6001 C CA . ASN A 1 763 ? 47.331 0.652 -14.230 1.00 78.31 763 ASN A CA 1
ATOM 6002 C C . ASN A 1 763 ? 48.635 1.467 -14.263 1.00 78.31 763 ASN A C 1
ATOM 6004 O O . ASN A 1 763 ? 49.683 0.983 -13.851 1.00 78.31 763 ASN A O 1
ATOM 6008 N N . LYS A 1 764 ? 48.564 2.743 -14.664 1.00 77.19 764 LYS A N 1
ATOM 6009 C CA . LYS A 1 764 ? 49.709 3.665 -14.653 1.00 77.19 764 LYS A CA 1
ATOM 6010 C C . LYS A 1 764 ? 50.203 4.048 -13.250 1.00 77.19 764 LYS A C 1
ATOM 6012 O O . LYS A 1 764 ? 51.306 4.570 -13.114 1.00 77.19 764 LYS A O 1
ATOM 6017 N N . ALA A 1 765 ? 49.408 3.824 -12.205 1.00 73.44 765 ALA A N 1
ATOM 6018 C CA . ALA A 1 765 ? 49.884 3.933 -10.832 1.00 73.44 765 ALA A CA 1
ATOM 6019 C C . ALA A 1 765 ? 50.624 2.657 -10.395 1.00 73.44 765 ALA A C 1
ATOM 6021 O O . ALA A 1 765 ? 51.673 2.773 -9.772 1.00 73.44 765 ALA A O 1
ATOM 6022 N N . LEU A 1 766 ? 50.123 1.472 -10.770 1.00 70.62 766 LEU A N 1
ATOM 6023 C CA . LEU A 1 766 ? 50.769 0.174 -10.507 1.00 70.62 766 LEU A CA 1
ATOM 6024 C C . LEU A 1 766 ? 52.137 0.045 -11.210 1.00 70.62 766 LEU A C 1
ATOM 6026 O O . LEU A 1 766 ? 53.077 -0.485 -10.634 1.00 70.62 766 LEU A O 1
ATOM 6030 N N . ASP A 1 767 ? 52.265 0.601 -12.418 1.00 74.88 767 ASP A N 1
ATOM 6031 C CA . ASP A 1 767 ? 53.516 0.707 -13.198 1.00 74.88 767 ASP A CA 1
ATOM 6032 C C . ASP A 1 767 ? 54.630 1.512 -12.489 1.00 74.88 767 ASP A C 1
ATOM 6034 O O . ASP A 1 767 ? 55.814 1.341 -12.767 1.00 74.88 767 ASP A O 1
ATOM 6038 N N . LEU A 1 768 ? 54.268 2.413 -11.566 1.00 72.19 768 LEU A N 1
ATOM 6039 C CA . LEU A 1 768 ? 55.190 3.391 -10.971 1.00 72.19 768 LEU A CA 1
ATOM 6040 C C . LEU A 1 768 ? 55.321 3.296 -9.443 1.00 72.19 768 LEU A C 1
ATOM 6042 O O . LEU A 1 768 ? 56.228 3.909 -8.878 1.00 72.19 768 LEU A O 1
ATOM 6046 N N . PHE A 1 769 ? 54.427 2.576 -8.765 1.00 77.44 769 PHE A N 1
ATOM 6047 C CA . PHE A 1 769 ? 54.351 2.506 -7.306 1.00 77.44 769 PHE A CA 1
ATOM 6048 C C . PHE A 1 769 ? 53.884 1.119 -6.855 1.00 77.44 769 PHE A C 1
ATOM 6050 O O . PHE A 1 769 ? 53.023 0.518 -7.493 1.00 77.44 769 PHE A O 1
ATOM 6057 N N . SER A 1 770 ? 54.407 0.633 -5.724 1.00 69.19 770 SER A N 1
ATOM 6058 C CA . SER A 1 770 ? 54.039 -0.685 -5.196 1.00 69.19 770 SER A CA 1
ATOM 6059 C C . SER A 1 770 ? 52.540 -0.798 -4.924 1.00 69.19 770 SER A C 1
ATOM 6061 O O . SER A 1 770 ? 51.864 0.145 -4.490 1.00 69.19 770 SER A O 1
ATOM 6063 N N . VAL A 1 771 ? 52.008 -1.989 -5.160 1.00 60.00 771 VAL A N 1
ATOM 6064 C CA . VAL A 1 771 ? 50.573 -2.258 -5.129 1.00 60.00 771 VAL A CA 1
ATOM 6065 C C . VAL A 1 771 ? 50.036 -2.185 -3.703 1.00 60.00 771 VAL A C 1
ATOM 6067 O O . VAL A 1 771 ? 48.930 -1.694 -3.478 1.00 60.00 771 VAL A O 1
ATOM 6070 N N . ASN A 1 772 ? 50.885 -2.508 -2.724 1.00 60.28 772 ASN A N 1
ATOM 6071 C CA . ASN A 1 772 ? 50.637 -2.295 -1.295 1.00 60.28 772 ASN A CA 1
ATOM 6072 C C . ASN A 1 772 ? 50.431 -0.817 -0.900 1.00 60.28 772 ASN A C 1
ATOM 6074 O O . ASN A 1 772 ? 49.929 -0.541 0.188 1.00 60.28 772 ASN A O 1
ATOM 6078 N N . ILE A 1 773 ? 50.805 0.146 -1.750 1.00 67.06 773 ILE A N 1
ATOM 6079 C CA . ILE A 1 773 ? 50.487 1.573 -1.575 1.00 67.06 773 ILE A CA 1
ATOM 6080 C C . ILE A 1 773 ? 49.286 1.951 -2.451 1.00 67.06 773 ILE A C 1
ATOM 6082 O O . ILE A 1 773 ? 48.351 2.600 -1.978 1.00 67.06 773 ILE A O 1
ATOM 6086 N N . VAL A 1 774 ? 49.284 1.515 -3.715 1.00 69.31 774 VAL A N 1
ATOM 6087 C CA . VAL A 1 774 ? 48.233 1.835 -4.692 1.00 69.31 774 VAL A CA 1
ATOM 6088 C C . VAL A 1 774 ? 46.851 1.343 -4.253 1.00 69.31 774 VAL A C 1
ATOM 6090 O O . VAL A 1 774 ? 45.903 2.128 -4.295 1.00 69.31 774 VAL A O 1
ATOM 6093 N N . ASN A 1 775 ? 46.714 0.094 -3.802 1.00 71.94 775 ASN A N 1
ATOM 6094 C CA . ASN A 1 775 ? 45.406 -0.508 -3.535 1.00 71.94 775 ASN A CA 1
ATOM 6095 C C . ASN A 1 775 ? 44.653 0.142 -2.361 1.00 71.94 775 ASN A C 1
ATOM 6097 O O . ASN A 1 775 ? 43.511 0.560 -2.575 1.00 71.94 775 ASN A O 1
ATOM 6101 N N . PRO A 1 776 ? 45.239 0.325 -1.157 1.00 68.12 776 PRO A N 1
ATOM 6102 C CA . PRO A 1 776 ? 44.543 1.011 -0.067 1.00 68.12 776 PRO A CA 1
ATOM 6103 C C . PRO A 1 776 ? 44.198 2.466 -0.414 1.00 68.12 776 PRO A C 1
ATOM 6105 O O . PRO A 1 776 ? 43.108 2.936 -0.085 1.00 68.12 776 PRO A O 1
ATOM 6108 N N . MET A 1 777 ? 45.088 3.174 -1.124 1.00 72.69 777 MET A N 1
ATOM 6109 C CA . MET A 1 777 ? 44.834 4.549 -1.566 1.00 72.69 777 MET A CA 1
ATOM 6110 C C . MET A 1 777 ? 43.700 4.628 -2.593 1.00 72.69 777 MET A C 1
ATOM 6112 O O . MET A 1 777 ? 42.848 5.514 -2.495 1.00 72.69 777 MET A O 1
ATOM 6116 N N . TYR A 1 778 ? 43.666 3.707 -3.560 1.00 79.50 778 TYR A N 1
ATOM 6117 C CA . TYR A 1 778 ? 42.608 3.628 -4.564 1.00 79.50 778 TYR A CA 1
ATOM 6118 C C . TYR A 1 778 ? 41.265 3.278 -3.937 1.00 79.50 778 TYR A C 1
ATOM 6120 O O . TYR A 1 778 ? 40.288 3.979 -4.185 1.00 79.50 778 TYR A O 1
ATOM 6128 N N . TYR A 1 779 ? 41.227 2.277 -3.056 1.00 76.75 779 TYR A N 1
ATOM 6129 C CA . TYR A 1 779 ? 40.013 1.883 -2.348 1.00 76.75 779 TYR A CA 1
ATOM 6130 C C . TYR A 1 779 ? 39.390 3.058 -1.573 1.00 76.75 779 TYR A C 1
ATOM 6132 O O . TYR A 1 779 ? 38.197 3.334 -1.723 1.00 76.75 779 TYR A O 1
ATOM 6140 N N . VAL A 1 780 ? 40.195 3.817 -0.814 1.00 76.56 780 VAL A N 1
ATOM 6141 C CA . VAL A 1 780 ? 39.716 5.017 -0.103 1.00 76.56 780 VAL A CA 1
ATOM 6142 C C . VAL A 1 780 ? 39.256 6.102 -1.068 1.00 76.56 780 VAL A C 1
ATOM 6144 O O . VAL A 1 780 ? 38.168 6.649 -0.880 1.00 76.56 780 VAL A O 1
ATOM 6147 N N . GLY A 1 781 ? 40.064 6.431 -2.078 1.00 79.56 781 GLY A N 1
ATOM 6148 C CA . GLY A 1 781 ? 39.762 7.500 -3.029 1.00 79.56 781 GLY A CA 1
ATOM 6149 C C . GLY A 1 781 ? 38.471 7.234 -3.801 1.00 79.56 781 GLY A C 1
ATOM 6150 O O . GLY A 1 781 ? 37.576 8.081 -3.821 1.00 79.56 781 GLY A O 1
ATOM 6151 N N . PHE A 1 782 ? 38.347 6.036 -4.371 1.00 83.12 782 PHE A N 1
ATOM 6152 C CA . PHE A 1 782 ? 37.202 5.588 -5.158 1.00 83.12 782 PHE A CA 1
ATOM 6153 C C . PHE A 1 782 ? 35.925 5.507 -4.316 1.00 83.12 782 PHE A C 1
ATOM 6155 O O . PHE A 1 782 ? 34.904 6.074 -4.713 1.00 83.12 782 PHE A O 1
ATOM 6162 N N . CYS A 1 783 ? 35.970 4.904 -3.122 1.00 81.25 783 CYS A N 1
ATOM 6163 C CA . CYS A 1 783 ? 34.804 4.859 -2.235 1.00 81.25 783 CYS A CA 1
ATOM 6164 C C . CYS A 1 783 ? 34.382 6.262 -1.777 1.00 81.25 783 CYS A C 1
ATOM 6166 O O . CYS A 1 783 ? 33.203 6.603 -1.859 1.00 81.25 783 CYS A O 1
ATOM 6168 N N . SER A 1 784 ? 35.330 7.110 -1.361 1.00 83.38 784 SER A N 1
ATOM 6169 C CA . SER A 1 784 ? 35.036 8.481 -0.911 1.00 83.38 784 SER A CA 1
ATOM 6170 C C . SER A 1 784 ? 34.415 9.321 -2.030 1.00 83.38 784 SER A C 1
ATOM 6172 O O . SER A 1 784 ? 33.405 9.993 -1.818 1.00 83.38 784 SER A O 1
ATOM 6174 N N . ALA A 1 785 ? 34.975 9.248 -3.242 1.00 86.19 785 ALA A N 1
ATOM 6175 C CA . ALA A 1 785 ? 34.434 9.929 -4.412 1.00 86.19 785 ALA A CA 1
ATOM 6176 C C . ALA A 1 785 ? 33.042 9.393 -4.791 1.00 86.19 785 ALA A C 1
ATOM 6178 O O . ALA A 1 785 ? 32.167 10.183 -5.135 1.00 86.19 785 ALA A O 1
ATOM 6179 N N . THR A 1 786 ? 32.812 8.079 -4.683 1.00 85.06 786 THR A N 1
ATOM 6180 C CA . THR A 1 786 ? 31.524 7.428 -4.995 1.00 85.06 786 THR A CA 1
ATOM 6181 C C . THR A 1 786 ? 30.432 7.792 -3.992 1.00 85.06 786 THR A C 1
ATOM 6183 O O . THR A 1 786 ? 29.306 8.075 -4.399 1.00 85.06 786 THR A O 1
ATOM 6186 N N . ILE A 1 787 ? 30.758 7.878 -2.697 1.00 81.62 787 ILE A N 1
ATOM 6187 C CA . ILE A 1 787 ? 29.831 8.374 -1.668 1.00 81.62 787 ILE A CA 1
ATOM 6188 C C . ILE A 1 787 ? 29.448 9.831 -1.972 1.00 81.62 787 ILE A C 1
ATOM 6190 O O . ILE A 1 787 ? 28.263 10.151 -2.015 1.00 81.62 787 ILE A O 1
ATOM 6194 N N . VAL A 1 788 ? 30.420 10.703 -2.267 1.00 84.69 788 VAL A N 1
ATOM 6195 C CA . VAL A 1 788 ? 30.151 12.109 -2.628 1.00 84.69 788 VAL A CA 1
ATOM 6196 C C . VAL A 1 788 ? 29.315 12.226 -3.911 1.00 84.69 788 VAL A C 1
ATOM 6198 O O . VAL A 1 788 ? 28.354 12.993 -3.933 1.00 84.69 788 VAL A O 1
ATOM 6201 N N . ALA A 1 789 ? 29.616 11.443 -4.953 1.00 85.94 789 ALA A N 1
ATOM 6202 C CA . ALA A 1 789 ? 28.838 11.416 -6.194 1.00 85.94 789 ALA A CA 1
ATOM 6203 C C . ALA A 1 789 ? 27.381 10.996 -5.946 1.00 85.94 789 ALA A C 1
ATOM 6205 O O . ALA A 1 789 ? 26.458 11.679 -6.392 1.00 85.94 789 ALA A O 1
ATOM 6206 N N . SER A 1 790 ? 27.175 9.923 -5.174 1.00 82.50 790 SER A N 1
ATOM 6207 C CA . SER A 1 790 ? 25.848 9.412 -4.816 1.00 82.50 790 SER A CA 1
ATOM 6208 C C . SER A 1 790 ? 25.041 10.430 -4.006 1.00 82.50 790 SER A C 1
ATOM 6210 O O . SER A 1 790 ? 23.847 10.594 -4.244 1.00 82.50 790 SER A O 1
ATOM 6212 N N . LEU A 1 791 ? 25.680 11.154 -3.082 1.00 79.38 791 LEU A N 1
ATOM 6213 C CA . LEU A 1 791 ? 25.026 12.203 -2.295 1.00 79.38 791 LEU A CA 1
ATOM 6214 C C . LEU A 1 791 ? 24.617 13.410 -3.141 1.00 79.38 791 LEU A C 1
ATOM 6216 O O . LEU A 1 791 ? 23.576 14.006 -2.881 1.00 79.38 791 LEU A O 1
ATOM 6220 N N . ILE A 1 792 ? 25.405 13.779 -4.153 1.00 83.38 792 ILE A N 1
ATOM 6221 C CA . ILE A 1 792 ? 25.061 14.895 -5.042 1.00 83.38 792 ILE A CA 1
ATOM 6222 C C . ILE A 1 792 ? 23.957 14.487 -6.029 1.00 83.38 792 ILE A C 1
ATOM 6224 O O . ILE A 1 792 ? 23.046 15.277 -6.270 1.00 83.38 792 ILE A O 1
ATOM 6228 N N . LEU A 1 793 ? 23.998 13.258 -6.557 1.00 82.69 793 LEU A N 1
ATOM 6229 C CA . LEU A 1 793 ? 22.985 12.727 -7.475 1.00 82.69 793 LEU A CA 1
ATOM 6230 C C . LEU A 1 793 ? 21.600 12.605 -6.816 1.00 82.69 793 LEU A C 1
ATOM 6232 O O . LEU A 1 793 ? 20.598 13.007 -7.405 1.00 82.69 793 LEU A O 1
ATOM 6236 N N . PHE A 1 794 ? 21.547 12.081 -5.586 1.00 76.38 794 PHE A N 1
ATOM 6237 C CA . PHE A 1 794 ? 20.298 11.830 -4.855 1.00 76.38 794 PHE A CA 1
ATOM 6238 C C . PHE A 1 794 ? 19.926 12.925 -3.837 1.00 76.38 794 PHE A C 1
ATOM 6240 O O . PHE A 1 794 ? 19.010 12.731 -3.043 1.00 76.38 794 PHE A O 1
ATOM 6247 N N . GLU A 1 795 ? 20.570 14.097 -3.887 1.00 68.25 795 GLU A N 1
ATOM 6248 C CA . GLU A 1 795 ? 20.251 15.278 -3.060 1.00 68.25 795 GLU A CA 1
ATOM 6249 C C . GLU A 1 795 ? 20.354 15.037 -1.536 1.00 68.25 795 GLU A C 1
ATOM 6251 O O . GLU A 1 795 ? 19.509 15.485 -0.759 1.00 68.25 795 GLU A O 1
ATOM 6256 N N . GLY A 1 796 ? 21.421 14.356 -1.113 1.00 62.12 796 GLY A N 1
ATOM 6257 C CA . GLY A 1 796 ? 21.773 14.087 0.283 1.00 62.12 796 GLY A CA 1
ATOM 6258 C C . GLY A 1 796 ? 21.528 12.642 0.729 1.00 62.12 796 GLY A C 1
ATOM 6259 O O . GLY A 1 796 ? 21.093 11.789 -0.042 1.00 62.12 796 GLY A O 1
ATOM 6260 N N . PHE A 1 797 ? 21.824 12.358 2.000 1.00 55.09 797 PHE A N 1
ATOM 6261 C CA . PHE A 1 797 ? 21.393 11.110 2.632 1.00 55.09 797 PHE A CA 1
ATOM 6262 C C . PHE A 1 797 ? 19.869 11.135 2.784 1.00 55.09 797 PHE A C 1
ATOM 6264 O O . PHE A 1 797 ? 19.307 12.139 3.223 1.00 55.09 797 PHE A O 1
ATOM 6271 N N . ASN A 1 798 ? 19.200 10.018 2.494 1.00 50.44 798 ASN A N 1
ATOM 6272 C CA . ASN A 1 798 ? 17.748 9.865 2.652 1.00 50.44 798 ASN A CA 1
ATOM 6273 C C . ASN A 1 798 ? 17.319 9.725 4.137 1.00 50.44 798 ASN A C 1
ATOM 6275 O O . ASN A 1 798 ? 16.300 9.115 4.443 1.00 50.44 798 ASN A O 1
ATOM 6279 N N . THR A 1 799 ? 18.121 10.237 5.079 1.00 47.94 799 THR A N 1
ATOM 6280 C CA . THR A 1 799 ? 17.945 10.064 6.525 1.00 47.94 799 THR A CA 1
ATOM 6281 C C . THR A 1 799 ? 17.499 11.369 7.180 1.00 47.94 799 THR A C 1
ATOM 6283 O O . THR A 1 799 ? 18.102 12.426 7.005 1.00 47.94 799 THR A O 1
ATOM 6286 N N . THR A 1 800 ? 16.441 11.297 7.985 1.00 43.41 800 THR A N 1
ATOM 6287 C CA . THR A 1 800 ? 16.016 12.382 8.887 1.00 43.41 800 THR A CA 1
ATOM 6288 C C . THR A 1 800 ? 16.977 12.583 10.058 1.00 43.41 800 THR A C 1
ATOM 6290 O O . THR A 1 800 ? 17.022 13.673 10.624 1.00 43.41 800 THR A O 1
ATOM 6293 N N . ASP A 1 801 ? 17.751 11.552 10.403 1.00 56.22 801 ASP A N 1
ATOM 6294 C CA . ASP A 1 801 ? 18.707 11.551 11.506 1.00 56.22 801 ASP A CA 1
ATOM 6295 C C . ASP A 1 801 ? 20.160 11.679 11.004 1.00 56.22 801 ASP A C 1
ATOM 6297 O O . ASP A 1 801 ? 20.592 10.994 10.068 1.00 56.22 801 ASP A O 1
ATOM 6301 N N . ALA A 1 802 ? 20.929 12.552 11.659 1.00 64.38 802 ALA A N 1
ATOM 6302 C CA . ALA A 1 802 ? 22.364 12.719 11.449 1.00 64.38 802 ALA A CA 1
ATOM 6303 C C . ALA A 1 802 ? 23.188 11.557 12.041 1.00 64.38 802 ALA A C 1
ATOM 6305 O O . ALA A 1 802 ? 24.318 11.329 11.602 1.00 64.38 802 ALA A O 1
ATOM 6306 N N . SER A 1 803 ? 22.624 10.808 12.996 1.00 69.38 803 SER A N 1
ATOM 6307 C CA . SER A 1 803 ? 23.232 9.623 13.609 1.00 69.38 803 SER A CA 1
ATOM 6308 C C . SER A 1 803 ? 23.592 8.561 12.565 1.00 69.38 803 SER A C 1
ATOM 6310 O O . SER A 1 803 ? 24.736 8.111 12.514 1.00 69.38 803 SER A O 1
ATOM 6312 N N . ASN A 1 804 ? 22.668 8.234 11.653 1.00 67.88 804 ASN A N 1
ATOM 6313 C CA . ASN A 1 804 ? 22.889 7.208 10.625 1.00 67.88 804 ASN A CA 1
ATOM 6314 C C . ASN A 1 804 ? 24.006 7.604 9.649 1.00 67.88 804 ASN A C 1
ATOM 6316 O O . ASN A 1 804 ? 24.887 6.798 9.362 1.00 67.88 804 ASN A O 1
ATOM 6320 N N . THR A 1 805 ? 24.036 8.870 9.221 1.00 71.81 805 THR A N 1
ATOM 6321 C CA . THR A 1 805 ? 25.130 9.440 8.416 1.00 71.81 805 THR A CA 1
ATOM 6322 C C . THR A 1 805 ? 26.482 9.330 9.125 1.00 71.81 805 THR A C 1
ATOM 6324 O O . THR A 1 805 ? 27.473 8.928 8.516 1.00 71.81 805 THR A O 1
ATOM 6327 N N . PHE A 1 806 ? 26.540 9.656 10.420 1.00 79.25 806 PHE A N 1
ATOM 6328 C CA . PHE A 1 806 ? 27.771 9.550 11.205 1.00 79.25 806 PHE A CA 1
ATOM 6329 C C . PHE A 1 806 ? 28.209 8.089 11.405 1.00 79.25 806 PHE A C 1
ATOM 6331 O O . PHE A 1 806 ? 29.391 7.779 11.270 1.00 79.25 806 PHE A O 1
ATOM 6338 N N . SER A 1 807 ? 27.261 7.185 11.660 1.00 82.50 807 SER A N 1
ATOM 6339 C CA . SER A 1 807 ? 27.501 5.746 11.801 1.00 82.50 807 SER A CA 1
ATOM 6340 C C . SER A 1 807 ? 28.032 5.127 10.502 1.00 82.50 807 SER A C 1
ATOM 6342 O O . SER A 1 807 ? 29.023 4.403 10.520 1.00 82.50 807 SER A O 1
ATOM 6344 N N . LEU A 1 808 ? 27.466 5.500 9.351 1.00 77.62 808 LEU A N 1
ATOM 6345 C CA . LEU A 1 808 ? 27.920 5.061 8.029 1.00 77.62 808 LEU A CA 1
ATOM 6346 C C . LEU A 1 808 ? 29.347 5.543 7.718 1.00 77.62 808 LEU A C 1
ATOM 6348 O O . LEU A 1 808 ? 30.179 4.758 7.259 1.00 77.62 808 LEU A O 1
ATOM 6352 N N . LEU A 1 809 ? 29.666 6.805 8.028 1.00 81.00 809 LEU A N 1
ATOM 6353 C CA . LEU A 1 809 ? 31.031 7.337 7.914 1.00 81.00 809 LEU A CA 1
ATOM 6354 C C . LEU A 1 809 ? 32.007 6.623 8.866 1.00 81.00 809 LEU A C 1
ATOM 6356 O O . LEU A 1 809 ? 33.140 6.338 8.479 1.00 81.00 809 LEU A O 1
ATOM 6360 N N . CYS A 1 810 ? 31.569 6.284 10.082 1.00 85.44 810 CYS A N 1
ATOM 6361 C CA . CYS A 1 810 ? 32.346 5.488 11.031 1.00 85.44 810 CYS A CA 1
ATOM 6362 C C . CYS A 1 810 ? 32.632 4.079 10.480 1.00 85.44 810 CYS A C 1
ATOM 6364 O O . CYS A 1 810 ? 33.787 3.660 10.441 1.00 85.44 810 CYS A O 1
ATOM 6366 N N . GLY A 1 811 ? 31.613 3.384 9.962 1.00 83.50 811 GLY A N 1
ATOM 6367 C CA . GLY A 1 811 ? 31.754 2.072 9.325 1.00 83.50 811 GLY A CA 1
ATOM 6368 C C . GLY A 1 811 ? 32.714 2.085 8.133 1.00 83.50 811 GLY A C 1
ATOM 6369 O O . GLY A 1 811 ? 33.541 1.181 7.998 1.00 83.50 811 GLY A O 1
ATOM 6370 N N . PHE A 1 812 ? 32.685 3.141 7.313 1.00 82.38 812 PHE A N 1
ATOM 6371 C CA . PHE A 1 812 ? 33.644 3.325 6.220 1.00 82.38 812 PHE A CA 1
ATOM 6372 C C . PHE A 1 812 ? 35.089 3.488 6.722 1.00 82.38 812 PHE A C 1
ATOM 6374 O O . PHE A 1 812 ? 35.988 2.809 6.223 1.00 82.38 812 PHE A O 1
ATOM 6381 N N . ILE A 1 813 ? 35.315 4.312 7.752 1.00 85.38 813 ILE A N 1
ATOM 6382 C CA . ILE A 1 813 ? 36.641 4.490 8.372 1.00 85.38 813 ILE A CA 1
ATOM 6383 C C . ILE A 1 813 ? 37.146 3.173 8.985 1.00 85.38 813 ILE A C 1
ATOM 6385 O O . ILE A 1 813 ? 38.304 2.812 8.787 1.00 85.38 813 ILE A O 1
ATOM 6389 N N . VAL A 1 814 ? 36.283 2.424 9.679 1.00 87.38 814 VAL A N 1
ATOM 6390 C CA . VAL A 1 814 ? 36.617 1.115 10.268 1.00 87.38 814 VAL A CA 1
ATOM 6391 C C . VAL A 1 814 ? 36.965 0.087 9.183 1.00 87.38 814 VAL A C 1
ATOM 6393 O O . VAL A 1 814 ? 37.966 -0.617 9.313 1.00 87.38 814 VAL A O 1
ATOM 6396 N N . THR A 1 815 ? 36.213 0.055 8.076 1.00 81.56 815 THR A N 1
ATOM 6397 C CA . THR A 1 815 ? 36.509 -0.815 6.921 1.00 81.56 815 THR A CA 1
ATOM 6398 C C . THR A 1 815 ? 37.860 -0.465 6.294 1.00 81.56 815 THR A C 1
ATOM 6400 O O . THR A 1 815 ? 38.659 -1.359 6.026 1.00 81.56 815 THR A O 1
ATOM 6403 N N . PHE A 1 816 ? 38.162 0.826 6.104 1.00 80.81 816 PHE A N 1
ATOM 6404 C CA . PHE A 1 816 ? 39.467 1.264 5.597 1.00 80.81 816 PHE A CA 1
ATOM 6405 C C . PHE A 1 816 ? 40.620 0.847 6.520 1.00 80.81 816 PHE A C 1
ATOM 6407 O O . PHE A 1 816 ? 41.605 0.290 6.037 1.00 80.81 816 PHE A O 1
ATOM 6414 N N . LEU A 1 817 ? 40.501 1.073 7.833 1.00 83.50 817 LEU A N 1
ATOM 6415 C CA . LEU A 1 817 ? 41.531 0.667 8.795 1.00 83.50 817 LEU A CA 1
ATOM 6416 C C . LEU A 1 817 ? 41.781 -0.848 8.744 1.00 83.50 817 LEU A C 1
ATOM 6418 O O . LEU A 1 817 ? 42.935 -1.268 8.777 1.00 83.50 817 LEU A O 1
ATOM 6422 N N . GLY A 1 818 ? 40.727 -1.655 8.579 1.00 81.50 818 GLY A N 1
ATOM 6423 C CA . GLY A 1 818 ? 40.850 -3.096 8.353 1.00 81.50 818 GLY A CA 1
ATOM 6424 C C . GLY A 1 818 ? 41.635 -3.445 7.085 1.00 81.50 818 GLY A C 1
ATOM 6425 O O . GLY A 1 818 ? 42.611 -4.190 7.163 1.00 81.50 818 GLY A O 1
ATOM 6426 N N . VAL A 1 819 ? 41.274 -2.859 5.936 1.00 75.00 819 VAL A N 1
ATOM 6427 C CA . VAL A 1 819 ? 41.961 -3.086 4.646 1.00 75.00 819 VAL A CA 1
ATOM 6428 C C . VAL A 1 819 ? 43.429 -2.655 4.708 1.00 75.00 819 VAL A C 1
ATOM 6430 O O . VAL A 1 819 ? 44.302 -3.364 4.212 1.00 75.00 819 VAL A O 1
ATOM 6433 N N . HIS A 1 820 ? 43.727 -1.524 5.352 1.00 78.88 820 HIS A N 1
ATOM 6434 C CA . HIS A 1 820 ? 45.098 -1.044 5.506 1.00 78.88 820 HIS A CA 1
ATOM 6435 C C . HIS A 1 820 ? 45.940 -1.968 6.399 1.00 78.88 820 HIS A C 1
ATOM 6437 O O . HIS A 1 820 ? 47.081 -2.264 6.057 1.00 78.88 820 HIS A O 1
ATOM 6443 N N . ILE A 1 821 ? 45.374 -2.479 7.498 1.00 81.62 821 ILE A N 1
ATOM 6444 C CA . ILE A 1 821 ? 46.060 -3.422 8.393 1.00 81.62 821 ILE A CA 1
ATOM 6445 C C . ILE A 1 821 ? 46.268 -4.789 7.720 1.00 81.62 821 ILE A C 1
ATOM 6447 O O . ILE A 1 821 ? 47.354 -5.347 7.845 1.00 81.62 821 ILE A O 1
ATOM 6451 N N . LEU A 1 822 ? 45.294 -5.294 6.948 1.00 73.50 822 LEU A N 1
ATOM 6452 C CA . LEU A 1 822 ? 45.461 -6.513 6.137 1.00 73.50 822 LEU A CA 1
ATOM 6453 C C . LEU A 1 822 ? 46.649 -6.386 5.172 1.00 73.50 822 LEU A C 1
ATOM 6455 O O . LEU A 1 822 ? 47.552 -7.222 5.162 1.00 73.50 822 LEU A O 1
ATOM 6459 N N . ASN A 1 823 ? 46.681 -5.288 4.420 1.00 71.94 823 ASN A N 1
ATOM 6460 C CA . ASN A 1 823 ? 47.748 -4.956 3.481 1.00 71.94 823 ASN A CA 1
ATOM 6461 C C . ASN A 1 823 ? 49.131 -4.825 4.163 1.00 71.94 823 ASN A C 1
ATOM 6463 O O . ASN A 1 823 ? 50.143 -5.159 3.557 1.00 71.94 823 ASN A O 1
ATOM 6467 N N . LEU A 1 824 ? 49.193 -4.370 5.421 1.00 75.44 824 LEU A N 1
ATOM 6468 C CA . LEU A 1 824 ? 50.435 -4.350 6.208 1.00 75.44 824 LEU A CA 1
ATOM 6469 C C . LEU A 1 824 ? 50.855 -5.747 6.698 1.00 75.44 824 LEU A C 1
ATOM 6471 O O . LEU A 1 824 ? 52.041 -6.054 6.678 1.00 75.44 824 LEU A O 1
ATOM 6475 N N . SER A 1 825 ? 49.921 -6.624 7.077 1.00 71.44 825 SER A N 1
ATOM 6476 C CA . SER A 1 825 ? 50.275 -8.002 7.461 1.00 71.44 825 SER A CA 1
ATOM 6477 C C . SER A 1 825 ? 50.797 -8.852 6.297 1.00 71.44 825 SER A C 1
ATOM 6479 O O . SER A 1 825 ? 51.746 -9.605 6.483 1.00 71.44 825 SER A O 1
ATOM 6481 N N . MET A 1 826 ? 50.264 -8.679 5.081 1.00 64.75 826 MET A N 1
ATOM 6482 C CA . MET A 1 826 ? 50.790 -9.378 3.896 1.00 64.75 826 MET A CA 1
ATOM 6483 C C . MET A 1 826 ? 52.221 -8.930 3.542 1.00 64.75 826 MET A C 1
ATOM 6485 O O . MET A 1 826 ? 53.009 -9.734 3.045 1.00 64.75 826 MET A O 1
ATOM 6489 N N . LEU A 1 827 ? 52.589 -7.679 3.855 1.00 64.88 827 LEU A N 1
ATOM 6490 C CA . LEU A 1 827 ? 53.972 -7.201 3.761 1.00 64.88 827 LEU A CA 1
ATOM 6491 C C . LEU A 1 827 ? 54.894 -7.925 4.756 1.00 64.88 827 LEU A C 1
ATOM 6493 O O . LEU A 1 827 ? 55.948 -8.404 4.345 1.00 64.88 827 LEU A O 1
ATOM 6497 N N . GLU A 1 828 ? 54.504 -8.045 6.030 1.00 65.69 828 GLU A N 1
ATOM 6498 C CA . GLU A 1 828 ? 55.298 -8.758 7.048 1.00 65.69 828 GLU A CA 1
ATOM 6499 C C . GLU A 1 828 ? 55.498 -10.240 6.692 1.00 65.69 828 GLU A C 1
ATOM 6501 O O . GLU A 1 828 ? 56.626 -10.731 6.737 1.00 65.69 828 GLU A O 1
ATOM 6506 N N . GLU A 1 829 ? 54.436 -10.928 6.262 1.00 60.59 829 GLU A N 1
ATOM 6507 C CA . GLU A 1 829 ? 54.492 -12.328 5.819 1.00 60.59 829 GLU A CA 1
ATOM 6508 C C . GLU A 1 829 ? 55.406 -12.491 4.582 1.00 60.59 829 GLU A C 1
ATOM 6510 O O . GLU A 1 829 ? 56.214 -13.420 4.525 1.00 60.59 829 GLU A O 1
ATOM 6515 N N . SER A 1 830 ? 55.370 -11.548 3.627 1.00 58.81 830 SER A N 1
ATOM 6516 C CA . SER A 1 830 ? 56.268 -11.563 2.459 1.00 58.81 830 SER A CA 1
ATOM 6517 C C . SER A 1 830 ? 57.740 -11.302 2.807 1.00 58.81 830 SER A C 1
ATOM 6519 O O . SER A 1 830 ? 58.627 -11.900 2.201 1.00 58.81 830 SER A O 1
ATOM 6521 N N . ALA A 1 831 ? 58.015 -10.449 3.800 1.00 58.66 831 ALA A N 1
ATOM 6522 C CA . ALA A 1 831 ? 59.374 -10.148 4.240 1.00 58.66 831 ALA A CA 1
ATOM 6523 C C . ALA A 1 831 ? 60.000 -11.334 4.992 1.00 58.66 831 ALA A C 1
ATOM 6525 O O . ALA A 1 831 ? 61.147 -11.688 4.729 1.00 58.66 831 ALA A O 1
ATOM 6526 N N . GLN A 1 832 ? 59.228 -11.991 5.864 1.00 56.38 832 GLN A N 1
ATOM 6527 C CA . GLN A 1 832 ? 59.677 -13.171 6.613 1.00 56.38 832 GLN A CA 1
ATOM 6528 C C . GLN A 1 832 ? 60.000 -14.347 5.679 1.00 56.38 832 GLN A C 1
ATOM 6530 O O . GLN A 1 832 ? 61.054 -14.966 5.818 1.00 56.38 832 GLN A O 1
ATOM 6535 N N . ALA A 1 833 ? 59.171 -14.589 4.657 1.00 52.88 833 ALA A N 1
ATOM 6536 C CA . ALA A 1 833 ? 59.437 -15.617 3.647 1.00 52.88 833 ALA A CA 1
ATOM 6537 C C . ALA A 1 833 ? 60.742 -15.374 2.853 1.00 52.88 833 ALA A C 1
ATOM 6539 O O . ALA A 1 833 ? 61.393 -16.328 2.424 1.00 52.88 833 ALA A O 1
ATOM 6540 N N . VAL A 1 834 ? 61.150 -14.111 2.674 1.00 53.84 834 VAL A N 1
ATOM 6541 C CA . VAL A 1 834 ? 62.416 -13.740 2.015 1.00 53.84 834 VAL A CA 1
ATOM 6542 C C . VAL A 1 834 ? 63.621 -13.849 2.962 1.00 53.84 834 VAL A C 1
ATOM 6544 O O . VAL A 1 834 ? 64.715 -14.172 2.498 1.00 53.84 834 VAL A O 1
ATOM 6547 N N . GLU A 1 835 ? 63.454 -13.636 4.273 1.00 51.03 835 GLU A N 1
ATOM 6548 C CA . GLU A 1 835 ? 64.525 -13.885 5.254 1.00 51.03 835 GLU A CA 1
ATOM 6549 C C . GLU A 1 835 ? 64.795 -15.385 5.469 1.00 51.03 835 GLU A C 1
ATOM 6551 O O . GLU A 1 835 ? 65.960 -15.777 5.553 1.00 51.03 835 GLU A O 1
ATOM 6556 N N . GLU A 1 836 ? 63.761 -16.235 5.501 1.00 48.22 836 GLU A N 1
ATOM 6557 C CA . GLU A 1 836 ? 63.932 -17.693 5.637 1.00 48.22 836 GLU A CA 1
ATOM 6558 C C . GLU A 1 836 ? 64.422 -18.369 4.336 1.00 48.22 836 GLU A C 1
ATOM 6560 O O . GLU A 1 836 ? 65.154 -19.356 4.385 1.00 48.22 836 GLU A O 1
ATOM 6565 N N . GLY A 1 837 ? 64.075 -17.834 3.159 1.00 41.50 837 GLY A N 1
ATOM 6566 C CA . GLY A 1 837 ? 64.293 -18.473 1.849 1.00 41.50 837 GLY A CA 1
ATOM 6567 C C . GLY A 1 837 ? 65.691 -18.348 1.217 1.00 41.50 837 GLY A C 1
ATOM 6568 O O . GLY A 1 837 ? 65.809 -18.461 -0.004 1.00 41.50 837 GLY A O 1
ATOM 6569 N N . ARG A 1 838 ? 66.755 -18.077 1.985 1.00 35.94 838 ARG A N 1
ATOM 6570 C CA . ARG A 1 838 ? 68.038 -17.565 1.446 1.00 35.94 838 ARG A CA 1
ATOM 6571 C C . ARG A 1 838 ? 68.917 -18.557 0.644 1.00 35.94 838 ARG A C 1
ATOM 6573 O O . ARG A 1 838 ? 69.938 -18.123 0.112 1.00 35.94 838 ARG A O 1
ATOM 6580 N N . GLU A 1 839 ? 68.543 -19.830 0.487 1.00 37.34 839 GLU A N 1
ATOM 6581 C CA . GLU A 1 839 ? 69.318 -20.799 -0.329 1.00 37.34 839 GLU A CA 1
ATOM 6582 C C . GLU A 1 839 ? 68.601 -21.345 -1.589 1.00 37.34 839 GLU A C 1
ATOM 6584 O O . GLU A 1 839 ? 69.293 -21.770 -2.509 1.00 37.34 839 GLU A O 1
ATOM 6589 N N . ASP A 1 840 ? 67.267 -21.239 -1.715 1.00 32.38 840 ASP A N 1
ATOM 6590 C CA . ASP A 1 840 ? 66.479 -21.845 -2.821 1.00 32.38 840 ASP A CA 1
ATOM 6591 C C . ASP A 1 840 ? 65.632 -20.832 -3.639 1.00 32.38 840 ASP A C 1
ATOM 6593 O O . ASP A 1 840 ? 64.643 -21.176 -4.292 1.00 32.38 840 ASP A O 1
ATOM 6597 N N . ALA A 1 841 ? 66.002 -19.546 -3.630 1.00 32.69 841 ALA A N 1
ATOM 6598 C CA . ALA A 1 841 ? 65.232 -18.449 -4.237 1.00 32.69 841 ALA A CA 1
ATOM 6599 C C . ALA A 1 841 ? 65.302 -18.366 -5.788 1.00 32.69 841 ALA A C 1
ATOM 6601 O O . ALA A 1 841 ? 65.631 -17.324 -6.353 1.00 32.69 841 ALA A O 1
ATOM 6602 N N . ALA A 1 842 ? 64.955 -19.450 -6.490 1.00 32.53 842 ALA A N 1
ATOM 6603 C CA . ALA A 1 842 ? 64.927 -19.544 -7.959 1.00 32.53 842 ALA A CA 1
ATOM 6604 C C . ALA A 1 842 ? 63.579 -20.067 -8.511 1.00 32.53 842 ALA A C 1
ATOM 6606 O O . ALA A 1 842 ? 63.542 -20.835 -9.472 1.00 32.53 842 ALA A O 1
ATOM 6607 N N . GLY A 1 843 ? 62.456 -19.668 -7.896 1.00 32.41 843 GLY A N 1
ATOM 6608 C CA . GLY A 1 843 ? 61.123 -20.208 -8.213 1.00 32.41 843 GLY A CA 1
ATOM 6609 C C . GLY A 1 843 ? 59.939 -19.238 -8.095 1.00 32.41 843 GLY A C 1
ATOM 6610 O O . GLY A 1 843 ? 58.810 -19.701 -7.946 1.00 32.41 843 GLY A O 1
ATOM 6611 N N . PHE A 1 844 ? 60.158 -17.914 -8.126 1.00 37.38 844 PHE A N 1
ATOM 6612 C CA . PHE A 1 844 ? 59.099 -16.930 -7.840 1.00 37.38 844 PHE A CA 1
ATOM 6613 C C . PHE A 1 844 ? 59.097 -15.676 -8.744 1.00 37.38 844 PHE A C 1
ATOM 6615 O O . PHE A 1 844 ? 59.111 -14.552 -8.259 1.00 37.38 844 PHE A O 1
ATOM 6622 N N . GLU A 1 845 ? 58.999 -15.844 -10.067 1.00 29.38 845 GLU A N 1
ATOM 6623 C CA . GLU A 1 845 ? 58.443 -14.798 -10.950 1.00 29.38 845 GLU A CA 1
ATOM 6624 C C . GLU A 1 845 ? 57.551 -15.414 -12.041 1.00 29.38 845 GLU A C 1
ATOM 6626 O O . GLU A 1 845 ? 58.021 -15.912 -13.060 1.00 29.38 845 GLU A O 1
ATOM 6631 N N . GLY A 1 846 ? 56.233 -15.353 -11.838 1.00 27.31 846 GLY A N 1
ATOM 6632 C CA . GLY A 1 846 ? 55.226 -15.708 -12.844 1.00 27.31 846 GLY A CA 1
ATOM 6633 C C . GLY A 1 846 ? 54.761 -14.488 -13.641 1.00 27.31 846 GLY A C 1
ATOM 6634 O O . GLY A 1 846 ? 53.582 -14.141 -13.576 1.00 27.31 846 GLY A O 1
ATOM 6635 N N . ARG A 1 847 ? 55.677 -13.795 -14.331 1.00 30.70 847 ARG A N 1
ATOM 6636 C CA . ARG A 1 847 ? 55.338 -12.608 -15.136 1.00 30.70 847 ARG A CA 1
ATOM 6637 C C . ARG A 1 847 ? 54.636 -12.991 -16.443 1.00 30.70 847 ARG A C 1
ATOM 6639 O O . ARG A 1 847 ? 55.066 -13.897 -17.144 1.00 30.70 847 ARG A O 1
ATOM 6646 N N . LEU A 1 848 ? 53.628 -12.200 -16.802 1.00 29.06 848 LEU A N 1
ATOM 6647 C CA . LEU A 1 848 ? 53.245 -11.930 -18.188 1.00 29.06 848 LEU A CA 1
ATOM 6648 C C . LEU A 1 848 ? 53.709 -10.503 -18.481 1.00 29.06 848 LEU A C 1
ATOM 6650 O O . LEU A 1 848 ? 53.126 -9.576 -17.914 1.00 29.06 848 LEU A O 1
ATOM 6654 N N . SER A 1 849 ? 54.739 -10.307 -19.312 1.00 29.08 849 SER A N 1
ATOM 6655 C CA . SER A 1 849 ? 55.070 -8.950 -19.773 1.00 29.08 849 SER A CA 1
ATOM 6656 C C . SER A 1 849 ? 54.409 -8.653 -21.113 1.00 29.08 849 SER A C 1
ATOM 6658 O O . SER A 1 849 ? 54.414 -9.478 -22.022 1.00 29.08 849 SER A O 1
ATOM 6660 N N . LEU A 1 850 ? 53.864 -7.445 -21.261 1.00 32.81 850 LEU A N 1
ATOM 6661 C CA . LEU A 1 850 ? 53.247 -6.984 -22.509 1.00 32.81 850 LEU A CA 1
ATOM 6662 C C . LEU A 1 850 ? 54.246 -6.242 -23.426 1.00 32.81 850 LEU A C 1
ATOM 6664 O O . LEU A 1 850 ? 53.837 -5.540 -24.348 1.00 32.81 850 LEU A O 1
ATOM 6668 N N . ASP A 1 851 ? 55.553 -6.402 -23.200 1.00 26.45 851 ASP A N 1
ATOM 6669 C CA . ASP A 1 851 ? 56.610 -5.720 -23.968 1.00 26.45 851 ASP A CA 1
ATOM 6670 C C . ASP A 1 851 ? 56.922 -6.380 -25.330 1.00 26.45 851 ASP A C 1
ATOM 6672 O O . ASP A 1 851 ? 57.607 -5.801 -26.173 1.00 26.45 851 ASP A O 1
ATOM 6676 N N . GLY A 1 852 ? 56.397 -7.581 -25.592 1.00 26.88 852 GLY A N 1
ATOM 6677 C CA . GLY A 1 852 ? 56.743 -8.408 -26.757 1.00 26.88 852 GLY A CA 1
ATOM 6678 C C . GLY A 1 852 ? 56.108 -8.034 -28.108 1.00 26.88 852 GLY A C 1
ATOM 6679 O O . GLY A 1 852 ? 56.034 -8.901 -28.977 1.00 26.88 852 GLY A O 1
ATOM 6680 N N . TRP A 1 853 ? 55.595 -6.808 -28.312 1.00 28.03 853 TRP A N 1
ATOM 6681 C CA . TRP A 1 853 ? 54.791 -6.476 -29.513 1.00 28.03 853 TRP A CA 1
ATOM 6682 C C . TRP A 1 853 ? 55.213 -5.249 -30.341 1.00 28.03 853 TRP A C 1
ATOM 6684 O O . TRP A 1 853 ? 54.457 -4.791 -31.201 1.00 28.03 853 TRP A O 1
ATOM 6694 N N . HIS A 1 854 ? 56.444 -4.752 -30.170 1.00 24.58 854 HIS A N 1
ATOM 6695 C CA . HIS A 1 854 ? 57.021 -3.714 -31.039 1.00 24.58 854 HIS A CA 1
ATOM 6696 C C . HIS A 1 854 ? 58.479 -4.000 -31.454 1.00 24.58 854 HIS A C 1
ATOM 6698 O O . HIS A 1 854 ? 59.399 -3.298 -31.045 1.00 24.58 854 HIS A O 1
ATOM 6704 N N . GLY A 1 855 ? 58.681 -4.983 -32.343 1.00 24.52 855 GLY A N 1
ATOM 6705 C CA . GLY A 1 855 ? 59.936 -5.109 -33.098 1.00 24.52 855 GLY A CA 1
ATOM 6706 C C . GLY A 1 855 ? 60.224 -6.492 -33.689 1.00 24.52 855 GLY A C 1
ATOM 6707 O O . GLY A 1 855 ? 60.765 -7.346 -33.000 1.00 24.52 855 GLY A O 1
ATOM 6708 N N . ILE A 1 856 ? 59.961 -6.685 -34.988 1.00 25.19 856 ILE A N 1
ATOM 6709 C CA . ILE A 1 856 ? 60.602 -7.740 -35.796 1.00 25.19 856 ILE A CA 1
ATOM 6710 C C . ILE A 1 856 ? 61.111 -7.112 -37.096 1.00 25.19 856 ILE A C 1
ATOM 6712 O O . ILE A 1 856 ? 60.336 -6.909 -38.026 1.00 25.19 856 ILE A O 1
ATOM 6716 N N . GLN A 1 857 ? 62.405 -6.778 -37.103 1.00 25.42 857 GLN A N 1
ATOM 6717 C CA . GLN A 1 857 ? 63.348 -6.631 -38.230 1.00 25.42 857 GLN A CA 1
ATOM 6718 C C . GLN A 1 857 ? 64.569 -5.841 -37.709 1.00 25.42 857 GLN A C 1
ATOM 6720 O O . GLN A 1 857 ? 64.388 -4.817 -37.057 1.00 25.42 857 GLN A O 1
ATOM 6725 N N . ARG A 1 858 ? 65.824 -6.223 -37.972 1.00 26.16 858 ARG A N 1
ATOM 6726 C CA . ARG A 1 858 ? 66.373 -7.423 -38.641 1.00 26.16 858 ARG A CA 1
ATOM 6727 C C . ARG A 1 858 ? 67.872 -7.492 -38.304 1.00 26.16 858 ARG A C 1
ATOM 6729 O O . ARG A 1 858 ? 68.512 -6.445 -38.279 1.00 26.16 858 ARG A O 1
ATOM 6736 N N . GLU A 1 859 ? 68.435 -8.683 -38.144 1.00 25.67 859 GLU A N 1
ATOM 6737 C CA . GLU A 1 859 ? 69.885 -8.930 -38.200 1.00 25.67 859 GLU A CA 1
ATOM 6738 C C . GLU A 1 859 ? 70.134 -10.312 -38.830 1.00 25.67 859 GLU A C 1
ATOM 6740 O O . GLU A 1 859 ? 69.240 -11.159 -38.760 1.00 25.67 859 GLU A O 1
ATOM 6745 N N . GLY A 1 860 ? 71.297 -10.597 -39.426 1.00 26.98 860 GLY A N 1
ATOM 6746 C CA . GLY A 1 860 ? 72.419 -9.712 -39.794 1.00 26.98 860 GLY A CA 1
ATOM 6747 C C . GLY A 1 860 ? 72.426 -9.301 -41.283 1.00 26.98 860 GLY A C 1
ATOM 6748 O O . GLY A 1 860 ? 71.398 -9.356 -41.947 1.00 26.98 860 GLY A O 1
ATOM 6749 N N . HIS A 1 861 ? 73.525 -8.825 -41.886 1.00 25.55 861 HIS A N 1
ATOM 6750 C CA . HIS A 1 861 ? 74.891 -8.580 -41.391 1.00 25.55 861 HIS A CA 1
ATOM 6751 C C . HIS A 1 861 ? 75.466 -7.247 -41.952 1.00 25.55 861 HIS A C 1
ATOM 6753 O O . HIS A 1 861 ? 75.126 -6.840 -43.058 1.00 25.55 861 HIS A O 1
ATOM 6759 N N . ASN A 1 862 ? 76.486 -6.715 -41.261 1.00 25.33 862 ASN A N 1
ATOM 6760 C CA . ASN A 1 862 ? 77.623 -5.914 -41.769 1.00 25.33 862 ASN A CA 1
ATOM 6761 C C . ASN A 1 862 ? 77.467 -4.468 -42.323 1.00 25.33 862 ASN A C 1
ATOM 6763 O O . ASN A 1 862 ? 76.697 -4.170 -43.225 1.00 25.33 862 ASN A O 1
ATOM 6767 N N . ALA A 1 863 ? 78.452 -3.657 -41.894 1.00 24.92 863 ALA A N 1
ATOM 6768 C CA . ALA A 1 863 ? 79.076 -2.489 -42.544 1.00 24.92 863 ALA A CA 1
ATOM 6769 C C . ALA A 1 863 ? 78.398 -1.089 -42.532 1.00 24.92 863 ALA A C 1
ATOM 6771 O O . ALA A 1 863 ? 77.374 -0.840 -43.149 1.00 24.92 863 ALA A O 1
ATOM 6772 N N . MET A 1 864 ? 79.122 -0.147 -41.899 1.00 26.19 864 MET A N 1
ATOM 6773 C CA . MET A 1 864 ? 79.295 1.295 -42.196 1.00 26.19 864 MET A CA 1
ATOM 6774 C C . MET A 1 864 ? 78.229 2.052 -43.025 1.00 26.19 864 MET A C 1
ATOM 6776 O O . MET A 1 864 ? 78.117 1.845 -44.230 1.00 26.19 864 MET A O 1
ATOM 6780 N N . GLY A 1 865 ? 77.632 3.114 -42.459 1.00 25.33 865 GLY A N 1
ATOM 6781 C CA . GLY A 1 865 ? 76.867 4.083 -43.264 1.00 25.33 865 GLY A CA 1
ATOM 6782 C C . GLY A 1 865 ? 76.357 5.328 -42.526 1.00 25.33 865 GLY A C 1
ATOM 6783 O O . GLY A 1 865 ? 75.430 5.265 -41.737 1.00 25.33 865 GLY A O 1
ATOM 6784 N N . LEU A 1 866 ? 76.958 6.475 -42.828 1.00 27.94 866 LEU A N 1
ATOM 6785 C CA . LEU A 1 866 ? 76.680 7.830 -42.333 1.00 27.94 866 LEU A CA 1
ATOM 6786 C C . LEU A 1 866 ? 75.231 8.359 -42.566 1.00 27.94 866 LEU A C 1
ATOM 6788 O O . LEU A 1 866 ? 74.612 8.051 -43.580 1.00 27.94 866 LEU A O 1
ATOM 6792 N N . SER A 1 867 ? 74.836 9.367 -41.766 1.00 25.08 867 SER A N 1
ATOM 6793 C CA . SER A 1 867 ? 73.945 10.510 -42.122 1.00 25.08 867 SER A CA 1
ATOM 6794 C C . SER A 1 867 ? 72.409 10.452 -41.895 1.00 25.08 867 SER A C 1
ATOM 6796 O O . SER A 1 867 ? 71.823 9.453 -41.504 1.00 25.08 867 SER A O 1
ATOM 6798 N N . SER A 1 868 ? 71.787 11.632 -42.041 1.00 24.41 868 SER A N 1
ATOM 6799 C CA . SER A 1 868 ? 70.396 12.062 -41.755 1.00 24.41 868 SER A CA 1
ATOM 6800 C C . SER A 1 868 ? 70.023 13.137 -42.824 1.00 24.41 868 SER A C 1
ATOM 6802 O O . SER A 1 868 ? 70.918 13.428 -43.626 1.00 24.41 868 SER A O 1
ATOM 6804 N N . PRO A 1 869 ? 68.860 13.851 -42.866 1.00 43.00 869 PRO A N 1
ATOM 6805 C CA . PRO A 1 869 ? 67.614 13.802 -42.063 1.00 43.00 869 PRO A CA 1
ATOM 6806 C C . PRO A 1 869 ? 66.287 13.960 -42.897 1.00 43.00 869 PRO A C 1
ATOM 6808 O O . PRO A 1 869 ? 66.321 14.004 -44.121 1.00 43.00 869 PRO A O 1
ATOM 6811 N N . ARG A 1 870 ? 65.148 14.230 -42.209 1.00 24.97 870 ARG A N 1
ATOM 6812 C CA . ARG A 1 870 ? 63.859 14.857 -42.670 1.00 24.97 870 ARG A CA 1
ATOM 6813 C C . ARG A 1 870 ? 62.768 13.993 -43.348 1.00 24.97 870 ARG A C 1
ATOM 6815 O O . ARG A 1 870 ? 63.047 13.203 -44.235 1.00 24.97 870 ARG A O 1
ATOM 6822 N N . GLY A 1 871 ? 61.496 14.324 -43.055 1.00 24.31 871 GLY A N 1
ATOM 6823 C CA . GLY A 1 871 ? 60.322 14.024 -43.907 1.00 24.31 871 GLY A CA 1
ATOM 6824 C C . GLY A 1 871 ? 58.955 14.187 -43.205 1.00 24.31 871 GLY A C 1
ATOM 6825 O O . GLY A 1 871 ? 58.746 13.599 -42.153 1.00 24.31 871 GLY A O 1
ATOM 6826 N N . LEU A 1 872 ? 58.025 14.983 -43.760 1.00 25.14 872 LEU A N 1
ATOM 6827 C CA . LEU A 1 872 ? 56.644 15.171 -43.252 1.00 25.14 872 LEU A CA 1
ATOM 6828 C C . LEU A 1 872 ? 55.663 14.139 -43.863 1.00 25.14 872 LEU A C 1
ATOM 6830 O O . LEU A 1 872 ? 55.888 13.697 -44.985 1.00 25.14 872 LEU A O 1
ATOM 6834 N N . GLY A 1 873 ? 54.515 13.856 -43.219 1.00 23.83 873 GLY A N 1
ATOM 6835 C CA . GLY A 1 873 ? 53.405 13.103 -43.846 1.00 23.83 873 GLY A CA 1
ATOM 6836 C C . GLY A 1 873 ? 52.114 13.007 -43.005 1.00 23.83 873 GLY A C 1
ATOM 6837 O O . GLY A 1 873 ? 52.177 12.796 -41.799 1.00 23.83 873 GLY A O 1
ATOM 6838 N N . HIS A 1 874 ? 50.934 13.171 -43.624 1.00 24.88 874 HIS A N 1
ATOM 6839 C CA . HIS A 1 874 ? 49.624 13.297 -42.950 1.00 24.88 874 HIS A CA 1
ATOM 6840 C C . HIS A 1 874 ? 48.699 12.052 -43.044 1.00 24.88 874 HIS A C 1
ATOM 6842 O O . HIS A 1 874 ? 48.424 11.577 -44.136 1.00 24.88 874 HIS A O 1
ATOM 6848 N N . ALA A 1 875 ? 48.062 11.718 -41.907 1.00 24.11 875 ALA A N 1
ATOM 6849 C CA . ALA A 1 875 ? 46.616 11.442 -41.710 1.00 24.11 875 ALA A CA 1
ATOM 6850 C C . ALA A 1 875 ? 45.872 10.182 -42.261 1.00 24.11 875 ALA A C 1
ATOM 6852 O O . ALA A 1 875 ? 45.827 9.948 -43.458 1.00 24.11 875 ALA A O 1
ATOM 6853 N N . ARG A 1 876 ? 45.041 9.587 -41.362 1.00 23.28 876 ARG A N 1
ATOM 6854 C CA . ARG A 1 876 ? 43.796 8.770 -41.569 1.00 23.28 876 ARG A CA 1
ATOM 6855 C C . ARG A 1 876 ? 43.969 7.416 -42.317 1.00 23.28 876 ARG A C 1
ATOM 6857 O O . ARG A 1 876 ? 44.598 7.370 -43.355 1.00 23.28 876 ARG A O 1
ATOM 6864 N N . ARG A 1 877 ? 43.359 6.280 -41.914 1.00 22.83 877 ARG A N 1
ATOM 6865 C CA . ARG A 1 877 ? 41.958 6.066 -41.458 1.00 22.83 877 ARG A CA 1
ATOM 6866 C C . ARG A 1 877 ? 41.732 4.653 -40.824 1.00 22.83 877 ARG A C 1
ATOM 6868 O O . ARG A 1 877 ? 42.253 3.680 -41.339 1.00 22.83 877 ARG A O 1
ATOM 6875 N N . SER A 1 878 ? 40.904 4.570 -39.770 1.00 22.73 878 SER A N 1
ATOM 6876 C CA . SER A 1 878 ? 39.989 3.469 -39.323 1.00 22.73 878 SER A CA 1
ATOM 6877 C C . SER A 1 878 ? 40.190 1.963 -39.670 1.00 22.73 878 SER A C 1
ATOM 6879 O O . SER A 1 878 ? 40.046 1.606 -40.835 1.00 22.73 878 SER A O 1
ATOM 6881 N N . SER A 1 879 ? 40.239 1.085 -38.640 1.00 23.06 879 SER A N 1
ATOM 6882 C CA . SER A 1 879 ? 39.549 -0.244 -38.515 1.00 23.06 879 SER A CA 1
ATOM 6883 C C . SER A 1 879 ? 39.994 -0.958 -37.205 1.00 23.06 879 SER A C 1
ATOM 6885 O O . SER A 1 879 ? 41.162 -1.300 -37.095 1.00 23.06 879 SER A O 1
ATOM 6887 N N . LEU A 1 880 ? 39.234 -0.953 -36.094 1.00 24.56 880 LEU A N 1
ATOM 6888 C CA . LEU A 1 880 ? 38.194 -1.916 -35.633 1.00 24.56 880 LEU A CA 1
ATOM 6889 C C . LEU A 1 880 ? 38.687 -3.228 -34.942 1.00 24.56 880 LEU A C 1
ATOM 6891 O O . LEU A 1 880 ? 39.551 -3.920 -35.457 1.00 24.56 880 LEU A O 1
ATOM 6895 N N . TYR A 1 881 ? 38.025 -3.574 -33.817 1.00 23.75 881 TYR A N 1
ATOM 6896 C CA . TYR A 1 881 ? 38.063 -4.814 -32.990 1.00 23.75 881 TYR A CA 1
ATOM 6897 C C . TYR A 1 881 ? 39.300 -5.199 -32.134 1.00 23.75 881 TYR A C 1
ATOM 6899 O O . TYR A 1 881 ? 40.182 -5.912 -32.601 1.00 23.75 881 TYR A O 1
ATOM 6907 N N . ARG A 1 882 ? 39.214 -4.989 -30.801 1.00 23.69 882 ARG A N 1
ATOM 6908 C CA . ARG A 1 882 ? 38.902 -6.052 -29.796 1.00 23.69 882 ARG A CA 1
ATOM 6909 C C . ARG A 1 882 ? 38.649 -5.488 -28.374 1.00 23.69 882 ARG A C 1
ATOM 6911 O O . ARG A 1 882 ? 38.808 -4.293 -28.149 1.00 23.69 882 ARG A O 1
ATOM 6918 N N . ASN A 1 883 ? 38.164 -6.336 -27.456 1.00 25.14 883 ASN A N 1
ATOM 6919 C CA . ASN A 1 883 ? 37.522 -5.955 -26.180 1.00 25.14 883 ASN A CA 1
ATOM 6920 C C . ASN A 1 883 ? 38.486 -5.775 -24.983 1.00 25.14 883 ASN A C 1
ATOM 6922 O O . ASN A 1 883 ? 39.329 -6.644 -24.768 1.00 25.14 883 ASN A O 1
ATOM 6926 N N . PRO A 1 884 ? 38.238 -4.778 -24.109 1.00 27.80 884 PRO A N 1
ATOM 6927 C CA . PRO A 1 884 ? 38.715 -4.741 -22.722 1.00 27.80 884 PRO A CA 1
ATOM 6928 C C . PRO A 1 884 ? 37.545 -4.721 -21.709 1.00 27.80 884 PRO A C 1
ATOM 6930 O O . PRO A 1 884 ? 36.748 -3.785 -21.706 1.00 27.80 884 PRO A O 1
ATOM 6933 N N . ALA A 1 885 ? 37.427 -5.736 -20.842 1.00 26.31 885 ALA A N 1
ATOM 6934 C CA . ALA A 1 885 ? 36.321 -5.836 -19.868 1.00 26.31 885 ALA A CA 1
ATOM 6935 C C . ALA A 1 885 ? 36.655 -6.670 -18.605 1.00 26.31 885 ALA A C 1
ATOM 6937 O O . ALA A 1 885 ? 35.800 -7.400 -18.111 1.00 26.31 885 ALA A O 1
ATOM 6938 N N . ALA A 1 886 ? 37.901 -6.630 -18.112 1.00 33.16 886 ALA A N 1
ATOM 6939 C CA . ALA A 1 886 ? 38.353 -7.519 -17.031 1.00 33.16 886 ALA A CA 1
ATOM 6940 C C . ALA A 1 886 ? 39.478 -6.917 -16.159 1.00 33.16 886 ALA A C 1
ATOM 6942 O O . ALA A 1 886 ? 40.600 -7.417 -16.177 1.00 33.16 886 ALA A O 1
ATOM 6943 N N . THR A 1 887 ? 39.187 -5.851 -15.402 1.00 33.59 887 THR A N 1
ATOM 6944 C CA . THR A 1 887 ? 40.125 -5.257 -14.419 1.00 33.59 887 THR A CA 1
ATOM 6945 C C . THR A 1 887 ? 39.402 -4.351 -13.402 1.00 33.59 887 THR A C 1
ATOM 6947 O O . THR A 1 887 ? 39.440 -3.132 -13.523 1.00 33.59 887 THR A O 1
ATOM 6950 N N . LEU A 1 888 ? 38.739 -4.897 -12.372 1.00 31.98 888 LEU A N 1
ATOM 6951 C CA . LEU A 1 888 ? 38.287 -4.065 -11.235 1.00 31.98 888 LEU A CA 1
ATOM 6952 C C . LEU A 1 888 ? 38.850 -4.499 -9.870 1.00 31.98 888 LEU A C 1
ATOM 6954 O O . LEU A 1 888 ? 39.020 -3.634 -9.013 1.00 31.98 888 LEU A O 1
ATOM 6958 N N . PHE A 1 889 ? 39.226 -5.775 -9.692 1.00 31.97 889 PHE A N 1
ATOM 6959 C CA . PHE A 1 889 ? 39.717 -6.294 -8.399 1.00 31.97 889 PHE A CA 1
ATOM 6960 C C . PHE A 1 889 ? 41.053 -7.073 -8.396 1.00 31.97 889 PHE A C 1
ATOM 6962 O O . PHE A 1 889 ? 41.439 -7.584 -7.348 1.00 31.97 889 PHE A O 1
ATOM 6969 N N . ASN A 1 890 ? 41.806 -7.132 -9.504 1.00 32.06 890 ASN A N 1
ATOM 6970 C CA . ASN A 1 890 ? 43.105 -7.831 -9.553 1.00 32.06 890 ASN A CA 1
ATOM 6971 C C . ASN A 1 890 ? 44.308 -6.879 -9.673 1.00 32.06 890 ASN A C 1
ATOM 6973 O O . ASN A 1 890 ? 44.610 -6.405 -10.767 1.00 32.06 890 ASN A O 1
ATOM 6977 N N . ALA A 1 891 ? 45.039 -6.692 -8.569 1.00 26.38 891 ALA A N 1
ATOM 6978 C CA . ALA A 1 891 ? 46.421 -6.201 -8.554 1.00 26.38 891 ALA A CA 1
ATOM 6979 C C . ALA A 1 891 ? 47.126 -6.588 -7.236 1.00 26.38 891 ALA A C 1
ATOM 6981 O O . ALA A 1 891 ? 46.603 -6.222 -6.191 1.00 26.38 891 ALA A O 1
ATOM 6982 N N . TYR A 1 892 ? 48.286 -7.268 -7.294 1.00 26.98 892 TYR A N 1
ATOM 6983 C CA . TYR A 1 892 ? 49.363 -7.404 -6.272 1.00 26.98 892 TYR A CA 1
ATOM 6984 C C . TYR A 1 892 ? 50.509 -8.264 -6.893 1.00 26.98 892 TYR A C 1
ATOM 6986 O O . TYR A 1 892 ? 50.195 -9.259 -7.540 1.00 26.98 892 TYR A O 1
ATOM 6994 N N . ASP A 1 893 ? 51.820 -8.002 -6.758 1.00 27.30 893 ASP A N 1
ATOM 6995 C CA . ASP A 1 893 ? 52.500 -6.780 -6.283 1.00 27.30 893 ASP A CA 1
ATOM 6996 C C . ASP A 1 893 ? 53.724 -6.326 -7.150 1.00 27.30 893 ASP A C 1
ATOM 6998 O O . ASP A 1 893 ? 53.463 -5.558 -8.075 1.00 27.30 893 ASP A O 1
ATOM 7002 N N . PRO A 1 894 ? 55.017 -6.696 -6.945 1.00 28.44 894 PRO A N 1
ATOM 7003 C CA . PRO A 1 894 ? 56.115 -5.751 -7.217 1.00 28.44 894 PRO A CA 1
ATOM 7004 C C . PRO A 1 894 ? 57.154 -6.188 -8.291 1.00 28.44 894 PRO A C 1
ATOM 7006 O O . PRO A 1 894 ? 56.888 -6.991 -9.181 1.00 28.44 894 PRO A O 1
ATOM 7009 N N . ALA A 1 895 ? 58.351 -5.591 -8.220 1.00 26.05 895 ALA A N 1
ATOM 7010 C CA . ALA A 1 895 ? 59.527 -5.737 -9.094 1.00 26.05 895 ALA A CA 1
ATOM 7011 C C . ALA A 1 895 ? 60.737 -6.379 -8.354 1.00 26.05 895 ALA A C 1
ATOM 7013 O O . ALA A 1 895 ? 60.659 -6.560 -7.143 1.00 26.05 895 ALA A O 1
ATOM 7014 N N . GLY A 1 896 ? 61.900 -6.694 -8.958 1.00 25.34 896 GLY A N 1
ATOM 7015 C CA . GLY A 1 896 ? 62.307 -6.729 -10.380 1.00 25.34 896 GLY A CA 1
ATOM 7016 C C . GLY A 1 896 ? 63.706 -6.131 -10.703 1.00 25.34 896 GLY A C 1
ATOM 7017 O O . GLY A 1 896 ? 64.062 -5.090 -10.158 1.00 25.34 896 GLY A O 1
ATOM 7018 N N . GLY A 1 897 ? 64.433 -6.737 -11.665 1.00 25.80 897 GLY A N 1
ATOM 7019 C CA . GLY A 1 897 ? 65.440 -6.091 -12.549 1.00 25.80 897 GLY A CA 1
ATOM 7020 C C . GLY A 1 897 ? 66.957 -6.323 -12.320 1.00 25.80 897 GLY A C 1
ATOM 7021 O O . GLY A 1 897 ? 67.454 -5.994 -11.249 1.00 25.80 897 GLY A O 1
ATOM 7022 N N . ALA A 1 898 ? 67.689 -6.777 -13.368 1.00 24.03 898 ALA A N 1
ATOM 7023 C CA . ALA A 1 898 ? 69.045 -6.320 -13.788 1.00 24.03 898 ALA A CA 1
ATOM 7024 C C . ALA A 1 898 ? 69.625 -7.061 -15.041 1.00 24.03 898 ALA A C 1
ATOM 7026 O O . ALA A 1 898 ? 69.474 -8.268 -15.179 1.00 24.03 898 ALA A O 1
ATOM 7027 N N . ASP A 1 899 ? 70.332 -6.303 -15.895 1.00 23.28 899 ASP A N 1
ATOM 7028 C CA . ASP A 1 899 ? 71.530 -6.607 -16.721 1.00 23.28 899 ASP A CA 1
ATOM 7029 C C . ASP A 1 899 ? 71.621 -7.710 -17.831 1.00 23.28 899 ASP A C 1
ATOM 7031 O O . ASP A 1 899 ? 71.957 -8.864 -17.596 1.00 23.28 899 ASP A O 1
ATOM 7035 N N . HIS A 1 900 ? 71.606 -7.210 -19.086 1.00 24.52 900 HIS A N 1
ATOM 7036 C CA . HIS A 1 900 ? 72.652 -7.351 -20.139 1.00 24.52 900 HIS A CA 1
ATOM 7037 C C . HIS A 1 900 ? 72.776 -8.538 -21.159 1.00 24.52 900 HIS A C 1
ATOM 7039 O O . HIS A 1 900 ? 73.273 -9.613 -20.856 1.00 24.52 900 HIS A O 1
ATOM 7045 N N . VAL A 1 901 ? 72.626 -8.146 -22.449 1.00 25.39 901 VAL A N 1
ATOM 7046 C CA . VAL A 1 901 ? 73.440 -8.481 -23.667 1.00 25.39 901 VAL A CA 1
ATOM 7047 C C . VAL A 1 901 ? 73.083 -9.682 -24.582 1.00 25.39 901 VAL A C 1
ATOM 7049 O O . VAL A 1 901 ? 73.425 -10.821 -24.300 1.00 25.39 901 VAL A O 1
ATOM 7052 N N . GLY A 1 902 ? 72.615 -9.328 -25.797 1.00 23.70 902 GLY A N 1
ATOM 7053 C CA . GLY A 1 902 ? 72.968 -9.918 -27.111 1.00 23.70 902 GLY A CA 1
ATOM 7054 C C . GLY A 1 902 ? 72.304 -11.231 -27.570 1.00 23.70 902 GLY A C 1
ATOM 7055 O O . GLY A 1 902 ? 71.950 -12.056 -26.742 1.00 23.70 902 GLY A O 1
ATOM 7056 N N . LEU A 1 903 ? 72.201 -11.564 -28.868 1.00 25.12 903 LEU A N 1
ATOM 7057 C CA . LEU A 1 903 ? 72.041 -10.842 -30.160 1.00 25.12 903 LEU A CA 1
ATOM 7058 C C . LEU A 1 903 ? 72.026 -11.934 -31.276 1.00 25.12 903 LEU A C 1
ATOM 7060 O O . LEU A 1 903 ? 72.739 -12.918 -31.103 1.00 25.12 903 LEU A O 1
ATOM 7064 N N . GLN A 1 904 ? 71.341 -11.723 -32.416 1.00 25.91 904 GLN A N 1
ATOM 7065 C CA . GLN A 1 904 ? 71.439 -12.534 -33.668 1.00 25.91 904 GLN A CA 1
ATOM 7066 C C . GLN A 1 904 ? 70.977 -14.022 -33.597 1.00 25.91 904 GLN A C 1
ATOM 7068 O O . GLN A 1 904 ? 71.026 -14.657 -32.550 1.00 25.91 904 GLN A O 1
ATOM 7073 N N . ASP A 1 905 ? 70.453 -14.671 -34.648 1.00 24.44 905 ASP A N 1
ATOM 7074 C CA . ASP A 1 905 ? 70.124 -14.283 -36.038 1.00 24.44 905 ASP A CA 1
ATOM 7075 C C . ASP A 1 905 ? 68.768 -14.920 -36.450 1.00 24.44 905 ASP A C 1
ATOM 7077 O O . ASP A 1 905 ? 68.355 -15.934 -35.883 1.00 24.44 905 ASP A O 1
ATOM 7081 N N . LEU A 1 906 ? 68.103 -14.385 -37.485 1.00 30.53 906 LEU A N 1
ATOM 7082 C CA . LEU A 1 906 ? 67.022 -15.076 -38.216 1.00 30.53 906 LEU A CA 1
ATOM 7083 C C . LEU A 1 906 ? 67.451 -15.354 -39.664 1.00 30.53 906 LEU A C 1
ATOM 7085 O O . LEU A 1 906 ? 68.096 -14.516 -40.291 1.00 30.53 906 LEU A O 1
ATOM 7089 N N . ARG A 1 907 ? 67.025 -16.494 -40.222 1.00 24.33 907 ARG A N 1
ATOM 7090 C CA . ARG A 1 907 ? 67.131 -16.802 -41.657 1.00 24.33 907 ARG A CA 1
ATOM 7091 C C . ARG A 1 907 ? 65.776 -17.242 -42.226 1.00 24.33 907 ARG A C 1
ATOM 7093 O O . ARG A 1 907 ? 64.910 -17.705 -41.490 1.00 24.33 907 ARG A O 1
ATOM 7100 N N . GLU A 1 908 ? 65.619 -16.984 -43.519 1.00 27.88 908 GLU A N 1
ATOM 7101 C CA . GLU A 1 908 ? 64.386 -16.983 -44.314 1.00 27.88 908 GLU A CA 1
ATOM 7102 C C . GLU A 1 908 ? 64.184 -18.321 -45.067 1.00 27.88 908 GLU A C 1
ATOM 7104 O O . GLU A 1 908 ? 64.848 -19.302 -44.732 1.00 27.88 908 GLU A O 1
ATOM 7109 N N . GLU A 1 909 ? 63.325 -18.304 -46.099 1.00 23.67 909 GLU A N 1
ATOM 7110 C CA . GLU A 1 909 ? 62.942 -19.393 -47.028 1.00 23.67 909 GLU A CA 1
ATOM 7111 C C . GLU A 1 909 ? 61.793 -20.315 -46.524 1.00 23.67 909 GLU A C 1
ATOM 7113 O O . GLU A 1 909 ? 61.826 -20.768 -45.381 1.00 23.67 909 GLU A O 1
ATOM 7118 N N . ASP A 1 910 ? 60.798 -20.746 -47.320 1.00 27.70 910 ASP A N 1
ATOM 7119 C CA . ASP A 1 910 ? 59.897 -20.090 -48.309 1.00 27.70 910 ASP A CA 1
ATOM 7120 C C . ASP A 1 910 ? 58.796 -21.138 -48.706 1.00 27.70 910 ASP A C 1
ATOM 7122 O O . ASP A 1 910 ? 58.541 -22.056 -47.924 1.00 27.70 910 ASP A O 1
ATOM 7126 N N . ASP A 1 911 ? 58.177 -21.028 -49.892 1.00 26.41 911 ASP A N 1
ATOM 7127 C CA . ASP A 1 911 ? 57.450 -22.073 -50.658 1.00 26.41 911 ASP A CA 1
ATOM 7128 C C . ASP A 1 911 ? 56.021 -22.521 -50.236 1.00 26.41 911 ASP A C 1
ATOM 7130 O O . ASP A 1 911 ? 55.807 -23.476 -49.493 1.00 26.41 911 ASP A O 1
ATOM 7134 N N . ASP A 1 912 ? 55.035 -21.816 -50.810 1.00 27.91 912 ASP A N 1
ATOM 7135 C CA . ASP A 1 912 ? 54.049 -22.271 -51.829 1.00 27.91 912 ASP A CA 1
ATOM 7136 C C . ASP A 1 912 ? 53.185 -23.568 -51.745 1.00 27.91 912 ASP A C 1
ATOM 7138 O O . ASP A 1 912 ? 53.515 -24.587 -51.149 1.00 27.91 912 ASP A O 1
ATOM 7142 N N . GLU A 1 913 ? 52.070 -23.504 -52.501 1.00 27.98 913 GLU A N 1
ATOM 7143 C CA . GLU A 1 913 ? 51.048 -24.541 -52.800 1.00 27.98 913 GLU A CA 1
ATOM 7144 C C . GLU A 1 913 ? 50.234 -25.132 -51.609 1.00 27.98 913 GLU A C 1
ATOM 7146 O O . GLU A 1 913 ? 50.653 -25.179 -50.462 1.00 27.98 913 GLU A O 1
ATOM 7151 N N . GLY A 1 914 ? 48.991 -25.603 -51.786 1.00 28.67 914 GLY A N 1
ATOM 7152 C CA . GLY A 1 914 ? 48.122 -25.587 -52.966 1.00 28.67 914 GLY A CA 1
ATOM 7153 C C . GLY A 1 914 ? 46.936 -26.568 -52.850 1.00 28.67 914 GLY A C 1
ATOM 7154 O O . GLY A 1 914 ? 46.799 -27.294 -51.869 1.00 28.67 914 GLY A O 1
ATOM 7155 N N . TRP A 1 915 ? 46.124 -26.626 -53.912 1.00 24.97 915 TRP A N 1
ATOM 7156 C CA . TRP A 1 915 ? 45.105 -27.655 -54.202 1.00 24.97 915 TRP A CA 1
ATOM 7157 C C . TRP A 1 915 ? 43.771 -27.674 -53.424 1.00 24.97 915 TRP A C 1
ATOM 7159 O O . TRP A 1 915 ? 43.542 -27.000 -52.425 1.00 24.97 915 TRP A O 1
ATOM 7169 N N . ASN A 1 916 ? 42.813 -28.375 -54.040 1.00 26.77 916 ASN A N 1
ATOM 7170 C CA . ASN A 1 916 ? 41.364 -28.323 -53.827 1.00 26.77 916 ASN A CA 1
ATOM 7171 C C . ASN A 1 916 ? 40.752 -29.685 -54.256 1.00 26.77 916 ASN A C 1
ATOM 7173 O O . ASN A 1 916 ? 41.475 -30.547 -54.755 1.00 26.77 916 ASN A O 1
ATOM 7177 N N . SER A 1 917 ? 39.421 -29.814 -54.191 1.00 28.12 917 SER A N 1
ATOM 7178 C CA . SER A 1 917 ? 38.549 -30.860 -54.773 1.00 28.12 917 SER A CA 1
ATOM 7179 C C . SER A 1 917 ? 38.072 -32.017 -53.877 1.00 28.12 917 SER A C 1
ATOM 7181 O O . SER A 1 917 ? 38.595 -32.311 -52.806 1.00 28.12 917 SER A O 1
ATOM 7183 N N . THR A 1 918 ? 36.960 -32.599 -54.327 1.00 30.23 918 THR A N 1
ATOM 7184 C CA . THR A 1 918 ? 36.072 -33.571 -53.677 1.00 30.23 918 THR A CA 1
ATOM 7185 C C . THR A 1 918 ? 36.096 -34.908 -54.425 1.00 30.23 918 THR A C 1
ATOM 7187 O O . THR A 1 918 ? 36.403 -34.908 -55.609 1.00 30.23 918 THR A O 1
ATOM 7190 N N . GLU A 1 919 ? 35.625 -36.008 -53.810 1.00 29.19 919 GLU A N 1
ATOM 7191 C CA . GLU A 1 919 ? 34.513 -36.782 -54.407 1.00 29.19 919 GLU A CA 1
ATOM 7192 C C . GLU A 1 919 ? 33.856 -37.831 -53.475 1.00 29.19 919 GLU A C 1
ATOM 7194 O O . GLU A 1 919 ? 34.139 -37.908 -52.280 1.00 29.19 919 GLU A O 1
ATOM 7199 N N . ARG A 1 920 ? 32.875 -38.570 -54.021 1.00 28.38 920 ARG A N 1
ATOM 7200 C CA . ARG A 1 920 ? 32.007 -39.579 -53.377 1.00 28.38 920 ARG A CA 1
ATOM 7201 C C . ARG A 1 920 ? 32.444 -41.011 -53.726 1.00 28.38 920 ARG A C 1
ATOM 7203 O O . ARG A 1 920 ? 33.008 -41.219 -54.792 1.00 28.38 920 ARG A O 1
ATOM 7210 N N . THR A 1 921 ? 31.990 -42.017 -52.962 1.00 29.31 921 THR A N 1
ATOM 7211 C CA . THR A 1 921 ? 31.052 -43.098 -53.407 1.00 29.31 921 THR A CA 1
ATOM 7212 C C . THR A 1 921 ? 30.858 -44.174 -52.309 1.00 29.31 921 THR A C 1
ATOM 7214 O O . THR A 1 921 ? 31.190 -43.936 -51.151 1.00 29.31 921 THR A O 1
ATOM 7217 N N . SER A 1 922 ? 30.186 -45.298 -52.606 1.00 27.94 922 SER A N 1
ATOM 7218 C CA . SER A 1 922 ? 29.544 -46.213 -51.636 1.00 27.94 922 SER A CA 1
ATOM 7219 C C . SER A 1 922 ? 29.369 -47.641 -52.190 1.00 27.94 922 SER A C 1
ATOM 7221 O O . SER A 1 922 ? 29.218 -47.732 -53.405 1.00 27.94 922 SER A O 1
ATOM 7223 N N . LEU A 1 923 ? 29.236 -48.690 -51.338 1.00 29.08 923 LEU A N 1
ATOM 7224 C CA . LEU A 1 923 ? 28.163 -49.740 -51.370 1.00 29.08 923 LEU A CA 1
ATOM 7225 C C . LEU A 1 923 ? 28.447 -51.072 -50.589 1.00 29.08 923 LEU A C 1
ATOM 7227 O O . LEU A 1 923 ? 29.452 -51.729 -50.809 1.00 29.08 923 LEU A O 1
ATOM 7231 N N . ARG A 1 924 ? 27.437 -51.519 -49.807 1.00 28.20 924 ARG A N 1
ATOM 7232 C CA . ARG A 1 924 ? 26.873 -52.901 -49.619 1.00 28.20 924 ARG A CA 1
ATOM 7233 C C . ARG A 1 924 ? 27.653 -54.149 -49.080 1.00 28.20 924 ARG A C 1
ATOM 7235 O O . ARG A 1 924 ? 28.402 -54.770 -49.812 1.00 28.20 924 ARG A O 1
ATOM 7242 N N . THR A 1 925 ? 27.213 -54.636 -47.890 1.00 31.50 925 THR A N 1
ATOM 7243 C CA . THR A 1 925 ? 26.518 -55.942 -47.545 1.00 31.50 925 THR A CA 1
ATOM 7244 C C . THR A 1 925 ? 27.001 -57.305 -48.121 1.00 31.50 925 THR A C 1
ATOM 7246 O O . THR A 1 925 ? 27.244 -57.320 -49.325 1.00 31.50 925 THR A O 1
ATOM 7249 N N . PRO A 1 926 ? 26.929 -58.487 -47.411 1.00 45.84 926 PRO A N 1
ATOM 7250 C CA . PRO A 1 926 ? 25.621 -59.135 -47.056 1.00 45.84 926 PRO A CA 1
ATOM 7251 C C . PRO A 1 926 ? 25.492 -60.244 -45.936 1.00 45.84 926 PRO A C 1
ATOM 7253 O O . PRO A 1 926 ? 26.429 -60.977 -45.671 1.00 45.84 926 PRO A O 1
ATOM 7256 N N . ARG A 1 927 ? 24.241 -60.438 -45.426 1.00 30.78 927 ARG A N 1
ATOM 7257 C CA . ARG A 1 927 ? 23.468 -61.699 -45.083 1.00 30.78 927 ARG A CA 1
ATOM 7258 C C . ARG A 1 927 ? 24.041 -62.836 -44.165 1.00 30.78 927 ARG A C 1
ATOM 7260 O O . ARG A 1 927 ? 25.235 -63.055 -44.159 1.00 30.78 927 ARG A O 1
ATOM 7267 N N . SER A 1 928 ? 23.257 -63.702 -43.464 1.00 30.95 928 SER A N 1
ATOM 7268 C CA . SER A 1 928 ? 21.815 -63.778 -43.045 1.00 30.95 928 SER A CA 1
ATOM 7269 C C . SER A 1 928 ? 21.516 -64.984 -42.085 1.00 30.95 928 SER A C 1
ATOM 7271 O O . SER A 1 928 ? 22.418 -65.767 -41.815 1.00 30.95 928 SER A O 1
ATOM 7273 N N . ALA A 1 929 ? 20.226 -65.170 -41.712 1.00 32.03 929 ALA A N 1
ATOM 7274 C CA . ALA A 1 929 ? 19.538 -66.283 -41.002 1.00 32.03 929 ALA A CA 1
ATOM 7275 C C . ALA A 1 929 ? 19.672 -66.329 -39.453 1.00 32.03 929 ALA A C 1
ATOM 7277 O O . ALA A 1 929 ? 20.758 -66.108 -38.935 1.00 32.03 929 ALA A O 1
ATOM 7278 N N . ASN A 1 930 ? 18.630 -66.602 -38.636 1.00 29.11 930 ASN A N 1
ATOM 7279 C CA . ASN A 1 930 ? 17.211 -67.016 -38.845 1.00 29.11 930 ASN A CA 1
ATOM 7280 C C . ASN A 1 930 ? 16.345 -66.576 -37.596 1.00 29.11 930 ASN A C 1
ATOM 7282 O O . ASN A 1 930 ? 16.918 -65.925 -36.731 1.00 29.11 930 ASN A O 1
ATOM 7286 N N . HIS A 1 931 ? 15.038 -66.819 -37.333 1.00 28.86 931 HIS A N 1
ATOM 7287 C CA . HIS A 1 931 ? 13.927 -67.575 -37.966 1.00 28.86 931 HIS A CA 1
ATOM 7288 C C . HIS A 1 931 ? 12.512 -66.979 -37.614 1.00 28.86 931 HIS A C 1
ATOM 7290 O O . HIS A 1 931 ? 12.344 -65.763 -37.699 1.00 28.86 931 HIS A O 1
ATOM 7296 N N . HIS A 1 932 ? 11.480 -67.792 -37.288 1.00 32.69 932 HIS A N 1
ATOM 7297 C CA . HIS A 1 932 ? 10.035 -67.433 -37.116 1.00 32.69 932 HIS A CA 1
ATOM 7298 C C . HIS A 1 932 ? 9.396 -68.179 -35.891 1.00 32.69 932 HIS A C 1
ATOM 7300 O O . HIS A 1 932 ? 10.119 -68.936 -35.253 1.00 32.69 932 HIS A O 1
ATOM 7306 N N . HIS A 1 933 ? 8.112 -68.092 -35.465 1.00 31.30 933 HIS A N 1
ATOM 7307 C CA . HIS A 1 933 ? 6.864 -67.463 -35.980 1.00 31.30 933 HIS A CA 1
ATOM 7308 C C . HIS A 1 933 ? 5.859 -67.090 -34.826 1.00 31.30 933 HIS A C 1
ATOM 7310 O O . HIS A 1 933 ? 6.289 -66.594 -33.792 1.00 31.30 933 HIS A O 1
ATOM 7316 N N . THR A 1 934 ? 4.532 -67.289 -34.992 1.00 35.06 934 THR A N 1
ATOM 7317 C CA . THR A 1 934 ? 3.388 -66.882 -34.113 1.00 35.06 934 THR A CA 1
ATOM 7318 C C . THR A 1 934 ? 2.164 -67.817 -34.314 1.00 35.06 934 THR A C 1
ATOM 7320 O O . THR A 1 934 ? 2.099 -68.430 -35.383 1.00 35.06 934 THR A O 1
ATOM 7323 N N . PRO A 1 935 ? 1.219 -67.998 -33.344 1.00 44.06 935 PRO A N 1
ATOM 7324 C CA . PRO A 1 935 ? -0.162 -67.439 -33.457 1.00 44.06 935 PRO A CA 1
ATOM 7325 C C . PRO A 1 935 ? -0.902 -67.149 -32.092 1.00 44.06 935 PRO A C 1
ATOM 7327 O O . PRO A 1 935 ? -0.255 -66.708 -31.149 1.00 44.06 935 PRO A O 1
ATOM 7330 N N . LYS A 1 936 ? -2.253 -67.287 -31.990 1.00 33.00 936 LYS A N 1
ATOM 7331 C CA . LYS A 1 936 ? -3.170 -66.614 -31.010 1.00 33.00 936 LYS A CA 1
ATOM 7332 C C . LYS A 1 936 ? -4.093 -67.516 -30.122 1.00 33.00 936 LYS A C 1
ATOM 7334 O O . LYS A 1 936 ? -4.709 -68.421 -30.676 1.00 33.00 936 LYS A O 1
ATOM 7339 N N . THR A 1 937 ? -4.413 -67.060 -28.883 1.00 32.78 937 THR A N 1
ATOM 7340 C CA . THR A 1 937 ? -5.716 -67.190 -28.108 1.00 32.78 937 THR A CA 1
ATOM 7341 C C . THR A 1 937 ? -6.255 -68.610 -27.740 1.00 32.78 937 THR A C 1
ATOM 7343 O O . THR A 1 937 ? -5.638 -69.558 -28.216 1.00 32.78 937 THR A O 1
ATOM 7346 N N . PRO A 1 938 ? -7.361 -68.843 -26.948 1.00 48.94 938 PRO A N 1
ATOM 7347 C CA . PRO A 1 938 ? -8.362 -67.953 -26.278 1.00 48.94 938 PRO A CA 1
ATOM 7348 C C . PRO A 1 938 ? -8.811 -68.327 -24.808 1.00 48.94 938 PRO A C 1
ATOM 7350 O O . PRO A 1 938 ? -8.318 -69.291 -24.235 1.00 48.94 938 PRO A O 1
ATOM 7353 N N . SER A 1 939 ? -9.877 -67.660 -24.293 1.00 29.48 939 SER A N 1
ATOM 7354 C CA . SER A 1 939 ? -10.885 -68.132 -23.276 1.00 29.48 939 SER A CA 1
ATOM 7355 C C . SER A 1 939 ? -10.500 -68.160 -21.768 1.00 29.48 939 SER A C 1
ATOM 7357 O O . SER A 1 939 ? -9.317 -68.251 -21.469 1.00 29.48 939 SER A O 1
ATOM 7359 N N . LEU A 1 940 ? -11.396 -68.119 -20.751 1.00 30.00 940 LEU A N 1
ATOM 7360 C CA . LEU A 1 940 ? -12.771 -67.569 -20.545 1.00 30.00 940 LEU A CA 1
ATOM 7361 C C . LEU A 1 940 ? -13.030 -67.421 -19.009 1.00 30.00 940 LEU A C 1
ATOM 7363 O O . LEU A 1 940 ? -12.374 -68.121 -18.241 1.00 30.00 940 LEU A O 1
ATOM 7367 N N . GLY A 1 941 ? -14.015 -66.626 -18.548 1.00 29.08 941 GLY A N 1
ATOM 7368 C CA . GLY A 1 941 ? -14.495 -66.683 -17.145 1.00 29.08 941 GLY A CA 1
ATOM 7369 C C . GLY A 1 941 ? -15.298 -65.467 -16.637 1.00 29.08 941 GLY A C 1
ATOM 7370 O O . GLY A 1 941 ? -14.765 -64.365 -16.565 1.00 29.08 941 GLY A O 1
ATOM 7371 N N . ASP A 1 942 ? -16.562 -65.680 -16.252 1.00 30.45 942 ASP A N 1
ATOM 7372 C CA . ASP A 1 942 ? -17.507 -64.664 -15.738 1.00 30.45 942 ASP A CA 1
ATOM 7373 C C . ASP A 1 942 ? -17.515 -64.519 -14.192 1.00 30.45 942 ASP A C 1
ATOM 7375 O O . ASP A 1 942 ? -17.004 -65.399 -13.502 1.00 30.45 942 ASP A O 1
ATOM 7379 N N . ILE A 1 943 ? -18.218 -63.481 -13.671 1.00 32.31 943 ILE A N 1
ATOM 7380 C CA . ILE A 1 943 ? -19.202 -63.485 -12.533 1.00 32.31 943 ILE A CA 1
ATOM 7381 C C . ILE A 1 943 ? -19.169 -62.229 -11.594 1.00 32.31 943 ILE A C 1
ATOM 7383 O O . ILE A 1 943 ? -18.199 -61.981 -10.891 1.00 32.31 943 ILE A O 1
ATOM 7387 N N . ARG A 1 944 ? -20.335 -61.543 -11.493 1.00 28.55 944 ARG A N 1
ATOM 7388 C CA . ARG A 1 944 ? -20.898 -60.667 -10.403 1.00 28.55 944 ARG A CA 1
ATOM 7389 C C . ARG A 1 944 ? -20.306 -59.285 -10.014 1.00 28.55 944 ARG A C 1
ATOM 7391 O O . ARG A 1 944 ? -19.535 -59.138 -9.079 1.00 28.55 944 ARG A O 1
ATOM 7398 N N . ILE A 1 945 ? -20.891 -58.255 -10.634 1.00 34.25 945 ILE A N 1
ATOM 7399 C CA . ILE A 1 945 ? -21.734 -57.158 -10.069 1.00 34.25 945 ILE A CA 1
ATOM 7400 C C . ILE A 1 945 ? -21.896 -57.018 -8.514 1.00 34.25 945 ILE A C 1
ATOM 7402 O O . ILE A 1 945 ? -22.356 -57.958 -7.870 1.00 34.25 945 ILE A O 1
ATOM 7406 N N . ASN A 1 946 ? -21.760 -55.760 -8.020 1.00 33.16 946 ASN A N 1
ATOM 7407 C CA . ASN A 1 946 ? -22.287 -55.110 -6.775 1.00 33.16 946 ASN A CA 1
ATOM 7408 C C . ASN A 1 946 ? -21.762 -55.509 -5.361 1.00 33.16 946 ASN A C 1
ATOM 7410 O O . ASN A 1 946 ? -21.457 -56.676 -5.140 1.00 33.16 946 ASN A O 1
ATOM 7414 N N . PRO A 1 947 ? -21.875 -54.620 -4.331 1.00 51.50 947 PRO A N 1
ATOM 7415 C CA . PRO A 1 947 ? -21.694 -53.149 -4.310 1.00 51.50 947 PRO A CA 1
ATOM 7416 C C . PRO A 1 947 ? -20.944 -52.636 -3.027 1.00 51.50 947 PRO A C 1
ATOM 7418 O O . PRO A 1 947 ? -20.294 -53.401 -2.323 1.00 51.50 947 PRO A O 1
ATOM 7421 N N . ARG A 1 948 ? -21.060 -51.328 -2.713 1.00 34.16 948 ARG A N 1
ATOM 7422 C CA . ARG A 1 948 ? -20.789 -50.671 -1.397 1.00 34.16 948 ARG A CA 1
ATOM 7423 C C . ARG A 1 948 ? -21.562 -51.335 -0.215 1.00 34.16 948 ARG A C 1
ATOM 7425 O O . ARG A 1 948 ? -22.526 -52.038 -0.520 1.00 34.16 948 ARG A O 1
ATOM 7432 N N . PRO A 1 949 ? -21.283 -51.051 1.090 1.00 51.12 949 PRO A N 1
ATOM 7433 C CA . PRO A 1 949 ? -20.470 -49.943 1.638 1.00 51.12 949 PRO A CA 1
ATOM 7434 C C . PRO A 1 949 ? -19.477 -50.288 2.778 1.00 51.12 949 PRO A C 1
ATOM 7436 O O . PRO A 1 949 ? -19.627 -51.288 3.478 1.00 51.12 949 PRO A O 1
ATOM 7439 N N . LEU A 1 950 ? -18.561 -49.353 3.052 1.00 33.94 950 LEU A N 1
ATOM 7440 C CA . LEU A 1 950 ? -18.512 -48.592 4.314 1.00 33.94 950 LEU A CA 1
ATOM 7441 C C . LEU A 1 950 ? -17.881 -47.214 4.049 1.00 33.94 950 LEU A C 1
ATOM 7443 O O . LEU A 1 950 ? -17.211 -47.099 2.996 1.00 33.94 950 LEU A O 1
#

Sequence (950 aa):
MLPFNISEPTHRGRPSLNLLARNIFRRYWPVIITLTLVALYYASAYAPRRYQLSRIPSSFFRSPRPQGGPRPPPIPVVDAGDVWGARAHEVREAFVHAYEGYRAYALPADEVRPMSGGSINNFHGWGVTMFDSLDTMWLMGLEDMFFDTVRELQDQQWRTPRAHFFEVVIRYLGGALSAYALSEDPRLLKLADDLGTKLLPAFDTPTGFSVHGVDTELGRAKGGEGPFPESCLAELFSNQMEYKYLAHLTGKAKYFEVAERPMRVIYPPEKTLFDGLLATTWKVNTAEPNLSDFTAGGCADSAYEYFLKQWLMSGKTEPRTRELYIRSANAIMEHLLYVGSKRQLLYVTDLRRGKPTNRFQHLSCFLPGLFALAAHPSSGLNLSDTQLERHLWAAEGLAETCWAVYGDTTSGLSPDSFRMDAENERWTVLLRQWDRDERAGPAPGTKGVELQREAGNRGYVATEDAYLLRPEAVETFYVMWRTTGEVKWRERGWSVFRSLQKYTRVKHGFTTVRHLDEIPFQFDDMPRPDAHTLSMVEDKYIGLALAVSSSAAIGTSIVITKKGLTAAANAGSGSEFSYLRNPIWWAGMSTLIIGEVANFAAYSFAPPVLVTPLGALSVLIGAILASFLLNEQLGHLGRVGCALCLLGSVIIVLHAPDDRPIETITDFLNYAMKPGFLMYCFTVCALAIFLAYAVAPKHGRTNPTVYISIASIVGSVSVMFIKGFGVAVKLTFAGKNQFVYPSTFVFGLISVGCIVIQLNYYNKALDLFSVNIVNPMYYVGFCSATIVASLILFEGFNTTDASNTFSLLCGFIVTFLGVHILNLSMLEESAQAVEEGREDAAGFEGRLSLDGWHGIQREGHNAMGLSSPRGLGHARRSSLYRNPAATLFNAYDPAGGADHVGLQDLREEDDDEGWNSTERTSLRTPRSANHHHTPKTPSLGDIRINPRPL

Mean predicted aligned error: 20.02 Å

Radius of gyration: 38.21 Å; Cα contacts (8 Å, |Δi|>4): 1327; chains: 1; bounding box: 117×138×102 Å

Organism: NCBI:txid2018698